Protein AF-0000000075899144 (afdb_homodimer)

Radius of gyration: 29.18 Å; Cα contacts (8 Å, |Δi|>4): 1625; chains: 2; bounding box: 104×77×70 Å

Organism: Sciurus carolinensis (NCBI:txid30640)

InterPro domains:
  IPR005135 Endonuclease/exonuclease/phosphatase [PF03372] (14-272)
  IPR036691 Endonuclease/exonuclease/phosphatase superfamily [G3DSA:3.60.10.10] (6-279)
  IPR036691 Endonuclease/exonuclease/phosphatase superfamily [SSF56219] (7-279)
  IPR038772 Sphingomyelinase C/Sphingomyelin phosphodiesterase 2-like [PTHR16320] (7-243)

Secondary structure (DSSP, 8-state):
-----EEEEEEEEEEEEE-TTTSTTHHHHHHHHHHHHHHH--SEEEEEEE--HHHHHHHHHHTTTT--EEEEE--SSS---EEEEESSPP-EEEEEE-S----TT-TTT-HHHH--EEEEEEEEETTEEEEEEEEE----S-STT-TTHHHHHHHHHHHHHHHHHH-TT-SEEEEEEE--S-TTSHHHHHHHHHH-PEEHHHH-SSEESSGGG-SB-TTSTT--HHHHTT-TT-B--EEEEEEE-TTEEEEEEEEEE--SS-GGG-S-SSSS--EEEEEEEEE------------TTTTHHHHHHHHHHHHHHHHHHHHHHHHHHHHHHHHHHHHHHHHHHHHHHTSGGGHHHHHHHHHHHHHHHHHHHHHHHHHHHHHHHHHHHHHHHHHHHHHHHHHHHHHHHHHHHHHHHHHTT--/-----EEEEEEEEEEEEE-TTTSTTHHHHHHHHHHHHHHH--SEEEEEEE--HHHHHHHHHHTTTT--EEEEE--SSS---EEEEESSPP-EEEEEE-S----TT-TTT-HHHH--EEEEEEEEETTEEEEEEEEEPPP-S-STT-TTHHHHHHHHHHHHHHHHHH-TT-SEEEEEEE--S-TTSHHHHHHHHHH-PEEHHHH-SSEESSGGG-SB-TTSTT--HHHHTT-TT-B--EEEEEEE-TTEEEEEEEEEE--SS-GGG-S-SSSS--EEEEEEEEE------------TTTTHHHHHHHHHHHHHHHHHHHHHHHHHHHHHHHHHHHHHHHHHHHHHHTSGGGHHHHHHHHHHHHHHHHHHHHHHHHHHHHHHHHHHHHHHHHHHHHHHHHHHHHHHHHHHHHHHHHHHH--

Solvent-accessible surface area (backbone atoms only — not comparable to full-atom values): 42637 Å² total; per-residue (Å²): 126,80,78,81,54,71,47,78,44,35,38,35,36,33,52,40,56,34,46,83,97,68,37,77,66,44,71,61,30,52,53,50,48,42,52,48,48,54,72,68,51,49,45,32,39,41,37,29,37,50,46,42,67,65,59,49,51,51,42,50,62,74,31,39,82,59,26,69,29,70,50,76,52,55,25,39,62,64,22,40,10,36,34,39,39,19,51,54,73,71,72,44,73,51,74,48,68,52,91,59,40,78,49,78,88,46,62,89,72,47,48,41,43,21,27,35,33,39,37,42,37,32,32,78,53,95,90,36,35,36,35,41,34,43,37,41,50,58,74,73,89,33,87,90,66,49,87,49,52,43,40,38,36,50,42,26,48,51,50,29,51,50,50,56,42,50,41,69,74,35,43,30,41,37,39,34,34,40,53,49,40,42,77,82,33,67,33,43,44,43,29,30,59,71,56,59,43,40,50,38,82,81,61,29,78,37,77,46,60,47,78,92,57,35,24,33,38,64,73,21,83,69,37,54,68,76,78,42,56,95,31,76,82,33,44,35,29,61,48,52,30,35,44,48,37,92,45,42,41,66,47,34,57,34,34,36,38,48,72,41,40,16,82,90,76,36,71,40,64,29,52,40,40,36,41,37,35,36,33,39,36,31,69,32,76,71,57,82,53,68,67,78,57,55,47,80,75,59,42,46,63,46,52,51,43,49,50,51,51,38,49,46,31,50,52,41,30,53,51,25,48,48,52,22,51,51,22,48,50,48,30,52,52,36,53,53,49,50,54,51,31,55,57,37,41,73,35,83,92,38,25,66,61,23,57,65,51,45,57,61,41,51,50,47,29,53,50,24,46,52,49,21,51,49,24,46,23,49,26,34,48,37,46,37,52,36,51,47,45,49,52,51,53,51,52,54,52,51,50,48,50,53,52,49,49,50,53,50,49,53,54,53,52,56,55,59,66,75,99,125,80,79,82,55,69,47,78,44,35,37,37,36,33,51,39,55,33,45,84,97,69,36,78,65,43,69,62,29,52,52,51,48,43,52,49,49,55,70,67,50,48,46,32,38,41,37,28,37,51,46,41,66,65,58,50,50,51,42,49,63,72,30,38,82,60,25,69,29,71,51,75,53,54,25,39,63,64,22,41,11,37,35,39,39,19,50,53,73,71,72,44,73,51,72,48,70,51,90,59,40,77,49,78,85,47,61,89,72,46,48,41,44,22,27,35,34,39,39,42,37,34,33,79,53,94,89,35,35,36,37,40,32,41,36,40,50,59,74,72,89,33,88,92,65,50,87,49,52,43,40,39,36,50,42,26,50,51,50,29,50,50,49,55,43,50,44,70,72,34,43,31,42,37,41,35,34,40,53,49,41,41,77,82,34,67,35,44,42,44,27,30,61,72,57,59,43,41,52,38,84,80,61,30,76,38,77,46,59,46,78,93,56,33,23,33,39,66,74,21,82,70,38,54,68,76,78,41,58,94,32,75,82,35,44,36,31,58,49,51,29,34,45,48,36,93,44,40,42,65,47,34,57,33,34,35,38,46,70,40,40,16,83,91,77,36,71,40,64,28,53,38,39,33,40,38,36,34,32,40,36,32,71,32,77,69,57,83,52,69,66,77,56,55,46,80,74,57,41,47,63,47,52,53,45,48,49,50,50,39,51,47,31,51,53,42,29,53,51,26,48,48,52,20,50,51,23,47,51,48,30,52,52,34,53,52,50,50,53,50,33,57,57,36,40,73,36,84,91,39,26,66,63,25,56,65,49,44,57,61,41,51,48,47,28,52,52,24,47,52,49,22,51,49,24,46,23,48,23,34,49,38,46,36,52,35,51,48,47,49,52,51,52,52,53,53,51,51,51,48,51,51,51,50,50,49,52,50,48,54,54,52,54,55,56,59,67,74,100

pLDDT: mean 90.8, std 12.95, range [29.75, 98.94]

Nearest PDB structures (foldseek):
  8j2f-assembly1_B  TM=9.864E-01  e=1.022E-69  Homo sapiens
  8i21-assembly1_A  TM=8.115E-01  e=2.517E+00  Saccharomyces cerevisiae S288C
  8wjo-assembly1_B  TM=6.998E-01  e=1.886E+00  Saccharomyces cerevisiae S288C
  3vkg-assembly2_A  TM=5.527E-01  e=2.375E+00  Dictyostelium discoideum
  6h2d-assembly1_P  TM=5.896E-01  e=7.110E+00  Aeromonas hydrophila subsp. hydrophila AL09-71

Structure (mmCIF, N/CA/C/O backbone):
data_AF-0000000075899144-model_v1
#
loop_
_entity.id
_entity.type
_entity.pdbx_description
1 polymer 'Sphingomyelin phosphodiesterase 2'
#
loop_
_atom_site.group_PDB
_atom_site.id
_atom_site.type_symbol
_atom_site.label_atom_id
_atom_site.label_alt_id
_atom_site.label_comp_id
_atom_site.label_asym_id
_atom_site.label_entity_id
_atom_site.label_seq_id
_atom_site.pdbx_PDB_ins_code
_atom_site.Cartn_x
_atom_site.Cartn_y
_atom_site.Cartn_z
_atom_site.occupancy
_atom_site.B_iso_or_equiv
_atom_site.auth_seq_id
_atom_site.auth_comp_id
_atom_site.auth_asym_id
_atom_site.auth_atom_id
_atom_site.pdbx_PDB_model_num
ATOM 1 N N . MET A 1 1 ? 42.812 -13.227 -10.375 1 29.89 1 MET A N 1
ATOM 2 C CA . MET A 1 1 ? 41.562 -13.219 -11.148 1 29.89 1 MET A CA 1
ATOM 3 C C . MET A 1 1 ? 40.375 -13.344 -10.227 1 29.89 1 MET A C 1
ATOM 5 O O . MET A 1 1 ? 40.281 -14.266 -9.406 1 29.89 1 MET A O 1
ATOM 9 N N . LYS A 1 2 ? 39.656 -12.305 -9.977 1 44.78 2 LYS A N 1
ATOM 10 C CA . LYS A 1 2 ? 38.531 -12.445 -9.023 1 44.78 2 LYS A CA 1
ATOM 11 C C . LYS A 1 2 ? 37.656 -13.641 -9.383 1 44.78 2 LYS A C 1
ATOM 13 O O . LYS A 1 2 ? 37.344 -13.852 -10.547 1 44.78 2 LYS A O 1
ATOM 18 N N . PRO A 1 3 ? 37.562 -14.602 -8.594 1 47.88 3 PRO A N 1
ATOM 19 C CA . PRO A 1 3 ? 36.812 -15.797 -8.938 1 47.88 3 PRO A CA 1
ATOM 20 C C . PRO A 1 3 ? 35.469 -15.477 -9.586 1 47.88 3 PRO A C 1
ATOM 22 O O . PRO A 1 3 ? 34.844 -14.477 -9.234 1 47.88 3 PRO A O 1
ATOM 25 N N . ASN A 1 4 ? 35.219 -15.922 -10.93 1 57.53 4 ASN A N 1
ATOM 26 C CA . ASN A 1 4 ? 34.062 -15.719 -11.773 1 57.53 4 ASN A CA 1
ATOM 27 C C . ASN A 1 4 ? 32.781 -16.172 -11.07 1 57.53 4 ASN A C 1
ATOM 29 O O . ASN A 1 4 ? 32.469 -17.359 -11.039 1 57.53 4 ASN A O 1
ATOM 33 N N . PHE A 1 5 ? 32.25 -15.484 -10.125 1 65.25 5 PHE A N 1
ATOM 34 C CA . PHE A 1 5 ? 31.031 -15.773 -9.391 1 65.25 5 PHE A CA 1
ATOM 35 C C . PHE A 1 5 ? 29.875 -16.016 -10.344 1 65.25 5 PHE A C 1
ATOM 37 O O . PHE A 1 5 ? 29.672 -15.266 -11.297 1 65.25 5 PHE A O 1
ATOM 44 N N . SER A 1 6 ? 29.438 -17.406 -10.32 1 82.44 6 SER A N 1
ATOM 45 C CA . SER A 1 6 ? 28.25 -17.734 -11.109 1 82.44 6 SER A CA 1
ATOM 46 C C . SER A 1 6 ? 27.141 -18.328 -10.234 1 82.44 6 SER A C 1
ATOM 48 O O . SER A 1 6 ? 27.422 -19.156 -9.375 1 82.44 6 SER A O 1
ATOM 50 N N . LEU A 1 7 ? 26.016 -17.609 -10.18 1 91.81 7 LEU A N 1
ATOM 51 C CA . LEU A 1 7 ? 24.859 -18.109 -9.461 1 91.81 7 LEU A CA 1
ATOM 52 C C . LEU A 1 7 ? 23.812 -18.641 -10.43 1 91.81 7 LEU A C 1
ATOM 54 O O . LEU A 1 7 ? 23.484 -18 -11.43 1 91.81 7 LEU A O 1
ATOM 58 N N . ARG A 1 8 ? 23.5 -19.922 -10.188 1 95.69 8 ARG A N 1
ATOM 59 C CA . ARG A 1 8 ? 22.391 -20.5 -10.922 1 95.69 8 ARG A CA 1
ATOM 60 C C . ARG A 1 8 ? 21.125 -20.516 -10.078 1 95.69 8 ARG A C 1
ATOM 62 O O . ARG A 1 8 ? 21.125 -21.031 -8.953 1 95.69 8 ARG A O 1
ATOM 69 N N . LEU A 1 9 ? 20.047 -19.938 -10.562 1 97.44 9 LEU A N 1
ATOM 70 C CA . LEU A 1 9 ? 18.781 -19.859 -9.852 1 97.44 9 LEU A CA 1
ATOM 71 C C . LEU A 1 9 ? 17.672 -20.562 -10.625 1 97.44 9 LEU A C 1
ATOM 73 O O . LEU A 1 9 ? 17.328 -20.156 -11.742 1 97.44 9 LEU A O 1
ATOM 77 N N . ARG A 1 10 ? 17.156 -21.625 -10.102 1 98.5 10 ARG A N 1
ATOM 78 C CA . ARG A 1 10 ? 16 -22.312 -10.68 1 98.5 10 ARG A CA 1
ATOM 79 C C . ARG A 1 10 ? 14.711 -21.844 -10.023 1 98.5 10 ARG A C 1
ATOM 81 O O . ARG A 1 10 ? 14.531 -22 -8.812 1 98.5 10 ARG A O 1
ATOM 88 N N . VAL A 1 11 ? 13.805 -21.328 -10.852 1 98.75 11 VAL A N 1
ATOM 89 C CA . VAL A 1 11 ? 12.602 -20.688 -10.336 1 98.75 11 VAL A CA 1
ATOM 90 C C . VAL A 1 11 ? 11.367 -21.391 -10.906 1 98.75 11 VAL A C 1
ATOM 92 O O . VAL A 1 11 ? 11.336 -21.75 -12.078 1 98.75 11 VAL A O 1
ATOM 95 N N . PHE A 1 12 ? 10.375 -21.609 -10.031 1 98.81 12 PHE A N 1
ATOM 96 C CA . PHE A 1 12 ? 9.086 -22.172 -10.398 1 98.81 12 PHE A CA 1
ATOM 97 C C . PHE A 1 12 ? 7.957 -21.188 -10.141 1 98.81 12 PHE A C 1
ATOM 99 O O . PHE A 1 12 ? 7.871 -20.609 -9.055 1 98.81 12 PHE A O 1
ATOM 106 N N . ASN A 1 13 ? 7.098 -20.922 -11.109 1 98.88 13 ASN A N 1
ATOM 107 C CA . ASN A 1 13 ? 5.941 -20.047 -10.977 1 98.88 13 ASN A CA 1
ATOM 108 C C . ASN A 1 13 ? 4.66 -20.734 -11.438 1 98.88 13 ASN A C 1
ATOM 110 O O . ASN A 1 13 ? 4.625 -21.344 -12.516 1 98.88 13 ASN A O 1
ATOM 114 N N . LEU A 1 14 ? 3.6 -20.609 -10.586 1 98.75 14 LEU A N 1
ATOM 115 C CA . LEU A 1 14 ? 2.346 -21.234 -10.992 1 98.75 14 LEU A CA 1
ATOM 116 C C . LEU A 1 14 ? 1.155 -20.531 -10.344 1 98.75 14 LEU A C 1
ATOM 118 O O . LEU A 1 14 ? 1.146 -20.312 -9.133 1 98.75 14 LEU A O 1
ATOM 122 N N . ASN A 1 15 ? 0.25 -20.109 -11.148 1 98.56 15 ASN A N 1
ATOM 123 C CA . ASN A 1 15 ? -1.099 -19.891 -10.641 1 98.56 15 ASN A CA 1
ATOM 124 C C . ASN A 1 15 ? -1.818 -21.203 -10.359 1 98.56 15 ASN A C 1
ATOM 126 O O . ASN A 1 15 ? -2.193 -21.922 -11.289 1 98.56 15 ASN A O 1
ATOM 130 N N . CYS A 1 16 ? -2.199 -21.469 -9.133 1 97.69 16 CYS A N 1
ATOM 131 C CA . CYS A 1 16 ? -2.609 -22.797 -8.695 1 97.69 16 CYS A CA 1
ATOM 132 C C . CYS A 1 16 ? -4.102 -23 -8.922 1 97.69 16 CYS A C 1
ATOM 134 O O . CYS A 1 16 ? -4.594 -24.125 -8.852 1 97.69 16 CYS A O 1
ATOM 136 N N . TRP A 1 17 ? -4.793 -21.969 -9.219 1 96.69 17 TRP A N 1
ATOM 137 C CA . TRP A 1 17 ? -6.238 -22.094 -9.359 1 96.69 17 TRP A CA 1
ATOM 138 C C . TRP A 1 17 ? -6.844 -22.859 -8.188 1 96.69 17 TRP A C 1
ATOM 140 O O . TRP A 1 17 ? -7.566 -23.844 -8.398 1 96.69 17 TRP A O 1
ATOM 150 N N . GLY A 1 18 ? -6.484 -22.453 -6.949 1 95.12 18 GLY A N 1
ATOM 151 C CA . GLY A 1 18 ? -6.914 -23.188 -5.77 1 95.12 18 GLY A CA 1
ATOM 152 C C . GLY A 1 18 ? -8.109 -22.562 -5.078 1 95.12 18 GLY A C 1
ATOM 153 O O . GLY A 1 18 ? -8.078 -22.312 -3.869 1 95.12 18 GLY A O 1
ATOM 154 N N . ILE A 1 19 ? -9.172 -22.297 -5.762 1 90.94 19 ILE A N 1
ATOM 155 C CA . ILE A 1 19 ? -10.375 -21.703 -5.184 1 90.94 19 ILE A CA 1
ATOM 156 C C . ILE A 1 19 ? -11.188 -22.797 -4.477 1 90.94 19 ILE A C 1
ATOM 158 O O . ILE A 1 19 ? -11.727 -23.703 -5.121 1 90.94 19 ILE A O 1
ATOM 162 N N . PRO A 1 20 ? -11.414 -22.656 -3.211 1 90.75 20 PRO A N 1
ATOM 163 C CA . PRO A 1 20 ? -12.156 -23.688 -2.484 1 90.75 20 PRO A CA 1
ATOM 164 C C . PRO A 1 20 ? -13.578 -23.875 -3.018 1 90.75 20 PRO A C 1
ATOM 166 O O . PRO A 1 20 ? -14.258 -22.906 -3.328 1 90.75 20 PRO A O 1
ATOM 169 N N . TYR A 1 21 ? -14.016 -25.047 -3.172 1 89.31 21 TYR A N 1
ATOM 170 C CA . TYR A 1 21 ? -15.359 -25.484 -3.545 1 89.31 21 TYR A CA 1
ATOM 171 C C . TYR A 1 21 ? -15.617 -25.25 -5.027 1 89.31 21 TYR A C 1
ATOM 173 O O . TYR A 1 21 ? -16.609 -25.75 -5.582 1 89.31 21 TYR A O 1
ATOM 181 N N . LEU A 1 22 ? -14.75 -24.562 -5.723 1 88.94 22 LEU A N 1
ATOM 182 C CA . LEU A 1 22 ? -14.984 -24.25 -7.129 1 88.94 22 LEU A CA 1
ATOM 183 C C . LEU A 1 22 ? -13.977 -24.953 -8.023 1 88.94 22 LEU A C 1
ATOM 185 O O . LEU A 1 22 ? -14.344 -25.547 -9.039 1 88.94 22 LEU A O 1
ATOM 189 N N . SER A 1 23 ? -12.719 -24.906 -7.609 1 94.25 23 SER A N 1
ATOM 190 C CA . SER A 1 23 ? -11.672 -25.516 -8.422 1 94.25 23 SER A CA 1
ATOM 191 C C . SER A 1 23 ? -11.742 -27.047 -8.359 1 94.25 23 SER A C 1
ATOM 193 O O . SER A 1 23 ? -11.867 -27.625 -7.273 1 94.25 23 SER A O 1
ATOM 195 N N . LYS A 1 24 ? -11.633 -27.656 -9.477 1 94.75 24 LYS A N 1
ATOM 196 C CA . LYS A 1 24 ? -11.75 -29.109 -9.578 1 94.75 24 LYS A CA 1
ATOM 197 C C . LYS A 1 24 ? -10.5 -29.797 -9.039 1 94.75 24 LYS A C 1
ATOM 199 O O . LYS A 1 24 ? -9.383 -29.312 -9.242 1 94.75 24 LYS A O 1
ATOM 204 N N . HIS A 1 25 ? -10.703 -30.938 -8.336 1 95.06 25 HIS A N 1
ATOM 205 C CA . HIS A 1 25 ? -9.648 -31.828 -7.852 1 95.06 25 HIS A CA 1
ATOM 206 C C . HIS A 1 25 ? -8.602 -31.047 -7.051 1 95.06 25 HIS A C 1
ATOM 208 O O . HIS A 1 25 ? -7.402 -31.312 -7.176 1 95.06 25 HIS A O 1
ATOM 214 N N . ARG A 1 26 ? -8.969 -30.062 -6.383 1 95.69 26 ARG A N 1
ATOM 215 C CA . ARG A 1 26 ? -8.055 -29.141 -5.715 1 95.69 26 ARG A CA 1
ATOM 216 C C . ARG A 1 26 ? -7.117 -29.875 -4.773 1 95.69 26 ARG A C 1
ATOM 218 O O . ARG A 1 26 ? -5.898 -29.703 -4.836 1 95.69 26 ARG A O 1
ATOM 225 N N . CYS A 1 27 ? -7.613 -30.781 -3.898 1 95 27 CYS A N 1
ATOM 226 C CA . CYS A 1 27 ? -6.812 -31.5 -2.906 1 95 27 CYS A CA 1
ATOM 227 C C . CYS A 1 27 ? -5.77 -32.375 -3.578 1 95 27 CYS A C 1
ATOM 229 O O . CYS A 1 27 ? -4.609 -32.406 -3.172 1 95 27 CYS A O 1
ATOM 231 N N . ASP A 1 28 ? -6.211 -33.125 -4.555 1 94.75 28 ASP A N 1
ATOM 232 C CA . ASP A 1 28 ? -5.301 -34 -5.289 1 94.75 28 ASP A CA 1
ATOM 233 C C . ASP A 1 28 ? -4.215 -33.188 -5.996 1 94.75 28 ASP A C 1
ATOM 235 O O . ASP A 1 28 ? -3.043 -33.562 -5.996 1 94.75 28 ASP A O 1
ATOM 239 N N . ARG A 1 29 ? -4.609 -32.062 -6.609 1 95.69 29 ARG A N 1
ATOM 240 C CA . ARG A 1 29 ? -3.656 -31.234 -7.324 1 95.69 29 ARG A CA 1
ATOM 241 C C . ARG A 1 29 ? -2.627 -30.641 -6.367 1 95.69 29 ARG A C 1
ATOM 243 O O . ARG A 1 29 ? -1.447 -30.531 -6.707 1 95.69 29 ARG A O 1
ATOM 250 N N . MET A 1 30 ? -3.043 -30.297 -5.141 1 96.25 30 MET A N 1
ATOM 251 C CA . MET A 1 30 ? -2.121 -29.766 -4.137 1 96.25 30 MET A CA 1
ATOM 252 C C . MET A 1 30 ? -1.107 -30.828 -3.721 1 96.25 30 MET A C 1
ATOM 254 O O . MET A 1 30 ? 0.073 -30.531 -3.539 1 96.25 30 MET A O 1
ATOM 258 N N . LYS A 1 31 ? -1.57 -32 -3.576 1 96.12 31 LYS A N 1
ATOM 259 C CA . LYS A 1 31 ? -0.676 -33.125 -3.232 1 96.12 31 LYS A CA 1
ATOM 260 C C . LYS A 1 31 ? 0.359 -33.344 -4.332 1 96.12 31 LYS A C 1
ATOM 262 O O . LYS A 1 31 ? 1.551 -33.469 -4.047 1 96.12 31 LYS A O 1
ATOM 267 N N . ARG A 1 32 ? -0.095 -33.406 -5.512 1 95.56 32 ARG A N 1
ATOM 268 C CA . ARG A 1 32 ? 0.797 -33.625 -6.641 1 95.56 32 ARG A CA 1
ATOM 269 C C . ARG A 1 32 ? 1.778 -32.469 -6.809 1 95.56 32 ARG A C 1
ATOM 271 O O . ARG A 1 32 ? 2.932 -32.688 -7.188 1 95.56 32 ARG A O 1
ATOM 278 N N . LEU A 1 33 ? 1.27 -31.281 -6.633 1 96.75 33 LEU A N 1
ATOM 279 C CA . LEU A 1 33 ? 2.15 -30.125 -6.676 1 96.75 33 LEU A CA 1
ATOM 280 C C . LEU A 1 33 ? 3.277 -30.266 -5.656 1 96.75 33 LEU A C 1
ATOM 282 O O . LEU A 1 33 ? 4.441 -30.016 -5.977 1 96.75 33 LEU A O 1
ATOM 286 N N . GLY A 1 34 ? 2.939 -30.609 -4.402 1 97.75 34 GLY A N 1
ATOM 287 C CA . GLY A 1 34 ? 3.953 -30.844 -3.383 1 97.75 34 GLY A CA 1
ATOM 288 C C . GLY A 1 34 ? 4.984 -31.875 -3.791 1 97.75 34 GLY A C 1
ATOM 289 O O . GLY A 1 34 ? 6.184 -31.672 -3.598 1 97.75 34 GLY A O 1
ATOM 290 N N . ASP A 1 35 ? 4.504 -33 -4.316 1 96.31 35 ASP A N 1
ATOM 291 C CA . ASP A 1 35 ? 5.402 -34.062 -4.777 1 96.31 35 ASP A CA 1
ATOM 292 C C . ASP A 1 35 ? 6.348 -33.531 -5.855 1 96.31 35 ASP A C 1
ATOM 294 O O . ASP A 1 35 ? 7.551 -33.812 -5.82 1 96.31 35 ASP A O 1
ATOM 298 N N . PHE A 1 36 ? 5.781 -32.844 -6.758 1 95.62 36 PHE A N 1
ATOM 299 C CA . PHE A 1 36 ? 6.547 -32.312 -7.879 1 95.62 36 PHE A CA 1
ATOM 300 C C . PHE A 1 36 ? 7.629 -31.359 -7.387 1 95.62 36 PHE A C 1
ATOM 302 O O . PHE A 1 36 ? 8.781 -31.438 -7.824 1 95.62 36 PHE A O 1
ATOM 309 N N . LEU A 1 37 ? 7.27 -30.422 -6.527 1 97.75 37 LEU A N 1
ATOM 310 C CA . LEU A 1 37 ? 8.211 -29.438 -5.996 1 97.75 37 LEU A CA 1
ATOM 311 C C . LEU A 1 37 ? 9.312 -30.109 -5.195 1 97.75 37 LEU A C 1
ATOM 313 O O . LEU A 1 37 ? 10.469 -29.703 -5.242 1 97.75 37 LEU A O 1
ATOM 317 N N . ASN A 1 38 ? 8.945 -31.156 -4.473 1 97.69 38 ASN A N 1
ATOM 318 C CA . ASN A 1 38 ? 9.953 -31.906 -3.732 1 97.69 38 ASN A CA 1
ATOM 319 C C . ASN A 1 38 ? 10.938 -32.594 -4.672 1 97.69 38 ASN A C 1
ATOM 321 O O . ASN A 1 38 ? 12.141 -32.625 -4.395 1 97.69 38 ASN A O 1
ATOM 325 N N . MET A 1 39 ? 10.406 -33.156 -5.703 1 95.56 39 MET A N 1
ATOM 326 C CA . MET A 1 39 ? 11.227 -33.906 -6.66 1 95.56 39 MET A CA 1
ATOM 327 C C . MET A 1 39 ? 12.18 -32.969 -7.398 1 95.56 39 MET A C 1
ATOM 329 O O . MET A 1 39 ? 13.367 -33.25 -7.531 1 95.56 39 MET A O 1
ATOM 333 N N . GLU A 1 40 ? 11.68 -31.844 -7.891 1 95.31 40 GLU A N 1
ATOM 334 C CA . GLU A 1 40 ? 12.453 -30.922 -8.719 1 95.31 40 GLU A CA 1
ATOM 335 C C . GLU A 1 40 ? 13.367 -30.047 -7.867 1 95.31 40 GLU A C 1
ATOM 337 O O . GLU A 1 40 ? 14.438 -29.641 -8.312 1 95.31 40 GLU A O 1
ATOM 342 N N . SER A 1 41 ? 12.93 -29.688 -6.648 1 96.56 41 SER A N 1
ATOM 343 C CA . SER A 1 41 ? 13.719 -28.938 -5.672 1 96.56 41 SER A CA 1
ATOM 344 C C . SER A 1 41 ? 14.242 -27.641 -6.273 1 96.56 41 SER A C 1
ATOM 346 O O . SER A 1 41 ? 15.453 -27.391 -6.258 1 96.56 41 SER A O 1
ATOM 348 N N . PHE A 1 42 ? 13.406 -26.781 -6.75 1 98.44 42 PHE A N 1
ATOM 349 C CA . PHE A 1 42 ? 13.75 -25.453 -7.242 1 98.44 42 PHE A CA 1
ATOM 350 C C . PHE A 1 42 ? 14.328 -24.594 -6.121 1 98.44 42 PHE A C 1
ATOM 352 O O . PHE A 1 42 ? 14.172 -24.906 -4.945 1 98.44 42 PHE A O 1
ATOM 359 N N . ASP A 1 43 ? 15.086 -23.531 -6.488 1 98.38 43 ASP A N 1
ATOM 360 C CA . ASP A 1 43 ? 15.555 -22.594 -5.484 1 98.38 43 ASP A CA 1
ATOM 361 C C . ASP A 1 43 ? 14.398 -21.781 -4.898 1 98.38 43 ASP A C 1
ATOM 363 O O . ASP A 1 43 ? 14.383 -21.484 -3.705 1 98.38 43 ASP A O 1
ATOM 367 N N . LEU A 1 44 ? 13.445 -21.422 -5.785 1 98.62 44 LEU A N 1
ATOM 368 C CA . LEU A 1 44 ? 12.281 -20.625 -5.406 1 98.62 44 LEU A CA 1
ATOM 369 C C . LEU A 1 44 ? 11.031 -21.125 -6.117 1 98.62 44 LEU A C 1
ATOM 371 O O . LEU A 1 44 ? 11.047 -21.359 -7.328 1 98.62 44 LEU A O 1
ATOM 375 N N . ALA A 1 45 ? 9.992 -21.344 -5.352 1 98.88 45 ALA A N 1
ATOM 376 C CA . ALA A 1 45 ? 8.672 -21.625 -5.891 1 98.88 45 ALA A CA 1
ATOM 377 C C . ALA A 1 45 ? 7.676 -20.531 -5.527 1 98.88 45 ALA A C 1
ATOM 379 O O . ALA A 1 45 ? 7.406 -20.297 -4.348 1 98.88 45 ALA A O 1
ATOM 380 N N . LEU A 1 46 ? 7.16 -19.844 -6.492 1 98.88 46 LEU A N 1
ATOM 381 C CA . LEU A 1 46 ? 6.211 -18.75 -6.316 1 98.88 46 LEU A CA 1
ATOM 382 C C . LEU A 1 46 ? 4.816 -19.156 -6.789 1 98.88 46 LEU A C 1
ATOM 384 O O . LEU A 1 46 ? 4.617 -19.453 -7.969 1 98.88 46 LEU A O 1
ATOM 388 N N . LEU A 1 47 ? 3.83 -19.109 -5.867 1 98.88 47 LEU A N 1
ATOM 389 C CA . LEU A 1 47 ? 2.502 -19.641 -6.164 1 98.88 47 LEU A CA 1
ATOM 390 C C . LEU A 1 47 ? 1.438 -18.562 -5.992 1 98.88 47 LEU A C 1
ATOM 392 O O . LEU A 1 47 ? 1.487 -17.781 -5.039 1 98.88 47 LEU A O 1
ATOM 396 N N . GLU A 1 48 ? 0.555 -18.484 -6.949 1 98.5 48 GLU A N 1
ATOM 397 C CA . GLU A 1 48 ? -0.623 -17.625 -6.879 1 98.5 48 GLU A CA 1
ATOM 398 C C . GLU A 1 48 ? -1.899 -18.453 -6.734 1 98.5 48 GLU A C 1
ATOM 400 O O . GLU A 1 48 ? -1.909 -19.641 -7.027 1 98.5 48 GLU A O 1
ATOM 405 N N . GLU A 1 49 ? -2.912 -17.875 -6.203 1 97.25 49 GLU A N 1
ATOM 406 C CA . GLU A 1 49 ? -4.258 -18.406 -6.027 1 97.25 49 GLU A CA 1
ATOM 407 C C . GLU A 1 49 ? -4.254 -19.625 -5.098 1 97.25 49 GLU A C 1
ATOM 409 O O . GLU A 1 49 ? -4.949 -20.609 -5.348 1 97.25 49 GLU A O 1
ATOM 414 N N . VAL A 1 50 ? -3.361 -19.609 -4.203 1 97.25 50 VAL A N 1
ATOM 415 C CA . VAL A 1 50 ? -3.512 -20.484 -3.043 1 97.25 50 VAL A CA 1
ATOM 416 C C . VAL A 1 50 ? -4.383 -19.797 -1.992 1 97.25 50 VAL A C 1
ATOM 418 O O . VAL A 1 50 ? -3.871 -19.234 -1.021 1 97.25 50 VAL A O 1
ATOM 421 N N . TRP A 1 51 ? -5.648 -19.938 -2.154 1 93.62 51 TRP A N 1
ATOM 422 C CA . TRP A 1 51 ? -6.594 -19.109 -1.408 1 93.62 51 TRP A CA 1
ATOM 423 C C . TRP A 1 51 ? -6.789 -19.656 0.004 1 93.62 51 TRP A C 1
ATOM 425 O O . TRP A 1 51 ? -7.062 -18.891 0.935 1 93.62 51 TRP A O 1
ATOM 435 N N . SER A 1 52 ? -6.652 -20.891 0.154 1 93.5 52 SER A N 1
ATOM 436 C CA . SER A 1 52 ? -6.855 -21.516 1.456 1 93.5 52 SER A CA 1
ATOM 437 C C . SER A 1 52 ? -5.559 -21.547 2.26 1 93.5 52 SER A C 1
ATOM 439 O O . SER A 1 52 ? -4.555 -22.109 1.809 1 93.5 52 SER A O 1
ATOM 441 N N . GLU A 1 53 ? -5.582 -21.031 3.445 1 93.38 53 GLU A N 1
ATOM 442 C CA . GLU A 1 53 ? -4.41 -21.094 4.312 1 93.38 53 GLU A CA 1
ATOM 443 C C . GLU A 1 53 ? -4.117 -22.531 4.734 1 93.38 53 GLU A C 1
ATOM 445 O O . GLU A 1 53 ? -2.971 -22.875 5.035 1 93.38 53 GLU A O 1
ATOM 450 N N . GLN A 1 54 ? -5.152 -23.359 4.715 1 94.81 54 GLN A N 1
ATOM 451 C CA . GLN A 1 54 ? -4.953 -24.766 5.012 1 94.81 54 GLN A CA 1
ATOM 452 C C . GLN A 1 54 ? -4.113 -25.438 3.93 1 94.81 54 GLN A C 1
ATOM 454 O O . GLN A 1 54 ? -3.275 -26.297 4.23 1 94.81 54 GLN A O 1
ATOM 459 N N . ASP A 1 55 ? -4.43 -25.062 2.701 1 97.06 55 ASP A N 1
ATOM 460 C CA . ASP A 1 55 ? -3.615 -25.594 1.61 1 97.06 55 ASP A CA 1
ATOM 461 C C . ASP A 1 55 ? -2.158 -25.156 1.754 1 97.06 55 ASP A C 1
ATOM 463 O O . ASP A 1 55 ? -1.244 -25.953 1.524 1 97.06 55 ASP A O 1
ATOM 467 N N . PHE A 1 56 ? -1.947 -23.953 2.145 1 97.56 56 PHE A N 1
ATOM 468 C CA . PHE A 1 56 ? -0.591 -23.469 2.369 1 97.56 56 PHE A CA 1
ATOM 469 C C . PHE A 1 56 ? 0.095 -24.266 3.469 1 97.56 56 PHE A C 1
ATOM 471 O O . PHE A 1 56 ? 1.255 -24.656 3.326 1 97.56 56 PHE A O 1
ATOM 478 N N . GLN A 1 57 ? -0.588 -24.438 4.555 1 97.5 57 GLN A N 1
ATOM 479 C CA . GLN A 1 57 ? -0.006 -25.172 5.672 1 97.5 57 GLN A CA 1
ATOM 480 C C . GLN A 1 57 ? 0.316 -26.609 5.277 1 97.5 57 GLN A C 1
ATOM 482 O O . GLN A 1 57 ? 1.34 -27.172 5.691 1 97.5 57 GLN A O 1
ATOM 487 N N . PHE A 1 58 ? -0.58 -27.203 4.547 1 98.12 58 PHE A N 1
ATOM 488 C CA . PHE A 1 58 ? -0.342 -28.547 4.039 1 98.12 58 PHE A CA 1
ATOM 489 C C . PHE A 1 58 ? 0.939 -28.594 3.215 1 98.12 58 PHE A C 1
ATOM 491 O O . PHE A 1 58 ? 1.785 -29.469 3.426 1 98.12 58 PHE A O 1
ATOM 498 N N . LEU A 1 59 ? 1.082 -27.656 2.266 1 98.5 59 LEU A N 1
ATOM 499 C CA . LEU A 1 59 ? 2.273 -27.609 1.426 1 98.5 59 LEU A CA 1
ATOM 500 C C . LEU A 1 59 ? 3.516 -27.312 2.26 1 98.5 59 LEU A C 1
ATOM 502 O O . LEU A 1 59 ? 4.582 -27.891 2.016 1 98.5 59 LEU A O 1
ATOM 506 N N . ARG A 1 60 ? 3.383 -26.391 3.172 1 98.38 60 ARG A N 1
ATOM 507 C CA . ARG A 1 60 ? 4.508 -26.031 4.031 1 98.38 60 ARG A CA 1
ATOM 508 C C . ARG A 1 60 ? 5.043 -27.25 4.766 1 98.38 60 ARG A C 1
ATOM 510 O O . ARG A 1 60 ? 6.258 -27.453 4.855 1 98.38 60 ARG A O 1
ATOM 517 N N . GLN A 1 61 ? 4.164 -28.016 5.273 1 98.19 61 GLN A N 1
ATOM 518 C CA . GLN A 1 61 ? 4.562 -29.234 5.973 1 98.19 61 GLN A CA 1
ATOM 519 C C . GLN A 1 61 ? 5.211 -30.234 5.02 1 98.19 61 GLN A C 1
ATOM 521 O O . GLN A 1 61 ? 6.266 -30.797 5.324 1 98.19 61 GLN A O 1
ATOM 526 N N . LYS A 1 62 ? 4.586 -30.422 3.947 1 98 62 LYS A N 1
ATOM 527 C CA . LYS A 1 62 ? 5.059 -31.406 2.967 1 98 62 LYS A CA 1
ATOM 528 C C . LYS A 1 62 ? 6.418 -31 2.406 1 98 62 LYS A C 1
ATOM 530 O O . LYS A 1 62 ? 7.25 -31.844 2.098 1 98 62 LYS A O 1
ATOM 535 N N . LEU A 1 63 ? 6.621 -29.688 2.24 1 98.56 63 LEU A N 1
ATOM 536 C CA . LEU A 1 63 ? 7.805 -29.188 1.555 1 98.56 63 LEU A CA 1
ATOM 537 C C . LEU A 1 63 ? 8.867 -28.75 2.557 1 98.56 63 LEU A C 1
ATOM 539 O O . LEU A 1 63 ? 9.891 -28.172 2.172 1 98.56 63 LEU A O 1
ATOM 543 N N . SER A 1 64 ? 8.75 -29.047 3.811 1 97.25 64 SER A N 1
ATOM 544 C CA . SER A 1 64 ? 9.562 -28.484 4.887 1 97.25 64 SER A CA 1
ATOM 545 C C . SER A 1 64 ? 11.031 -28.859 4.73 1 97.25 64 SER A C 1
ATOM 547 O O . SER A 1 64 ? 11.922 -28.078 5.086 1 97.25 64 SER A O 1
ATOM 549 N N . PHE A 1 65 ? 11.312 -29.984 4.16 1 96.5 65 PHE A N 1
ATOM 550 C CA . PHE A 1 65 ? 12.688 -30.438 4.023 1 96.5 65 PHE A CA 1
ATOM 551 C C . PHE A 1 65 ? 13.359 -29.766 2.824 1 96.5 65 PHE A C 1
ATOM 553 O O . PHE A 1 65 ? 14.492 -29.281 2.924 1 96.5 65 PHE A O 1
ATOM 560 N N . SER A 1 66 ? 12.633 -29.734 1.719 1 97.44 66 SER A N 1
ATOM 561 C CA . SER A 1 66 ? 13.18 -29.203 0.479 1 97.44 66 SER A CA 1
ATOM 562 C C . SER A 1 66 ? 13.188 -27.672 0.49 1 97.44 66 SER A C 1
ATOM 564 O O . SER A 1 66 ? 14.062 -27.047 -0.103 1 97.44 66 SER A O 1
ATOM 566 N N . TYR A 1 67 ? 12.219 -27.125 1.101 1 98.31 67 TYR A N 1
ATOM 567 C CA . TYR A 1 67 ? 12.055 -25.672 1.188 1 98.31 67 TYR A CA 1
ATOM 568 C C . TYR A 1 67 ? 11.914 -25.234 2.639 1 98.31 67 TYR A C 1
ATOM 570 O O . TYR A 1 67 ? 10.797 -25 3.111 1 98.31 67 TYR A O 1
ATOM 578 N N . PRO A 1 68 ? 12.992 -24.938 3.291 1 96.94 68 PRO A N 1
ATOM 579 C CA . PRO A 1 68 ? 12.953 -24.641 4.727 1 96.94 68 PRO A CA 1
ATOM 580 C C . PRO A 1 68 ? 12.25 -23.328 5.039 1 96.94 68 PRO A C 1
ATOM 582 O O . PRO A 1 68 ? 11.781 -23.125 6.164 1 96.94 68 PRO A O 1
ATOM 585 N N . ASP A 1 69 ? 12.203 -22.406 4.121 1 97.62 69 ASP A N 1
ATOM 586 C CA . ASP A 1 69 ? 11.523 -21.141 4.367 1 97.62 69 ASP A CA 1
ATOM 587 C C . ASP A 1 69 ? 10.297 -21 3.467 1 97.62 69 ASP A C 1
ATOM 589 O O . ASP A 1 69 ? 10.305 -21.438 2.318 1 97.62 69 ASP A O 1
ATOM 593 N N . ALA A 1 70 ? 9.297 -20.469 4.012 1 98.19 70 ALA A N 1
ATOM 594 C CA . ALA A 1 70 ? 8.047 -20.234 3.295 1 98.19 70 ALA A CA 1
ATOM 595 C C . ALA A 1 70 ? 7.305 -19.016 3.867 1 98.19 70 ALA A C 1
ATOM 597 O O . ALA A 1 70 ? 7.52 -18.641 5.023 1 98.19 70 ALA A O 1
ATOM 598 N N . HIS A 1 71 ? 6.512 -18.391 3.086 1 98.12 71 HIS A N 1
ATOM 599 C CA . HIS A 1 71 ? 5.719 -17.25 3.543 1 98.12 71 HIS A CA 1
ATOM 600 C C . HIS A 1 71 ? 4.395 -17.172 2.791 1 98.12 71 HIS A C 1
ATOM 602 O O . HIS A 1 71 ? 4.344 -17.406 1.583 1 98.12 71 HIS A O 1
ATOM 608 N N . TYR A 1 72 ? 3.363 -16.922 3.553 1 97.81 72 TYR A N 1
ATOM 609 C CA . TYR A 1 72 ? 2.029 -16.688 3.012 1 97.81 72 TYR A CA 1
ATOM 610 C C . TYR A 1 72 ? 1.637 -15.219 3.143 1 97.81 72 TYR A C 1
ATOM 612 O O . TYR A 1 72 ? 1.57 -14.68 4.25 1 97.81 72 TYR A O 1
ATOM 620 N N . PHE A 1 73 ? 1.37 -14.547 2.039 1 97.12 73 PHE A N 1
ATOM 621 C CA . PHE A 1 73 ? 0.979 -13.141 2.045 1 97.12 73 PHE A CA 1
ATOM 622 C C . PHE A 1 73 ? -0.516 -13 2.307 1 97.12 73 PHE A C 1
ATOM 624 O O . PHE A 1 73 ? -1.335 -13.594 1.606 1 97.12 73 PHE A O 1
ATOM 631 N N . ARG A 1 74 ? -0.87 -12.148 3.248 1 94.38 74 ARG A N 1
ATOM 632 C CA . ARG A 1 74 ? -2.27 -11.992 3.633 1 94.38 74 ARG A CA 1
ATOM 633 C C . ARG A 1 74 ? -2.791 -10.609 3.248 1 94.38 74 ARG A C 1
ATOM 635 O O . ARG A 1 74 ? -2.105 -9.602 3.447 1 94.38 74 ARG A O 1
ATOM 642 N N . SER A 1 75 ? -3.99 -10.562 2.611 1 90.75 75 SER A N 1
ATOM 643 C CA . SER A 1 75 ? -4.652 -9.312 2.26 1 90.75 75 SER A CA 1
ATOM 644 C C . SER A 1 75 ? -6.141 -9.531 1.997 1 90.75 75 SER A C 1
ATOM 646 O O . SER A 1 75 ? -6.578 -10.664 1.784 1 90.75 75 SER A O 1
ATOM 648 N N . GLY A 1 76 ? -6.906 -8.492 2.072 1 88.06 76 GLY A N 1
ATOM 649 C CA . GLY A 1 76 ? -8.312 -8.539 1.708 1 88.06 76 GLY A CA 1
ATOM 650 C C . GLY A 1 76 ? -9.141 -9.391 2.652 1 88.06 76 GLY A C 1
ATOM 651 O O . GLY A 1 76 ? -8.766 -9.594 3.809 1 88.06 76 GLY A O 1
ATOM 652 N N . ILE A 1 77 ? -10.281 -9.797 2.127 1 87.94 77 ILE A N 1
ATOM 653 C CA . ILE A 1 77 ? -11.219 -10.609 2.9 1 87.94 77 ILE A CA 1
ATOM 654 C C . ILE A 1 77 ? -10.898 -12.086 2.715 1 87.94 77 ILE A C 1
ATOM 656 O O . ILE A 1 77 ? -10.812 -12.836 3.689 1 87.94 77 ILE A O 1
ATOM 660 N N . ILE A 1 78 ? -10.648 -12.414 1.512 1 85.75 78 ILE A N 1
ATOM 661 C CA . ILE A 1 78 ? -10.391 -13.812 1.194 1 85.75 78 ILE A CA 1
ATOM 662 C C . ILE A 1 78 ? -8.891 -14.086 1.265 1 85.75 78 ILE A C 1
ATOM 664 O O . ILE A 1 78 ? -8.461 -15.148 1.732 1 85.75 78 ILE A O 1
ATOM 668 N N . GLY A 1 79 ? -8.172 -13.062 0.778 1 86.56 79 GLY A N 1
ATOM 669 C CA . GLY A 1 79 ? -6.73 -13.234 0.763 1 86.56 79 GLY A CA 1
ATOM 670 C C . GLY A 1 79 ? -6.102 -12.898 -0.575 1 86.56 79 GLY A C 1
ATOM 671 O O . GLY A 1 79 ? -6.797 -12.805 -1.588 1 86.56 79 GLY A O 1
ATOM 672 N N . SER A 1 80 ? -4.805 -12.773 -0.521 1 82.94 80 SER A N 1
ATOM 673 C CA . SER A 1 80 ? -4.07 -12.477 -1.744 1 82.94 80 SER A CA 1
ATOM 674 C C . SER A 1 80 ? -3.912 -13.719 -2.615 1 82.94 80 SER A C 1
ATOM 676 O O . SER A 1 80 ? -3.766 -13.609 -3.834 1 82.94 80 SER A O 1
ATOM 678 N N . GLY A 1 81 ? -3.746 -14.867 -1.916 1 94 81 GLY A N 1
ATOM 679 C CA . GLY A 1 81 ? -3.486 -16.125 -2.588 1 94 81 GLY A CA 1
ATOM 680 C C . GLY A 1 81 ? -2.029 -16.312 -2.973 1 94 81 GLY A C 1
ATOM 681 O O . GLY A 1 81 ? -1.696 -17.203 -3.766 1 94 81 GLY A O 1
ATOM 682 N N . LEU A 1 82 ? -1.206 -15.422 -2.473 1 98.12 82 LEU A N 1
ATOM 683 C CA . LEU A 1 82 ? 0.212 -15.469 -2.812 1 98.12 82 LEU A CA 1
ATOM 684 C C . LEU A 1 82 ? 1.008 -16.188 -1.73 1 98.12 82 LEU A C 1
ATOM 686 O O . LEU A 1 82 ? 0.841 -15.914 -0.541 1 98.12 82 LEU A O 1
ATOM 690 N N . CYS A 1 83 ? 1.829 -17.094 -2.131 1 98.25 83 CYS A N 1
ATOM 691 C CA . CYS A 1 83 ? 2.768 -17.688 -1.182 1 98.25 83 CYS A CA 1
ATOM 692 C C . CYS A 1 83 ? 4.051 -18.109 -1.882 1 98.25 83 CYS A C 1
ATOM 694 O O . CYS A 1 83 ? 4.098 -18.188 -3.111 1 98.25 83 CYS A O 1
ATOM 696 N N . VAL A 1 84 ? 5.059 -18.328 -1.122 1 98.75 84 VAL A N 1
ATOM 697 C CA . VAL A 1 84 ? 6.379 -18.656 -1.647 1 98.75 84 VAL A CA 1
ATOM 698 C C . VAL A 1 84 ? 7.016 -19.766 -0.81 1 98.75 84 VAL A C 1
ATOM 700 O O . VAL A 1 84 ? 6.793 -19.844 0.4 1 98.75 84 VAL A O 1
ATOM 703 N N . PHE A 1 85 ? 7.711 -20.625 -1.446 1 98.88 85 PHE A N 1
ATOM 704 C CA . PHE A 1 85 ? 8.578 -21.625 -0.831 1 98.88 85 PHE A CA 1
ATOM 705 C C . PHE A 1 85 ? 10.016 -21.453 -1.309 1 98.88 85 PHE A C 1
ATOM 707 O O . PHE A 1 85 ? 10.266 -21.312 -2.508 1 98.88 85 PHE A O 1
ATOM 714 N N . SER A 1 86 ? 10.938 -21.438 -0.379 1 98.62 86 SER A N 1
ATOM 715 C CA . SER A 1 86 ? 12.305 -21.078 -0.74 1 98.62 86 SER A CA 1
ATOM 716 C C . SER A 1 86 ? 13.305 -22.047 -0.111 1 98.62 86 SER A C 1
ATOM 718 O O . SER A 1 86 ? 13.18 -22.406 1.061 1 98.62 86 SER A O 1
ATOM 720 N N . LYS A 1 87 ? 14.32 -22.438 -0.938 1 97.69 87 LYS A N 1
ATOM 721 C CA . LYS A 1 87 ? 15.469 -23.203 -0.452 1 97.69 87 LYS A CA 1
ATOM 722 C C . LYS A 1 87 ? 16.375 -22.344 0.416 1 97.69 87 LYS A C 1
ATOM 724 O O . LYS A 1 87 ? 17.031 -22.844 1.335 1 97.69 87 LYS A O 1
ATOM 729 N N . HIS A 1 88 ? 16.438 -21.094 0.131 1 97.25 88 HIS A N 1
ATOM 730 C CA . HIS A 1 88 ? 17.312 -20.156 0.81 1 97.25 88 HIS A CA 1
ATOM 731 C C . HIS A 1 88 ? 16.562 -19.359 1.865 1 97.25 88 HIS A C 1
ATOM 733 O O . HIS A 1 88 ? 15.367 -19.094 1.718 1 97.25 88 HIS A O 1
ATOM 739 N N . PRO A 1 89 ? 17.266 -18.984 2.926 1 96.44 89 PRO A N 1
ATOM 740 C CA . PRO A 1 89 ? 16.609 -18.172 3.957 1 96.44 89 PRO A CA 1
ATOM 741 C C . PRO A 1 89 ? 16.156 -16.812 3.438 1 96.44 89 PRO A C 1
ATOM 743 O O . PRO A 1 89 ? 16.922 -16.109 2.77 1 96.44 89 PRO A O 1
ATOM 746 N N . ILE A 1 90 ? 14.953 -16.484 3.703 1 97.88 90 ILE A N 1
ATOM 747 C CA . ILE A 1 90 ? 14.414 -15.172 3.346 1 97.88 90 ILE A CA 1
ATOM 748 C C . ILE A 1 90 ? 14.883 -14.133 4.355 1 97.88 90 ILE A C 1
ATOM 750 O O . ILE A 1 90 ? 14.664 -14.281 5.559 1 97.88 90 ILE A O 1
ATOM 754 N N . GLN A 1 91 ? 15.445 -13.055 3.895 1 97 91 GLN A N 1
ATOM 755 C CA . GLN A 1 91 ? 15.992 -12.047 4.797 1 97 91 GLN A CA 1
ATOM 756 C C . GLN A 1 91 ? 14.93 -11.016 5.176 1 97 91 GLN A C 1
ATOM 758 O O . GLN A 1 91 ? 14.836 -10.609 6.336 1 97 91 GLN A O 1
ATOM 763 N N . GLU A 1 92 ? 14.219 -10.539 4.203 1 97 92 GLU A N 1
ATOM 764 C CA . GLU A 1 92 ? 13.18 -9.531 4.422 1 97 92 GLU A CA 1
ATOM 765 C C . GLU A 1 92 ? 11.922 -9.859 3.629 1 97 92 GLU A C 1
ATOM 767 O O . GLU A 1 92 ? 11.992 -10.484 2.568 1 97 92 GLU A O 1
ATOM 772 N N . ILE A 1 93 ? 10.781 -9.469 4.191 1 97.56 93 ILE A N 1
ATOM 773 C CA . ILE A 1 93 ? 9.484 -9.664 3.564 1 97.56 93 ILE A CA 1
ATOM 774 C C . ILE A 1 93 ? 8.641 -8.398 3.701 1 97.56 93 ILE A C 1
ATOM 776 O O . ILE A 1 93 ? 8.539 -7.824 4.789 1 97.56 93 ILE A O 1
ATOM 780 N N . ILE A 1 94 ? 8.094 -7.922 2.6 1 96.62 94 ILE A N 1
ATOM 781 C CA . ILE A 1 94 ? 7.117 -6.84 2.658 1 96.62 94 ILE A CA 1
ATOM 782 C C . ILE A 1 94 ? 6.059 -7.043 1.577 1 96.62 94 ILE A C 1
ATOM 784 O O . ILE A 1 94 ? 6.289 -7.758 0.599 1 96.62 94 ILE A O 1
ATOM 788 N N . GLN A 1 95 ? 4.938 -6.574 1.805 1 96 95 GLN A N 1
ATOM 789 C CA . GLN A 1 95 ? 3.816 -6.715 0.879 1 96 95 GLN A CA 1
ATOM 790 C C . GLN A 1 95 ? 3.176 -5.359 0.584 1 96 95 GLN A C 1
ATOM 792 O O . GLN A 1 95 ? 3.213 -4.453 1.419 1 96 95 GLN A O 1
ATOM 797 N N . HIS A 1 96 ? 2.736 -5.148 -0.604 1 96.31 96 HIS A N 1
ATOM 798 C CA . HIS A 1 96 ? 1.949 -3.996 -1.026 1 96.31 96 HIS A CA 1
ATOM 799 C C . HIS A 1 96 ? 0.617 -4.43 -1.628 1 96.31 96 HIS A C 1
ATOM 801 O O . HIS A 1 96 ? 0.588 -5.168 -2.617 1 96.31 96 HIS A O 1
ATOM 807 N N . VAL A 1 97 ? -0.443 -3.98 -1.003 1 95.38 97 VAL A N 1
ATOM 808 C CA . VAL A 1 97 ? -1.776 -4.277 -1.518 1 95.38 97 VAL A CA 1
ATOM 809 C C . VAL A 1 97 ? -2.209 -3.186 -2.492 1 95.38 97 VAL A C 1
ATOM 811 O O . VAL A 1 97 ? -2.123 -1.996 -2.18 1 95.38 97 VAL A O 1
ATOM 814 N N . TYR A 1 98 ? -2.682 -3.598 -3.652 1 96 98 TYR A N 1
ATOM 815 C CA . TYR A 1 98 ? -3.066 -2.613 -4.656 1 96 98 TYR A CA 1
ATOM 816 C C . TYR A 1 98 ? -4.289 -1.823 -4.207 1 96 98 TYR A C 1
ATOM 818 O O . TYR A 1 98 ? -5.156 -2.355 -3.512 1 96 98 TYR A O 1
ATOM 826 N N . THR A 1 99 ? -4.391 -0.621 -4.664 1 93.38 99 THR A N 1
ATOM 827 C CA . THR A 1 99 ? -5.422 0.311 -4.219 1 93.38 99 THR A CA 1
ATOM 828 C C . THR A 1 99 ? -6.773 -0.042 -4.836 1 93.38 99 THR A C 1
ATOM 830 O O . THR A 1 99 ? -7.801 0.002 -4.156 1 93.38 99 THR A O 1
ATOM 833 N N . LEU A 1 100 ? -6.73 -0.344 -6.125 1 94.75 100 LEU A N 1
ATOM 834 C CA . LEU A 1 100 ? -7.965 -0.654 -6.84 1 94.75 100 LEU A CA 1
ATOM 835 C C . LEU A 1 100 ? -8.008 -2.125 -7.238 1 94.75 100 LEU A C 1
ATOM 837 O O . LEU A 1 100 ? -7.086 -2.623 -7.887 1 94.75 100 LEU A O 1
ATOM 841 N N . ASN A 1 101 ? -9.117 -2.801 -6.922 1 94.19 101 ASN A N 1
ATOM 842 C CA . ASN A 1 101 ? -9.234 -4.242 -7.121 1 94.19 101 ASN A CA 1
ATOM 843 C C . ASN A 1 101 ? -10.594 -4.625 -7.695 1 94.19 101 ASN A C 1
ATOM 845 O O . ASN A 1 101 ? -11.148 -5.664 -7.336 1 94.19 101 ASN A O 1
ATOM 849 N N . GLY A 1 102 ? -11.164 -3.76 -8.477 1 95.06 102 GLY A N 1
ATOM 850 C CA . GLY A 1 102 ? -12.445 -4.07 -9.094 1 95.06 102 GLY A CA 1
ATOM 851 C C . GLY A 1 102 ? -13.633 -3.506 -8.328 1 95.06 102 GLY A C 1
ATOM 852 O O . GLY A 1 102 ? -13.523 -2.455 -7.699 1 95.06 102 GLY A O 1
ATOM 853 N N . TYR A 1 103 ? -14.82 -4.172 -8.508 1 94.5 103 TYR A N 1
ATOM 854 C CA . TYR A 1 103 ? -16.078 -3.643 -7.984 1 94.5 103 TYR A CA 1
ATOM 855 C C . TYR A 1 103 ? -16.719 -4.621 -7.008 1 94.5 103 TYR A C 1
ATOM 857 O O . TYR A 1 103 ? -16.953 -5.785 -7.348 1 94.5 103 TYR A O 1
ATOM 865 N N . PRO A 1 104 ? -17.109 -4.125 -5.863 1 90.19 104 PRO A N 1
ATOM 866 C CA . PRO A 1 104 ? -17.672 -5.023 -4.859 1 90.19 104 PRO A CA 1
ATOM 867 C C . PRO A 1 104 ? -19.016 -5.605 -5.285 1 90.19 104 PRO A C 1
ATOM 869 O O . PRO A 1 104 ? -19.422 -6.672 -4.812 1 90.19 104 PRO A O 1
ATOM 872 N N . TYR A 1 105 ? -19.734 -4.906 -6.164 1 90.81 105 TYR A N 1
ATOM 873 C CA . TYR A 1 105 ? -21.062 -5.379 -6.551 1 90.81 105 TYR A CA 1
ATOM 874 C C . TYR A 1 105 ? -20.969 -6.402 -7.672 1 90.81 105 TYR A C 1
ATOM 876 O O . TYR A 1 105 ? -21.984 -7.023 -8.039 1 90.81 105 TYR A O 1
ATOM 884 N N . MET A 1 106 ? -19.734 -6.539 -8.234 1 91.38 106 MET A N 1
ATOM 885 C CA . MET A 1 106 ? -19.516 -7.637 -9.172 1 91.38 106 MET A CA 1
ATOM 886 C C . MET A 1 106 ? -19.109 -8.906 -8.43 1 91.38 106 MET A C 1
ATOM 888 O O . MET A 1 106 ? -17.984 -9.391 -8.594 1 91.38 106 MET A O 1
ATOM 892 N N . ILE A 1 107 ? -20.016 -9.492 -7.77 1 85 107 ILE A N 1
ATOM 893 C CA . ILE A 1 107 ? -19.781 -10.594 -6.844 1 85 107 ILE A CA 1
ATOM 894 C C . ILE A 1 107 ? -19.297 -11.82 -7.617 1 85 107 ILE A C 1
ATOM 896 O O . ILE A 1 107 ? -18.438 -12.57 -7.137 1 85 107 ILE A O 1
ATOM 900 N N . HIS A 1 108 ? -19.703 -11.945 -8.867 1 85.62 108 HIS A N 1
ATOM 901 C CA . HIS A 1 108 ? -19.375 -13.125 -9.656 1 85.62 108 HIS A CA 1
ATOM 902 C C . HIS A 1 108 ? -17.922 -13.094 -10.117 1 85.62 108 HIS A C 1
ATOM 904 O O . HIS A 1 108 ? -17.359 -14.125 -10.492 1 85.62 108 HIS A O 1
ATOM 910 N N . HIS A 1 109 ? -17.297 -11.984 -10.156 1 86.12 109 HIS A N 1
ATOM 911 C CA . HIS A 1 109 ? -15.891 -11.883 -10.531 1 86.12 109 HIS A CA 1
ATOM 912 C C . HIS A 1 109 ? -14.984 -12.07 -9.32 1 86.12 109 HIS A C 1
ATOM 914 O O . HIS A 1 109 ? -13.844 -12.516 -9.461 1 86.12 109 HIS A O 1
ATOM 920 N N . GLY A 1 110 ? -15.352 -11.688 -8.164 1 81.69 110 GLY A N 1
ATOM 921 C CA . GLY A 1 110 ? -14.805 -12.031 -6.867 1 81.69 110 GLY A CA 1
ATOM 922 C C . GLY A 1 110 ? -13.516 -11.312 -6.551 1 81.69 110 GLY A C 1
ATOM 923 O O . GLY A 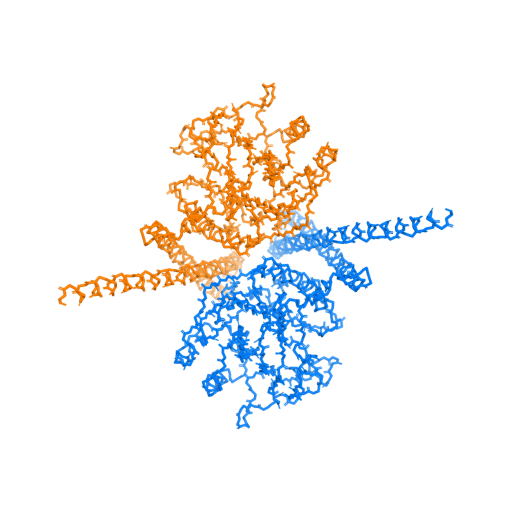1 110 ? -13.031 -11.352 -5.418 1 81.69 110 GLY A O 1
ATOM 924 N N . ASP A 1 111 ? -12.797 -10.562 -7.488 1 86.88 111 ASP A N 1
ATOM 925 C CA . ASP A 1 111 ? -11.469 -9.992 -7.324 1 86.88 111 ASP A CA 1
ATOM 926 C C . ASP A 1 111 ? -11.461 -8.922 -6.234 1 86.88 111 ASP A C 1
ATOM 928 O O . ASP A 1 111 ? -10.461 -8.758 -5.531 1 86.88 111 ASP A O 1
ATOM 932 N N . TRP A 1 112 ? -12.523 -8.219 -6.117 1 87.25 112 TRP A N 1
ATOM 933 C CA . TRP A 1 112 ? -12.57 -7.141 -5.129 1 87.25 112 TRP A CA 1
ATOM 934 C C . TRP A 1 112 ? -12.367 -7.691 -3.721 1 87.25 112 TRP A C 1
ATOM 936 O O . TRP A 1 112 ? -11.719 -7.051 -2.887 1 87.25 112 TRP A O 1
ATOM 946 N N . PHE A 1 113 ? -12.711 -8.914 -3.457 1 85.94 113 PHE A N 1
ATOM 947 C CA . PHE A 1 113 ? -12.656 -9.5 -2.125 1 85.94 113 PHE A CA 1
ATOM 948 C C . PHE A 1 113 ? -11.281 -10.086 -1.846 1 85.94 113 PHE A C 1
ATOM 950 O O . PHE A 1 113 ? -10.945 -10.375 -0.695 1 85.94 113 PHE A O 1
ATOM 957 N N . CYS A 1 114 ? -10.5 -10.352 -2.824 1 85.94 114 CYS A N 1
ATOM 958 C CA . CYS A 1 114 ? -9.211 -11.016 -2.676 1 85.94 114 CYS A CA 1
ATOM 959 C C . CYS A 1 114 ? -8.141 -10.031 -2.211 1 85.94 114 CYS A C 1
ATOM 961 O O . CYS A 1 114 ? -7.25 -10.398 -1.437 1 85.94 114 CYS A O 1
ATOM 963 N N . GLY A 1 115 ? -8.203 -8.789 -2.605 1 87.81 115 GLY A N 1
ATOM 964 C CA . GLY A 1 115 ? -7.133 -7.867 -2.266 1 87.81 115 GLY A CA 1
ATOM 965 C C . GLY A 1 115 ? -5.828 -8.172 -2.979 1 87.81 115 GLY A C 1
ATOM 966 O O . GLY A 1 115 ? -4.812 -8.445 -2.338 1 87.81 115 GLY A O 1
ATOM 967 N N . LYS A 1 116 ? -5.777 -8.062 -4.258 1 94.38 116 LYS A N 1
ATOM 968 C CA . LYS A 1 116 ? -4.598 -8.312 -5.082 1 94.38 116 LYS A CA 1
ATOM 969 C C . LYS A 1 116 ? -3.404 -7.5 -4.59 1 94.38 116 LYS A C 1
ATOM 971 O O . LYS A 1 116 ? -3.562 -6.367 -4.125 1 94.38 116 LYS A O 1
ATOM 976 N N . ALA A 1 117 ? -2.256 -8.148 -4.68 1 96.69 117 ALA A N 1
ATOM 977 C CA . ALA A 1 117 ? -1.088 -7.539 -4.047 1 96.69 117 ALA A CA 1
ATOM 978 C C . ALA A 1 117 ? 0.201 -7.996 -4.723 1 96.69 117 ALA A C 1
ATOM 980 O O . ALA A 1 117 ? 0.167 -8.781 -5.672 1 96.69 117 ALA A O 1
ATOM 981 N N . VAL A 1 118 ? 1.275 -7.387 -4.348 1 98.38 118 VAL A N 1
ATOM 982 C CA . VAL A 1 118 ? 2.629 -7.836 -4.656 1 98.38 118 VAL A CA 1
ATOM 983 C C . VAL A 1 118 ? 3.404 -8.078 -3.365 1 98.38 118 VAL A C 1
ATOM 985 O O . VAL A 1 118 ? 3.26 -7.324 -2.398 1 98.38 118 VAL A O 1
ATOM 988 N N . GLY A 1 119 ? 4.082 -9.195 -3.324 1 98.44 119 GLY A N 1
ATOM 989 C CA . GLY A 1 119 ? 5.004 -9.5 -2.244 1 98.44 119 GLY A CA 1
ATOM 990 C C . GLY A 1 119 ? 6.461 -9.406 -2.658 1 98.44 119 GLY A C 1
ATOM 991 O O . GLY A 1 119 ? 6.824 -9.797 -3.771 1 98.44 119 GLY A O 1
ATOM 992 N N . LEU A 1 120 ? 7.305 -8.859 -1.796 1 98.75 120 LEU A N 1
ATOM 993 C CA . LEU A 1 120 ? 8.75 -8.758 -2.002 1 98.75 120 LEU A CA 1
ATOM 994 C C . LEU A 1 120 ? 9.5 -9.641 -1.007 1 98.75 120 LEU A C 1
ATOM 996 O O . LEU A 1 120 ? 9.211 -9.609 0.193 1 98.75 120 LEU A O 1
ATOM 1000 N N . LEU A 1 121 ? 10.383 -10.438 -1.478 1 98.56 121 LEU A N 1
ATOM 1001 C CA . LEU A 1 121 ? 11.344 -11.195 -0.687 1 98.56 121 LEU A CA 1
ATOM 1002 C C . LEU A 1 121 ? 12.773 -10.789 -1.023 1 98.56 121 LEU A C 1
ATOM 1004 O O . LEU A 1 121 ? 13.141 -10.727 -2.197 1 98.56 121 LEU A O 1
ATOM 1008 N N . VAL A 1 122 ? 13.547 -10.547 -0.037 1 98.31 122 VAL A N 1
ATOM 1009 C CA . VAL A 1 122 ? 14.945 -10.195 -0.23 1 98.31 122 VAL A CA 1
ATOM 1010 C C . VAL A 1 122 ? 15.836 -11.359 0.201 1 98.31 122 VAL A C 1
ATOM 1012 O O . VAL A 1 122 ? 15.648 -11.93 1.279 1 98.31 122 VAL A O 1
ATOM 1015 N N . PHE A 1 123 ? 16.812 -11.695 -0.662 1 97.69 123 PHE A N 1
ATOM 1016 C CA . PHE A 1 123 ? 17.75 -12.781 -0.393 1 97.69 123 PHE A CA 1
ATOM 1017 C C . PHE A 1 123 ? 19.188 -12.289 -0.494 1 97.69 123 PHE A C 1
ATOM 1019 O O . PHE A 1 123 ? 19.484 -11.406 -1.297 1 97.69 123 PHE A O 1
ATOM 1026 N N . HIS A 1 124 ? 20.016 -12.805 0.328 1 95.5 124 HIS A N 1
ATOM 1027 C CA . HIS A 1 124 ? 21.453 -12.703 0.171 1 95.5 124 HIS A CA 1
ATOM 1028 C C . HIS A 1 124 ? 22.062 -14.039 -0.263 1 95.5 124 HIS A C 1
ATOM 1030 O O . HIS A 1 124 ? 22.203 -14.953 0.55 1 95.5 124 HIS A O 1
ATOM 1036 N N . LEU A 1 125 ? 22.391 -14.133 -1.541 1 94 125 LEU A N 1
ATOM 1037 C CA . LEU A 1 125 ? 22.891 -15.375 -2.125 1 94 125 LEU A CA 1
ATOM 1038 C C . LEU A 1 125 ? 24.297 -15.188 -2.689 1 94 125 LEU A C 1
ATOM 1040 O O . LEU A 1 125 ? 24.484 -14.477 -3.682 1 94 125 LEU A O 1
ATOM 1044 N N . SER A 1 126 ? 25.25 -15.828 -2.1 1 88.75 126 SER A N 1
ATOM 1045 C CA . SER A 1 126 ? 26.625 -15.812 -2.607 1 88.75 126 SER A CA 1
ATOM 1046 C C . SER A 1 126 ? 27.109 -14.383 -2.82 1 88.75 126 SER A C 1
ATOM 1048 O O . SER A 1 126 ? 27.625 -14.055 -3.889 1 88.75 126 SER A O 1
ATOM 1050 N N . GLY A 1 127 ? 26.734 -13.5 -1.904 1 87.5 127 GLY A N 1
ATOM 1051 C CA . GLY A 1 127 ? 27.203 -12.125 -1.95 1 87.5 127 GLY A CA 1
ATOM 1052 C C . GLY A 1 127 ? 26.328 -11.227 -2.789 1 87.5 127 GLY A C 1
ATOM 1053 O O . GLY A 1 127 ? 26.562 -10.016 -2.879 1 87.5 127 GLY A O 1
ATOM 1054 N N . LEU A 1 128 ? 25.312 -11.828 -3.383 1 92.31 128 LEU A N 1
ATOM 1055 C CA . LEU A 1 128 ? 24.391 -11.07 -4.223 1 92.31 128 LEU A CA 1
ATOM 1056 C C . LEU A 1 128 ? 23.078 -10.805 -3.484 1 92.31 128 LEU A C 1
ATOM 1058 O O . LEU A 1 128 ? 22.578 -11.672 -2.758 1 92.31 128 LEU A O 1
ATOM 1062 N N . VAL A 1 129 ? 22.578 -9.578 -3.715 1 95.88 129 VAL A N 1
ATOM 1063 C CA . VAL A 1 129 ? 21.25 -9.266 -3.195 1 95.88 129 VAL A CA 1
ATOM 1064 C C . VAL A 1 129 ? 20.203 -9.523 -4.273 1 95.88 129 VAL A C 1
ATOM 1066 O O . VAL A 1 129 ? 20.219 -8.891 -5.328 1 95.88 129 VAL A O 1
ATOM 1069 N N . LEU A 1 130 ? 19.344 -10.477 -4.051 1 97.56 130 LEU A N 1
ATOM 1070 C CA . LEU A 1 130 ? 18.234 -10.805 -4.945 1 97.56 130 LEU A CA 1
ATOM 1071 C C . LEU A 1 130 ? 16.922 -10.305 -4.379 1 97.56 130 LEU A C 1
ATOM 1073 O O . LEU A 1 130 ? 16.547 -10.656 -3.258 1 97.56 130 LEU A O 1
ATOM 1077 N N . ASN A 1 131 ? 16.266 -9.398 -5.074 1 98.62 131 ASN A N 1
ATOM 1078 C CA . ASN A 1 131 ? 14.875 -9.07 -4.797 1 98.62 131 ASN A CA 1
ATOM 1079 C C . ASN A 1 131 ? 13.922 -9.883 -5.664 1 98.62 131 ASN A C 1
ATOM 1081 O O . ASN A 1 131 ? 13.898 -9.727 -6.887 1 98.62 131 ASN A O 1
ATOM 1085 N N . ALA A 1 132 ? 13.133 -10.742 -5.059 1 98.81 132 ALA A N 1
ATOM 1086 C CA . ALA A 1 132 ? 12.125 -11.531 -5.762 1 98.81 132 ALA A CA 1
ATOM 1087 C C . ALA A 1 132 ? 10.719 -11.016 -5.461 1 98.81 132 ALA A C 1
ATOM 1089 O O . ALA A 1 132 ? 10.336 -10.883 -4.297 1 98.81 132 ALA A O 1
ATOM 1090 N N . TYR A 1 133 ? 10.008 -10.719 -6.52 1 98.88 133 TYR A N 1
ATOM 1091 C CA . TYR A 1 133 ? 8.633 -10.234 -6.395 1 98.88 133 TYR A CA 1
ATOM 1092 C C . TYR A 1 133 ? 7.648 -11.273 -6.918 1 98.88 133 TYR A C 1
ATOM 1094 O O . TYR A 1 133 ? 7.898 -11.922 -7.934 1 98.88 133 TYR A O 1
ATOM 1102 N N . ILE A 1 134 ? 6.543 -11.492 -6.23 1 98.88 134 ILE A N 1
ATOM 1103 C CA . ILE A 1 134 ? 5.426 -12.312 -6.68 1 98.88 134 ILE A CA 1
ATOM 1104 C C . ILE A 1 134 ? 4.148 -11.484 -6.707 1 98.88 134 ILE A C 1
ATOM 1106 O O . ILE A 1 134 ? 3.916 -10.664 -5.812 1 98.88 134 ILE A O 1
ATOM 1110 N N . THR A 1 135 ? 3.357 -11.633 -7.754 1 98.75 135 THR A N 1
ATOM 1111 C CA . THR A 1 135 ? 2.145 -10.828 -7.828 1 98.75 135 THR A CA 1
ATOM 1112 C C . THR A 1 135 ? 1.05 -11.562 -8.594 1 98.75 135 THR A C 1
ATOM 1114 O O . THR A 1 135 ? 1.321 -12.547 -9.281 1 98.75 135 THR A O 1
ATOM 1117 N N . HIS A 1 136 ? -0.134 -11.211 -8.367 1 98.25 136 HIS A N 1
ATOM 1118 C CA . HIS A 1 136 ? -1.352 -11.609 -9.062 1 98.25 136 HIS A CA 1
ATOM 1119 C C . HIS A 1 136 ? -2.281 -10.422 -9.281 1 98.25 136 HIS A C 1
ATOM 1121 O O . HIS A 1 136 ? -2.896 -9.93 -8.336 1 98.25 136 HIS A O 1
ATOM 1127 N N . LEU A 1 137 ? -2.363 -9.93 -10.531 1 98 137 LEU A N 1
ATOM 1128 C CA . LEU A 1 137 ? -3.152 -8.742 -10.828 1 98 137 LEU A CA 1
ATOM 1129 C C . LEU A 1 137 ? -4.605 -9.102 -11.117 1 98 137 LEU A C 1
ATOM 1131 O O . LEU A 1 137 ? -4.949 -10.289 -11.18 1 98 137 LEU A O 1
ATOM 1135 N N . HIS A 1 138 ? -5.445 -8.148 -11.281 1 97.12 138 HIS A N 1
ATOM 1136 C CA . HIS A 1 138 ? -6.879 -8.305 -11.516 1 97.12 138 HIS A CA 1
ATOM 1137 C C . HIS A 1 138 ? -7.145 -9.047 -12.82 1 97.12 138 HIS A C 1
ATOM 1139 O O . HIS A 1 138 ? -6.473 -8.797 -13.828 1 97.12 138 HIS A O 1
ATOM 1145 N N . ALA A 1 139 ? -8.117 -9.867 -12.867 1 95.75 139 ALA A N 1
ATOM 1146 C CA . ALA A 1 139 ? -8.422 -10.711 -14.016 1 95.75 139 ALA A CA 1
ATOM 1147 C C . ALA A 1 139 ? -9.141 -9.922 -15.109 1 95.75 139 ALA A C 1
ATOM 1149 O O . ALA A 1 139 ? -9.797 -8.914 -14.82 1 95.75 139 ALA A O 1
ATOM 1150 N N . GLU A 1 140 ? -8.938 -10.367 -16.312 1 95.12 140 GLU A N 1
ATOM 1151 C CA . GLU A 1 140 ? -9.727 -9.906 -17.453 1 95.12 140 GLU A CA 1
ATOM 1152 C C . GLU A 1 140 ? -10.906 -10.836 -17.719 1 95.12 140 GLU A C 1
ATOM 1154 O O . GLU A 1 140 ? -10.719 -11.969 -18.156 1 95.12 140 GLU A O 1
ATOM 1159 N N . TYR A 1 141 ? -12.086 -10.375 -17.562 1 92.5 141 TYR A N 1
ATOM 1160 C CA . TYR A 1 141 ? -13.266 -11.219 -17.688 1 92.5 141 TYR A CA 1
ATOM 1161 C C . TYR A 1 141 ? -13.836 -11.133 -19.094 1 92.5 141 TYR A C 1
ATOM 1163 O O . TYR A 1 141 ? -14.562 -12.031 -19.531 1 92.5 141 TYR A O 1
ATOM 1171 N N . SER A 1 142 ? -13.539 -10.047 -19.75 1 93.31 142 SER A N 1
ATOM 1172 C CA . SER A 1 142 ? -13.969 -9.867 -21.141 1 93.31 142 SER A CA 1
ATOM 1173 C C . SER A 1 142 ? -12.977 -9.008 -21.922 1 93.31 142 SER A C 1
ATOM 1175 O O . SER A 1 142 ? -12.695 -7.875 -21.531 1 93.31 142 SER A O 1
ATOM 1177 N N . ARG A 1 143 ? -12.492 -9.586 -22.969 1 94 143 ARG A N 1
ATOM 1178 C CA . ARG A 1 143 ? -11.562 -8.852 -23.828 1 94 143 ARG A CA 1
ATOM 1179 C C . ARG A 1 143 ? -12.273 -7.73 -24.578 1 94 143 ARG A C 1
ATOM 1181 O O . ARG A 1 143 ? -11.742 -6.629 -24.719 1 94 143 ARG A O 1
ATOM 1188 N N . GLN A 1 144 ? -13.414 -7.961 -25.016 1 92.62 144 GLN A N 1
ATOM 1189 C CA . GLN A 1 144 ? -14.172 -7.027 -25.844 1 92.62 144 GLN A CA 1
ATOM 1190 C C . GLN A 1 144 ? -14.727 -5.883 -25.016 1 92.62 144 GLN A C 1
ATOM 1192 O O . GLN A 1 144 ? -14.75 -4.734 -25.453 1 92.62 144 GLN A O 1
ATOM 1197 N N . LYS A 1 145 ? -15.148 -6.234 -23.828 1 94.06 145 LYS A N 1
ATOM 1198 C CA . LYS A 1 145 ? -15.664 -5.242 -22.891 1 94.06 145 LYS A CA 1
ATOM 1199 C C . LYS A 1 145 ? -14.922 -5.312 -21.562 1 94.06 145 LYS A C 1
ATOM 1201 O O . LYS A 1 145 ? -15.508 -5.703 -20.531 1 94.06 145 LYS A O 1
ATOM 1206 N N . ASP A 1 146 ? -13.789 -4.793 -21.609 1 95.5 146 ASP A N 1
ATOM 1207 C CA . ASP A 1 146 ? -12.938 -4.887 -20.422 1 95.5 146 ASP A CA 1
ATOM 1208 C C . ASP A 1 146 ? -13.18 -3.713 -19.469 1 95.5 146 ASP A C 1
ATOM 1210 O O . ASP A 1 146 ? -12.445 -2.723 -19.516 1 95.5 146 ASP A O 1
ATOM 1214 N N . ILE A 1 147 ? -14.055 -3.863 -18.531 1 95.06 147 ILE A N 1
ATOM 1215 C CA . ILE A 1 147 ? -14.438 -2.783 -17.625 1 95.06 147 ILE A CA 1
ATOM 1216 C C . ILE A 1 147 ? -13.375 -2.604 -16.547 1 95.06 147 ILE A C 1
ATOM 1218 O O . ILE A 1 147 ? -13.422 -1.642 -15.781 1 95.06 147 ILE A O 1
ATOM 1222 N N . TYR A 1 148 ? -12.406 -3.514 -16.5 1 96.88 148 TYR A N 1
ATOM 1223 C CA . TYR A 1 148 ? -11.391 -3.467 -15.453 1 96.88 148 TYR A CA 1
ATOM 1224 C C . TYR A 1 148 ? -10.062 -2.973 -16 1 96.88 148 TYR A C 1
ATOM 1226 O O . TYR A 1 148 ? -9.047 -2.99 -15.289 1 96.88 148 TYR A O 1
ATOM 1234 N N . LEU A 1 149 ? -9.992 -2.574 -17.234 1 97.62 149 LEU A N 1
ATOM 1235 C CA . LEU A 1 149 ? -8.742 -2.186 -17.875 1 97.62 149 LEU A CA 1
ATOM 1236 C C . LEU A 1 149 ? -8.039 -1.092 -17.078 1 97.62 149 LEU A C 1
ATOM 1238 O O . LEU A 1 149 ? -6.844 -1.195 -16.797 1 97.62 149 LEU A O 1
ATOM 1242 N N . ALA A 1 150 ? -8.75 -0.055 -16.656 1 97.94 150 ALA A N 1
ATOM 1243 C CA . ALA A 1 150 ? -8.156 1.043 -15.898 1 97.94 150 ALA A CA 1
ATOM 1244 C C . ALA A 1 150 ? -7.578 0.547 -14.578 1 97.94 150 ALA A C 1
ATOM 1246 O O . ALA A 1 150 ? -6.523 1.015 -14.141 1 97.94 150 ALA A O 1
ATOM 1247 N N . HIS A 1 151 ? -8.266 -0.392 -13.922 1 97.94 151 HIS A N 1
ATOM 1248 C CA . HIS A 1 151 ? -7.773 -0.956 -12.664 1 97.94 151 HIS A CA 1
ATOM 1249 C C . HIS A 1 151 ? -6.473 -1.728 -12.883 1 97.94 151 HIS A C 1
ATOM 1251 O O . HIS A 1 151 ? -5.535 -1.601 -12.094 1 97.94 151 HIS A O 1
ATOM 1257 N N . ARG A 1 152 ? -6.398 -2.48 -13.945 1 98.25 152 ARG A N 1
ATOM 1258 C CA . ARG A 1 152 ? -5.191 -3.254 -14.219 1 98.25 152 ARG A CA 1
ATOM 1259 C C . ARG A 1 152 ? -4.023 -2.34 -14.578 1 98.25 152 ARG A C 1
ATOM 1261 O O . ARG A 1 152 ? -2.883 -2.604 -14.195 1 98.25 152 ARG A O 1
ATOM 1268 N N . VAL A 1 153 ? -4.32 -1.291 -15.328 1 98.62 153 VAL A N 1
ATOM 1269 C CA . VAL A 1 153 ? -3.277 -0.334 -15.68 1 98.62 153 VAL A CA 1
ATOM 1270 C C . VAL A 1 153 ? -2.77 0.36 -14.422 1 98.62 153 VAL A C 1
ATOM 1272 O O . VAL A 1 153 ? -1.561 0.532 -14.242 1 98.62 153 VAL A O 1
ATOM 1275 N N . ALA A 1 154 ? -3.688 0.744 -13.547 1 98.5 154 ALA A N 1
ATOM 1276 C CA . ALA A 1 154 ? -3.307 1.358 -12.281 1 98.5 154 ALA A CA 1
ATOM 1277 C C . ALA A 1 154 ? -2.469 0.401 -11.438 1 98.5 154 ALA A C 1
ATOM 1279 O O . ALA A 1 154 ? -1.469 0.804 -10.836 1 98.5 154 ALA A O 1
ATOM 1280 N N . GLN A 1 155 ? -2.85 -0.853 -11.375 1 98.38 155 GLN A N 1
ATOM 1281 C CA . GLN A 1 155 ? -2.094 -1.86 -10.641 1 98.38 155 GLN A CA 1
ATOM 1282 C C . GLN A 1 155 ? -0.701 -2.047 -11.234 1 98.38 155 GLN A C 1
ATOM 1284 O O . GLN A 1 155 ? 0.281 -2.176 -10.5 1 98.38 155 GLN A O 1
ATOM 1289 N N . ALA A 1 156 ? -0.657 -2.061 -12.562 1 98.75 156 ALA A N 1
ATOM 1290 C CA . ALA A 1 156 ? 0.632 -2.207 -13.234 1 98.75 156 ALA A CA 1
ATOM 1291 C C . ALA A 1 156 ? 1.572 -1.062 -12.867 1 98.75 156 ALA A C 1
ATOM 1293 O O . ALA A 1 156 ? 2.766 -1.277 -12.641 1 98.75 156 ALA A O 1
ATOM 1294 N N . TRP A 1 157 ? 1.012 0.125 -12.812 1 98.56 157 TRP A N 1
ATOM 1295 C CA . TRP A 1 157 ? 1.821 1.283 -12.453 1 98.56 157 TRP A CA 1
ATOM 1296 C C . TRP A 1 157 ? 2.281 1.192 -11 1 98.56 157 TRP A C 1
ATOM 1298 O O . TRP A 1 157 ? 3.447 1.454 -10.695 1 98.56 157 TRP A O 1
ATOM 1308 N N . GLU A 1 158 ? 1.397 0.841 -10.102 1 98.06 158 GLU A N 1
ATOM 1309 C CA . GLU A 1 158 ? 1.766 0.671 -8.703 1 98.06 158 GLU A CA 1
ATOM 1310 C C . GLU A 1 158 ? 2.852 -0.387 -8.539 1 98.06 158 GLU A C 1
ATOM 1312 O O . GLU A 1 158 ? 3.791 -0.207 -7.762 1 98.06 158 GLU A O 1
ATOM 1317 N N . LEU A 1 159 ? 2.676 -1.456 -9.266 1 98.69 159 LEU A N 1
ATOM 1318 C CA . LEU A 1 159 ? 3.668 -2.523 -9.25 1 98.69 159 LEU A CA 1
ATOM 1319 C C . LEU A 1 159 ? 5.02 -2.016 -9.734 1 98.69 159 LEU A C 1
ATOM 1321 O O . LEU A 1 159 ? 6.051 -2.268 -9.109 1 98.69 159 LEU A O 1
ATOM 1325 N N . ALA A 1 160 ? 5.008 -1.311 -10.852 1 98.56 160 ALA A N 1
ATOM 1326 C CA . ALA A 1 160 ? 6.238 -0.78 -11.43 1 98.56 160 ALA A CA 1
ATOM 1327 C C . ALA A 1 160 ? 6.934 0.175 -10.461 1 98.56 160 ALA A C 1
ATOM 1329 O O . ALA A 1 160 ? 8.148 0.104 -10.281 1 98.56 160 ALA A O 1
ATOM 1330 N N . GLN A 1 161 ? 6.137 1.03 -9.852 1 98.12 161 GLN A N 1
ATOM 1331 C CA . GLN A 1 161 ? 6.676 1.98 -8.883 1 98.12 161 GLN A CA 1
ATOM 1332 C C . GLN A 1 161 ? 7.219 1.263 -7.652 1 98.12 161 GLN A C 1
ATOM 1334 O O . GLN A 1 161 ? 8.273 1.628 -7.129 1 98.12 161 GLN A O 1
ATOM 1339 N N . PHE A 1 162 ? 6.52 0.257 -7.203 1 98.5 162 PHE A N 1
ATOM 1340 C CA . PHE A 1 162 ? 6.945 -0.521 -6.047 1 98.5 162 PHE A CA 1
ATOM 1341 C C . PHE A 1 162 ? 8.297 -1.176 -6.305 1 98.5 162 PHE A C 1
ATOM 1343 O O . PHE A 1 162 ? 9.203 -1.086 -5.473 1 98.5 162 PHE A O 1
ATOM 1350 N N . ILE A 1 163 ? 8.414 -1.767 -7.457 1 98.56 163 ILE A N 1
ATOM 1351 C CA . ILE A 1 163 ? 9.664 -2.42 -7.836 1 98.56 163 ILE A CA 1
ATOM 1352 C C . ILE A 1 163 ? 10.773 -1.379 -7.965 1 98.56 163 ILE A C 1
ATOM 1354 O O . ILE A 1 163 ? 11.859 -1.554 -7.418 1 98.56 163 ILE A O 1
ATOM 1358 N N . HIS A 1 164 ? 10.477 -0.32 -8.609 1 97.31 164 HIS A N 1
ATOM 1359 C CA . HIS A 1 164 ? 11.453 0.731 -8.859 1 97.31 164 HIS A CA 1
ATOM 1360 C C . HIS A 1 164 ? 12.023 1.279 -7.551 1 97.31 164 HIS A C 1
ATOM 1362 O O . HIS A 1 164 ? 13.234 1.443 -7.418 1 97.31 164 HIS A O 1
ATOM 1368 N N . HIS A 1 165 ? 11.211 1.448 -6.586 1 97.38 165 HIS A N 1
ATOM 1369 C CA . HIS A 1 165 ? 11.633 2.141 -5.375 1 97.38 165 HIS A CA 1
ATOM 1370 C C . HIS A 1 165 ? 12.195 1.163 -4.348 1 97.38 165 HIS A C 1
ATOM 1372 O O . HIS A 1 165 ? 12.953 1.558 -3.461 1 97.38 165 HIS A O 1
ATOM 1378 N N . THR A 1 166 ? 11.898 -0.105 -4.465 1 97.88 166 THR A N 1
ATOM 1379 C CA . THR A 1 166 ? 12.352 -1.05 -3.451 1 97.88 166 THR A CA 1
ATOM 1380 C C . THR A 1 166 ? 13.562 -1.838 -3.947 1 97.88 166 THR A C 1
ATOM 1382 O O . THR A 1 166 ? 14.18 -2.582 -3.186 1 97.88 166 THR A O 1
ATOM 1385 N N . SER A 1 167 ? 13.984 -1.678 -5.207 1 96.56 167 SER A N 1
ATOM 1386 C CA . SER A 1 167 ? 15.023 -2.543 -5.75 1 96.56 167 SER A CA 1
ATOM 1387 C C . SER A 1 167 ? 16.328 -1.771 -5.973 1 96.56 167 SER A C 1
ATOM 1389 O O . SER A 1 167 ? 17.219 -2.246 -6.672 1 96.56 167 SER A O 1
ATOM 1391 N N . LYS A 1 168 ? 16.484 -0.65 -5.41 1 91.06 168 LYS A N 1
ATOM 1392 C CA . LYS A 1 168 ? 17.625 0.214 -5.727 1 91.06 168 LYS A CA 1
ATOM 1393 C C . LYS A 1 168 ? 18.922 -0.388 -5.223 1 91.06 168 LYS A C 1
ATOM 1395 O O . LYS A 1 168 ? 20 -0.124 -5.781 1 91.06 168 LYS A O 1
ATOM 1400 N N . LYS A 1 169 ? 18.875 -1.246 -4.234 1 91.31 169 LYS A N 1
ATOM 1401 C CA . LYS A 1 169 ? 20.094 -1.873 -3.719 1 91.31 169 LYS A CA 1
ATOM 1402 C C . LYS A 1 169 ? 20.172 -3.334 -4.148 1 91.31 169 LYS A C 1
ATOM 1404 O O . LYS A 1 169 ? 21.062 -4.066 -3.699 1 91.31 169 LYS A O 1
ATOM 1409 N N . ALA A 1 170 ? 19.266 -3.77 -4.938 1 96.19 170 ALA A N 1
ATOM 1410 C CA . ALA A 1 170 ? 19.297 -5.148 -5.418 1 96.19 170 ALA A CA 1
ATOM 1411 C C . ALA A 1 170 ? 20.281 -5.301 -6.586 1 96.19 170 ALA A C 1
ATOM 1413 O O . ALA A 1 170 ? 20.391 -4.402 -7.426 1 96.19 170 ALA A O 1
ATOM 1414 N N . ASP A 1 171 ? 20.984 -6.402 -6.617 1 95.69 171 ASP A N 1
ATOM 1415 C CA . ASP A 1 171 ? 21.844 -6.738 -7.75 1 95.69 171 ASP A CA 1
ATOM 1416 C C . ASP A 1 171 ? 21.031 -7.406 -8.867 1 95.69 171 ASP A C 1
ATOM 1418 O O . ASP A 1 171 ? 21.344 -7.227 -10.047 1 95.69 171 ASP A O 1
ATOM 1422 N N . VAL A 1 172 ? 20.078 -8.188 -8.438 1 96.94 172 VAL A N 1
ATOM 1423 C CA . VAL A 1 172 ? 19.203 -8.906 -9.352 1 96.94 172 VAL A CA 1
ATOM 1424 C C . VAL A 1 172 ? 17.75 -8.719 -8.93 1 96.94 172 VAL A C 1
ATOM 1426 O O . VAL A 1 172 ? 17.438 -8.758 -7.734 1 96.94 172 VAL A O 1
ATOM 1429 N N . VAL A 1 173 ? 16.922 -8.453 -9.883 1 98.44 173 VAL A N 1
ATOM 1430 C CA . VAL A 1 173 ? 15.492 -8.305 -9.656 1 98.44 173 VAL A CA 1
ATOM 1431 C C . VAL A 1 173 ? 14.727 -9.383 -10.43 1 98.44 173 VAL A C 1
ATOM 1433 O O . VAL A 1 173 ? 14.977 -9.594 -11.617 1 98.44 173 VAL A O 1
ATOM 1436 N N . LEU A 1 174 ? 13.844 -10.094 -9.742 1 98.75 174 LEU A N 1
ATOM 1437 C CA . LEU A 1 174 ? 13 -11.133 -10.312 1 98.75 174 LEU A CA 1
ATOM 1438 C C . LEU A 1 174 ? 11.531 -10.859 -10.023 1 98.75 174 LEU A C 1
ATOM 1440 O O . LEU A 1 174 ? 11.156 -10.578 -8.883 1 98.75 174 LEU A O 1
ATOM 1444 N N . LEU A 1 175 ? 10.719 -10.836 -11.023 1 98.94 175 LEU A N 1
ATOM 1445 C CA . LEU A 1 175 ? 9.273 -10.75 -10.875 1 98.94 175 LEU A CA 1
ATOM 1446 C C . LEU A 1 175 ? 8.586 -11.953 -11.516 1 98.94 175 LEU A C 1
ATOM 1448 O O . LEU A 1 175 ? 8.797 -12.234 -12.695 1 98.94 175 LEU A O 1
ATOM 1452 N N . CYS A 1 176 ? 7.82 -12.648 -10.75 1 98.88 176 CYS A N 1
ATOM 1453 C CA . CYS A 1 176 ? 7.008 -13.75 -11.258 1 98.88 176 CYS A CA 1
ATOM 1454 C C . CYS A 1 176 ? 5.547 -13.578 -10.859 1 98.88 176 CYS A C 1
ATOM 1456 O O . CYS A 1 176 ? 5.246 -13.008 -9.812 1 98.88 176 CYS A O 1
ATOM 1458 N N . GLY A 1 177 ? 4.711 -14.047 -11.703 1 98.62 177 GLY A N 1
ATOM 1459 C CA . GLY A 1 177 ? 3.307 -14.055 -11.32 1 98.62 177 GLY A CA 1
ATOM 1460 C C . GLY A 1 177 ? 2.363 -14.07 -12.508 1 98.62 177 GLY A C 1
ATOM 1461 O O . GLY A 1 177 ? 2.801 -14.203 -13.656 1 98.62 177 GLY A O 1
ATOM 1462 N N . ASP A 1 178 ? 1.113 -14.086 -12.219 1 98.62 178 ASP A N 1
ATOM 1463 C CA . ASP A 1 178 ? 0.025 -13.93 -13.172 1 98.62 178 ASP A CA 1
ATOM 1464 C C . ASP A 1 178 ? -0.375 -12.461 -13.32 1 98.62 178 ASP A C 1
ATOM 1466 O O . ASP A 1 178 ? -1.039 -11.906 -12.445 1 98.62 178 ASP A O 1
ATOM 1470 N N . LEU A 1 179 ? -0.016 -11.852 -14.438 1 98.56 179 LEU A N 1
ATOM 1471 C CA . LEU A 1 179 ? -0.291 -10.43 -14.625 1 98.56 179 LEU A CA 1
ATOM 1472 C C . LEU A 1 179 ? -1.687 -10.219 -15.203 1 98.56 179 LEU A C 1
ATOM 1474 O O . LEU A 1 179 ? -2.184 -9.094 -15.242 1 98.56 179 LEU A O 1
ATOM 1478 N N . ASN A 1 180 ? -2.283 -11.281 -15.664 1 97.94 180 ASN A N 1
ATOM 1479 C CA . ASN A 1 180 ? -3.592 -11.195 -16.312 1 97.94 180 ASN A CA 1
ATOM 1480 C C . ASN A 1 180 ? -3.59 -10.188 -17.453 1 97.94 180 ASN A C 1
ATOM 1482 O O . ASN A 1 180 ? -4.57 -9.477 -17.656 1 97.94 180 ASN A O 1
ATOM 1486 N N . MET A 1 181 ? -2.482 -10.047 -18.094 1 98.31 181 MET A N 1
ATOM 1487 C CA . MET A 1 181 ? -2.305 -9.203 -19.266 1 98.31 181 MET A CA 1
ATOM 1488 C C . MET A 1 181 ? -1.45 -9.906 -20.312 1 98.31 181 MET A C 1
ATOM 1490 O O . MET A 1 181 ? -0.487 -10.594 -19.984 1 98.31 181 MET A O 1
ATOM 1494 N N . HIS A 1 182 ? -1.823 -9.664 -21.547 1 97.75 182 HIS A N 1
ATOM 1495 C CA . HIS A 1 182 ? -1.025 -10.164 -22.672 1 97.75 182 HIS A CA 1
ATOM 1496 C C . HIS A 1 182 ? 0.256 -9.359 -22.828 1 97.75 182 HIS A C 1
ATOM 1498 O O . HIS A 1 182 ? 0.352 -8.227 -22.344 1 97.75 182 HIS A O 1
ATOM 1504 N N . PRO A 1 183 ? 1.228 -9.914 -23.531 1 97.62 183 PRO A N 1
ATOM 1505 C CA . PRO A 1 183 ? 2.539 -9.273 -23.641 1 97.62 183 PRO A CA 1
ATOM 1506 C C . PRO A 1 183 ? 2.455 -7.863 -24.219 1 97.62 183 PRO A C 1
ATOM 1508 O O . PRO A 1 183 ? 3.236 -6.988 -23.828 1 97.62 183 PRO A O 1
ATOM 1511 N N . LYS A 1 184 ? 1.51 -7.559 -25.031 1 96.62 184 LYS A N 1
ATOM 1512 C CA . LYS A 1 184 ? 1.45 -6.273 -25.719 1 96.62 184 LYS A CA 1
ATOM 1513 C C . LYS A 1 184 ? 0.406 -5.359 -25.078 1 96.62 184 LYS A C 1
ATOM 1515 O O . LYS A 1 184 ? 0.179 -4.242 -25.547 1 96.62 184 LYS A O 1
ATOM 1520 N N . ASP A 1 185 ? -0.217 -5.879 -24.094 1 98.06 185 ASP A N 1
ATOM 1521 C CA . ASP A 1 185 ? -1.179 -5.031 -23.391 1 98.06 185 ASP A CA 1
ATOM 1522 C C . ASP A 1 185 ? -0.482 -3.852 -22.719 1 98.06 185 ASP A C 1
ATOM 1524 O O . ASP A 1 185 ? 0.67 -3.965 -22.297 1 98.06 185 ASP A O 1
ATOM 1528 N N . LEU A 1 186 ? -1.209 -2.795 -22.562 1 97.94 186 LEU A N 1
ATOM 1529 C CA . LEU A 1 186 ? -0.698 -1.52 -22.078 1 97.94 186 LEU A CA 1
ATOM 1530 C C . LEU A 1 186 ? -0.017 -1.695 -20.719 1 97.94 186 LEU A C 1
ATOM 1532 O O . LEU A 1 186 ? 1.104 -1.22 -20.516 1 97.94 186 LEU A O 1
ATOM 1536 N N . GLY A 1 187 ? -0.7 -2.381 -19.797 1 98.38 187 GLY A N 1
ATOM 1537 C CA . GLY A 1 187 ? -0.141 -2.561 -18.469 1 98.38 187 GLY A CA 1
ATOM 1538 C C . GLY A 1 187 ? 1.167 -3.33 -18.469 1 98.38 187 GLY A C 1
ATOM 1539 O O . GLY A 1 187 ? 2.086 -3.002 -17.719 1 98.38 187 GLY A O 1
ATOM 1540 N N . CYS A 1 188 ? 1.235 -4.34 -19.266 1 98.19 188 CYS A N 1
ATOM 1541 C CA . CYS A 1 188 ? 2.453 -5.137 -19.375 1 98.19 188 CYS A CA 1
ATOM 1542 C C . CYS A 1 188 ? 3.594 -4.312 -19.969 1 98.19 188 CYS A C 1
ATOM 1544 O O . CYS A 1 188 ? 4.723 -4.375 -19.484 1 98.19 188 CYS A O 1
ATOM 1546 N N . CYS A 1 189 ? 3.324 -3.566 -20.969 1 98.12 189 CYS A N 1
ATOM 1547 C CA . CYS A 1 189 ? 4.316 -2.691 -21.594 1 98.12 189 CYS A CA 1
ATOM 1548 C C . CYS A 1 189 ? 4.797 -1.635 -20.594 1 98.12 189 CYS A C 1
ATOM 1550 O O . CYS A 1 189 ? 6 -1.377 -20.5 1 98.12 189 CYS A O 1
ATOM 1552 N N . LEU A 1 190 ? 3.836 -1.072 -19.922 1 98.06 190 LEU A N 1
ATOM 1553 C CA . LEU A 1 190 ? 4.145 -0.055 -18.922 1 98.06 190 LEU A CA 1
ATOM 1554 C C . LEU A 1 190 ? 5.098 -0.603 -17.859 1 98.06 190 LEU A C 1
ATOM 1556 O O . LEU A 1 190 ? 6.094 0.04 -17.516 1 98.06 190 LEU A O 1
ATOM 1560 N N . LEU A 1 191 ? 4.809 -1.781 -17.359 1 98.38 191 LEU A N 1
ATOM 1561 C CA . LEU A 1 191 ? 5.613 -2.449 -16.344 1 98.38 191 LEU A CA 1
ATOM 1562 C C . LEU A 1 191 ? 7.031 -2.695 -16.844 1 98.38 191 LEU A C 1
ATOM 1564 O O . LEU A 1 191 ? 8 -2.316 -16.188 1 98.38 191 LEU A O 1
ATOM 1568 N N . LYS A 1 192 ? 7.16 -3.246 -18 1 97.75 192 LYS A N 1
ATOM 1569 C CA . LYS A 1 192 ? 8.461 -3.613 -18.547 1 97.75 192 LYS A CA 1
ATOM 1570 C C . LYS A 1 192 ? 9.281 -2.375 -18.891 1 97.75 192 LYS A C 1
ATOM 1572 O O . LYS A 1 192 ? 10.469 -2.295 -18.562 1 97.75 192 LYS A O 1
ATOM 1577 N N . GLU A 1 193 ? 8.648 -1.394 -19.5 1 96.12 193 GLU A N 1
ATOM 1578 C CA . GLU A 1 193 ? 9.359 -0.191 -19.922 1 96.12 193 GLU A CA 1
ATOM 1579 C C . GLU A 1 193 ? 9.844 0.615 -18.734 1 96.12 193 GLU A C 1
ATOM 1581 O O . GLU A 1 193 ? 10.945 1.171 -18.75 1 96.12 193 GLU A O 1
ATOM 1586 N N . TRP A 1 194 ? 9.039 0.645 -17.719 1 96 194 TRP A N 1
ATOM 1587 C CA . TRP A 1 194 ? 9.391 1.466 -16.562 1 96 194 TRP A CA 1
ATOM 1588 C C . TRP A 1 194 ? 10.477 0.792 -15.719 1 96 194 TRP A C 1
ATOM 1590 O O . TRP A 1 194 ? 11.391 1.454 -15.234 1 96 194 TRP A O 1
ATOM 1600 N N . THR A 1 195 ? 10.383 -0.496 -15.57 1 96.94 195 THR A N 1
ATOM 1601 C CA . THR A 1 195 ? 11.281 -1.204 -14.664 1 96.94 195 THR A CA 1
ATOM 1602 C C . THR A 1 195 ? 12.523 -1.688 -15.398 1 96.94 195 THR A C 1
ATOM 1604 O O . THR A 1 195 ? 13.539 -1.99 -14.773 1 96.94 195 THR A O 1
ATOM 1607 N N . GLY A 1 196 ? 12.422 -1.88 -16.703 1 96.06 196 GLY A N 1
ATOM 1608 C CA . GLY A 1 196 ? 13.523 -2.428 -17.484 1 96.06 196 GLY A CA 1
ATOM 1609 C C . GLY A 1 196 ? 13.641 -3.936 -17.375 1 96.06 196 GLY A C 1
ATOM 1610 O O . GLY A 1 196 ? 14.664 -4.512 -17.734 1 96.06 196 GLY A O 1
ATOM 1611 N N . LEU A 1 197 ? 12.602 -4.582 -16.891 1 97.88 197 LEU A N 1
ATOM 1612 C CA . LEU A 1 197 ? 12.625 -6.031 -16.75 1 97.88 197 LEU A CA 1
ATOM 1613 C C . LEU A 1 197 ? 12.539 -6.715 -18.109 1 97.88 197 LEU A C 1
ATOM 1615 O O . LEU A 1 197 ? 11.789 -6.273 -18.984 1 97.88 197 LEU A O 1
ATOM 1619 N N . HIS A 1 198 ? 13.258 -7.797 -18.203 1 97.75 198 HIS A N 1
ATOM 1620 C CA . HIS A 1 198 ? 13.25 -8.586 -19.422 1 97.75 198 HIS A CA 1
ATOM 1621 C C . HIS A 1 198 ? 12.383 -9.836 -19.266 1 97.75 198 HIS A C 1
ATOM 1623 O O . HIS A 1 198 ? 12.352 -10.445 -18.203 1 97.75 198 HIS A O 1
ATOM 1629 N N . ASP A 1 199 ? 11.805 -10.195 -20.359 1 98.44 199 ASP A N 1
ATOM 1630 C CA . ASP A 1 199 ? 10.898 -11.344 -20.391 1 98.44 199 ASP A CA 1
ATOM 1631 C C . ASP A 1 199 ? 11.672 -12.633 -20.656 1 98.44 199 ASP A C 1
ATOM 1633 O O . ASP A 1 199 ? 12.258 -12.805 -21.734 1 98.44 199 ASP A O 1
ATOM 1637 N N . ALA A 1 200 ? 11.602 -13.523 -19.75 1 98.56 200 ALA A N 1
ATOM 1638 C CA . ALA A 1 200 ? 12.336 -14.781 -19.875 1 98.56 200 ALA A CA 1
ATOM 1639 C C . ALA A 1 200 ? 11.969 -15.508 -21.156 1 98.56 200 ALA A C 1
ATOM 1641 O O . ALA A 1 200 ? 12.82 -16.125 -21.797 1 98.56 200 ALA A O 1
ATOM 1642 N N . TYR A 1 201 ? 10.719 -15.477 -21.531 1 98.44 201 TYR A N 1
ATOM 1643 C CA . TYR A 1 201 ? 10.273 -16.156 -22.734 1 98.44 201 TYR A CA 1
ATOM 1644 C C . TYR A 1 201 ? 10.969 -15.594 -23.969 1 98.44 201 TYR A C 1
ATOM 1646 O O . TYR A 1 201 ? 11.383 -16.344 -24.859 1 98.44 201 TYR A O 1
ATOM 1654 N N . LEU A 1 202 ? 11.094 -14.289 -24.016 1 97.38 202 LEU A N 1
ATOM 1655 C CA . LEU A 1 202 ? 11.68 -13.633 -25.188 1 97.38 202 LEU A CA 1
ATOM 1656 C C . LEU A 1 202 ? 13.195 -13.797 -25.203 1 97.38 202 LEU A C 1
ATOM 1658 O O . LEU A 1 202 ? 13.812 -13.867 -26.266 1 97.38 202 LEU A O 1
ATOM 1662 N N . GLU A 1 203 ? 13.781 -13.938 -23.969 1 96.69 203 GLU A N 1
ATOM 1663 C CA . GLU A 1 203 ? 15.234 -13.836 -23.859 1 96.69 203 GLU A CA 1
ATOM 1664 C C . GLU A 1 203 ? 15.875 -15.219 -23.766 1 96.69 203 GLU A C 1
ATOM 1666 O O . GLU A 1 203 ? 17.078 -15.359 -23.938 1 96.69 203 GLU A O 1
ATOM 1671 N N . THR A 1 204 ? 15.047 -16.188 -23.469 1 97.12 204 THR A N 1
ATOM 1672 C CA . THR A 1 204 ? 15.602 -17.5 -23.156 1 97.12 204 THR A CA 1
ATOM 1673 C C . THR A 1 204 ? 16.375 -18.062 -24.344 1 97.12 204 THR A C 1
ATOM 1675 O O . THR A 1 204 ? 16.047 -17.781 -25.5 1 97.12 204 THR A O 1
ATOM 1678 N N . GLN A 1 205 ? 17.344 -18.891 -24.062 1 92.88 205 GLN A N 1
ATOM 1679 C CA . GLN A 1 205 ? 18.156 -19.578 -25.062 1 92.88 205 GLN A CA 1
ATOM 1680 C C . GLN A 1 205 ? 17.5 -20.875 -25.5 1 92.88 205 GLN A C 1
ATOM 1682 O O . GLN A 1 205 ? 17.719 -21.344 -26.625 1 92.88 205 GLN A O 1
ATOM 1687 N N . ASP A 1 206 ? 16.766 -21.406 -24.625 1 96.69 206 ASP A N 1
ATOM 1688 C CA . ASP A 1 206 ? 16.109 -22.688 -24.859 1 96.69 206 ASP A CA 1
ATOM 1689 C C . ASP A 1 206 ? 14.719 -22.703 -24.234 1 96.69 206 ASP A C 1
ATOM 1691 O O 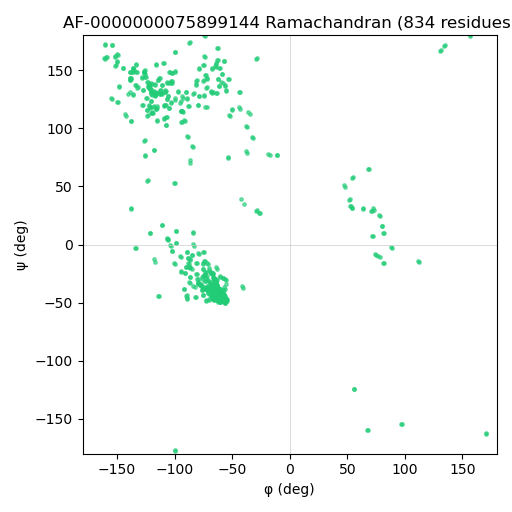. ASP A 1 206 ? 14.578 -22.734 -23.016 1 96.69 206 ASP A O 1
ATOM 1695 N N . PHE A 1 207 ? 13.734 -22.734 -25.094 1 97 207 PHE A N 1
ATOM 1696 C CA . PHE A 1 207 ? 12.359 -22.75 -24.594 1 97 207 PHE A CA 1
ATOM 1697 C C . PHE A 1 207 ? 11.688 -24.078 -24.922 1 97 207 PHE A C 1
ATOM 1699 O O . PHE A 1 207 ? 11.781 -24.562 -26.047 1 97 207 PHE A O 1
ATOM 1706 N N . LYS A 1 208 ? 11.086 -24.672 -23.969 1 96 208 LYS A N 1
ATOM 1707 C CA . LYS A 1 208 ? 10.242 -25.844 -24.156 1 96 208 LYS A CA 1
ATOM 1708 C C . LYS A 1 208 ? 8.836 -25.609 -23.609 1 96 208 LYS A C 1
ATOM 1710 O O . LYS A 1 208 ? 8.656 -25.469 -22.391 1 96 208 LYS A O 1
ATOM 1715 N N . GLY A 1 209 ? 7.859 -25.516 -24.391 1 94.81 209 GLY A N 1
ATOM 1716 C CA . GLY A 1 209 ? 6.477 -25.266 -24.016 1 94.81 209 GLY A CA 1
ATOM 1717 C C . GLY A 1 209 ? 5.578 -24.984 -25.203 1 94.81 209 GLY A C 1
ATOM 1718 O O . GLY A 1 209 ? 5.863 -25.406 -26.328 1 94.81 209 GLY A O 1
ATOM 1719 N N . PHE A 1 210 ? 4.473 -24.422 -24.969 1 93.38 210 PHE A N 1
ATOM 1720 C CA . PHE A 1 210 ? 3.523 -24.125 -26.031 1 93.38 210 PHE A CA 1
ATOM 1721 C C . PHE A 1 210 ? 3.988 -22.922 -26.844 1 93.38 210 PHE A C 1
ATOM 1723 O O . PHE A 1 210 ? 4.676 -22.031 -26.328 1 93.38 210 PHE A O 1
ATOM 1730 N N . GLU A 1 211 ? 3.533 -22.906 -28.031 1 90.81 211 GLU A N 1
ATOM 1731 C CA . GLU A 1 211 ? 3.885 -21.828 -28.953 1 90.81 211 GLU A CA 1
ATOM 1732 C C . GLU A 1 211 ? 3.521 -20.469 -28.359 1 90.81 211 GLU A C 1
ATOM 1734 O O . GLU A 1 211 ? 2.496 -20.328 -27.688 1 90.81 211 GLU A O 1
ATOM 1739 N N . GLU A 1 212 ? 4.43 -19.5 -28.516 1 93.62 212 GLU A N 1
ATOM 1740 C CA . GLU A 1 212 ? 4.25 -18.109 -28.109 1 93.62 212 GLU A CA 1
ATOM 1741 C C . GLU A 1 212 ? 4.285 -17.969 -26.594 1 93.62 212 GLU A C 1
ATOM 1743 O O . GLU A 1 212 ? 3.977 -16.891 -26.062 1 93.62 212 GLU A O 1
ATOM 1748 N N . GLY A 1 213 ? 4.609 -19.031 -25.938 1 96.5 213 GLY A N 1
ATOM 1749 C CA . GLY A 1 213 ? 4.746 -18.984 -24.484 1 96.5 213 GLY A CA 1
ATOM 1750 C C . GLY A 1 213 ? 3.414 -19 -23.766 1 96.5 213 GLY A C 1
ATOM 1751 O O . GLY A 1 213 ? 3.314 -18.516 -22.625 1 96.5 213 GLY A O 1
ATOM 1752 N N . TYR A 1 214 ? 2.387 -19.547 -24.391 1 97.25 214 TYR A N 1
ATOM 1753 C CA . TYR A 1 214 ? 1.049 -19.578 -23.812 1 97.25 214 TYR A CA 1
ATOM 1754 C C . TYR A 1 214 ? 1.049 -20.328 -22.484 1 97.25 214 TYR A C 1
ATOM 1756 O O . TYR A 1 214 ? 1.723 -21.344 -22.344 1 97.25 214 TYR A O 1
ATOM 1764 N N . THR A 1 215 ? 0.278 -19.781 -21.531 1 97.94 215 THR A N 1
ATOM 1765 C CA . THR A 1 215 ? 0.206 -20.406 -20.219 1 97.94 215 THR A CA 1
ATOM 1766 C C . THR A 1 215 ? -1.218 -20.859 -19.906 1 97.94 215 THR A C 1
ATOM 1768 O O . THR A 1 215 ? -1.456 -21.547 -18.922 1 97.94 215 THR A O 1
ATOM 1771 N N . MET A 1 216 ? -2.166 -20.438 -20.656 1 97 216 MET A N 1
ATOM 1772 C CA . MET A 1 216 ? -3.504 -21.016 -20.75 1 97 216 MET A CA 1
ATOM 1773 C C . MET A 1 216 ? -3.793 -21.5 -22.156 1 97 216 MET A C 1
ATOM 1775 O O . MET A 1 216 ? -3.76 -20.719 -23.109 1 97 216 MET A O 1
ATOM 1779 N N . VAL A 1 217 ? -4.031 -22.781 -22.281 1 95.62 217 VAL A N 1
ATOM 1780 C CA . VAL A 1 217 ? -4.094 -23.375 -23.609 1 95.62 217 VAL A CA 1
ATOM 1781 C C . VAL A 1 217 ? -5.293 -24.328 -23.688 1 95.62 217 VAL A C 1
ATOM 1783 O O . VAL A 1 217 ? -5.723 -24.875 -22.672 1 95.62 217 VAL A O 1
ATOM 1786 N N . PRO A 1 218 ? -5.801 -24.453 -24.922 1 93.75 218 PRO A N 1
ATOM 1787 C CA . PRO A 1 218 ? -6.98 -25.312 -25.094 1 93.75 218 PRO A CA 1
ATOM 1788 C C . PRO A 1 218 ? -6.695 -26.766 -24.75 1 93.75 218 PRO A C 1
ATOM 1790 O O . PRO A 1 218 ? -7.617 -27.516 -24.422 1 93.75 218 PRO A O 1
ATOM 1793 N N . GLU A 1 219 ? -5.453 -27.219 -24.75 1 92.12 219 GLU A N 1
ATOM 1794 C CA . GLU A 1 219 ? -5.066 -28.609 -24.469 1 92.12 219 GLU A CA 1
ATOM 1795 C C . GLU A 1 219 ? -5.152 -28.906 -22.969 1 92.12 219 GLU A C 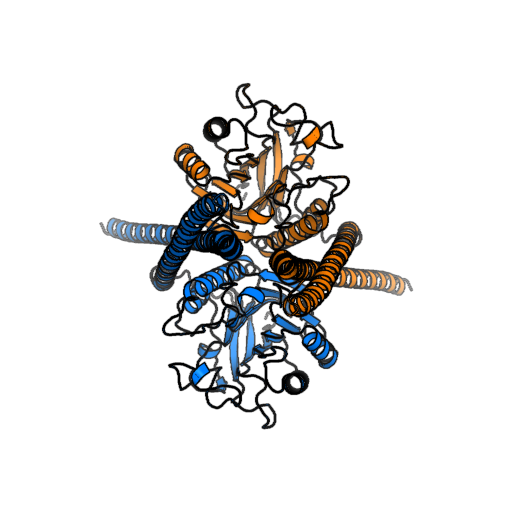1
ATOM 1797 O O . GLU A 1 219 ? -5.125 -30.078 -22.578 1 92.12 219 GLU A O 1
ATOM 1802 N N . ASN A 1 220 ? -5.215 -27.891 -22.188 1 94.75 220 ASN A N 1
ATOM 1803 C CA . ASN A 1 220 ? -5.301 -28.062 -20.75 1 94.75 220 ASN A CA 1
ATOM 1804 C C . ASN A 1 220 ? -6.691 -28.531 -20.328 1 94.75 220 ASN A C 1
ATOM 1806 O O . ASN A 1 220 ? -7.688 -27.859 -20.609 1 94.75 220 ASN A O 1
ATOM 1810 N N . TYR A 1 221 ? -6.789 -29.562 -19.578 1 93.56 221 TYR A N 1
ATOM 1811 C CA . TYR A 1 221 ? -8.008 -30.25 -19.156 1 93.56 221 TYR A CA 1
ATOM 1812 C C . TYR A 1 221 ? -8.953 -29.297 -18.453 1 93.56 221 TYR A C 1
ATOM 1814 O O . TYR A 1 221 ? -10.172 -29.422 -18.547 1 93.56 221 TYR A O 1
ATOM 1822 N N . TYR A 1 222 ? -8.414 -28.297 -17.812 1 95.62 222 TYR A N 1
ATOM 1823 C CA . TYR A 1 222 ? -9.219 -27.438 -16.953 1 95.62 222 TYR A CA 1
ATOM 1824 C C . TYR A 1 222 ? -9.602 -26.156 -17.672 1 95.62 222 TYR A C 1
ATOM 1826 O O . TYR A 1 222 ? -10.242 -25.281 -17.078 1 95.62 222 TYR A O 1
ATOM 1834 N N . VAL A 1 223 ? -9.234 -25.953 -18.891 1 95.31 223 VAL A N 1
ATOM 1835 C CA . VAL A 1 223 ? -9.5 -24.734 -19.625 1 95.31 223 VAL A CA 1
ATOM 1836 C C . VAL A 1 223 ? -10.602 -24.969 -20.656 1 95.31 223 VAL A C 1
ATOM 1838 O O . VAL A 1 223 ? -10.539 -25.922 -21.438 1 95.31 223 VAL A O 1
ATOM 1841 N N . SER A 1 224 ? -11.617 -24.109 -20.625 1 93.25 224 SER A N 1
ATOM 1842 C CA . SER A 1 224 ? -12.672 -24.172 -21.641 1 93.25 224 SER A CA 1
ATOM 1843 C C . SER A 1 224 ? -12.461 -23.125 -22.719 1 93.25 224 SER A C 1
ATOM 1845 O O . SER A 1 224 ? -11.656 -22.203 -22.562 1 93.25 224 SER A O 1
ATOM 1847 N N . GLN A 1 225 ? -13.148 -23.297 -23.75 1 91.12 225 GLN A N 1
ATOM 1848 C CA . GLN A 1 225 ? -13.062 -22.312 -24.844 1 91.12 225 GLN A CA 1
ATOM 1849 C C . GLN A 1 225 ? -13.586 -20.953 -24.391 1 91.12 225 GLN A C 1
ATOM 1851 O O . GLN A 1 225 ? -13.117 -19.922 -24.859 1 91.12 225 GLN A O 1
ATOM 1856 N N . GLN A 1 226 ? -14.508 -20.938 -23.547 1 89.81 226 GLN A N 1
ATOM 1857 C CA . GLN A 1 226 ? -15.055 -19.688 -23.016 1 89.81 226 GLN A CA 1
ATOM 1858 C C . GLN A 1 226 ? -13.992 -18.906 -22.25 1 89.81 226 GLN A C 1
ATOM 1860 O O . GLN A 1 226 ? -13.977 -17.672 -22.281 1 89.81 226 GLN A O 1
ATOM 1865 N N . ASP A 1 227 ? -13.156 -19.641 -21.609 1 91.25 227 ASP A N 1
ATOM 1866 C CA . ASP A 1 227 ? -12.078 -19.016 -20.844 1 91.25 227 ASP A CA 1
ATOM 1867 C C . ASP A 1 227 ? -11.102 -18.297 -21.781 1 91.25 227 ASP A C 1
ATOM 1869 O O . ASP A 1 227 ? -10.492 -17.297 -21.391 1 91.25 227 ASP A O 1
ATOM 1873 N N . LEU A 1 228 ? -10.953 -18.781 -22.969 1 94 228 LEU A N 1
ATOM 1874 C CA . LEU A 1 228 ? -9.969 -18.266 -23.906 1 94 228 LEU A CA 1
ATOM 1875 C C . LEU A 1 228 ? -10.539 -17.109 -24.719 1 94 228 LEU A C 1
ATOM 1877 O O . LEU A 1 228 ? -9.789 -16.344 -25.328 1 94 228 LEU A O 1
ATOM 1881 N N . GLY A 1 229 ? -11.852 -16.969 -24.734 1 92.25 229 GLY A N 1
ATOM 1882 C CA . GLY A 1 229 ? -12.484 -15.898 -25.484 1 92.25 229 GLY A CA 1
ATOM 1883 C C . GLY A 1 229 ? -12.102 -15.883 -26.953 1 92.25 229 GLY A C 1
ATOM 1884 O O . GLY A 1 229 ? -12.227 -16.906 -27.641 1 92.25 229 GLY A O 1
ATOM 1885 N N . PRO A 1 230 ? -11.578 -14.742 -27.422 1 94.5 230 PRO A N 1
ATOM 1886 C CA . PRO A 1 230 ? -11.25 -14.609 -28.844 1 94.5 230 PRO A CA 1
ATOM 1887 C C . PRO A 1 230 ? -9.875 -15.18 -29.172 1 94.5 230 PRO A C 1
ATOM 1889 O O . PRO A 1 230 ? -9.352 -14.945 -30.266 1 94.5 230 PRO A O 1
ATOM 1892 N N . PHE A 1 231 ? -9.273 -15.883 -28.234 1 95.75 231 PHE A N 1
ATOM 1893 C CA . PHE A 1 231 ? -7.938 -16.438 -28.438 1 95.75 231 PHE A CA 1
ATOM 1894 C C . PHE A 1 231 ? -7.961 -17.953 -28.375 1 95.75 231 PHE A C 1
ATOM 1896 O O . PHE A 1 231 ? -7.438 -18.547 -27.438 1 95.75 231 PHE A O 1
ATOM 1903 N N . PRO A 1 232 ? -8.328 -18.594 -29.422 1 93.88 232 PRO A N 1
ATOM 1904 C CA . PRO A 1 232 ? -8.531 -20.047 -29.391 1 93.88 232 PRO A CA 1
ATOM 1905 C C . PRO A 1 232 ? -7.227 -20.828 -29.25 1 93.88 232 PRO A C 1
ATOM 1907 O O . PRO A 1 232 ? -7.238 -21.984 -28.812 1 93.88 232 PRO A O 1
ATOM 1910 N N . SER A 1 233 ? -6.078 -20.219 -29.578 1 94.62 233 SER A N 1
ATOM 1911 C CA . SER A 1 233 ? -4.801 -20.922 -29.5 1 94.62 233 SER A CA 1
ATOM 1912 C C . SER A 1 233 ? -4.199 -20.828 -28.109 1 94.62 233 SER A C 1
ATOM 1914 O O . SER A 1 233 ? -3.324 -21.625 -27.75 1 94.62 233 SER A O 1
ATOM 1916 N N . GLY A 1 234 ? -4.629 -19.859 -27.344 1 95.75 234 GLY A N 1
ATOM 1917 C CA . GLY A 1 234 ? -4.125 -19.688 -26 1 95.75 234 GLY A CA 1
ATOM 1918 C C . GLY A 1 234 ? -3.771 -18.25 -25.672 1 95.75 234 GLY A C 1
ATOM 1919 O O . GLY A 1 234 ? -3.82 -17.375 -26.547 1 95.75 234 GLY A O 1
ATOM 1920 N N . ILE A 1 235 ? -3.496 -18.047 -24.406 1 96.75 235 ILE A N 1
ATOM 1921 C CA . ILE A 1 235 ? -3.078 -16.719 -23.969 1 96.75 235 ILE A CA 1
ATOM 1922 C C . ILE A 1 235 ? -1.848 -16.828 -23.078 1 96.75 235 ILE A C 1
ATOM 1924 O O . ILE A 1 235 ? -1.642 -17.859 -22.422 1 96.75 235 ILE A O 1
ATOM 1928 N N . ARG A 1 236 ? -1.017 -15.867 -23.109 1 98.31 236 ARG A N 1
ATOM 1929 C CA . ARG A 1 236 ? 0.153 -15.773 -22.25 1 98.31 236 ARG A CA 1
ATOM 1930 C C . ARG A 1 236 ? -0.023 -14.664 -21.203 1 98.31 236 ARG A C 1
ATOM 1932 O O . ARG A 1 236 ? 0.044 -13.477 -21.547 1 98.31 236 ARG A O 1
ATOM 1939 N N . ILE A 1 237 ? -0.23 -15.156 -19.906 1 98.44 237 ILE A N 1
ATOM 1940 C CA . ILE A 1 237 ? -0.519 -14.133 -18.906 1 98.44 237 ILE A CA 1
ATOM 1941 C C . ILE A 1 237 ? 0.32 -14.383 -17.656 1 98.44 237 ILE A C 1
ATOM 1943 O O . ILE A 1 237 ? 0.285 -13.594 -16.703 1 98.44 237 ILE A O 1
ATOM 1947 N N . ASP A 1 238 ? 1.102 -15.445 -17.609 1 98.75 238 ASP A N 1
ATOM 1948 C CA . ASP A 1 238 ? 2.062 -15.734 -16.547 1 98.75 238 ASP A CA 1
ATOM 1949 C C . ASP A 1 238 ? 3.488 -15.43 -17 1 98.75 238 ASP A C 1
ATOM 1951 O O . ASP A 1 238 ? 3.861 -15.719 -18.141 1 98.75 238 ASP A O 1
ATOM 1955 N N . TYR A 1 239 ? 4.281 -14.828 -16.094 1 98.88 239 TYR A N 1
ATOM 1956 C CA . TYR A 1 239 ? 5.559 -14.305 -16.562 1 98.88 239 TYR A CA 1
ATOM 1957 C C . TYR A 1 239 ? 6.668 -14.594 -15.555 1 98.88 239 TYR A C 1
ATOM 1959 O O . TYR A 1 239 ? 6.41 -14.719 -14.359 1 98.88 239 TYR A O 1
ATOM 1967 N N . VAL A 1 240 ? 7.844 -14.773 -16.047 1 98.88 240 VAL A N 1
ATOM 1968 C CA . VAL A 1 240 ? 9.117 -14.633 -15.344 1 98.88 240 VAL A CA 1
ATOM 1969 C C . VAL A 1 240 ? 9.914 -13.477 -15.938 1 98.88 240 VAL A C 1
ATOM 1971 O O . VAL A 1 240 ? 10.406 -13.57 -17.062 1 98.88 240 VAL A O 1
ATOM 1974 N N . LEU A 1 241 ? 9.977 -12.414 -15.211 1 98.88 241 LEU A N 1
ATOM 1975 C CA . LEU A 1 241 ? 10.711 -11.219 -15.625 1 98.88 241 LEU A CA 1
ATOM 1976 C C . LEU A 1 241 ? 11.914 -10.977 -14.727 1 98.88 241 LEU A C 1
ATOM 1978 O O . LEU A 1 241 ? 11.852 -11.234 -13.523 1 98.88 241 LEU A O 1
ATOM 1982 N N . TYR A 1 242 ? 12.984 -10.516 -15.328 1 98.62 242 TYR A N 1
ATOM 1983 C CA . TYR A 1 242 ? 14.188 -10.352 -14.523 1 98.62 242 TYR A CA 1
ATOM 1984 C C . TYR A 1 242 ? 15.07 -9.242 -15.086 1 98.62 242 TYR A C 1
ATOM 1986 O O . TYR A 1 242 ? 14.898 -8.82 -16.234 1 98.62 242 TYR A O 1
ATOM 1994 N N . LYS A 1 243 ? 15.992 -8.734 -14.258 1 97.62 243 LYS A N 1
ATOM 1995 C CA . LYS A 1 243 ? 17.062 -7.848 -14.68 1 97.62 243 LYS A CA 1
ATOM 1996 C C . LYS A 1 243 ? 18.219 -7.852 -13.672 1 97.62 243 LYS A C 1
ATOM 1998 O O . LYS A 1 243 ? 18.062 -8.336 -12.547 1 97.62 243 LYS A O 1
ATOM 2003 N N . ALA A 1 244 ? 19.328 -7.41 -14.125 1 95.06 244 ALA A N 1
ATOM 2004 C CA . ALA A 1 244 ? 20.484 -7.234 -13.258 1 95.06 244 ALA A CA 1
ATOM 2005 C C . ALA A 1 244 ? 21.031 -5.812 -13.359 1 95.06 244 ALA A C 1
ATOM 2007 O O . ALA A 1 244 ? 20.812 -5.125 -14.359 1 95.06 244 ALA A O 1
ATOM 2008 N N . VAL A 1 245 ? 21.562 -5.344 -12.242 1 88 245 VAL A N 1
ATOM 2009 C CA . VAL A 1 245 ? 22.172 -4.023 -12.25 1 88 245 VAL A CA 1
ATOM 2010 C C . VAL A 1 245 ? 23.531 -4.082 -12.969 1 88 245 VAL A C 1
ATOM 2012 O O . VAL A 1 245 ? 24 -5.164 -13.328 1 88 245 VAL A O 1
ATOM 2015 N N . SER A 1 246 ? 24.062 -2.818 -12.953 1 81.19 246 SER A N 1
ATOM 2016 C CA . SER A 1 246 ? 25.375 -2.73 -13.578 1 81.19 246 SER A CA 1
ATOM 2017 C C . SER A 1 246 ? 26.422 -3.486 -12.766 1 81.19 246 SER A C 1
ATOM 2019 O O . SER A 1 246 ? 26.391 -3.479 -11.531 1 81.19 246 SER A O 1
ATOM 2021 N N . GLY A 1 247 ? 27.172 -4.301 -13.422 1 84.94 247 GLY A N 1
ATOM 2022 C CA . GLY A 1 247 ? 28.203 -5.113 -12.789 1 84.94 247 GLY A CA 1
ATOM 2023 C C . GLY A 1 247 ? 27.891 -6.598 -12.812 1 84.94 247 GLY A C 1
ATOM 2024 O O . GLY A 1 247 ? 28.766 -7.43 -12.539 1 84.94 247 GLY A O 1
ATOM 2025 N N . PHE A 1 248 ? 26.578 -6.824 -13.117 1 91 248 PHE A N 1
ATOM 2026 C CA . PHE A 1 248 ? 26.156 -8.219 -13.219 1 91 248 PHE A CA 1
ATOM 2027 C C . PHE A 1 248 ? 25.484 -8.484 -14.555 1 91 248 PHE A C 1
ATOM 2029 O O . PHE A 1 248 ? 24.984 -7.559 -15.195 1 91 248 PHE A O 1
ATOM 2036 N N . TYR A 1 249 ? 25.641 -9.695 -14.969 1 92.56 249 TYR A N 1
ATOM 2037 C CA . TYR A 1 249 ? 24.922 -10.18 -16.141 1 92.56 249 TYR A CA 1
ATOM 2038 C C . TYR A 1 249 ? 24.016 -11.352 -15.781 1 92.56 249 TYR A C 1
ATOM 2040 O O . TYR A 1 249 ? 24.438 -12.266 -15.062 1 92.56 249 TYR A O 1
ATOM 2048 N N . ILE A 1 250 ? 22.781 -11.242 -16.219 1 95.38 250 ILE A N 1
ATOM 2049 C CA . ILE A 1 250 ? 21.828 -12.32 -15.961 1 95.38 250 ILE A CA 1
ATOM 2050 C C . ILE A 1 250 ? 21.25 -12.828 -17.281 1 95.38 250 ILE A C 1
ATOM 2052 O O . ILE A 1 250 ? 20.969 -12.039 -18.188 1 95.38 250 ILE A O 1
ATOM 2056 N N . SER A 1 251 ? 21.156 -14.109 -17.406 1 95.44 251 SER A N 1
ATOM 2057 C CA . SER A 1 251 ? 20.562 -14.719 -18.594 1 95.44 251 SER A CA 1
ATOM 2058 C C . SER A 1 251 ? 19.625 -15.859 -18.219 1 95.44 251 SER A C 1
ATOM 2060 O O . SER A 1 251 ? 19.766 -16.453 -17.141 1 95.44 251 SER A O 1
ATOM 2062 N N . CYS A 1 252 ? 18.656 -16.078 -19.047 1 97.94 252 CYS A N 1
ATOM 2063 C CA . CYS A 1 252 ? 17.766 -17.219 -18.906 1 97.94 252 CYS A CA 1
ATOM 2064 C C . CYS A 1 252 ? 18.25 -18.391 -19.766 1 97.94 252 CYS A C 1
ATOM 2066 O O . CYS A 1 252 ? 18.078 -18.375 -20.984 1 97.94 252 CYS A O 1
ATOM 2068 N N . LYS A 1 253 ? 18.797 -19.375 -19.156 1 97.44 253 LYS A N 1
ATOM 2069 C CA . LYS A 1 253 ? 19.344 -20.516 -19.891 1 97.44 253 LYS A CA 1
ATOM 2070 C C . LYS A 1 253 ? 18.219 -21.375 -20.453 1 97.44 253 LYS A C 1
ATOM 2072 O O . LYS A 1 253 ? 18.266 -21.797 -21.625 1 97.44 253 LYS A O 1
ATOM 2077 N N . THR A 1 254 ? 17.312 -21.656 -19.609 1 98 254 THR A N 1
ATOM 2078 C CA . THR A 1 254 ? 16.172 -22.453 -20.047 1 98 254 THR A CA 1
ATOM 2079 C C . THR A 1 254 ? 14.875 -21.906 -19.469 1 98 254 THR A C 1
ATOM 2081 O O . THR A 1 254 ? 14.852 -21.406 -18.344 1 98 254 THR A O 1
ATOM 2084 N N . LEU A 1 255 ? 13.852 -21.938 -20.219 1 98.44 255 LEU A N 1
ATOM 2085 C CA . LEU A 1 255 ? 12.477 -21.719 -19.797 1 98.44 255 LEU A CA 1
ATOM 2086 C C . LEU A 1 255 ? 11.578 -22.859 -20.266 1 98.44 255 LEU A C 1
ATOM 2088 O O . LEU A 1 255 ? 11.516 -23.156 -21.453 1 98.44 255 LEU A O 1
ATOM 2092 N N . LYS A 1 256 ? 10.969 -23.516 -19.281 1 97.38 256 LYS A N 1
ATOM 2093 C CA . LYS A 1 256 ? 10.07 -24.641 -19.578 1 97.38 256 LYS A CA 1
ATOM 2094 C C . LYS A 1 256 ? 8.688 -24.406 -18.969 1 97.38 256 LYS A C 1
ATOM 2096 O O . LYS A 1 256 ? 8.57 -23.828 -17.891 1 97.38 256 LYS A O 1
ATOM 2101 N N . SER A 1 257 ? 7.695 -24.75 -19.672 1 96 257 SER A N 1
ATOM 2102 C CA . SER A 1 257 ? 6.348 -24.781 -19.109 1 96 257 SER A CA 1
ATOM 2103 C C . SER A 1 257 ? 5.785 -26.203 -19.109 1 96 257 SER A C 1
ATOM 2105 O O . SER A 1 257 ? 6.246 -27.047 -19.875 1 96 257 SER A O 1
ATOM 2107 N N . THR A 1 258 ? 4.859 -26.438 -18.203 1 94.12 258 THR A N 1
ATOM 2108 C CA . THR A 1 258 ? 4.082 -27.672 -18.359 1 94.12 258 THR A CA 1
ATOM 2109 C C . THR A 1 258 ? 3.254 -27.641 -19.641 1 94.12 258 THR A C 1
ATOM 2111 O O . THR A 1 258 ? 3.061 -26.562 -20.234 1 94.12 258 THR A O 1
ATOM 2114 N N . THR A 1 259 ? 2.885 -28.812 -20.172 1 88.75 259 THR A N 1
ATOM 2115 C CA . THR A 1 259 ? 2.258 -28.859 -21.484 1 88.75 259 THR A CA 1
ATOM 2116 C C . THR A 1 259 ? 0.904 -29.562 -21.422 1 88.75 259 THR A C 1
ATOM 2118 O O . THR A 1 259 ? 0.612 -30.438 -22.234 1 88.75 259 THR A O 1
ATOM 2121 N N . GLY A 1 260 ? 0.074 -29.125 -20.609 1 75.12 260 GLY A N 1
ATOM 2122 C CA . GLY A 1 260 ? -1.301 -29.594 -20.578 1 75.12 260 GLY A CA 1
ATOM 2123 C C . GLY A 1 260 ? -1.468 -30.906 -19.812 1 75.12 260 GLY A C 1
ATOM 2124 O O . GLY A 1 260 ? -2.592 -31.359 -19.594 1 75.12 260 GLY A O 1
ATOM 2125 N N . HIS A 1 261 ? -0.35 -31.5 -19.625 1 77.44 261 HIS A N 1
ATOM 2126 C CA . HIS A 1 261 ? -0.376 -32.719 -18.812 1 77.44 261 HIS A CA 1
ATOM 2127 C C . HIS A 1 261 ? 0.457 -32.531 -17.547 1 77.44 261 HIS A C 1
ATOM 2129 O O . HIS A 1 261 ? 1.406 -31.766 -17.516 1 77.44 261 HIS A O 1
ATOM 2135 N N . GLY A 1 262 ? -0.128 -33.031 -16.531 1 69.06 262 GLY A N 1
ATOM 2136 C CA . GLY A 1 262 ? 0.627 -33.031 -15.281 1 69.06 262 GLY A CA 1
ATOM 2137 C C . GLY A 1 262 ? 1.886 -33.875 -15.328 1 69.06 262 GLY A C 1
ATOM 2138 O O . GLY A 1 262 ? 2.141 -34.562 -16.328 1 69.06 262 GLY A O 1
ATOM 2139 N N . PRO A 1 263 ? 2.639 -33.688 -14.305 1 64.5 263 PRO A N 1
ATOM 2140 C CA . PRO A 1 263 ? 3.783 -34.594 -14.211 1 64.5 263 PRO A CA 1
ATOM 2141 C C . PRO A 1 263 ? 3.371 -36.062 -14.234 1 64.5 263 PRO A C 1
ATOM 2143 O O . PRO A 1 263 ? 2.342 -36.406 -13.664 1 64.5 263 PRO A O 1
ATOM 2146 N N . TYR A 1 264 ? 3.975 -36.812 -14.977 1 62.59 264 TYR A N 1
ATOM 2147 C CA . TYR A 1 264 ? 3.777 -38.25 -15.102 1 62.59 264 TYR A CA 1
ATOM 2148 C C . TYR A 1 264 ? 2.473 -38.562 -15.828 1 62.59 264 TYR A C 1
ATOM 2150 O O . TYR A 1 264 ? 1.729 -39.469 -15.422 1 62.59 264 TYR A O 1
ATOM 2158 N N . ASN A 1 265 ? 2.109 -37.75 -16.641 1 64.69 265 ASN A N 1
ATOM 2159 C CA . ASN A 1 265 ? 1.01 -37.938 -17.578 1 64.69 265 ASN A CA 1
ATOM 2160 C C . ASN A 1 265 ? -0.343 -37.906 -16.875 1 64.69 265 ASN A C 1
ATOM 2162 O O . ASN A 1 265 ? -1.283 -38.594 -17.297 1 64.69 265 ASN A O 1
ATOM 2166 N N . GLY A 1 266 ? -0.294 -37.188 -15.859 1 77 266 GLY A N 1
ATOM 2167 C CA . GLY A 1 266 ? -1.572 -37 -15.188 1 77 266 GLY A CA 1
ATOM 2168 C C . GLY A 1 266 ? -2.232 -35.656 -15.539 1 77 266 GLY A C 1
ATOM 2169 O O . GLY A 1 266 ? -1.864 -35.031 -16.516 1 77 266 GLY A O 1
ATOM 2170 N N . THR A 1 267 ? -3.369 -35.406 -14.922 1 88.5 267 THR A N 1
ATOM 2171 C CA . THR A 1 267 ? -4.09 -34.156 -15.117 1 88.5 267 THR A CA 1
ATOM 2172 C C . THR A 1 267 ? -3.211 -32.938 -14.734 1 88.5 267 THR A C 1
ATOM 2174 O O . THR A 1 267 ? -2.311 -33.062 -13.906 1 88.5 267 THR A O 1
ATOM 2177 N N . PRO A 1 268 ? -3.4 -31.906 -15.414 1 94.56 268 PRO A N 1
ATOM 2178 C CA . PRO A 1 268 ? -2.57 -30.734 -15.156 1 94.56 268 PRO A CA 1
ATOM 2179 C C . PRO A 1 268 ? -2.643 -30.266 -13.703 1 94.56 268 PRO A C 1
ATOM 2181 O O . PRO A 1 268 ? -3.594 -30.594 -12.992 1 94.56 268 PRO A O 1
ATOM 2184 N N . LEU A 1 269 ? -1.631 -29.531 -13.258 1 95.94 269 LEU A N 1
ATOM 2185 C CA . LEU A 1 269 ? -1.563 -29 -11.898 1 95.94 269 LEU A CA 1
ATOM 2186 C C . LEU A 1 269 ? -2.564 -27.875 -11.703 1 95.94 269 LEU A C 1
ATOM 2188 O O . LEU A 1 269 ? -2.969 -27.578 -10.57 1 95.94 269 LEU A O 1
ATOM 2192 N N . SER A 1 270 ? -2.939 -27.172 -12.734 1 97.06 270 SER A N 1
ATOM 2193 C CA . SER A 1 270 ? -3.809 -26 -12.711 1 97.06 270 SER A CA 1
ATOM 2194 C C . SER A 1 270 ? -4.406 -25.734 -14.086 1 97.06 270 SER A C 1
ATOM 2196 O O . SER A 1 270 ? -4.098 -26.438 -15.055 1 97.06 270 SER A O 1
ATOM 2198 N N . ASP A 1 271 ? -5.34 -24.797 -14.141 1 96.44 271 ASP A N 1
ATOM 2199 C CA . ASP A 1 271 ? -5.805 -24.328 -15.438 1 96.44 271 ASP A CA 1
ATOM 2200 C C . ASP A 1 271 ? -4.766 -23.422 -16.094 1 96.44 271 ASP A C 1
ATOM 2202 O O . ASP A 1 271 ? -4.93 -23.016 -17.25 1 96.44 271 ASP A O 1
ATOM 2206 N N . HIS A 1 272 ? -3.689 -23.062 -15.414 1 97.81 272 HIS A N 1
ATOM 2207 C CA . HIS A 1 272 ? -2.512 -22.406 -15.969 1 97.81 272 HIS A CA 1
ATOM 2208 C C . HIS A 1 272 ? -1.35 -23.375 -16.109 1 97.81 272 HIS A C 1
ATOM 2210 O O . HIS A 1 272 ? -1.227 -24.328 -15.32 1 97.81 272 HIS A O 1
ATOM 2216 N N . GLU A 1 273 ? -0.506 -23.188 -17.094 1 97.25 273 GLU A N 1
ATOM 2217 C CA . GLU A 1 273 ? 0.747 -23.938 -17.188 1 97.25 273 GLU A CA 1
ATOM 2218 C C . GLU A 1 273 ? 1.824 -23.328 -16.297 1 97.25 273 GLU A C 1
ATOM 2220 O O . GLU A 1 273 ? 1.928 -22.109 -16.188 1 97.25 273 GLU A O 1
ATOM 2225 N N . ALA A 1 274 ? 2.555 -24.172 -15.633 1 97.88 274 ALA A N 1
ATOM 2226 C CA . ALA A 1 274 ? 3.643 -23.719 -14.766 1 97.88 274 ALA A CA 1
ATOM 2227 C C . ALA A 1 274 ? 4.832 -23.234 -15.594 1 97.88 274 ALA A C 1
ATOM 2229 O O . ALA A 1 274 ? 5.094 -23.766 -16.672 1 97.88 274 ALA A O 1
ATOM 2230 N N . LEU A 1 275 ? 5.492 -22.266 -15.117 1 98.56 275 LEU A N 1
ATOM 2231 C CA . LEU A 1 275 ? 6.738 -21.812 -15.719 1 98.56 275 LEU A CA 1
ATOM 2232 C C . LEU A 1 275 ? 7.934 -22.188 -14.844 1 98.56 275 LEU A C 1
ATOM 2234 O O . LEU A 1 275 ? 7.906 -21.984 -13.633 1 98.56 275 LEU A O 1
ATOM 2238 N N . MET A 1 276 ? 8.922 -22.766 -15.453 1 98.56 276 MET A N 1
ATOM 2239 C CA . MET A 1 276 ? 10.18 -23.156 -14.812 1 98.56 276 MET A CA 1
ATOM 2240 C C . MET A 1 276 ? 11.367 -22.516 -15.531 1 98.56 276 MET A C 1
ATOM 2242 O O . MET A 1 276 ? 11.641 -22.844 -16.688 1 98.56 276 MET A O 1
ATOM 2246 N N . ALA A 1 277 ? 12.047 -21.688 -14.852 1 98.69 277 ALA A N 1
ATOM 2247 C CA . ALA A 1 277 ? 13.156 -20.969 -15.477 1 98.69 277 ALA A CA 1
ATOM 2248 C C . ALA A 1 277 ? 14.469 -21.266 -14.766 1 98.69 277 ALA A C 1
ATOM 2250 O O . ALA A 1 277 ? 14.5 -21.375 -13.531 1 98.69 277 ALA A O 1
ATOM 2251 N N . THR A 1 278 ? 15.508 -21.438 -15.508 1 98.44 278 THR A N 1
ATOM 2252 C CA . THR A 1 278 ? 16.875 -21.469 -15 1 98.44 278 THR A CA 1
ATOM 2253 C C . THR A 1 278 ? 17.625 -20.203 -15.375 1 98.44 278 THR A C 1
ATOM 2255 O O . THR A 1 278 ? 17.938 -19.984 -16.547 1 98.44 278 THR A O 1
ATOM 2258 N N . LEU A 1 279 ? 17.875 -19.422 -14.391 1 97.88 279 LEU A N 1
ATOM 2259 C CA . LEU A 1 279 ? 18.578 -18.156 -14.578 1 97.88 279 LEU A CA 1
ATOM 2260 C C . LEU A 1 279 ? 20.031 -18.266 -14.125 1 97.88 279 LEU A C 1
ATOM 2262 O O . LEU A 1 279 ? 20.312 -18.906 -13.109 1 97.88 279 LEU A O 1
ATOM 2266 N N . CYS A 1 280 ? 20.906 -17.672 -14.852 1 96.25 280 CYS A N 1
ATOM 2267 C CA . CYS A 1 280 ? 22.328 -17.641 -14.508 1 96.25 280 CYS A CA 1
ATOM 2268 C C . CYS A 1 280 ? 22.812 -16.203 -14.336 1 96.25 280 CYS A C 1
ATOM 2270 O O . CYS A 1 280 ? 22.594 -15.367 -15.211 1 96.25 280 CYS A O 1
ATOM 2272 N N . VAL A 1 281 ? 23.453 -15.969 -13.234 1 95.06 281 VAL A N 1
ATOM 2273 C CA . VAL A 1 281 ? 23.984 -14.641 -12.93 1 95.06 281 VAL A CA 1
ATOM 2274 C C . VAL A 1 281 ? 25.5 -14.703 -12.844 1 95.06 281 VAL A C 1
ATOM 2276 O O . VAL A 1 281 ? 26.062 -15.602 -12.203 1 95.06 281 VAL A O 1
ATOM 2279 N N . ARG A 1 282 ? 26.203 -13.844 -13.508 1 92 282 ARG A N 1
ATOM 2280 C CA . ARG A 1 282 ? 27.656 -13.75 -13.445 1 92 282 ARG A CA 1
ATOM 2281 C C . ARG A 1 282 ? 28.109 -12.297 -13.273 1 92 282 ARG A C 1
ATOM 2283 O O . ARG A 1 282 ? 27.344 -11.375 -13.547 1 92 282 ARG A O 1
ATOM 2290 N N . HIS A 1 283 ? 29.266 -12.188 -12.703 1 87.94 283 HIS A N 1
ATOM 2291 C CA . HIS A 1 283 ? 29.844 -10.844 -12.641 1 87.94 283 HIS A CA 1
ATOM 2292 C C . HIS A 1 283 ? 30.234 -10.352 -14.031 1 87.94 283 HIS A C 1
ATOM 2294 O O . HIS A 1 283 ? 30.688 -11.133 -14.867 1 87.94 283 HIS A O 1
ATOM 2300 N N . SER A 1 284 ? 29.875 -9.258 -14.344 1 80.19 284 SER A N 1
ATOM 2301 C CA . SER A 1 284 ? 30.234 -8.648 -15.617 1 80.19 284 SER A CA 1
ATOM 2302 C C . SER A 1 284 ? 31.109 -7.418 -15.414 1 80.19 284 SER A C 1
ATOM 2304 O O . SER A 1 284 ? 30.891 -6.637 -14.484 1 80.19 284 SER A O 1
ATOM 2306 N N . PRO A 1 285 ? 32.469 -7.504 -16 1 67.88 285 PRO A N 1
ATOM 2307 C CA . PRO A 1 285 ? 33.281 -6.281 -15.906 1 67.88 285 PRO A CA 1
ATOM 2308 C C . PRO A 1 285 ? 32.469 -5.023 -16.25 1 67.88 285 PRO A C 1
ATOM 2310 O O . PRO A 1 285 ? 31.531 -5.082 -17.047 1 67.88 285 PRO A O 1
ATOM 2313 N N . LEU A 1 286 ? 32.625 -4.055 -15.336 1 58.97 286 LEU A N 1
ATOM 2314 C CA . LEU A 1 286 ? 31.906 -2.789 -15.539 1 58.97 286 LEU A CA 1
ATOM 2315 C C . LEU A 1 286 ? 31.969 -2.363 -17 1 58.97 286 LEU A C 1
ATOM 2317 O O . LEU A 1 286 ? 33.031 -2.021 -17.516 1 58.97 286 LEU A O 1
ATOM 2321 N N . GLN A 1 287 ? 31.859 -3.314 -17.875 1 48.91 287 GLN A N 1
ATOM 2322 C CA . GLN A 1 287 ? 31.922 -2.676 -19.172 1 48.91 287 GLN A CA 1
ATOM 2323 C C . GLN A 1 287 ? 31.219 -1.318 -19.156 1 48.91 287 GLN A C 1
ATOM 2325 O O . GLN A 1 287 ? 30.234 -1.128 -18.453 1 48.91 287 GLN A O 1
ATOM 2330 N N . GLN A 1 288 ? 32.062 -0.208 -19.359 1 42.97 288 GLN A N 1
ATOM 2331 C CA . GLN A 1 288 ? 31.406 1.052 -19.672 1 42.97 288 GLN A CA 1
ATOM 2332 C C . GLN A 1 288 ? 30.094 0.81 -20.391 1 42.97 288 GLN A C 1
ATOM 2334 O O . GLN A 1 288 ? 30.062 0.684 -21.625 1 42.97 288 GLN A O 1
ATOM 2339 N N . ASN A 1 289 ? 29.531 -0.203 -20.141 1 38.59 289 ASN A N 1
ATOM 2340 C CA . ASN A 1 289 ? 28.266 -0.282 -20.875 1 38.59 289 ASN A CA 1
ATOM 2341 C C . ASN A 1 289 ? 27.578 1.076 -20.953 1 38.59 289 ASN A C 1
ATOM 2343 O O . ASN A 1 289 ? 27.422 1.751 -19.922 1 38.59 289 ASN A O 1
ATOM 2347 N N . PRO A 1 290 ? 27.719 1.648 -22.094 1 36.78 290 PRO A N 1
ATOM 2348 C CA . PRO A 1 290 ? 27.016 2.93 -22.156 1 36.78 290 PRO A CA 1
ATOM 2349 C C . PRO A 1 290 ? 25.734 2.941 -21.328 1 36.78 290 PRO A C 1
ATOM 2351 O O . PRO A 1 290 ? 25.031 1.929 -21.25 1 36.78 290 PRO A O 1
ATOM 2354 N N . SER A 1 291 ? 25.812 3.34 -20.156 1 38.03 291 SER A N 1
ATOM 2355 C CA . SER A 1 291 ? 24.547 3.621 -19.484 1 38.03 291 SER A CA 1
ATOM 2356 C C . SER A 1 291 ? 23.375 3.619 -20.484 1 38.03 291 SER A C 1
ATOM 2358 O O . SER A 1 291 ? 23.406 4.344 -21.484 1 38.03 291 SER A O 1
ATOM 2360 N N . PHE A 1 292 ? 22.938 2.576 -20.891 1 34.66 292 PHE A N 1
ATOM 2361 C CA . PHE A 1 292 ? 21.672 2.662 -21.609 1 34.66 292 PHE A CA 1
ATOM 2362 C C . PHE A 1 292 ? 20.875 3.871 -21.156 1 34.66 292 PHE A C 1
ATOM 2364 O O . PHE A 1 292 ? 20.016 3.756 -20.266 1 34.66 292 PHE A O 1
ATOM 2371 N N . VAL A 1 293 ? 21.562 4.848 -20.703 1 39.59 293 VAL A N 1
ATOM 2372 C CA . VAL A 1 293 ? 20.75 6.066 -20.75 1 39.59 293 VAL A CA 1
ATOM 2373 C C . VAL A 1 293 ? 19.891 6.07 -22.016 1 39.59 293 VAL A C 1
ATOM 2375 O O . VAL A 1 293 ? 20.422 5.961 -23.125 1 39.59 293 VAL A O 1
ATOM 2378 N N . HIS A 1 294 ? 18.812 5.391 -22.016 1 42.47 294 HIS A N 1
ATOM 2379 C CA . HIS A 1 294 ? 17.922 5.586 -23.172 1 42.47 294 HIS A CA 1
ATOM 2380 C C . HIS A 1 294 ? 18.25 6.887 -23.891 1 42.47 294 HIS A C 1
ATOM 2382 O O . HIS A 1 294 ? 18.109 7.973 -23.328 1 42.47 294 HIS A O 1
ATOM 2388 N N . GLY A 1 295 ? 19.25 6.922 -24.656 1 44.12 295 GLY A N 1
ATOM 2389 C CA . GLY A 1 295 ? 19.297 8.078 -25.531 1 44.12 295 GLY A CA 1
ATOM 2390 C C . GLY A 1 295 ? 17.922 8.617 -25.875 1 44.12 295 GLY A C 1
ATOM 2391 O O . GLY A 1 295 ? 16.906 8.031 -25.5 1 44.12 295 GLY A O 1
ATOM 2392 N N . PRO A 1 296 ? 17.969 9.836 -26.297 1 49.41 296 PRO A N 1
ATOM 2393 C CA . PRO A 1 296 ? 16.688 10.43 -26.641 1 49.41 296 PRO A CA 1
ATOM 2394 C C . PRO A 1 296 ? 15.773 9.461 -27.391 1 49.41 296 PRO A C 1
ATOM 2396 O O . PRO A 1 296 ? 14.555 9.461 -27.188 1 49.41 296 PRO A O 1
ATOM 2399 N N . ALA A 1 297 ? 16.375 8.617 -28.25 1 48 297 ALA A N 1
ATOM 2400 C CA . ALA A 1 297 ? 15.547 7.73 -29.062 1 48 297 ALA A CA 1
ATOM 2401 C C . ALA A 1 297 ? 14.969 6.594 -28.234 1 48 297 ALA A C 1
ATOM 2403 O O . ALA A 1 297 ? 13.859 6.125 -28.484 1 48 297 ALA A O 1
ATOM 2404 N N . GLY A 1 298 ? 15.727 6.16 -27.203 1 56.5 298 GLY A N 1
ATOM 2405 C CA . GLY A 1 298 ? 15.289 5.059 -26.359 1 56.5 298 GLY A CA 1
ATOM 2406 C C . GLY A 1 298 ? 14.18 5.441 -25.406 1 56.5 298 GLY A C 1
ATOM 2407 O O . GLY A 1 298 ? 13.484 4.57 -24.875 1 56.5 298 GLY A O 1
ATOM 2408 N N . ARG A 1 299 ? 14.031 6.68 -25.312 1 67.69 299 ARG A N 1
ATOM 2409 C CA . ARG A 1 299 ? 13.016 7.176 -24.375 1 67.69 299 ARG A CA 1
ATOM 2410 C C . ARG A 1 299 ? 11.664 7.312 -25.062 1 67.69 299 ARG A C 1
ATOM 2412 O O . ARG A 1 299 ? 10.633 7.445 -24.391 1 67.69 299 ARG A O 1
ATOM 2419 N N . LEU A 1 300 ? 11.641 7.113 -26.328 1 73.06 300 LEU A N 1
ATOM 2420 C CA . LEU A 1 300 ? 10.422 7.367 -27.078 1 73.06 300 LEU A CA 1
ATOM 2421 C C . LEU A 1 300 ? 9.367 6.309 -26.781 1 73.06 300 LEU A C 1
ATOM 2423 O O . LEU A 1 300 ? 8.203 6.637 -26.516 1 73.06 300 LEU A O 1
ATOM 2427 N N . PRO A 1 301 ? 9.781 5.07 -26.641 1 84.44 301 PRO A N 1
ATOM 2428 C CA . PRO A 1 301 ? 8.758 4.07 -26.328 1 84.44 301 PRO A CA 1
ATOM 2429 C C . PRO A 1 301 ? 8.164 4.254 -24.922 1 84.44 301 PRO A C 1
ATOM 2431 O O . PRO A 1 301 ? 6.969 4.051 -24.719 1 84.44 301 PRO A O 1
ATOM 2434 N N . LEU A 1 302 ? 8.969 4.672 -24.047 1 90.81 302 LEU A N 1
ATOM 2435 C CA . LEU A 1 302 ? 8.492 4.887 -22.688 1 90.81 302 LEU A CA 1
ATOM 2436 C C . LEU A 1 302 ? 7.488 6.035 -22.641 1 90.81 302 LEU A C 1
ATOM 2438 O O . LEU A 1 302 ? 6.422 5.906 -22.031 1 90.81 302 LEU A O 1
ATOM 2442 N N . ILE A 1 303 ? 7.801 7.078 -23.328 1 93.5 303 ILE A N 1
ATOM 2443 C CA . ILE A 1 303 ? 6.93 8.25 -23.328 1 93.5 303 ILE A CA 1
ATOM 2444 C C . ILE A 1 303 ? 5.582 7.887 -23.953 1 93.5 303 ILE A C 1
ATOM 2446 O O . ILE A 1 303 ? 4.531 8.297 -23.453 1 93.5 303 ILE A O 1
ATOM 2450 N N . SER A 1 304 ? 5.66 7.137 -24.953 1 95 304 SER A N 1
ATOM 2451 C CA . SER A 1 304 ? 4.43 6.73 -25.641 1 95 304 SER A CA 1
ATOM 2452 C C . SER A 1 304 ? 3.551 5.883 -24.719 1 95 304 SER A C 1
ATOM 2454 O O . SER A 1 304 ? 2.34 6.098 -24.641 1 95 304 SER A O 1
ATOM 2456 N N . VAL A 1 305 ? 4.16 4.969 -24.062 1 96.94 305 VAL A N 1
ATOM 2457 C CA . VAL A 1 305 ? 3.404 4.078 -23.188 1 96.94 305 VAL A CA 1
ATOM 2458 C C . VAL A 1 305 ? 2.85 4.867 -22 1 96.94 305 VAL A C 1
ATOM 2460 O O . VAL A 1 305 ? 1.725 4.625 -21.562 1 96.94 305 VAL A O 1
ATOM 2463 N N . LEU A 1 306 ? 3.613 5.797 -21.5 1 97.56 306 LEU A N 1
ATOM 2464 C CA . LEU A 1 306 ? 3.17 6.641 -20.391 1 97.56 306 LEU A CA 1
ATOM 2465 C C . LEU A 1 306 ? 1.974 7.492 -20.797 1 97.56 306 LEU A C 1
ATOM 2467 O O 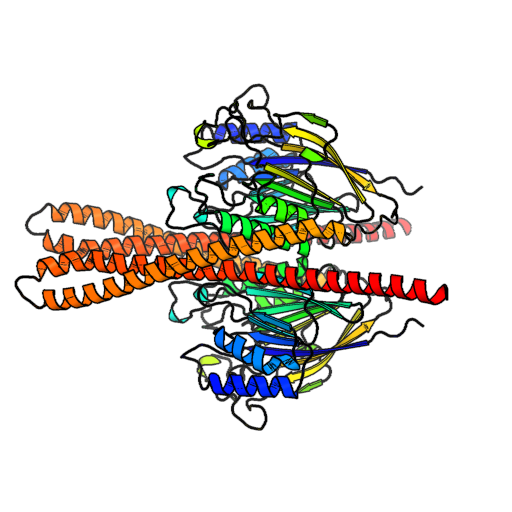. LEU A 1 306 ? 1.017 7.633 -20.031 1 97.56 306 LEU A O 1
ATOM 2471 N N . ARG A 1 307 ? 1.999 8 -21.984 1 97.56 307 ARG A N 1
ATOM 2472 C CA . ARG A 1 307 ? 0.901 8.82 -22.484 1 97.56 307 ARG A CA 1
ATOM 2473 C C . ARG A 1 307 ? -0.361 7.988 -22.672 1 97.56 307 ARG A C 1
ATOM 2475 O O . ARG A 1 307 ? -1.466 8.445 -22.375 1 97.56 307 ARG A O 1
ATOM 2482 N N . GLU A 1 308 ? -0.135 6.836 -23.219 1 98.06 308 GLU A N 1
ATOM 2483 C CA . GLU A 1 308 ? -1.275 5.945 -23.406 1 98.06 308 GLU A CA 1
ATOM 2484 C C . GLU A 1 308 ? -1.905 5.57 -22.062 1 98.06 308 GLU A C 1
ATOM 2486 O O . GLU A 1 308 ? -3.131 5.539 -21.938 1 98.06 308 GLU A O 1
ATOM 2491 N N . ALA A 1 309 ? -1.066 5.25 -21.109 1 98.5 309 ALA A N 1
ATOM 2492 C CA . ALA A 1 309 ? -1.562 4.922 -19.781 1 98.5 309 ALA A CA 1
ATOM 2493 C C . ALA A 1 309 ? -2.314 6.105 -19.172 1 98.5 309 ALA A C 1
ATOM 2495 O O . ALA A 1 309 ? -3.379 5.93 -18.578 1 98.5 309 ALA A O 1
ATOM 2496 N N . TRP A 1 310 ? -1.747 7.301 -19.344 1 98.38 310 TRP A N 1
ATOM 2497 C CA . TRP A 1 310 ? -2.377 8.516 -18.844 1 98.38 310 TRP A CA 1
ATOM 2498 C C . TRP A 1 310 ? -3.768 8.703 -19.438 1 98.38 310 TRP A C 1
ATOM 2500 O O . TRP A 1 310 ? -4.719 9.031 -18.734 1 98.38 310 TRP A O 1
ATOM 2510 N N . THR A 1 311 ? -3.869 8.453 -20.688 1 98.44 311 THR A N 1
ATOM 2511 C CA . THR A 1 311 ? -5.137 8.602 -21.406 1 98.44 311 THR A CA 1
ATOM 2512 C C . THR A 1 311 ? -6.145 7.555 -20.922 1 98.44 311 THR A C 1
ATOM 2514 O O . THR A 1 311 ? -7.309 7.879 -20.688 1 98.44 311 THR A O 1
ATOM 2517 N N . GLU A 1 312 ? -5.652 6.32 -20.828 1 98.19 312 GLU A N 1
ATOM 2518 C CA . GLU A 1 312 ? -6.535 5.246 -20.375 1 98.19 312 GLU A CA 1
ATOM 2519 C C . GLU A 1 312 ? -7.074 5.527 -18.969 1 98.19 312 GLU A C 1
ATOM 2521 O O . GLU A 1 312 ? -8.25 5.281 -18.688 1 98.19 312 GLU A O 1
ATOM 2526 N N . LEU A 1 313 ? -6.25 6.008 -18.109 1 98.56 313 LEU A N 1
ATOM 2527 C CA . LEU A 1 313 ? -6.684 6.336 -16.766 1 98.56 313 LEU A CA 1
ATOM 2528 C C . LEU A 1 313 ? -7.664 7.504 -16.766 1 98.56 313 LEU A C 1
ATOM 2530 O O . LEU A 1 313 ? -8.586 7.551 -15.961 1 98.56 313 LEU A O 1
ATOM 2534 N N . GLY A 1 314 ? -7.426 8.453 -17.672 1 98.5 314 GLY A N 1
ATOM 2535 C CA . GLY A 1 314 ? -8.383 9.531 -17.828 1 98.5 314 GLY A CA 1
ATOM 2536 C C . GLY A 1 314 ? -9.781 9.047 -18.156 1 98.5 314 GLY A C 1
ATOM 2537 O O . GLY A 1 314 ? -10.766 9.562 -17.625 1 98.5 314 GLY A O 1
ATOM 2538 N N . LEU A 1 315 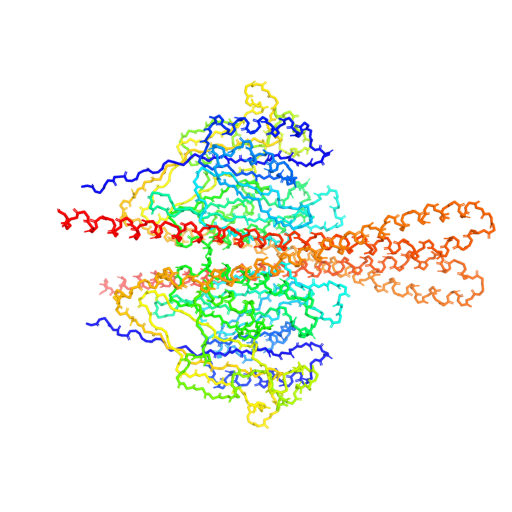? -9.82 8.078 -19.047 1 98.25 315 LEU A N 1
ATOM 2539 C CA . LEU A 1 315 ? -11.109 7.48 -19.391 1 98.25 315 LEU A CA 1
ATOM 2540 C C . LEU A 1 315 ? -11.734 6.793 -18.188 1 98.25 315 LEU A C 1
ATOM 2542 O O . LEU A 1 315 ? -12.945 6.883 -17.969 1 98.25 315 LEU A O 1
ATOM 2546 N N . GLY A 1 316 ? -10.898 6.113 -17.438 1 98.31 316 GLY A N 1
ATOM 2547 C CA . GLY A 1 316 ? -11.383 5.48 -16.219 1 98.31 316 GLY A CA 1
ATOM 2548 C C . GLY A 1 316 ? -11.93 6.469 -15.219 1 98.31 316 GLY A C 1
ATOM 2549 O O . GLY A 1 316 ? -12.953 6.211 -14.578 1 98.31 316 GLY A O 1
ATOM 2550 N N . ILE A 1 317 ? -11.281 7.582 -15.039 1 98.44 317 ILE A N 1
ATOM 2551 C CA . ILE A 1 317 ? -11.719 8.633 -14.125 1 98.44 317 ILE A CA 1
ATOM 2552 C C . ILE A 1 317 ? -13.078 9.172 -14.57 1 98.44 317 ILE A C 1
ATOM 2554 O O . ILE A 1 317 ? -13.984 9.328 -13.758 1 98.44 317 ILE A O 1
ATOM 2558 N N . ALA A 1 318 ? -13.18 9.445 -15.852 1 98.44 318 ALA A N 1
ATOM 2559 C CA . ALA A 1 318 ? -14.438 9.953 -16.391 1 98.44 318 ALA A CA 1
ATOM 2560 C C . ALA A 1 318 ? -15.578 8.977 -16.125 1 98.44 318 ALA A C 1
ATOM 2562 O O . ALA A 1 318 ? -16.688 9.391 -15.75 1 98.44 318 ALA A O 1
ATOM 2563 N N . GLN A 1 319 ? -15.312 7.73 -16.359 1 98.06 319 GLN A N 1
ATOM 2564 C CA . GLN A 1 319 ? -16.328 6.707 -16.125 1 98.06 319 GLN A CA 1
ATOM 2565 C C . GLN A 1 319 ? -16.719 6.645 -14.641 1 98.06 319 GLN A C 1
ATOM 2567 O O . GLN A 1 319 ? -17.891 6.543 -14.312 1 98.06 319 GLN A O 1
ATOM 2572 N N . ALA A 1 320 ? -15.734 6.613 -13.773 1 98.19 320 ALA A N 1
ATOM 2573 C CA . ALA A 1 320 ? -15.992 6.582 -12.336 1 98.19 320 ALA A CA 1
ATOM 2574 C C . ALA A 1 320 ? -16.828 7.789 -11.906 1 98.19 320 ALA A C 1
ATOM 2576 O O . ALA A 1 320 ? -17.766 7.652 -11.125 1 98.19 320 ALA A O 1
ATOM 2577 N N . ARG A 1 321 ? -16.5 8.93 -12.422 1 98.06 321 ARG A N 1
ATOM 2578 C CA . ARG A 1 321 ? -17.219 10.148 -12.086 1 98.06 321 ARG A CA 1
ATOM 2579 C C . ARG A 1 321 ? -18.656 10.102 -12.625 1 98.06 321 ARG A C 1
ATOM 2581 O O . ARG A 1 321 ? -19.578 10.602 -11.984 1 98.06 321 ARG A O 1
ATOM 2588 N N . TRP A 1 322 ? -18.797 9.578 -13.781 1 98.25 322 TRP A N 1
ATOM 2589 C CA . TRP A 1 322 ? -20.141 9.414 -14.336 1 98.25 322 TRP A CA 1
ATOM 2590 C C . TRP A 1 322 ? -21 8.547 -13.438 1 98.25 322 TRP A C 1
ATOM 2592 O O . TRP A 1 322 ? -22.141 8.891 -13.148 1 98.25 322 TRP A O 1
ATOM 2602 N N . TRP A 1 323 ? -20.469 7.41 -13 1 97.69 323 TRP A N 1
ATOM 2603 C CA . TRP A 1 323 ? -21.203 6.512 -12.117 1 97.69 323 TRP A CA 1
ATOM 2604 C C . TRP A 1 323 ? -21.531 7.199 -10.789 1 97.69 323 TRP A C 1
ATOM 2606 O O . TRP A 1 323 ? -22.609 6.996 -10.227 1 97.69 323 TRP A O 1
ATOM 2616 N N . ALA A 1 324 ? -20.578 7.949 -10.273 1 97.75 324 ALA A N 1
ATOM 2617 C CA . ALA A 1 324 ? -20.828 8.688 -9.039 1 97.75 324 ALA A CA 1
ATOM 2618 C C . ALA A 1 324 ? -21.953 9.695 -9.211 1 97.75 324 ALA A C 1
ATOM 2620 O O . ALA A 1 324 ? -22.828 9.812 -8.359 1 97.75 324 ALA A O 1
ATOM 2621 N N . ALA A 1 325 ? -21.922 10.406 -10.352 1 98 325 ALA A N 1
ATOM 2622 C CA . ALA A 1 325 ? -22.984 11.375 -10.633 1 98 325 ALA A CA 1
ATOM 2623 C C . ALA A 1 325 ? -24.328 10.688 -10.773 1 98 325 ALA A C 1
ATOM 2625 O O . ALA A 1 325 ? -25.344 11.172 -10.25 1 98 325 ALA A O 1
ATOM 2626 N N . PHE A 1 326 ? -24.344 9.609 -11.5 1 98.25 326 PHE A N 1
ATOM 2627 C CA . PHE A 1 326 ? -25.562 8.836 -11.672 1 98.25 326 PHE A CA 1
ATOM 2628 C C . PHE A 1 326 ? -26.125 8.391 -10.328 1 98.25 326 PHE A C 1
ATOM 2630 O O . PHE A 1 326 ? -27.312 8.555 -10.055 1 98.25 326 PHE A O 1
ATOM 2637 N N . ALA A 1 327 ? -25.219 7.824 -9.547 1 98.06 327 ALA A N 1
ATOM 2638 C CA . ALA A 1 327 ? -25.641 7.387 -8.211 1 98.06 327 ALA A CA 1
ATOM 2639 C C . ALA A 1 327 ? -26.141 8.562 -7.383 1 98.06 327 ALA A C 1
ATOM 2641 O O . ALA A 1 327 ? -27.109 8.422 -6.629 1 98.06 327 ALA A O 1
ATOM 2642 N N . GLY A 1 328 ? -25.5 9.688 -7.523 1 97.81 328 GLY A N 1
ATOM 2643 C CA . GLY A 1 328 ? -25.969 10.891 -6.848 1 97.81 328 GLY A CA 1
ATOM 2644 C C . GLY A 1 328 ? -27.375 11.281 -7.238 1 97.81 328 GLY A C 1
ATOM 2645 O O . GLY A 1 328 ? -28.188 11.641 -6.383 1 97.81 328 GLY A O 1
ATOM 2646 N N . ASN A 1 329 ? -27.703 11.203 -8.484 1 98.06 329 ASN A N 1
ATOM 2647 C CA . ASN A 1 329 ? -29.031 11.508 -8.969 1 98.06 329 ASN A CA 1
ATOM 2648 C C . ASN A 1 329 ? -30.062 10.516 -8.43 1 98.06 329 ASN A C 1
ATOM 2650 O O . ASN A 1 329 ? -31.188 10.898 -8.094 1 98.06 329 ASN A O 1
ATOM 2654 N N . VAL A 1 330 ? -29.641 9.281 -8.383 1 97.81 330 VAL A N 1
ATOM 2655 C CA . VAL A 1 330 ? -30.531 8.258 -7.844 1 97.81 330 VAL A CA 1
ATOM 2656 C C . VAL A 1 330 ? -30.828 8.555 -6.375 1 97.81 330 VAL A C 1
ATOM 2658 O O . VAL A 1 330 ? -31.969 8.391 -5.922 1 97.81 330 VAL A O 1
ATOM 2661 N N . ILE A 1 331 ? -29.828 8.922 -5.637 1 97.69 331 ILE A N 1
ATOM 2662 C CA . ILE A 1 331 ? -30.016 9.297 -4.238 1 97.69 331 ILE A CA 1
ATOM 2663 C C . ILE A 1 331 ? -31.016 10.453 -4.145 1 97.69 331 ILE A C 1
ATOM 2665 O O . ILE A 1 331 ? -31.953 10.406 -3.346 1 97.69 331 ILE A O 1
ATOM 2669 N N . GLY A 1 332 ? -30.891 11.484 -4.977 1 97.31 332 GLY A N 1
ATOM 2670 C CA . GLY A 1 332 ? -31.781 12.625 -4.977 1 97.31 332 GLY A CA 1
ATOM 2671 C C . GLY A 1 332 ? -33.219 12.242 -5.262 1 97.31 332 GLY A C 1
ATOM 2672 O O . GLY A 1 332 ? -34.125 12.641 -4.527 1 97.31 332 GLY A O 1
ATOM 2673 N N . VAL A 1 333 ? -33.438 11.461 -6.262 1 97.5 333 VAL A N 1
ATOM 2674 C CA . VAL A 1 333 ? -34.781 11.016 -6.633 1 97.5 333 VAL A CA 1
ATOM 2675 C C . VAL A 1 333 ? -35.375 10.148 -5.52 1 97.5 333 VAL A C 1
ATOM 2677 O O . VAL A 1 333 ? -36.562 10.273 -5.184 1 97.5 333 VAL A O 1
ATOM 2680 N N . GLY A 1 334 ? -34.5 9.289 -5.047 1 97 334 GLY A N 1
ATOM 2681 C CA . GLY A 1 334 ? -34.938 8.445 -3.955 1 97 334 GLY A CA 1
ATOM 2682 C C . GLY A 1 334 ? -35.375 9.227 -2.73 1 97 334 GLY A C 1
ATOM 2683 O O . GLY A 1 334 ? -36.375 8.891 -2.094 1 97 334 GLY A O 1
ATOM 2684 N N . LEU A 1 335 ? -34.656 10.234 -2.322 1 96.56 335 LEU A N 1
ATOM 2685 C CA . LEU A 1 335 ? -35 11.062 -1.174 1 96.56 335 LEU A CA 1
ATOM 2686 C C . LEU A 1 335 ? -36.281 11.828 -1.427 1 96.56 335 LEU A C 1
ATOM 2688 O O . LEU A 1 335 ? -37.125 11.961 -0.527 1 96.56 335 LEU A O 1
ATOM 2692 N N . LEU A 1 336 ? -36.5 12.281 -2.664 1 96.94 336 LEU A N 1
ATOM 2693 C CA . LEU A 1 336 ? -37.75 12.945 -3.029 1 96.94 336 LEU A CA 1
ATOM 2694 C C . LEU A 1 336 ? -38.938 11.984 -2.912 1 96.94 336 LEU A C 1
ATOM 2696 O O . LEU A 1 336 ? -40 12.367 -2.422 1 96.94 336 LEU A O 1
ATOM 2700 N N . LEU A 1 337 ? -38.688 10.781 -3.379 1 95.88 337 LEU A N 1
ATOM 2701 C CA . LEU A 1 337 ? -39.719 9.758 -3.291 1 95.88 337 LEU A CA 1
ATOM 2702 C C . LEU A 1 337 ? -40.031 9.43 -1.837 1 95.88 337 LEU A C 1
ATOM 2704 O O . LEU A 1 337 ? -41.219 9.18 -1.491 1 95.88 337 LEU A O 1
ATOM 2708 N N . LEU A 1 338 ? -39.062 9.43 -1.024 1 94.12 338 LEU A N 1
ATOM 2709 C CA . LEU A 1 338 ? -39.281 9.164 0.392 1 94.12 338 LEU A CA 1
ATOM 2710 C C . LEU A 1 338 ? -40.125 10.25 1.022 1 94.12 338 LEU A C 1
ATOM 2712 O O . LEU A 1 338 ? -41 9.953 1.838 1 94.12 338 LEU A O 1
ATOM 2716 N N . VAL A 1 339 ? -39.938 11.484 0.672 1 94.31 339 VAL A N 1
ATOM 2717 C CA . VAL A 1 339 ? -40.75 12.594 1.17 1 94.31 339 VAL A CA 1
ATOM 2718 C C . VAL A 1 339 ? -42.219 12.422 0.697 1 94.31 339 VAL A C 1
ATOM 2720 O O . VAL A 1 339 ? -43.156 12.586 1.479 1 94.31 339 VAL A O 1
ATOM 2723 N N . LEU A 1 340 ? -42.344 12.023 -0.546 1 93.94 340 LEU A N 1
ATOM 2724 C CA . LEU A 1 340 ? -43.688 11.812 -1.105 1 93.94 340 LEU A CA 1
ATOM 2725 C C . LEU A 1 340 ? -44.406 10.672 -0.392 1 93.94 340 LEU A C 1
ATOM 2727 O O . LEU A 1 340 ? -45.594 10.758 -0.116 1 93.94 340 LEU A O 1
ATOM 2731 N N . LEU A 1 341 ? -43.656 9.672 -0.147 1 92.12 341 LEU A N 1
ATOM 2732 C CA . LEU A 1 341 ? -44.219 8.523 0.536 1 92.12 341 LEU A CA 1
ATOM 2733 C C . LEU A 1 341 ? -44.625 8.883 1.962 1 92.12 341 LEU A C 1
ATOM 2735 O O . LEU A 1 341 ? -45.625 8.375 2.48 1 92.12 341 LEU A O 1
ATOM 2739 N N . CYS A 1 342 ? -43.875 9.734 2.639 1 90 342 CYS A N 1
ATOM 2740 C CA . CYS A 1 342 ? -44.25 10.188 3.979 1 90 342 CYS A CA 1
ATOM 2741 C C . CYS A 1 342 ? -45.531 11 3.957 1 90 342 CYS A C 1
ATOM 2743 O O . CYS A 1 342 ? -46.375 10.859 4.852 1 90 342 CYS A O 1
ATOM 2745 N N . VAL A 1 343 ? -45.75 11.75 2.904 1 91.44 343 VAL A N 1
ATOM 2746 C CA . VAL A 1 343 ? -46.969 12.539 2.752 1 91.44 343 VAL A CA 1
ATOM 2747 C C . VAL A 1 343 ? -48.156 11.609 2.477 1 91.44 343 VAL A C 1
ATOM 2749 O O . VAL A 1 343 ? -49.25 11.797 3.037 1 91.44 343 VAL A O 1
ATOM 2752 N N . LEU A 1 344 ? -47.938 10.57 1.706 1 89.81 344 LEU A N 1
ATOM 2753 C CA . LEU A 1 344 ? -48.969 9.617 1.363 1 89.81 344 LEU A CA 1
ATOM 2754 C C . LEU A 1 344 ? -49.375 8.781 2.576 1 89.81 344 LEU A C 1
ATOM 2756 O O . LEU A 1 344 ? -50.531 8.391 2.717 1 89.81 344 LEU A O 1
ATOM 2760 N N . ALA A 1 345 ? -48.438 8.492 3.385 1 87.25 345 ALA A N 1
ATOM 2761 C CA . ALA A 1 345 ? -48.688 7.684 4.574 1 87.25 345 ALA A CA 1
ATOM 2762 C C . ALA A 1 345 ? -49.594 8.422 5.559 1 87.25 345 ALA A C 1
ATOM 2764 O O . ALA A 1 345 ? -50.281 7.801 6.371 1 87.25 345 ALA A O 1
ATOM 2765 N N . ALA A 1 346 ? -49.5 9.75 5.496 1 87.31 346 ALA A N 1
ATOM 2766 C CA . ALA A 1 346 ? -50.344 10.562 6.371 1 87.31 346 ALA A CA 1
ATOM 2767 C C . ALA A 1 346 ? -51.812 10.508 5.93 1 87.31 346 ALA A C 1
ATOM 2769 O O . ALA A 1 346 ? -52.719 10.773 6.723 1 87.31 346 ALA A O 1
ATOM 2770 N N . GLU A 1 347 ? -52 10.047 4.684 1 85.75 347 GLU A N 1
ATOM 2771 C CA . GLU A 1 347 ? -53.375 9.891 4.172 1 85.75 347 GLU A CA 1
ATOM 2772 C C . GLU A 1 347 ? -53.875 8.477 4.398 1 85.75 347 GLU A C 1
ATOM 2774 O O . GLU A 1 347 ? -53.219 7.5 4.074 1 85.75 347 GLU A O 1
ATOM 2779 N N . GLU A 1 348 ? -55.031 8.266 5.008 1 78.12 348 GLU A N 1
ATOM 2780 C CA . GLU A 1 348 ? -55.562 6.98 5.453 1 78.12 348 GLU A CA 1
ATOM 2781 C C . GLU A 1 348 ? -55.656 5.996 4.293 1 78.12 348 GLU A C 1
ATOM 2783 O O . GLU A 1 348 ? -55.312 4.824 4.43 1 78.12 348 GLU A O 1
ATOM 2788 N N . GLY A 1 349 ? -55.969 6.316 3.092 1 81.69 349 GLY A N 1
ATOM 2789 C CA . GLY A 1 349 ? -56.219 5.402 1.985 1 81.69 349 GLY A CA 1
ATOM 2790 C C . GLY A 1 349 ? -54.938 4.891 1.345 1 81.69 349 GLY A C 1
ATOM 2791 O O . GLY A 1 349 ? -54.938 3.84 0.7 1 81.69 349 GLY A O 1
ATOM 2792 N N . ALA A 1 350 ? -53.781 5.539 1.599 1 85.38 350 ALA A N 1
ATOM 2793 C CA . ALA A 1 350 ? -52.562 5.191 0.869 1 85.38 350 ALA A CA 1
ATOM 2794 C C . ALA A 1 350 ? -51.469 4.75 1.824 1 85.38 350 ALA A C 1
ATOM 2796 O O . ALA A 1 350 ? -50.312 4.531 1.405 1 85.38 350 ALA A O 1
ATOM 2797 N N . ARG A 1 351 ? -51.812 4.574 2.996 1 81.94 351 ARG A N 1
ATOM 2798 C CA . ARG A 1 351 ? -50.812 4.32 4.047 1 81.94 351 ARG A CA 1
ATOM 2799 C C . ARG A 1 351 ? -50.125 2.973 3.844 1 81.94 351 ARG A C 1
ATOM 2801 O O . ARG A 1 351 ? -48.906 2.873 3.943 1 81.94 351 ARG A O 1
ATOM 2808 N N . GLU A 1 352 ? -50.906 2.01 3.488 1 78.12 352 GLU A N 1
ATOM 2809 C CA . GLU A 1 352 ? -50.344 0.674 3.326 1 78.12 352 GLU A CA 1
ATOM 2810 C C . GLU A 1 352 ? -49.344 0.633 2.172 1 78.12 352 GLU A C 1
ATOM 2812 O O . GLU A 1 352 ? -48.281 0.06 2.303 1 78.12 352 GLU A O 1
ATOM 2817 N N . VAL A 1 353 ? -49.75 1.249 1.131 1 82.44 353 VAL A N 1
ATOM 2818 C CA . VAL A 1 353 ? -48.906 1.262 -0.047 1 82.44 353 VAL A CA 1
ATOM 2819 C C . VAL A 1 353 ? -47.625 2.062 0.246 1 82.44 353 VAL A C 1
ATOM 2821 O O . VAL A 1 353 ? -46.531 1.681 -0.176 1 82.44 353 VAL A O 1
ATOM 2824 N N . ALA A 1 354 ? -47.75 3.064 1.029 1 85.25 354 ALA A N 1
ATOM 2825 C CA . ALA A 1 354 ? -46.625 3.912 1.381 1 85.25 354 ALA A CA 1
ATOM 2826 C C . ALA A 1 354 ? -45.625 3.15 2.24 1 85.25 354 ALA A C 1
ATOM 2828 O O . ALA A 1 354 ? -44.406 3.238 2.016 1 85.25 354 ALA A O 1
ATOM 2829 N N . ILE A 1 355 ? -46.125 2.434 3.021 1 77.75 355 ILE A N 1
ATOM 2830 C CA . ILE A 1 355 ? -45.281 1.675 3.926 1 77.75 355 ILE A CA 1
ATOM 2831 C C . ILE A 1 355 ? -44.594 0.553 3.156 1 77.75 355 ILE A C 1
ATOM 2833 O O . ILE A 1 355 ? -43.406 0.282 3.375 1 77.75 355 ILE A O 1
ATOM 2837 N N . LEU A 1 356 ? -45.312 -0.029 2.234 1 80 356 LEU A N 1
ATOM 2838 C CA . LEU A 1 356 ? -44.75 -1.125 1.446 1 80 356 LEU A CA 1
ATOM 2839 C C . LEU A 1 356 ? -43.594 -0.637 0.561 1 80 356 LEU A C 1
ATOM 2841 O O . LEU A 1 356 ? -42.625 -1.358 0.347 1 80 356 LEU A O 1
ATOM 2845 N N . LEU A 1 357 ? -43.688 0.586 0.175 1 87.69 357 LEU A N 1
ATOM 2846 C CA . LEU A 1 357 ? -42.719 1.105 -0.778 1 87.69 357 LEU A CA 1
ATOM 2847 C C . LEU A 1 357 ? -41.562 1.804 -0.056 1 87.69 357 LEU A C 1
ATOM 2849 O O . LEU A 1 357 ? -40.5 2.062 -0.651 1 87.69 357 LEU A O 1
ATOM 2853 N N . TRP A 1 358 ? -41.75 2.008 1.231 1 84.81 358 TRP A N 1
ATOM 2854 C CA . TRP A 1 358 ? -40.781 2.75 2.01 1 84.81 358 TRP A CA 1
ATOM 2855 C C . TRP A 1 358 ? -39.469 1.956 2.15 1 84.81 358 TRP A C 1
ATOM 2857 O O . TRP A 1 358 ? -38.406 2.482 1.907 1 84.81 358 TRP A O 1
ATOM 2867 N N . THR A 1 359 ? -39.562 0.669 2.385 1 83.94 359 THR A N 1
ATOM 2868 C CA . THR A 1 359 ? -38.406 -0.154 2.666 1 83.94 359 THR A CA 1
ATOM 2869 C C . THR A 1 359 ? -37.531 -0.326 1.413 1 83.94 359 THR A C 1
ATOM 2871 O O . THR A 1 359 ? -36.344 -0.082 1.44 1 83.94 359 THR A O 1
ATOM 2874 N N . PRO A 1 360 ? -38.188 -0.645 0.357 1 87.44 360 PRO A N 1
ATOM 2875 C CA . PRO A 1 360 ? -37.375 -0.765 -0.85 1 87.44 360 PRO A CA 1
ATOM 2876 C C . PRO A 1 360 ? -36.719 0.561 -1.268 1 87.44 360 PRO A C 1
ATOM 2878 O O . PRO A 1 360 ? -35.625 0.576 -1.816 1 87.44 360 PRO A O 1
ATOM 2881 N N . ASN A 1 361 ? -37.469 1.613 -0.974 1 91.94 361 ASN A N 1
ATOM 2882 C CA . ASN A 1 361 ? -36.906 2.912 -1.337 1 91.94 361 ASN A CA 1
ATOM 2883 C C . ASN A 1 361 ? -35.719 3.279 -0.452 1 91.94 361 ASN A C 1
ATOM 2885 O O . ASN A 1 361 ? -34.75 3.842 -0.931 1 91.94 361 ASN A O 1
ATOM 2889 N N . VAL A 1 362 ? -35.812 2.992 0.753 1 89.62 362 VAL A N 1
ATOM 2890 C CA . VAL A 1 362 ? -34.688 3.213 1.658 1 89.62 362 VAL A CA 1
ATOM 2891 C C . VAL A 1 362 ? -33.5 2.371 1.216 1 89.62 362 VAL A C 1
ATOM 2893 O O . VAL A 1 362 ? -32.375 2.855 1.189 1 89.62 362 VAL A O 1
ATOM 2896 N N . GLY A 1 363 ? -33.812 1.161 0.857 1 89.81 363 GLY A N 1
ATOM 2897 C CA . GLY A 1 363 ? -32.75 0.293 0.335 1 89.81 363 GLY A CA 1
ATOM 2898 C C . GLY A 1 363 ? -32.094 0.846 -0.91 1 89.81 363 GLY A C 1
ATOM 2899 O O . GLY A 1 363 ? -30.859 0.767 -1.053 1 89.81 363 GLY A O 1
ATOM 2900 N N . LEU A 1 364 ? -32.875 1.394 -1.684 1 92.94 364 LEU A N 1
ATOM 2901 C CA . LEU A 1 364 ? -32.344 1.967 -2.924 1 92.94 364 LEU A CA 1
ATOM 2902 C C . LEU A 1 364 ? -31.453 3.158 -2.637 1 92.94 364 LEU A C 1
ATOM 2904 O O . LEU A 1 364 ? -30.375 3.291 -3.242 1 92.94 364 LEU A O 1
ATOM 2908 N N . VAL A 1 365 ? -31.859 3.984 -1.741 1 95.19 365 VAL A N 1
ATOM 2909 C CA . VAL A 1 365 ? -31.094 5.176 -1.402 1 95.19 365 VAL A CA 1
ATOM 2910 C C . VAL A 1 365 ? -29.766 4.762 -0.749 1 95.19 365 VAL A C 1
ATOM 2912 O O . VAL A 1 365 ? -28.719 5.301 -1.082 1 95.19 365 VAL A O 1
ATOM 2915 N N . LEU A 1 366 ? -29.828 3.775 0.111 1 91.69 366 LEU A N 1
ATOM 2916 C CA . LEU A 1 366 ? -28.625 3.297 0.774 1 91.69 366 LEU A CA 1
ATOM 2917 C C 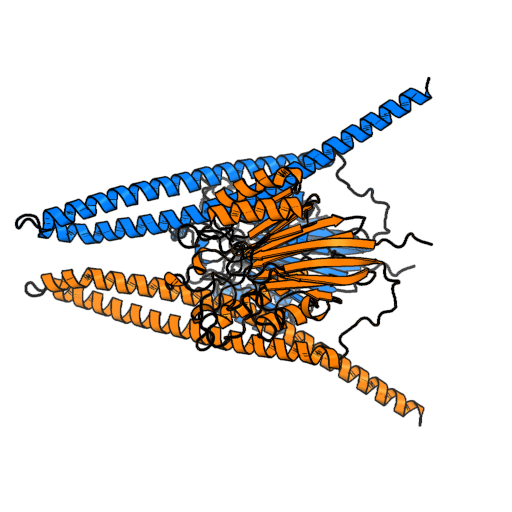. LEU A 1 366 ? -27.688 2.625 -0.224 1 91.69 366 LEU A C 1
ATOM 2919 O O . LEU A 1 366 ? -26.469 2.844 -0.187 1 91.69 366 LEU A O 1
ATOM 2923 N N . GLY A 1 367 ? -28.266 1.834 -1.053 1 93.62 367 GLY A N 1
ATOM 2924 C CA . GLY A 1 367 ? -27.484 1.197 -2.094 1 93.62 367 GLY A CA 1
ATOM 2925 C C . GLY A 1 367 ? -26.812 2.189 -3.025 1 93.62 367 GLY A C 1
ATOM 2926 O O . GLY A 1 367 ? -25.625 2.049 -3.344 1 93.62 367 GLY A O 1
ATOM 2927 N N . ALA A 1 368 ? -27.562 3.186 -3.414 1 96.5 368 ALA A N 1
ATOM 2928 C CA . ALA A 1 368 ? -27.016 4.238 -4.262 1 96.5 368 ALA A CA 1
ATOM 2929 C C . ALA A 1 368 ? -25.922 5.012 -3.533 1 96.5 368 ALA A C 1
ATOM 2931 O O . ALA A 1 368 ? -24.953 5.449 -4.152 1 96.5 368 ALA A O 1
ATOM 2932 N N . GLY A 1 369 ? -26.141 5.219 -2.301 1 95.81 369 GLY A N 1
ATOM 2933 C CA . GLY A 1 369 ? -25.109 5.859 -1.496 1 95.81 369 GLY A CA 1
ATOM 2934 C C . GLY A 1 369 ? -23.812 5.09 -1.466 1 95.81 369 GLY A C 1
ATOM 2935 O O . GLY A 1 369 ? -22.734 5.676 -1.605 1 95.81 369 GLY A O 1
ATOM 2936 N N . ALA A 1 370 ? -23.875 3.787 -1.315 1 93.12 370 ALA A N 1
ATOM 2937 C CA . ALA A 1 370 ? -22.688 2.936 -1.324 1 93.12 370 ALA A CA 1
ATOM 2938 C C . ALA A 1 370 ? -21.984 3 -2.672 1 93.12 370 ALA A C 1
ATOM 2940 O O . ALA A 1 370 ? -20.75 3.092 -2.729 1 93.12 370 ALA A O 1
ATOM 2941 N N . VAL A 1 371 ? -22.75 2.99 -3.674 1 96.44 371 VAL A N 1
ATOM 2942 C CA . VAL A 1 371 ? -22.188 3.059 -5.023 1 96.44 371 VAL A CA 1
ATOM 2943 C C . VAL A 1 371 ? -21.516 4.41 -5.234 1 96.44 371 VAL A C 1
ATOM 2945 O O . VAL A 1 371 ? -20.422 4.488 -5.812 1 96.44 371 VAL A O 1
ATOM 2948 N N . TYR A 1 372 ? -22.188 5.441 -4.793 1 96.69 372 TYR A N 1
ATOM 2949 C CA . TYR A 1 372 ? -21.641 6.793 -4.898 1 96.69 372 TYR A CA 1
ATOM 2950 C C . TYR A 1 372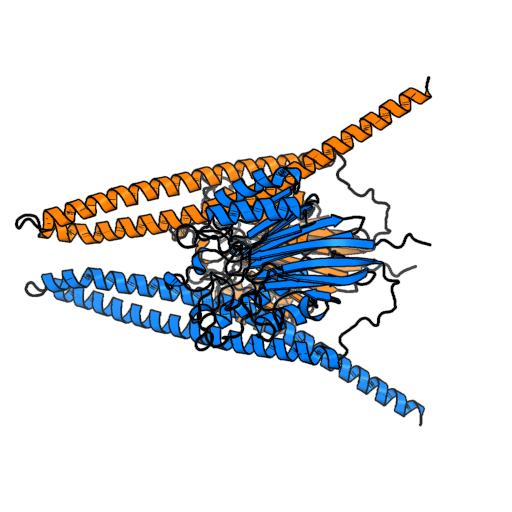 ? -20.281 6.883 -4.211 1 96.69 372 TYR A C 1
ATOM 2952 O O . TYR A 1 372 ? -19.312 7.352 -4.805 1 96.69 372 TYR A O 1
ATOM 2960 N N . LEU A 1 373 ? -20.234 6.41 -2.996 1 93.94 373 LEU A N 1
ATOM 2961 C CA . LEU A 1 373 ? -19 6.48 -2.221 1 93.94 373 LEU A CA 1
ATOM 2962 C C . LEU A 1 373 ? -17.906 5.641 -2.867 1 93.94 373 LEU A C 1
ATOM 2964 O O . LEU A 1 373 ? -16.75 6.047 -2.898 1 93.94 373 LEU A O 1
ATOM 2968 N N . PHE A 1 374 ? -18.25 4.508 -3.369 1 94.75 374 PHE A N 1
ATOM 2969 C CA . PHE A 1 374 ? -17.281 3.627 -4.012 1 94.75 374 PHE A CA 1
ATOM 2970 C C . PHE A 1 374 ? -16.641 4.309 -5.215 1 94.75 374 PHE A C 1
ATOM 2972 O O . PHE A 1 374 ? -15.422 4.312 -5.363 1 94.75 374 PHE A O 1
ATOM 2979 N N . HIS A 1 375 ? -17.5 4.844 -6.02 1 97.19 375 HIS A N 1
ATOM 2980 C CA . HIS A 1 375 ? -16.984 5.398 -7.262 1 97.19 375 HIS A CA 1
ATOM 2981 C C . HIS A 1 375 ? -16.234 6.711 -7.016 1 97.19 375 HIS A C 1
ATOM 2983 O O . HIS A 1 375 ? -15.344 7.078 -7.773 1 97.19 375 HIS A O 1
ATOM 2989 N N . MET A 1 376 ? -16.625 7.395 -5.934 1 95.06 376 MET A N 1
ATOM 2990 C CA . MET A 1 376 ? -15.828 8.547 -5.52 1 95.06 376 MET A CA 1
ATOM 2991 C C . MET A 1 376 ? -14.406 8.125 -5.141 1 95.06 376 MET A C 1
ATOM 2993 O O . MET A 1 376 ? -13.438 8.766 -5.535 1 95.06 376 MET A O 1
ATOM 2997 N N . GLN A 1 377 ? -14.312 7.113 -4.398 1 94.62 377 GLN A N 1
ATOM 2998 C CA . GLN A 1 377 ? -13.008 6.586 -4 1 94.62 377 GLN A CA 1
ATOM 2999 C C . GLN A 1 377 ? -12.234 6.07 -5.207 1 94.62 377 GLN A C 1
ATOM 3001 O O . GLN A 1 377 ? -11.016 6.27 -5.301 1 94.62 377 GLN A O 1
ATOM 3006 N N . GLU A 1 378 ? -12.938 5.379 -6.059 1 96.5 378 GLU A N 1
ATOM 3007 C CA . GLU A 1 378 ? -12.312 4.879 -7.281 1 96.5 378 GLU A CA 1
ATOM 3008 C C . GLU A 1 378 ? -11.703 6.02 -8.094 1 96.5 378 GLU A C 1
ATOM 3010 O O . GLU A 1 378 ? -10.555 5.926 -8.531 1 96.5 378 GLU A O 1
ATOM 3015 N N . ALA A 1 379 ? -12.484 7.082 -8.281 1 96.56 379 ALA A N 1
ATOM 3016 C CA . ALA A 1 379 ? -12.008 8.227 -9.047 1 96.56 379 ALA A CA 1
ATOM 3017 C C . ALA A 1 379 ? -10.758 8.836 -8.406 1 96.56 379 ALA A C 1
ATOM 3019 O O . ALA A 1 379 ? -9.797 9.18 -9.102 1 96.56 379 ALA A O 1
ATOM 3020 N N . LYS A 1 380 ? -10.773 8.938 -7.16 1 94.75 380 LYS A N 1
ATOM 3021 C CA . LYS A 1 380 ? -9.625 9.5 -6.445 1 94.75 380 LYS A CA 1
ATOM 3022 C C . LYS A 1 380 ? -8.391 8.617 -6.625 1 94.75 380 LYS A C 1
ATOM 3024 O O . LYS A 1 380 ? -7.285 9.125 -6.812 1 94.75 380 LYS A O 1
ATOM 3029 N N . GLY A 1 381 ? -8.586 7.316 -6.496 1 95.44 381 GLY A N 1
ATOM 3030 C CA . GLY A 1 381 ? -7.492 6.383 -6.707 1 95.44 381 GLY A CA 1
ATOM 3031 C C . GLY A 1 381 ? -6.898 6.469 -8.102 1 95.44 381 GLY A C 1
ATOM 3032 O O . GLY A 1 381 ? -5.676 6.453 -8.266 1 95.44 381 GLY A O 1
ATOM 3033 N N . LEU A 1 382 ? -7.77 6.578 -9.078 1 97.94 382 LEU A N 1
ATOM 3034 C CA . LEU A 1 382 ? -7.312 6.691 -10.453 1 97.94 382 LEU A CA 1
ATOM 3035 C C . LEU A 1 382 ? -6.617 8.023 -10.688 1 97.94 382 LEU A C 1
ATOM 3037 O O . LEU A 1 382 ? -5.609 8.094 -11.406 1 97.94 382 LEU A O 1
ATOM 3041 N N . CYS A 1 383 ? -7.148 9.086 -10.094 1 96.62 383 CYS A N 1
ATOM 3042 C CA . CYS A 1 383 ? -6.547 10.406 -10.219 1 96.62 383 CYS A CA 1
ATOM 3043 C C . CYS A 1 383 ? -5.141 10.43 -9.633 1 96.62 383 CYS A C 1
ATOM 3045 O O . CYS A 1 383 ? -4.246 11.086 -10.18 1 96.62 383 CYS A O 1
ATOM 3047 N N . ARG A 1 384 ? -4.957 9.766 -8.523 1 96.5 384 ARG A N 1
ATOM 3048 C CA . ARG A 1 384 ? -3.639 9.672 -7.91 1 96.5 384 ARG A CA 1
ATOM 3049 C C . ARG A 1 384 ? -2.617 9.109 -8.891 1 96.5 384 ARG A C 1
ATOM 3051 O O . ARG A 1 384 ? -1.549 9.688 -9.086 1 96.5 384 ARG A O 1
ATOM 3058 N N . VAL A 1 385 ? -2.963 8.031 -9.539 1 97.94 385 VAL A N 1
ATOM 3059 C CA . VAL A 1 385 ? -2.059 7.371 -10.469 1 97.94 385 VAL A CA 1
ATOM 3060 C C . VAL A 1 385 ? -1.827 8.266 -11.688 1 97.94 385 VAL A C 1
ATOM 3062 O O . VAL A 1 385 ? -0.695 8.414 -12.156 1 97.94 385 VAL A O 1
ATOM 3065 N N . GLN A 1 386 ? -2.904 8.852 -12.164 1 97.94 386 GLN A N 1
ATOM 3066 C CA . GLN A 1 386 ? -2.791 9.711 -13.336 1 97.94 386 GLN A CA 1
ATOM 3067 C C . GLN A 1 386 ? -1.876 10.898 -13.055 1 97.94 386 GLN A C 1
ATOM 3069 O O . GLN A 1 386 ? -1.088 11.297 -13.914 1 97.94 386 GLN A O 1
ATOM 3074 N N . THR A 1 387 ? -1.958 11.461 -11.883 1 96.56 387 THR A N 1
ATOM 3075 C CA . THR A 1 387 ? -1.122 12.594 -11.5 1 96.56 387 THR A CA 1
ATOM 3076 C C . THR A 1 387 ? 0.345 12.18 -11.414 1 96.56 387 THR A C 1
ATOM 3078 O O . THR A 1 387 ? 1.235 12.953 -11.773 1 96.56 387 THR A O 1
ATOM 3081 N N . GLU A 1 388 ? 0.588 11.016 -10.898 1 97 388 GLU A N 1
ATOM 3082 C CA . GLU A 1 388 ? 1.955 10.508 -10.875 1 97 388 GLU A CA 1
ATOM 3083 C C . GLU A 1 388 ? 2.516 10.352 -12.281 1 97 388 GLU A C 1
ATOM 3085 O O . GLU A 1 388 ? 3.668 10.703 -12.539 1 97 388 GLU A O 1
ATOM 3090 N N . LEU A 1 389 ? 1.675 9.797 -13.18 1 97.62 389 LEU A N 1
ATOM 3091 C CA . LEU A 1 389 ? 2.094 9.641 -14.57 1 97.62 389 LEU A CA 1
ATOM 3092 C C . LEU A 1 389 ? 2.371 11 -15.211 1 97.62 389 LEU A C 1
ATOM 3094 O O . LEU A 1 389 ? 3.344 11.148 -15.953 1 97.62 389 LEU A O 1
ATOM 3098 N N . GLN A 1 390 ? 1.51 11.93 -14.906 1 96.75 390 GLN A N 1
ATOM 3099 C CA . GLN A 1 390 ? 1.688 13.273 -15.438 1 96.75 390 GLN A CA 1
ATOM 3100 C C . GLN A 1 390 ? 3.01 13.875 -14.969 1 96.75 390 GLN A C 1
ATOM 3102 O O . GLN A 1 390 ? 3.697 14.547 -15.742 1 96.75 390 GLN A O 1
ATOM 3107 N N . HIS A 1 391 ? 3.326 13.664 -13.734 1 96.06 391 HIS A N 1
ATOM 3108 C CA . HIS A 1 391 ? 4.586 14.156 -13.188 1 96.06 391 HIS A CA 1
ATOM 3109 C C . HIS A 1 391 ? 5.777 13.555 -13.93 1 96.06 391 HIS A C 1
ATOM 3111 O O . HIS A 1 391 ? 6.715 14.273 -14.289 1 96.06 391 HIS A O 1
ATOM 3117 N N . VAL A 1 392 ? 5.738 12.305 -14.172 1 95.75 392 VAL A N 1
ATOM 3118 C CA . VAL A 1 392 ? 6.816 11.602 -14.859 1 95.75 392 VAL A CA 1
ATOM 3119 C C . VAL A 1 392 ? 6.93 12.109 -16.297 1 95.75 392 VAL A C 1
ATOM 3121 O O . VAL A 1 392 ? 8.031 12.32 -16.797 1 95.75 392 VAL A O 1
ATOM 3124 N N . LEU A 1 393 ? 5.793 12.258 -16.953 1 95.12 393 LEU A N 1
ATOM 3125 C CA . LEU A 1 393 ? 5.77 12.75 -18.328 1 95.12 393 LEU A CA 1
ATOM 3126 C C . LEU A 1 393 ? 6.363 14.156 -18.406 1 95.12 393 LEU A C 1
ATOM 3128 O O . LEU A 1 393 ? 7.105 14.461 -19.344 1 95.12 393 LEU A O 1
ATOM 3132 N N . GLY A 1 394 ? 6.059 14.961 -17.422 1 92.12 394 GLY A N 1
ATOM 3133 C CA . GLY A 1 394 ? 6.625 16.297 -17.375 1 92.12 394 GLY A CA 1
ATOM 3134 C C . GLY A 1 394 ? 8.133 16.297 -17.219 1 92.12 394 GLY A C 1
ATOM 3135 O O . GLY A 1 394 ? 8.828 17.062 -17.875 1 92.12 394 GLY A O 1
ATOM 3136 N N . ARG A 1 395 ? 8.625 15.469 -16.453 1 90.31 395 ARG A N 1
ATOM 3137 C CA . ARG A 1 395 ? 10.055 15.383 -16.203 1 90.31 395 ARG A CA 1
ATOM 3138 C C . ARG A 1 395 ? 10.781 14.836 -17.422 1 90.31 395 ARG A C 1
ATOM 3140 O O . ARG A 1 395 ? 11.883 15.289 -17.766 1 90.31 395 ARG A O 1
ATOM 3147 N N . GLU A 1 396 ? 10.188 13.844 -18.031 1 85.44 396 GLU A N 1
ATOM 3148 C CA . GLU A 1 396 ? 10.789 13.25 -19.219 1 85.44 396 GLU A CA 1
ATOM 3149 C C . GLU A 1 396 ? 10.828 14.25 -20.375 1 85.44 396 GLU A C 1
ATOM 3151 O O . GLU A 1 396 ? 11.781 14.266 -21.156 1 85.44 396 GLU A O 1
ATOM 3156 N N . SER A 1 397 ? 9.812 15.023 -20.453 1 82.88 397 SER A N 1
ATOM 3157 C CA . SER A 1 397 ? 9.773 16.047 -21.5 1 82.88 397 SER A CA 1
ATOM 3158 C C . SER A 1 397 ? 10.812 17.125 -21.25 1 82.88 397 SER A C 1
ATOM 3160 O O . SER A 1 397 ? 11.453 17.609 -22.188 1 82.88 397 SER A O 1
ATOM 3162 N N . GLU A 1 398 ? 10.977 17.516 -20.047 1 81.81 398 GLU A N 1
ATOM 3163 C CA . GLU A 1 398 ? 12 18.5 -19.688 1 81.81 398 GLU A CA 1
ATOM 3164 C C . GLU A 1 398 ? 13.398 17.953 -19.969 1 81.81 398 GLU A C 1
ATOM 3166 O O . GLU A 1 398 ? 14.266 18.703 -20.438 1 81.81 398 GLU A O 1
ATOM 3171 N N . ALA A 1 399 ? 13.586 16.781 -19.703 1 76.69 399 ALA A N 1
ATOM 3172 C CA . ALA A 1 399 ? 14.883 16.141 -19.953 1 76.69 399 ALA A CA 1
ATOM 3173 C C . ALA A 1 399 ? 15.188 16.062 -21.438 1 76.69 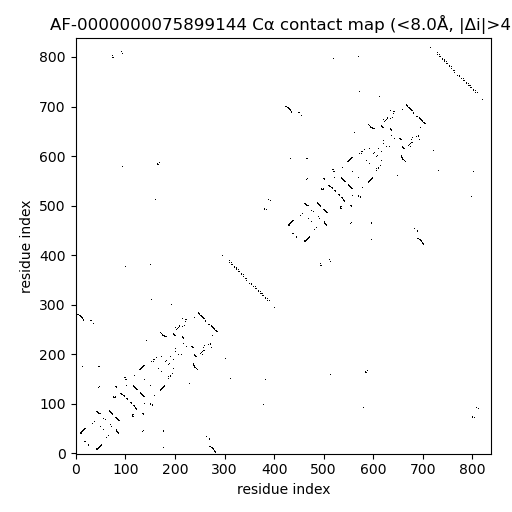399 ALA A C 1
ATOM 3175 O O . ALA A 1 399 ? 16.328 16.25 -21.859 1 76.69 399 ALA A O 1
ATOM 3176 N N . GLN A 1 400 ? 14.172 15.852 -22.219 1 74.25 400 GLN A N 1
ATOM 3177 C CA . GLN A 1 400 ? 14.336 15.805 -23.672 1 74.25 400 GLN A CA 1
ATOM 3178 C C . GLN A 1 400 ? 14.672 17.188 -24.219 1 74.25 400 GLN A C 1
ATOM 3180 O O . GLN A 1 400 ? 15.5 17.312 -25.125 1 74.25 400 GLN A O 1
ATOM 3185 N N . ASP A 1 401 ? 14 18.109 -23.672 1 73.19 401 ASP A N 1
ATOM 3186 C CA . ASP A 1 401 ? 14.25 19.469 -24.109 1 73.19 401 ASP A CA 1
ATOM 3187 C C . ASP A 1 401 ? 15.68 19.906 -23.781 1 73.19 401 ASP A C 1
ATOM 3189 O O . ASP A 1 401 ? 16.344 20.547 -24.594 1 73.19 401 ASP A O 1
ATOM 3193 N N . LEU A 1 402 ? 16.062 19.531 -22.672 1 70.94 402 LEU A N 1
ATOM 3194 C CA . LEU A 1 402 ? 17.422 19.875 -22.25 1 70.94 402 LEU A CA 1
ATOM 3195 C C . LEU A 1 402 ? 18.453 19.156 -23.109 1 70.94 402 LEU A C 1
ATOM 3197 O O . LEU A 1 402 ? 19.484 19.719 -23.438 1 70.94 402 LEU A O 1
ATOM 3201 N N . SER A 1 403 ? 18.172 17.953 -23.391 1 68.81 403 SER A N 1
ATOM 3202 C CA . SER A 1 403 ? 19.078 17.172 -24.219 1 68.81 403 SER A CA 1
ATOM 3203 C C . SER A 1 403 ? 19.125 17.734 -25.641 1 68.81 403 SER A C 1
ATOM 3205 O O . SER A 1 403 ? 20.203 17.781 -26.25 1 68.81 403 SER A O 1
ATOM 3207 N N . SER A 1 404 ? 18.016 18.172 -26.141 1 69.75 404 SER A N 1
ATOM 3208 C CA . SER A 1 404 ? 17.969 18.766 -27.469 1 69.75 404 SER A CA 1
ATOM 3209 C C . SER A 1 404 ? 18.703 20.109 -27.516 1 69.75 404 SER A C 1
ATOM 3211 O O . SER A 1 404 ? 19.406 20.406 -28.484 1 69.75 404 SER A O 1
ATOM 3213 N N . GLU A 1 405 ? 18.5 20.797 -26.469 1 68 405 GLU A N 1
ATOM 3214 C CA . GLU A 1 405 ? 19.188 22.078 -26.375 1 68 405 GLU A CA 1
ATOM 3215 C C . GLU A 1 405 ? 20.703 21.891 -26.281 1 68 405 GLU A C 1
ATOM 3217 O O . GLU A 1 405 ? 21.469 22.656 -26.859 1 68 405 GLU A O 1
ATOM 3222 N N . ALA A 1 406 ? 21.047 20.953 -25.609 1 70.19 406 ALA A N 1
ATOM 3223 C CA . ALA A 1 406 ? 22.469 20.641 -25.484 1 70.19 406 ALA A CA 1
ATOM 3224 C C . ALA A 1 406 ? 23.062 20.203 -26.812 1 70.19 406 ALA A C 1
ATOM 3226 O O . ALA A 1 406 ? 24.188 20.594 -27.156 1 70.19 406 ALA A O 1
ATOM 3227 N N . GLN A 1 407 ? 22.344 19.359 -27.547 1 68.38 407 GLN A N 1
ATOM 3228 C CA . GLN A 1 407 ? 22.797 18.906 -28.859 1 68.38 407 GLN A CA 1
ATOM 3229 C C . GLN A 1 407 ? 22.906 20.078 -29.828 1 68.38 407 GLN A C 1
ATOM 3231 O O . GLN A 1 407 ? 23.859 20.172 -30.609 1 68.38 407 GLN A O 1
ATOM 3236 N N . LEU A 1 408 ? 21.938 20.969 -29.719 1 67.94 408 LEU A N 1
ATOM 3237 C CA . LEU A 1 408 ? 21.953 22.156 -30.562 1 67.94 408 LEU A CA 1
ATOM 3238 C C . LEU A 1 408 ? 23.141 23.062 -30.203 1 67.94 408 LEU A C 1
ATOM 3240 O O . LEU A 1 408 ? 23.797 23.609 -31.094 1 67.94 408 LEU A O 1
ATOM 3244 N N . ALA A 1 409 ? 23.375 23.156 -28.969 1 71.25 409 ALA A N 1
ATOM 3245 C CA . ALA A 1 409 ? 24.5 23.969 -28.516 1 71.25 409 ALA A CA 1
ATOM 3246 C C . ALA A 1 409 ? 25.828 23.391 -29 1 71.25 409 ALA A C 1
ATOM 3248 O O . ALA A 1 409 ? 26.734 24.125 -29.391 1 71.25 409 ALA A O 1
ATOM 3249 N N . LEU A 1 410 ? 25.922 22.047 -28.969 1 70.81 410 LEU A N 1
ATOM 3250 C CA . LEU A 1 410 ? 27.125 21.359 -29.453 1 70.81 410 LEU A CA 1
ATOM 3251 C C . LEU A 1 410 ? 27.281 21.547 -30.953 1 70.81 410 LEU A C 1
ATOM 3253 O O . LEU A 1 410 ? 28.406 21.719 -31.453 1 70.81 410 LEU A O 1
ATOM 3257 N N . LEU A 1 411 ? 26.234 21.594 -31.688 1 69.81 411 LEU A N 1
ATOM 3258 C CA . LEU A 1 411 ? 26.266 21.781 -33.125 1 69.81 411 LEU A CA 1
ATOM 3259 C C . LEU A 1 411 ? 26.656 23.219 -33.469 1 69.81 411 LEU A C 1
ATOM 3261 O O . LEU A 1 411 ? 27.406 23.453 -34.406 1 69.81 411 LEU A O 1
ATOM 3265 N N . LEU A 1 412 ? 26.203 24.109 -32.656 1 70.5 412 LEU A N 1
ATOM 3266 C CA . LEU A 1 412 ? 26.516 25.516 -32.906 1 70.5 412 LEU A CA 1
ATOM 3267 C C . LEU A 1 412 ? 27.953 25.828 -32.5 1 70.5 412 LEU A C 1
ATOM 3269 O O . LEU A 1 412 ? 28.594 26.688 -33.094 1 70.5 412 LEU A O 1
ATOM 3273 N N . GLY A 1 413 ? 28.312 25.188 -31.469 1 69.81 413 GLY A N 1
ATOM 3274 C CA . GLY A 1 413 ? 29.703 25.344 -31.062 1 69.81 413 GLY A CA 1
ATOM 3275 C C . GLY A 1 413 ? 30.688 24.797 -32.062 1 69.81 413 GLY A C 1
ATOM 3276 O O . GLY A 1 413 ? 31.797 25.328 -32.219 1 69.81 413 GLY A O 1
ATOM 3277 N N . GLN A 1 414 ? 30.375 23.766 -32.688 1 66.81 414 GLN A N 1
ATOM 3278 C CA . GLN A 1 414 ? 31.219 23.172 -33.719 1 66.81 414 GLN A CA 1
ATOM 3279 C C . GLN A 1 414 ? 31.266 24.062 -34.969 1 66.81 414 GLN A C 1
ATOM 3281 O O . GLN A 1 414 ? 32.312 24.125 -35.656 1 66.81 414 GLN A O 1
ATOM 3286 N N . ASP A 1 415 ? 30.344 24.703 -35.281 1 64.06 415 ASP A N 1
ATOM 3287 C CA . ASP A 1 415 ? 30.328 25.594 -36.438 1 64.06 415 ASP A CA 1
ATOM 3288 C C . ASP A 1 415 ? 31.172 26.844 -36.188 1 64.06 415 ASP A C 1
ATOM 3290 O O . ASP A 1 415 ? 31.734 27.422 -37.125 1 64.06 415 ASP A O 1
ATOM 3294 N N . GLY A 1 416 ? 31.281 27.266 -34.938 1 57.12 416 GLY A N 1
ATOM 3295 C CA . GLY A 1 416 ? 32.094 28.438 -34.625 1 57.12 416 GLY A CA 1
ATOM 3296 C C . GLY A 1 416 ? 33.594 28.172 -34.719 1 57.12 416 GLY A C 1
ATOM 3297 O O . GLY A 1 416 ? 34.375 29.109 -34.625 1 57.12 416 GLY A O 1
ATOM 3298 N N . ARG A 1 417 ? 33.969 27.047 -34.594 1 56.47 417 ARG A N 1
ATOM 3299 C CA . ARG A 1 417 ? 35.406 26.766 -34.719 1 56.47 417 ARG A CA 1
ATOM 3300 C C . ARG A 1 417 ? 35.812 26.656 -36.188 1 56.47 417 ARG A C 1
ATOM 3302 O O . ARG A 1 417 ? 37 26.641 -36.5 1 56.47 417 ARG A O 1
ATOM 3309 N N . GLN A 1 418 ? 34.938 26.328 -37 1 50.66 418 GLN A N 1
ATOM 3310 C CA . GLN A 1 418 ? 35.312 26.234 -38.406 1 50.66 418 GLN A CA 1
ATOM 3311 C C . GLN A 1 418 ? 35.281 27.594 -39.094 1 50.66 418 GLN A C 1
ATOM 3313 O O . GLN A 1 418 ? 35.656 27.734 -40.25 1 50.66 418 GLN A O 1
ATOM 3318 N N . SER A 1 419 ? 34.906 28.594 -38.312 1 40.09 419 SER A N 1
ATOM 3319 C CA . SER A 1 419 ? 35.188 29.875 -38.938 1 40.09 419 SER A CA 1
ATOM 3320 C C . SER A 1 419 ? 36.531 30.453 -38.5 1 40.09 419 SER A C 1
ATOM 3322 O O . SER A 1 419 ? 36.875 30.359 -37.312 1 40.09 419 SER A O 1
ATOM 3324 N N . MET B 1 1 ? 41.875 19.672 -1.472 1 29.75 1 MET B N 1
ATOM 3325 C CA . MET B 1 1 ? 40.875 19.438 -0.429 1 29.75 1 MET B CA 1
ATOM 3326 C C . MET B 1 1 ? 39.469 19.344 -1.027 1 29.75 1 MET B C 1
ATOM 3328 O O . MET B 1 1 ? 39.062 20.219 -1.777 1 29.75 1 MET B O 1
ATOM 3332 N N . LYS B 1 2 ? 38.906 18.203 -1.144 1 44.28 2 LYS B N 1
ATOM 3333 C CA . LYS B 1 2 ? 37.594 18.141 -1.802 1 44.28 2 LYS B CA 1
ATOM 3334 C C . LYS B 1 2 ? 36.625 19.156 -1.205 1 44.28 2 LYS B C 1
ATOM 3336 O O . LYS B 1 2 ? 36.562 19.312 0.016 1 44.28 2 LYS B O 1
ATOM 3341 N N . PRO B 1 3 ? 36.188 20.078 -1.903 1 47.62 3 PRO B N 1
ATOM 3342 C CA . PRO B 1 3 ? 35.344 21.141 -1.353 1 47.62 3 PRO B CA 1
ATOM 3343 C C . PRO B 1 3 ? 34.281 20.594 -0.412 1 47.62 3 PRO B C 1
ATOM 3345 O O . PRO B 1 3 ? 33.719 19.516 -0.646 1 47.62 3 PRO B O 1
ATOM 3348 N N . ASN B 1 4 ? 34.312 20.984 0.965 1 57.72 4 ASN B N 1
ATOM 3349 C CA . ASN B 1 4 ? 33.438 20.578 2.074 1 57.72 4 ASN B CA 1
ATOM 3350 C C . ASN B 1 4 ? 31.984 20.797 1.75 1 57.72 4 ASN B C 1
ATOM 3352 O O . ASN B 1 4 ? 31.469 21.906 1.865 1 57.72 4 ASN B O 1
ATOM 3356 N N . PHE B 1 5 ? 31.344 20.016 0.958 1 66.19 5 PHE B N 1
ATOM 3357 C CA . PHE B 1 5 ? 29.938 20.094 0.582 1 66.19 5 PHE B CA 1
ATOM 3358 C C . PHE B 1 5 ? 29.047 20.172 1.818 1 66.19 5 PHE B C 1
ATOM 3360 O O . PHE B 1 5 ? 29.234 19.406 2.77 1 66.19 5 PHE B O 1
ATOM 3367 N N . SER B 1 6 ? 28.406 21.469 1.979 1 83.12 6 SER B N 1
ATOM 3368 C CA . SER B 1 6 ? 27.438 21.625 3.061 1 83.12 6 SER B CA 1
ATOM 3369 C C . SER B 1 6 ? 26.078 22.047 2.529 1 83.12 6 SER B C 1
ATOM 3371 O O . SER B 1 6 ? 25.984 22.906 1.651 1 83.12 6 SER B O 1
ATOM 3373 N N . LEU B 1 7 ? 25.094 21.172 2.764 1 92 7 LEU B N 1
ATOM 3374 C CA . LEU B 1 7 ? 23.719 21.484 2.393 1 92 7 LEU B CA 1
ATOM 3375 C C . LEU B 1 7 ? 22.906 21.891 3.615 1 92 7 LEU B C 1
ATOM 3377 O O . LEU B 1 7 ? 22.953 21.234 4.652 1 92 7 LEU B O 1
ATOM 3381 N N . ARG B 1 8 ? 22.375 23.109 3.492 1 95.75 8 ARG B N 1
ATOM 3382 C CA . ARG B 1 8 ? 21.422 23.531 4.516 1 95.75 8 ARG B CA 1
ATOM 3383 C C . ARG B 1 8 ? 19.984 23.359 4.035 1 95.75 8 ARG B C 1
ATOM 3385 O O . ARG B 1 8 ? 19.609 23.844 2.961 1 95.75 8 ARG B O 1
ATOM 3392 N N . LEU B 1 9 ? 19.172 22.672 4.785 1 97.5 9 LEU B N 1
ATOM 3393 C CA . LEU B 1 9 ? 17.781 22.391 4.445 1 97.5 9 LEU B CA 1
ATOM 3394 C C . LEU B 1 9 ? 16.844 22.953 5.5 1 97.5 9 LEU B C 1
ATOM 3396 O O . LEU B 1 9 ? 16.859 22.516 6.656 1 97.5 9 LEU B O 1
ATOM 3400 N N . ARG B 1 10 ? 16.062 23.938 5.156 1 98.56 10 ARG B N 1
ATOM 3401 C CA . ARG B 1 10 ? 15.023 24.453 6.035 1 98.56 10 ARG B CA 1
ATOM 3402 C C . ARG B 1 10 ? 13.68 23.797 5.738 1 98.56 10 ARG B C 1
ATOM 3404 O O . ARG B 1 10 ? 13.164 23.922 4.625 1 98.56 10 ARG B O 1
ATOM 3411 N N . VAL B 1 11 ? 13.109 23.188 6.77 1 98.75 11 VAL B N 1
ATOM 3412 C CA . VAL B 1 11 ? 11.906 22.391 6.586 1 98.75 11 VAL B CA 1
ATOM 3413 C C . VAL B 1 11 ? 10.789 22.922 7.477 1 98.75 11 VAL B C 1
ATOM 3415 O O . VAL B 1 11 ? 11.023 23.297 8.625 1 98.75 11 VAL B O 1
ATOM 3418 N N . PHE B 1 12 ? 9.586 22.984 6.906 1 98.81 12 PHE B N 1
ATOM 3419 C CA . PHE B 1 12 ? 8.375 23.391 7.617 1 98.81 12 PHE B CA 1
ATOM 3420 C C . PHE B 1 12 ? 7.367 22.234 7.656 1 98.81 12 PHE B C 1
ATOM 3422 O O . PHE B 1 12 ? 7.066 21.641 6.621 1 98.81 12 PHE B O 1
ATOM 3429 N N . ASN B 1 13 ? 6.844 21.875 8.812 1 98.88 13 ASN B N 1
ATOM 3430 C CA . ASN B 1 13 ? 5.828 20.844 8.984 1 98.88 13 ASN B CA 1
ATOM 3431 C C . ASN B 1 13 ? 4.637 21.359 9.781 1 98.88 13 ASN B C 1
ATOM 3433 O O . ASN B 1 13 ? 4.809 21.969 10.844 1 98.88 13 ASN B O 1
ATOM 3437 N N . LEU B 1 14 ? 3.418 21.062 9.25 1 98.75 14 LEU B N 1
ATOM 3438 C CA . LEU B 1 14 ? 2.246 21.516 9.992 1 98.75 14 LEU B CA 1
ATOM 3439 C C . LEU B 1 14 ? 1.031 20.656 9.664 1 98.75 14 LEU B C 1
ATOM 3441 O O . LEU B 1 14 ? 0.729 20.422 8.492 1 98.75 14 LEU B O 1
ATOM 3445 N N . ASN B 1 15 ? 0.434 20.141 10.68 1 98.56 15 ASN B N 1
ATOM 3446 C CA . ASN B 1 15 ? -0.958 19.719 10.547 1 98.56 15 ASN B CA 1
ATOM 3447 C C . ASN B 1 15 ? -1.9 20.906 10.492 1 98.56 15 ASN B C 1
ATOM 3449 O O . ASN B 1 15 ? -2.107 21.594 11.5 1 98.56 15 ASN B O 1
ATOM 3453 N N . CYS B 1 16 ? -2.623 21.094 9.422 1 97.62 16 CYS B N 1
ATOM 3454 C CA . CYS B 1 16 ? -3.316 22.344 9.133 1 97.62 16 CYS B CA 1
ATOM 3455 C C . CYS B 1 16 ? -4.707 22.359 9.75 1 97.62 16 CYS B C 1
ATOM 3457 O O . CYS B 1 16 ? -5.348 23.406 9.844 1 97.62 16 CYS B O 1
ATOM 3459 N N . TRP B 1 17 ? -5.145 21.25 10.211 1 96.62 17 TRP B N 1
ATOM 3460 C CA . TRP B 1 17 ? -6.504 21.172 10.734 1 96.62 17 TRP B CA 1
ATOM 3461 C C . TRP B 1 17 ? -7.496 21.828 9.789 1 96.62 17 TRP B C 1
ATOM 3463 O O . TRP B 1 17 ? -8.258 22.703 10.203 1 96.62 17 TRP B O 1
ATOM 3473 N N . GLY B 1 18 ? -7.438 21.438 8.492 1 94.94 18 GLY B N 1
ATOM 3474 C CA . GLY B 1 18 ? -8.266 22.094 7.484 1 94.94 18 GLY B CA 1
ATOM 3475 C C . GLY B 1 18 ? -9.5 21.297 7.125 1 94.94 18 GLY B C 1
ATOM 3476 O O . GLY B 1 18 ? -9.758 21.031 5.949 1 94.94 18 GLY B O 1
ATOM 3477 N N . ILE B 1 19 ? -10.305 20.891 8.062 1 90.75 19 ILE B N 1
ATOM 3478 C CA . ILE B 1 19 ? -11.523 20.141 7.816 1 90.75 19 ILE B CA 1
ATOM 3479 C C . ILE B 1 19 ? -12.633 21.094 7.371 1 90.75 19 ILE B C 1
ATOM 3481 O O . ILE B 1 19 ? -13.102 21.922 8.156 1 90.75 19 ILE B O 1
ATOM 3485 N N . PRO B 1 20 ? -13.172 20.906 6.215 1 90.62 20 PRO B N 1
ATOM 3486 C CA . PRO B 1 20 ? -14.219 21.812 5.73 1 90.62 20 PRO B CA 1
ATOM 3487 C C . PRO B 1 20 ? -15.453 21.812 6.629 1 90.62 20 PRO B C 1
ATOM 3489 O O . PRO B 1 20 ? -15.883 20.75 7.094 1 90.62 20 PRO B O 1
ATOM 3492 N N . TYR B 1 21 ? -15.984 22.922 6.914 1 89.31 21 TYR B N 1
ATOM 3493 C CA . TYR B 1 21 ? -17.219 23.172 7.641 1 89.31 21 TYR B CA 1
ATOM 3494 C C . TYR B 1 21 ? -17.047 22.922 9.133 1 89.31 21 TYR B C 1
ATOM 3496 O O . TYR B 1 21 ? -17.906 23.297 9.938 1 89.31 21 TYR B O 1
ATOM 3504 N N . LEU B 1 22 ? -15.93 22.375 9.562 1 88.88 22 LEU B N 1
ATOM 3505 C CA . LEU B 1 22 ? -15.742 22.062 10.977 1 88.88 22 LEU B CA 1
ATOM 3506 C C . LEU B 1 22 ? -14.633 22.922 11.578 1 88.88 22 LEU B C 1
ATOM 3508 O O . LEU B 1 22 ? -14.789 23.469 12.664 1 88.88 22 LEU B O 1
ATOM 3512 N N . SER B 1 23 ? -13.531 23.031 10.836 1 94.19 23 SER B N 1
ATOM 3513 C CA . SER B 1 23 ? -12.398 23.797 11.352 1 94.19 23 SER B CA 1
ATOM 3514 C C . SER B 1 23 ? -12.695 25.281 11.344 1 94.19 23 SER B C 1
ATOM 3516 O O . SER B 1 23 ? -13.18 25.828 10.344 1 94.19 23 SER B O 1
ATOM 3518 N N . LYS B 1 24 ? -12.367 25.938 12.406 1 94.69 24 LYS B N 1
ATOM 3519 C CA . LYS B 1 24 ? -12.656 27.359 12.57 1 94.69 24 LYS B CA 1
ATOM 3520 C C . LYS B 1 24 ? -11.703 28.203 11.734 1 94.69 24 LYS B C 1
ATOM 3522 O O . LYS B 1 24 ? -10.516 27.891 11.609 1 94.69 24 LYS B O 1
ATOM 3527 N N . HIS B 1 25 ? -12.242 29.281 11.125 1 95 25 HIS B N 1
ATOM 3528 C CA . HIS B 1 25 ? -11.484 30.297 10.391 1 95 25 HIS B CA 1
ATOM 3529 C C . HIS B 1 25 ? -10.602 29.656 9.328 1 95 25 HIS B C 1
ATOM 3531 O O . HIS B 1 25 ? -9.461 30.094 9.125 1 95 25 HIS B O 1
ATOM 3537 N N . ARG B 1 26 ? -10.992 28.609 8.75 1 95.69 26 ARG B N 1
ATOM 3538 C CA . ARG B 1 26 ? -10.18 27.812 7.848 1 95.69 26 ARG B CA 1
ATOM 3539 C C . ARG B 1 26 ? -9.633 28.656 6.699 1 95.69 26 ARG B C 1
ATOM 3541 O O . ARG B 1 26 ? -8.43 28.656 6.434 1 95.69 26 ARG B O 1
ATOM 3548 N N . CYS B 1 27 ? -10.469 29.469 6.016 1 94.94 27 CYS B N 1
ATOM 3549 C CA . CYS B 1 27 ? -10.07 30.266 4.855 1 94.94 27 CYS B CA 1
ATOM 3550 C C . CYS B 1 27 ? -9.016 31.297 5.242 1 94.94 27 CYS B C 1
ATOM 3552 O O . CYS B 1 27 ? -8.016 31.469 4.543 1 94.94 27 CYS B O 1
ATOM 3554 N N . ASP B 1 28 ? -9.281 31.984 6.312 1 94.75 28 ASP B N 1
ATOM 3555 C CA . ASP B 1 28 ? -8.336 33 6.797 1 94.75 28 ASP B CA 1
ATOM 3556 C C . ASP B 1 28 ? -7 32.344 7.172 1 94.75 28 ASP B C 1
ATOM 3558 O O . ASP B 1 28 ? -5.938 32.906 6.863 1 94.75 28 ASP B O 1
ATOM 3562 N N . ARG B 1 29 ? -7.051 31.219 7.84 1 95.69 29 ARG B N 1
ATOM 3563 C CA . ARG B 1 29 ? -5.836 30.531 8.258 1 95.69 29 ARG B CA 1
ATOM 3564 C C . ARG B 1 29 ? -5.027 30.062 7.051 1 95.69 29 ARG B C 1
ATOM 3566 O O . ARG B 1 29 ? -3.795 30.125 7.062 1 95.69 29 ARG B O 1
ATOM 3573 N N . MET B 1 30 ? -5.719 29.641 5.973 1 96.25 30 MET B N 1
ATOM 3574 C CA . MET B 1 30 ? -5.035 29.234 4.75 1 96.25 30 MET B CA 1
ATOM 3575 C C . MET B 1 30 ? -4.328 30.406 4.094 1 96.25 30 MET B C 1
ATOM 3577 O O . MET B 1 30 ? -3.211 30.266 3.594 1 96.25 30 MET B O 1
ATOM 3581 N N . LYS B 1 31 ? -4.969 31.516 4.102 1 96.06 31 LYS B N 1
ATOM 3582 C CA . LYS B 1 31 ? -4.363 32.719 3.551 1 96.06 31 LYS B CA 1
ATOM 3583 C C . LYS B 1 31 ? -3.111 33.125 4.332 1 96.06 31 LYS B C 1
ATOM 3585 O O . LYS B 1 31 ? -2.072 33.406 3.738 1 96.06 31 LYS B O 1
ATOM 3590 N N . ARG B 1 32 ? -3.229 33.125 5.598 1 95.56 32 ARG B N 1
ATOM 3591 C CA . ARG B 1 32 ? -2.105 33.5 6.449 1 95.56 32 ARG B CA 1
ATOM 3592 C C . ARG B 1 32 ? -0.965 32.5 6.324 1 95.56 32 ARG B C 1
ATOM 3594 O O . ARG B 1 32 ? 0.208 32.875 6.383 1 95.56 32 ARG B O 1
ATOM 3601 N N . LEU B 1 33 ? -1.333 31.25 6.258 1 96.69 33 LEU B N 1
ATOM 3602 C CA . LEU B 1 33 ? -0.321 30.219 6.043 1 96.69 33 LEU B CA 1
ATOM 3603 C C . LEU B 1 33 ? 0.46 30.484 4.758 1 96.69 33 LEU B C 1
ATOM 3605 O O . LEU B 1 33 ? 1.69 30.406 4.75 1 96.69 33 LEU B O 1
ATOM 3609 N N . GLY B 1 34 ? -0.256 30.766 3.65 1 97.75 34 GLY B N 1
ATOM 3610 C CA . GLY B 1 34 ? 0.404 31.109 2.402 1 97.75 34 GLY B CA 1
ATOM 3611 C C . GLY B 1 34 ? 1.354 32.281 2.537 1 97.75 34 GLY B C 1
ATOM 3612 O O . GLY B 1 34 ? 2.475 32.25 2.021 1 97.75 34 GLY B O 1
ATOM 3613 N N . ASP B 1 35 ? 0.885 33.344 3.197 1 96.31 35 ASP B N 1
ATOM 3614 C CA . ASP B 1 35 ? 1.723 34.5 3.418 1 96.31 35 ASP B CA 1
ATOM 3615 C C . ASP B 1 35 ? 2.986 34.156 4.191 1 96.31 35 ASP B C 1
ATOM 3617 O O . ASP B 1 35 ? 4.086 34.594 3.84 1 96.31 35 ASP B O 1
ATOM 3621 N N . PHE B 1 36 ? 2.777 33.406 5.203 1 95.62 36 PHE B N 1
ATOM 3622 C CA . PHE B 1 36 ? 3.883 33 6.066 1 95.62 36 PHE B CA 1
ATOM 3623 C C . PHE B 1 36 ? 4.914 32.188 5.285 1 95.62 36 PHE B C 1
ATOM 3625 O O . PHE B 1 36 ? 6.117 32.438 5.398 1 95.62 36 PHE B O 1
ATOM 3632 N N . LEU B 1 37 ? 4.469 31.203 4.523 1 97.75 37 LEU B N 1
ATOM 3633 C CA . LEU B 1 37 ? 5.355 30.344 3.738 1 97.75 37 LEU B CA 1
ATOM 3634 C C . LEU B 1 37 ? 6.098 31.156 2.686 1 97.75 37 LEU B C 1
ATOM 3636 O O . LEU B 1 37 ? 7.273 30.906 2.41 1 97.75 37 LEU B O 1
ATOM 3640 N N . ASN B 1 38 ? 5.41 32.125 2.115 1 97.62 38 ASN B N 1
ATOM 3641 C CA . ASN B 1 38 ? 6.066 33 1.146 1 97.62 38 ASN B CA 1
ATOM 3642 C C . ASN B 1 38 ? 7.168 33.812 1.796 1 97.62 38 ASN B C 1
ATOM 3644 O O . ASN B 1 38 ? 8.234 34 1.208 1 97.62 38 ASN B O 1
ATOM 3648 N N . MET B 1 39 ? 6.855 34.312 2.943 1 95.56 39 MET B N 1
ATOM 3649 C CA . MET B 1 39 ? 7.793 35.188 3.656 1 95.56 39 MET B CA 1
ATOM 3650 C C . MET B 1 39 ? 9.023 34.406 4.094 1 95.56 39 MET B C 1
ATOM 3652 O O . MET B 1 39 ? 10.156 34.875 3.902 1 95.56 39 MET B O 1
ATOM 3656 N N . GLU B 1 40 ? 8.836 33.25 4.684 1 95.31 40 GLU B N 1
ATOM 3657 C CA . GLU B 1 40 ? 9.93 32.469 5.254 1 95.31 40 GLU B CA 1
ATOM 3658 C C . GLU B 1 40 ? 10.688 31.703 4.172 1 95.31 40 GLU B C 1
ATOM 3660 O O . GLU B 1 40 ? 11.891 31.453 4.305 1 95.31 40 GLU B O 1
ATOM 3665 N N . SER B 1 41 ? 10 31.266 3.111 1 96.56 41 SER B N 1
ATOM 3666 C CA . SER B 1 41 ? 10.594 30.609 1.949 1 96.56 41 SER B CA 1
ATOM 3667 C C . SER B 1 41 ? 11.438 29.406 2.359 1 96.56 41 SER B C 1
ATOM 3669 O O . SER B 1 41 ? 12.617 29.328 2.018 1 96.56 41 SER B O 1
ATOM 3671 N N . PHE B 1 42 ? 10.883 28.453 3.037 1 98.44 42 PHE B N 1
ATOM 3672 C CA . PHE B 1 42 ? 11.531 27.188 3.391 1 98.44 42 PHE B CA 1
ATOM 3673 C C . PHE B 1 42 ? 11.891 26.406 2.139 1 98.44 42 PHE B C 1
ATOM 3675 O O . PHE B 1 42 ? 11.383 26.672 1.052 1 98.44 42 PHE B O 1
ATOM 3682 N N . ASP B 1 43 ? 12.859 25.469 2.268 1 98.38 43 ASP B N 1
ATOM 3683 C CA . ASP B 1 43 ? 13.164 24.578 1.154 1 98.38 43 ASP B CA 1
ATOM 3684 C C . ASP B 1 43 ? 12.008 23.609 0.889 1 98.38 43 ASP B C 1
ATOM 3686 O O . ASP B 1 43 ? 11.711 23.297 -0.263 1 98.38 43 ASP B O 1
ATOM 3690 N N . LEU B 1 44 ? 11.398 23.125 1.984 1 98.62 44 LEU B N 1
ATOM 3691 C CA . LEU B 1 44 ? 10.289 22.188 1.919 1 98.62 44 LEU B CA 1
ATOM 3692 C C . LEU B 1 44 ? 9.219 22.531 2.947 1 98.62 44 LEU B C 1
ATOM 3694 O O . LEU B 1 44 ? 9.531 22.781 4.113 1 98.62 44 LEU B O 1
ATOM 3698 N N . ALA B 1 45 ? 7.992 22.578 2.496 1 98.88 45 ALA B N 1
ATOM 3699 C CA . ALA B 1 45 ? 6.836 22.688 3.379 1 98.88 45 ALA B CA 1
ATOM 3700 C C . ALA B 1 45 ? 5.945 21.453 3.273 1 98.88 45 ALA B C 1
ATOM 3702 O O . ALA B 1 45 ? 5.402 21.156 2.205 1 98.88 45 ALA B O 1
ATOM 3703 N N . LEU B 1 46 ? 5.809 20.719 4.332 1 98.88 46 LEU B N 1
ATOM 3704 C CA . LEU B 1 46 ? 5.008 19.5 4.395 1 98.88 46 LEU B CA 1
ATOM 3705 C C . LEU B 1 46 ? 3.75 19.719 5.23 1 98.88 46 LEU B C 1
ATOM 3707 O O . LEU B 1 46 ? 3.838 20 6.426 1 98.88 46 LEU B O 1
ATOM 3711 N N . LEU B 1 47 ? 2.568 19.547 4.605 1 98.88 47 LEU B N 1
ATOM 3712 C CA . LEU B 1 47 ? 1.311 19.891 5.254 1 98.88 47 LEU B CA 1
ATOM 3713 C C . LEU B 1 47 ? 0.396 18.672 5.355 1 98.88 47 LEU B C 1
ATOM 3715 O O . LEU B 1 47 ? 0.292 17.891 4.41 1 98.88 47 LEU B O 1
ATOM 3719 N N . GLU B 1 48 ? -0.176 18.484 6.512 1 98.44 48 GLU B N 1
ATOM 3720 C CA . GLU B 1 48 ? -1.198 17.469 6.746 1 98.44 48 GLU B CA 1
ATOM 3721 C C . GLU B 1 48 ? -2.568 18.109 6.965 1 98.44 48 GLU B C 1
ATOM 3723 O O . GLU B 1 48 ? -2.662 19.297 7.277 1 98.44 48 GLU B O 1
ATOM 3728 N N . GLU B 1 49 ? -3.594 17.391 6.719 1 97.25 49 GLU B N 1
ATOM 3729 C CA . GLU B 1 49 ? -4.996 17.734 6.922 1 97.25 49 GLU B CA 1
ATOM 3730 C C . GLU B 1 49 ? -5.41 18.906 6.051 1 97.25 49 GLU B C 1
ATOM 3732 O O . GLU B 1 49 ? -6.141 19.797 6.5 1 97.25 49 GLU B O 1
ATOM 3737 N N . VAL B 1 50 ? -4.805 19.016 4.949 1 97.19 50 VAL B N 1
ATOM 3738 C CA . VAL B 1 50 ? -5.383 19.828 3.887 1 97.19 50 VAL B CA 1
ATOM 3739 C C . VAL B 1 50 ? -6.402 19.016 3.102 1 97.19 50 VAL B C 1
ATOM 3741 O O . VAL B 1 50 ? -6.102 18.516 2.018 1 97.19 50 VAL B O 1
ATOM 3744 N N . TRP B 1 51 ? -7.586 18.969 3.596 1 93.56 51 TRP B N 1
ATOM 3745 C CA . TRP B 1 51 ? -8.578 18.016 3.117 1 93.56 51 TRP B CA 1
ATOM 3746 C C . TRP B 1 51 ? -9.219 18.5 1.823 1 93.56 51 TRP B C 1
ATOM 3748 O O . TRP B 1 51 ? -9.633 17.688 0.986 1 93.56 51 TRP B O 1
ATOM 3758 N N . SER B 1 52 ? -9.297 19.75 1.673 1 93.44 52 SER B N 1
ATOM 3759 C CA . SER B 1 52 ? -9.922 20.312 0.487 1 93.44 52 SER B CA 1
ATOM 3760 C C . SER B 1 52 ? -8.914 20.516 -0.637 1 93.44 52 SER B C 1
ATOM 3762 O O . SER B 1 52 ? -7.91 21.203 -0.463 1 93.44 52 SER B O 1
ATOM 3764 N N . GLU B 1 53 ? -9.18 19.969 -1.787 1 93.38 53 GLU B N 1
ATOM 3765 C CA . GLU B 1 53 ? -8.305 20.172 -2.938 1 93.38 53 GLU B CA 1
ATOM 3766 C C . GLU B 1 53 ? -8.336 21.625 -3.393 1 93.38 53 GLU B C 1
ATOM 3768 O O . GLU B 1 53 ? -7.375 22.125 -3.982 1 93.38 53 GLU B O 1
ATOM 3773 N N . GLN B 1 54 ? -9.43 22.297 -3.082 1 94.81 54 GLN B N 1
ATOM 3774 C CA . GLN B 1 54 ? -9.516 23.719 -3.393 1 94.81 54 GLN B CA 1
ATOM 3775 C C . GLN B 1 54 ? -8.516 24.531 -2.564 1 94.81 54 GLN B C 1
ATOM 3777 O O . GLN B 1 54 ? -7.918 25.484 -3.062 1 94.81 54 GLN B O 1
ATOM 3782 N N . ASP B 1 55 ? -8.43 24.125 -1.303 1 97 55 ASP B N 1
ATOM 3783 C CA . ASP B 1 55 ? -7.434 24.781 -0.461 1 97 55 ASP B CA 1
ATOM 3784 C C . ASP B 1 55 ? -6.023 24.547 -1 1 97 55 ASP B C 1
ATOM 3786 O O . ASP B 1 55 ? -5.199 25.469 -1.009 1 97 55 ASP B O 1
ATOM 3790 N N . PHE B 1 56 ? -5.762 23.375 -1.459 1 97.56 56 PHE B N 1
ATOM 3791 C CA . PHE B 1 56 ? -4.465 23.078 -2.051 1 97.56 56 PHE B CA 1
ATOM 3792 C C . PHE B 1 56 ? -4.215 23.938 -3.279 1 97.56 56 PHE B C 1
ATOM 3794 O O . PHE B 1 56 ? -3.125 24.484 -3.445 1 97.56 56 PHE B O 1
ATOM 3801 N N . GLN B 1 57 ? -5.18 24 -4.137 1 97.44 57 GLN B N 1
ATOM 3802 C CA . GLN B 1 57 ? -5.027 24.797 -5.355 1 97.44 57 GLN B CA 1
ATOM 3803 C C . GLN B 1 57 ? -4.809 26.266 -5.035 1 97.44 57 GLN B C 1
ATOM 3805 O O . GLN B 1 57 ? -4.02 26.938 -5.699 1 97.44 57 GLN B O 1
ATOM 3810 N N . PHE B 1 58 ? -5.547 26.75 -4.078 1 98.12 58 PHE B N 1
ATOM 3811 C CA . PHE B 1 58 ? -5.367 28.125 -3.627 1 98.12 58 PHE B CA 1
ATOM 3812 C C . PHE B 1 58 ? -3.932 28.359 -3.178 1 98.12 58 PHE B C 1
ATOM 3814 O O . PHE B 1 58 ? -3.301 29.328 -3.594 1 98.12 58 PHE B O 1
ATOM 3821 N N . LEU B 1 59 ? -3.414 27.453 -2.33 1 98.5 59 LEU B N 1
ATOM 3822 C CA . LEU B 1 59 ? -2.045 27.578 -1.842 1 98.5 59 LEU B CA 1
ATOM 3823 C C . LEU B 1 59 ? -1.046 27.453 -2.986 1 98.5 59 LEU B C 1
ATOM 3825 O O . LEU B 1 59 ? -0.044 28.172 -3.025 1 98.5 59 LEU B O 1
ATOM 3829 N N . ARG B 1 60 ? -1.293 26.5 -3.842 1 98.31 60 ARG B N 1
ATOM 3830 C CA . ARG B 1 60 ? -0.405 26.281 -4.98 1 98.31 60 ARG B CA 1
ATOM 3831 C C . ARG B 1 60 ? -0.26 27.562 -5.809 1 98.31 60 ARG B C 1
ATOM 3833 O O . ARG B 1 60 ? 0.847 27.922 -6.219 1 98.31 60 ARG B O 1
ATOM 3840 N N . GLN B 1 61 ? -1.338 28.188 -6.047 1 98.19 61 GLN B N 1
ATOM 3841 C CA . GLN B 1 61 ? -1.315 29.438 -6.805 1 98.19 61 GLN B CA 1
ATOM 3842 C C . GLN B 1 61 ? -0.576 30.531 -6.043 1 98.19 61 GLN B C 1
ATOM 3844 O O . GLN B 1 61 ? 0.271 31.234 -6.609 1 98.19 61 GLN B O 1
ATOM 3849 N N . LYS B 1 62 ? -0.912 30.656 -4.84 1 98 62 LYS B N 1
ATOM 3850 C CA . LYS B 1 62 ? -0.328 31.703 -4.004 1 98 62 LYS B CA 1
ATOM 3851 C C . LYS B 1 62 ? 1.175 31.5 -3.836 1 98 62 LYS B C 1
ATOM 3853 O O . LYS B 1 62 ? 1.934 32.469 -3.75 1 98 62 LYS B O 1
ATOM 3858 N N . LEU B 1 63 ? 1.597 30.234 -3.758 1 98.56 63 LEU B N 1
ATOM 3859 C CA . LEU B 1 63 ? 2.979 29.906 -3.424 1 98.56 63 LEU B CA 1
ATOM 3860 C C . LEU B 1 63 ? 3.783 29.594 -4.68 1 98.56 63 LEU B C 1
ATOM 3862 O O . LEU B 1 63 ? 4.941 29.188 -4.598 1 98.56 63 LEU B O 1
ATOM 3866 N N . SER B 1 64 ? 3.289 29.859 -5.852 1 97.19 64 SER B N 1
ATOM 3867 C CA . SER B 1 64 ? 3.848 29.391 -7.113 1 97.19 64 SER B CA 1
ATOM 3868 C C . SER B 1 64 ? 5.238 29.969 -7.352 1 97.19 64 SER B C 1
ATOM 3870 O O . SER B 1 64 ? 6.094 29.312 -7.953 1 97.19 64 SER B O 1
ATOM 3872 N N . PHE B 1 65 ? 5.504 31.125 -6.859 1 96.44 65 PHE B N 1
ATOM 3873 C CA . PHE B 1 65 ? 6.793 31.766 -7.09 1 96.44 65 PHE B CA 1
ATOM 3874 C C . PHE B 1 65 ? 7.844 31.234 -6.125 1 96.44 65 PHE B C 1
ATOM 3876 O O . PHE B 1 65 ? 8.961 30.906 -6.535 1 96.44 65 PHE B O 1
ATOM 3883 N N . SER B 1 66 ? 7.461 31.125 -4.867 1 97.38 66 SER B N 1
ATOM 3884 C CA . SER B 1 66 ? 8.391 30.688 -3.834 1 97.38 66 SER B CA 1
ATOM 3885 C C . SER B 1 66 ? 8.602 29.172 -3.875 1 97.38 66 SER B C 1
ATOM 3887 O O . SER B 1 66 ? 9.688 28.688 -3.551 1 97.38 66 SER B O 1
ATOM 3889 N N . TYR B 1 67 ? 7.594 28.484 -4.211 1 98.31 67 TYR B N 1
ATOM 3890 C CA . TYR B 1 67 ? 7.613 27.016 -4.277 1 98.31 67 TYR B CA 1
ATOM 3891 C C . TYR B 1 67 ? 7.145 26.531 -5.641 1 98.31 67 TYR B C 1
ATOM 3893 O O . TYR B 1 67 ? 5.984 26.141 -5.805 1 98.31 67 TYR B O 1
ATOM 3901 N N . PRO B 1 68 ? 8.039 26.391 -6.566 1 96.88 68 PRO B N 1
ATOM 3902 C CA . PRO B 1 68 ? 7.656 26.062 -7.945 1 96.88 68 PRO B CA 1
ATOM 3903 C C . PRO B 1 68 ? 7.086 24.656 -8.078 1 96.88 68 PRO B C 1
ATOM 3905 O O . PRO B 1 68 ? 6.363 24.375 -9.039 1 96.88 68 PRO B O 1
ATOM 3908 N N . ASP B 1 69 ? 7.406 23.75 -7.203 1 97.62 69 ASP B N 1
ATOM 3909 C CA . ASP B 1 69 ? 6.859 22.406 -7.277 1 97.62 69 ASP B CA 1
ATOM 3910 C C . ASP B 1 69 ? 5.953 22.109 -6.086 1 97.62 69 ASP B C 1
ATOM 3912 O O . ASP B 1 69 ? 6.211 22.578 -4.973 1 97.62 69 ASP B O 1
ATOM 3916 N N . ALA B 1 70 ? 4.938 21.438 -6.348 1 98.19 70 ALA B N 1
ATOM 3917 C CA . ALA B 1 70 ? 3.971 21.047 -5.324 1 98.19 70 ALA B CA 1
ATOM 3918 C C . ALA B 1 70 ? 3.273 19.734 -5.699 1 98.19 70 ALA B C 1
ATOM 3920 O O . ALA B 1 70 ? 3.219 19.375 -6.875 1 98.19 70 ALA B O 1
ATOM 3921 N N . HIS B 1 71 ? 2.814 19.016 -4.746 1 98.12 71 HIS B N 1
ATOM 3922 C CA . HIS B 1 71 ? 2.09 17.766 -4.992 1 98.12 71 HIS B CA 1
ATOM 3923 C C . HIS B 1 71 ? 1.043 17.516 -3.912 1 98.12 71 HIS B C 1
ATOM 3925 O O . HIS B 1 71 ? 1.289 17.781 -2.73 1 98.12 71 HIS B O 1
ATOM 3931 N N . TYR B 1 72 ? -0.109 17.125 -4.371 1 97.75 72 TYR B N 1
ATOM 3932 C CA . TYR B 1 72 ? -1.204 16.719 -3.494 1 97.75 72 TYR B CA 1
ATOM 3933 C C . TYR B 1 72 ? -1.414 15.211 -3.543 1 97.75 72 TYR B C 1
ATOM 3935 O O . TYR B 1 72 ? -1.704 14.656 -4.602 1 97.75 72 TYR B O 1
ATOM 3943 N N . PHE B 1 73 ? -1.282 14.531 -2.42 1 97.06 73 PHE B N 1
ATOM 3944 C CA . PHE B 1 73 ? -1.464 13.086 -2.35 1 97.06 73 PHE B CA 1
ATOM 3945 C C . PHE B 1 73 ? -2.939 12.727 -2.201 1 97.06 73 PHE B C 1
ATOM 3947 O O . PHE B 1 73 ? -3.611 13.219 -1.288 1 97.06 73 PHE B O 1
ATOM 3954 N N . ARG B 1 74 ? -3.41 11.828 -3.033 1 94.25 74 ARG B N 1
ATOM 3955 C CA . ARG B 1 74 ? -4.824 11.469 -3.027 1 94.25 74 ARG B CA 1
ATOM 3956 C C . ARG B 1 74 ? -5.031 10.039 -2.541 1 94.25 74 ARG B C 1
ATOM 3958 O O . ARG B 1 74 ? -4.289 9.133 -2.932 1 94.25 74 ARG B O 1
ATOM 3965 N N . SER B 1 75 ? -5.996 9.844 -1.614 1 90.75 75 SER B N 1
ATOM 3966 C CA . SER B 1 75 ? -6.359 8.516 -1.121 1 90.75 75 SER B CA 1
ATOM 3967 C C . SER B 1 75 ? -7.738 8.531 -0.468 1 90.75 75 SER B C 1
ATOM 3969 O O . SER B 1 75 ? -8.258 9.602 -0.13 1 90.75 75 SER B O 1
ATOM 3971 N N . GLY B 1 76 ? -8.344 7.406 -0.347 1 87.94 76 GLY B N 1
ATOM 3972 C CA . GLY B 1 76 ? -9.594 7.27 0.384 1 87.94 76 GLY B CA 1
ATOM 3973 C C . GLY B 1 76 ? -10.758 7.973 -0.288 1 87.94 76 GLY B C 1
ATOM 3974 O O . GLY B 1 76 ? -10.734 8.195 -1.5 1 87.94 76 GLY B O 1
ATOM 3975 N N . ILE B 1 77 ? -11.758 8.234 0.538 1 87.75 77 ILE B N 1
ATOM 3976 C CA . ILE B 1 77 ? -12.977 8.891 0.061 1 87.75 77 ILE B CA 1
ATOM 3977 C C . ILE B 1 77 ? -12.82 10.406 0.182 1 87.75 77 ILE B C 1
ATOM 3979 O O . ILE B 1 77 ? -13.102 11.141 -0.769 1 87.75 77 ILE B O 1
ATOM 3983 N N . ILE B 1 78 ? -12.305 10.781 1.283 1 85.56 78 ILE B N 1
ATOM 3984 C CA . ILE B 1 78 ? -12.156 12.211 1.542 1 85.56 78 ILE B CA 1
ATOM 3985 C C . ILE B 1 78 ? -10.781 12.68 1.078 1 85.56 78 ILE B C 1
ATOM 3987 O O . ILE B 1 78 ? -10.648 13.773 0.526 1 85.56 78 ILE B O 1
ATOM 3991 N N . GLY B 1 79 ? -9.828 11.773 1.336 1 86.31 79 GLY B N 1
ATOM 3992 C CA . GLY B 1 79 ? -8.477 12.141 0.962 1 86.31 79 GLY B CA 1
ATOM 3993 C C . GLY B 1 79 ? -7.465 11.906 2.07 1 86.31 79 GLY B C 1
ATOM 3994 O O . GLY B 1 79 ? -7.844 11.703 3.227 1 86.31 79 GLY B O 1
ATOM 3995 N N . SER B 1 80 ? -6.23 11.977 1.664 1 82.94 80 SER B N 1
ATOM 3996 C CA . SER B 1 80 ? -5.156 11.805 2.635 1 82.94 80 SER B CA 1
ATOM 3997 C C . SER B 1 80 ? -4.938 13.07 3.455 1 82.94 80 SER B C 1
ATOM 3999 O O . SER B 1 80 ? -4.453 13.008 4.586 1 82.94 80 SER B O 1
ATOM 4001 N N . GLY B 1 81 ? -5.129 14.219 2.77 1 93.94 81 GLY B N 1
ATOM 4002 C CA . GLY B 1 81 ? -4.875 15.523 3.367 1 93.94 81 GLY B CA 1
ATOM 4003 C C . GLY B 1 81 ? -3.406 15.906 3.348 1 93.94 81 GLY B C 1
ATOM 4004 O O . GLY B 1 81 ? -2.998 16.844 4.035 1 93.94 81 GLY B O 1
ATOM 4005 N N . LEU B 1 82 ? -2.635 15.125 2.623 1 98.06 82 LEU B N 1
ATOM 4006 C CA . LEU B 1 82 ? -1.198 15.367 2.568 1 98.06 82 LEU B CA 1
ATOM 4007 C C . LEU B 1 82 ? -0.829 16.172 1.326 1 98.06 82 LEU B C 1
ATOM 4009 O O . LEU B 1 82 ? -1.271 15.844 0.221 1 98.06 82 LEU B O 1
ATOM 4013 N N . CYS B 1 83 ? -0.073 17.188 1.51 1 98.25 83 CYS B N 1
ATOM 4014 C CA . CYS B 1 83 ? 0.488 17.875 0.354 1 98.25 83 CYS B CA 1
ATOM 4015 C C . CYS B 1 83 ? 1.839 18.5 0.692 1 98.25 83 CYS B C 1
ATOM 4017 O O . CYS B 1 83 ? 2.201 18.609 1.864 1 98.25 83 CYS B O 1
ATOM 4019 N N . VAL B 1 84 ? 2.574 18.844 -0.307 1 98.75 84 VAL B N 1
ATOM 4020 C CA . VAL B 1 84 ? 3.934 19.344 -0.151 1 98.75 84 VAL B CA 1
ATOM 4021 C C . VAL B 1 84 ? 4.164 20.516 -1.105 1 98.75 84 VAL B C 1
ATOM 4023 O O . VAL B 1 84 ? 3.615 20.531 -2.209 1 98.75 84 VAL B O 1
ATOM 4026 N N . PHE B 1 85 ? 4.867 21.484 -0.655 1 98.88 85 PHE B N 1
ATOM 4027 C CA . PHE B 1 85 ? 5.395 22.578 -1.461 1 98.88 85 PHE B CA 1
ATOM 4028 C C . PHE B 1 85 ? 6.914 22.625 -1.393 1 98.88 85 PHE B C 1
ATOM 4030 O O . PHE B 1 85 ? 7.496 22.547 -0.307 1 98.88 85 PHE B O 1
ATOM 4037 N N . SER B 1 86 ? 7.543 22.703 -2.537 1 98.62 86 SER B N 1
ATOM 4038 C CA . SER B 1 86 ? 8.992 22.547 -2.568 1 98.62 86 SER B CA 1
ATOM 4039 C C . SER B 1 86 ? 9.648 23.625 -3.426 1 98.62 86 SER B C 1
ATOM 4041 O O . SER B 1 86 ? 9.164 23.938 -4.512 1 98.62 86 SER B O 1
ATOM 4043 N N . LYS B 1 87 ? 10.789 24.172 -2.898 1 97.75 87 LYS B N 1
ATOM 4044 C CA . LYS B 1 87 ? 11.641 25.078 -3.66 1 97.75 87 LYS B CA 1
ATOM 4045 C C . LYS B 1 87 ? 12.398 24.328 -4.758 1 97.75 87 LYS B C 1
ATOM 4047 O O . LYS B 1 87 ? 12.703 24.906 -5.809 1 97.75 87 LYS B O 1
ATOM 4052 N N . HIS B 1 88 ? 12.695 23.109 -4.523 1 97.31 88 HIS B N 1
ATOM 4053 C CA . HIS B 1 88 ? 13.484 22.281 -5.434 1 97.31 88 HIS B CA 1
ATOM 4054 C C . HIS B 1 88 ? 12.586 21.375 -6.262 1 97.31 88 HIS B C 1
ATOM 4056 O O . HIS B 1 88 ? 11.523 20.953 -5.805 1 97.31 88 HIS B O 1
ATOM 4062 N N . PRO B 1 89 ? 13.023 21.078 -7.48 1 96.5 89 PRO B N 1
ATOM 4063 C CA . PRO B 1 89 ? 12.234 20.172 -8.312 1 96.5 89 PRO B CA 1
ATOM 4064 C C . PRO B 1 89 ? 12.133 18.766 -7.723 1 96.5 89 PRO B C 1
ATOM 4066 O O . PRO B 1 89 ? 13.141 18.203 -7.301 1 96.5 89 PRO B O 1
ATOM 4069 N N . ILE B 1 90 ? 10.953 18.266 -7.656 1 97.94 90 ILE B N 1
ATOM 4070 C CA . ILE B 1 90 ? 10.711 16.906 -7.191 1 97.94 90 ILE B CA 1
ATOM 4071 C C . ILE B 1 90 ? 11.031 15.922 -8.305 1 97.94 90 ILE B C 1
ATOM 4073 O O . ILE B 1 90 ? 10.469 16.016 -9.406 1 97.94 90 ILE B O 1
ATOM 4077 N N . GLN B 1 91 ? 11.844 14.938 -8.031 1 97.06 91 GLN B N 1
ATOM 4078 C CA . GLN B 1 91 ? 12.258 14 -9.07 1 97.06 91 GLN B CA 1
ATOM 4079 C C . GLN B 1 91 ? 11.289 12.82 -9.164 1 97.06 91 GLN B C 1
ATOM 4081 O O . GLN B 1 91 ? 10.945 12.383 -10.266 1 97.06 91 GLN B O 1
ATOM 4086 N N . GLU B 1 92 ? 10.938 12.281 -8.055 1 97 92 GLU B N 1
ATOM 4087 C CA . GLU B 1 92 ? 10.023 11.133 -8 1 97 92 GLU B CA 1
ATOM 4088 C C . GLU B 1 92 ? 8.992 11.297 -6.895 1 97 92 GLU B C 1
ATOM 4090 O O . GLU B 1 92 ? 9.258 11.945 -5.879 1 97 92 GLU B O 1
ATOM 4095 N N . ILE B 1 93 ? 7.816 10.742 -7.137 1 97.56 93 ILE B N 1
ATOM 4096 C CA . ILE B 1 93 ? 6.719 10.773 -6.18 1 97.56 93 ILE B CA 1
ATOM 4097 C C . ILE B 1 93 ? 6.059 9.398 -6.109 1 97.56 93 ILE B C 1
ATOM 4099 O O . ILE B 1 93 ? 5.75 8.797 -7.141 1 97.56 93 ILE B O 1
ATOM 4103 N N . ILE B 1 94 ? 5.891 8.875 -4.914 1 96.62 94 ILE B N 1
ATOM 4104 C CA . ILE B 1 94 ? 5.086 7.676 -4.73 1 96.62 94 ILE B CA 1
ATOM 4105 C C . ILE B 1 94 ? 4.344 7.75 -3.396 1 96.62 94 ILE B C 1
ATOM 4107 O O . ILE B 1 94 ? 4.734 8.508 -2.504 1 96.62 94 ILE B O 1
ATOM 4111 N N . GLN B 1 95 ? 3.271 7.133 -3.322 1 95.94 95 GLN B N 1
ATOM 4112 C CA . GLN B 1 95 ? 2.439 7.133 -2.125 1 95.94 95 GLN B CA 1
ATOM 4113 C C . GLN B 1 95 ? 2.09 5.711 -1.696 1 95.94 95 GLN B C 1
ATOM 4115 O O . GLN B 1 95 ? 2.01 4.809 -2.531 1 95.94 95 GLN B O 1
ATOM 4120 N N . HIS B 1 96 ? 2.025 5.461 -0.424 1 96.31 96 HIS B N 1
ATOM 4121 C CA . HIS B 1 96 ? 1.545 4.219 0.172 1 96.31 96 HIS B CA 1
ATOM 4122 C C . HIS B 1 96 ? 0.379 4.477 1.12 1 96.31 96 HIS B C 1
ATOM 4124 O O . HIS B 1 96 ? 0.52 5.219 2.096 1 96.31 96 HIS B O 1
ATOM 4130 N N . VAL B 1 97 ? -0.743 3.873 0.788 1 95.25 97 VAL B N 1
ATOM 4131 C CA . VAL B 1 97 ? -1.913 3.992 1.651 1 95.25 97 VAL B CA 1
ATOM 4132 C C . VAL B 1 97 ? -1.912 2.867 2.684 1 95.25 97 VAL B C 1
ATOM 4134 O O . VAL B 1 97 ? -1.75 1.696 2.334 1 95.25 97 VAL B O 1
ATOM 4137 N N . TYR B 1 98 ? -2.105 3.232 3.939 1 96 98 TYR B N 1
ATOM 4138 C CA . TYR B 1 98 ? -2.064 2.221 4.992 1 96 98 TYR B CA 1
ATOM 4139 C C . TYR B 1 98 ? -3.244 1.263 4.867 1 96 98 TYR B C 1
ATOM 4141 O O . TYR B 1 98 ? -4.332 1.657 4.445 1 96 98 TYR B O 1
ATOM 4149 N N . THR B 1 99 ? -3.053 0.065 5.309 1 93.31 99 THR B N 1
ATOM 4150 C CA . THR B 1 99 ? -4.027 -1.008 5.137 1 93.31 99 THR B CA 1
ATOM 4151 C C . THR B 1 99 ? -5.195 -0.837 6.102 1 93.31 99 THR B C 1
ATOM 4153 O O . THR B 1 99 ? -6.352 -1.043 5.73 1 93.31 99 THR B O 1
ATOM 4156 N N . LEU B 1 100 ? -4.844 -0.499 7.34 1 94.62 100 LEU B N 1
ATOM 4157 C CA . LEU B 1 100 ? -5.871 -0.348 8.367 1 94.62 100 LEU B CA 1
ATOM 4158 C C . LEU B 1 100 ? -6.004 1.11 8.789 1 94.62 100 LEU B C 1
ATOM 4160 O O . LEU B 1 100 ? -5.02 1.745 9.172 1 94.62 100 LEU B O 1
ATOM 4164 N N . ASN B 1 101 ? -7.246 1.616 8.805 1 94.06 101 ASN B N 1
ATOM 4165 C CA . ASN B 1 101 ? -7.492 3.033 9.047 1 94.06 101 ASN B CA 1
ATOM 4166 C C . ASN B 1 101 ? -8.688 3.24 9.977 1 94.06 101 ASN B C 1
ATOM 4168 O O . ASN B 1 101 ? -9.461 4.188 9.797 1 94.06 101 ASN B O 1
ATOM 4172 N N . GLY B 1 102 ? -8.914 2.316 10.867 1 95 102 GLY B N 1
ATOM 4173 C CA . GLY B 1 102 ? -10.008 2.463 11.812 1 95 102 GLY B CA 1
ATOM 4174 C C . GLY B 1 102 ? -11.266 1.729 11.391 1 95 102 GLY B C 1
ATOM 4175 O O . GLY B 1 102 ? -11.195 0.695 10.719 1 95 102 GLY B O 1
ATOM 4176 N N . TYR B 1 103 ? -12.445 2.227 11.891 1 94.44 103 TYR B N 1
ATOM 4177 C CA . TYR B 1 103 ? -13.711 1.521 11.719 1 94.44 103 TYR B CA 1
ATOM 4178 C C . TYR B 1 103 ? -14.719 2.385 10.969 1 94.44 103 TYR B C 1
ATOM 4180 O O . TYR B 1 103 ? -15 3.514 11.375 1 94.44 103 TYR B O 1
ATOM 4188 N N . PRO B 1 104 ? -15.336 1.813 9.961 1 90.12 104 PRO B N 1
ATOM 4189 C CA . PRO B 1 104 ? -16.281 2.609 9.172 1 90.12 104 PRO B CA 1
ATOM 4190 C C . PRO B 1 104 ? -17.516 3.014 9.953 1 90.12 104 PRO B C 1
ATOM 4192 O O . PRO B 1 104 ? -18.172 4.012 9.625 1 90.12 104 PRO B O 1
ATOM 4195 N N . TYR B 1 105 ? -17.875 2.248 10.984 1 90.81 105 TYR B N 1
ATOM 4196 C CA . TYR B 1 105 ? -19.094 2.545 11.727 1 90.81 105 TYR B CA 1
ATOM 4197 C C . TYR B 1 105 ? -18.844 3.596 12.805 1 90.81 105 TYR B C 1
ATOM 4199 O O . TYR B 1 105 ? -19.781 4.086 13.438 1 90.81 105 TYR B O 1
ATOM 4207 N N . MET B 1 106 ? -17.547 3.91 13.016 1 91.38 106 MET B N 1
ATOM 4208 C CA . MET B 1 106 ? -17.219 5.047 13.875 1 91.38 106 MET B CA 1
ATOM 4209 C C . MET B 1 106 ? -17.203 6.344 13.07 1 91.38 106 MET B C 1
ATOM 4211 O O . MET B 1 106 ? -16.156 6.984 12.938 1 91.38 106 MET B O 1
ATOM 4215 N N . ILE B 1 107 ? -18.328 6.766 12.672 1 85 107 ILE B N 1
ATOM 4216 C CA . ILE B 1 107 ? -18.5 7.871 11.734 1 85 107 ILE B CA 1
ATOM 4217 C C . ILE B 1 107 ? -18.016 9.172 12.375 1 85 107 ILE B C 1
ATOM 4219 O O . ILE B 1 107 ? -17.422 10.016 11.695 1 85 107 ILE B O 1
ATOM 4223 N N . HIS B 1 108 ? -18.094 9.266 13.688 1 85.5 108 HIS B N 1
ATOM 4224 C CA . HIS B 1 108 ? -17.734 10.5 14.383 1 85.5 108 HIS B CA 1
ATOM 4225 C C . HIS B 1 108 ? -16.219 10.688 14.438 1 85.5 108 HIS B C 1
ATOM 4227 O O . HIS B 1 108 ? -15.734 11.805 14.648 1 85.5 108 HIS B O 1
ATOM 4233 N N . HIS B 1 109 ? -15.461 9.664 14.289 1 86.25 109 HIS B N 1
ATOM 4234 C CA . HIS B 1 109 ? -14.008 9.773 14.273 1 86.25 109 HIS B CA 1
ATOM 4235 C C . HIS B 1 109 ? -13.492 10.078 12.875 1 86.25 109 HIS B C 1
ATOM 4237 O O . HIS B 1 109 ? -12.43 10.688 12.719 1 86.25 109 HIS B O 1
ATOM 4243 N N . GLY B 1 110 ? -14.086 9.617 11.844 1 81.44 110 GLY B N 1
ATOM 4244 C CA . GLY B 1 110 ? -13.945 10.031 10.461 1 81.44 110 GLY B CA 1
ATOM 4245 C C . GLY B 1 110 ? -12.703 9.477 9.797 1 81.44 110 GLY B C 1
ATOM 4246 O O . GLY B 1 110 ? -12.555 9.555 8.57 1 81.44 110 GLY B O 1
ATOM 4247 N N . ASP B 1 111 ? -11.688 8.844 10.484 1 86.88 111 ASP B N 1
ATOM 4248 C CA . ASP B 1 111 ? -10.383 8.445 9.961 1 86.88 111 ASP B CA 1
ATOM 4249 C C . ASP B 1 111 ? -10.523 7.371 8.891 1 86.88 111 ASP B C 1
ATOM 4251 O O . ASP B 1 111 ? -9.742 7.324 7.941 1 86.88 111 ASP B O 1
ATOM 4255 N N . TRP B 1 112 ? -11.477 6.523 9.062 1 87.06 112 TRP B N 1
ATOM 4256 C CA . TRP B 1 112 ? -11.641 5.434 8.102 1 87.06 112 TRP B CA 1
ATOM 4257 C C . TRP B 1 112 ? -11.898 5.977 6.699 1 87.06 112 TRP B C 1
ATOM 4259 O O . TRP B 1 112 ? -11.422 5.418 5.711 1 87.06 112 TRP B O 1
ATOM 4269 N N . PHE B 1 113 ? -12.469 7.145 6.566 1 85.62 113 PHE B N 1
ATOM 4270 C CA . PHE B 1 113 ? -12.852 7.707 5.277 1 85.62 113 PHE B CA 1
ATOM 4271 C C . PHE B 1 113 ? -11.688 8.461 4.645 1 85.62 113 PHE B C 1
ATOM 4273 O O . PHE B 1 113 ? -11.719 8.766 3.451 1 85.62 113 PHE B O 1
ATOM 4280 N N . CYS B 1 114 ? -10.711 8.852 5.383 1 85.75 114 CYS B N 1
ATOM 4281 C CA . CYS B 1 114 ? -9.609 9.68 4.902 1 85.75 114 CYS B CA 1
ATOM 4282 C C . CYS B 1 114 ? -8.578 8.836 4.156 1 85.75 114 CYS B C 1
ATOM 4284 O O . CYS B 1 114 ? -7.98 9.297 3.184 1 85.75 114 CYS B O 1
ATOM 4286 N N . GLY B 1 115 ? -8.375 7.602 4.523 1 87.75 115 GLY B N 1
ATOM 4287 C CA . GLY B 1 115 ? -7.316 6.82 3.898 1 87.75 115 GLY B CA 1
ATOM 4288 C C . GLY B 1 115 ? -5.926 7.312 4.242 1 87.75 115 GLY B C 1
ATOM 4289 O O . GLY B 1 115 ? -5.164 7.711 3.357 1 87.75 115 GLY B O 1
ATOM 4290 N N . LYS B 1 116 ? -5.504 7.246 5.449 1 94.31 116 LYS B N 1
ATOM 4291 C CA . LYS B 1 116 ? -4.191 7.668 5.926 1 94.31 116 LYS B CA 1
ATOM 4292 C C . LYS B 1 116 ? -3.074 7.02 5.113 1 94.31 116 LYS B C 1
ATOM 4294 O O . LYS B 1 116 ? -3.193 5.867 4.691 1 94.31 116 LYS B O 1
ATOM 4299 N N . ALA B 1 117 ? -2.045 7.812 4.902 1 96.62 117 ALA B N 1
ATOM 4300 C CA . ALA B 1 117 ? -1.02 7.363 3.965 1 96.62 117 ALA B CA 1
ATOM 4301 C C . ALA B 1 117 ? 0.329 8.008 4.277 1 96.62 117 ALA B C 1
ATOM 4303 O O . ALA B 1 117 ? 0.443 8.805 5.211 1 96.62 117 ALA B O 1
ATOM 4304 N N . VAL B 1 118 ? 1.333 7.543 3.609 1 98.38 118 VAL B N 1
ATOM 4305 C CA . VAL B 1 118 ? 2.645 8.18 3.553 1 98.38 118 VAL B CA 1
ATOM 4306 C C . VAL B 1 118 ? 3.004 8.5 2.104 1 98.38 118 VAL B C 1
ATOM 4308 O O . VAL B 1 118 ? 2.711 7.715 1.198 1 98.38 118 VAL B O 1
ATOM 4311 N N . GLY B 1 119 ? 3.486 9.695 1.901 1 98.44 119 GLY B N 1
ATOM 4312 C CA . GLY B 1 119 ? 4.031 10.109 0.619 1 98.44 119 GLY B CA 1
ATOM 4313 C C . GLY B 1 119 ? 5.543 10.219 0.624 1 98.44 119 GLY B C 1
ATOM 4314 O O . GLY B 1 119 ? 6.137 10.672 1.605 1 98.44 119 GLY B O 1
ATOM 4315 N N . LEU B 1 120 ? 6.195 9.773 -0.446 1 98.75 120 LEU B N 1
ATOM 4316 C CA . LEU B 1 120 ? 7.637 9.883 -0.638 1 98.75 120 LEU B CA 1
ATOM 4317 C C . LEU B 1 120 ? 7.961 10.836 -1.784 1 98.75 120 LEU B C 1
ATOM 4319 O O . LEU B 1 120 ? 7.375 10.734 -2.863 1 98.75 120 LEU B O 1
ATOM 4323 N N . LEU B 1 121 ? 8.812 11.758 -1.552 1 98.56 121 LEU B N 1
ATOM 4324 C CA . LEU B 1 121 ? 9.414 12.625 -2.559 1 98.56 121 LEU B CA 1
ATOM 4325 C C . LEU B 1 121 ? 10.922 12.422 -2.627 1 98.56 121 LEU B C 1
ATOM 4327 O O . LEU B 1 121 ? 11.602 12.438 -1.599 1 98.56 121 LEU B O 1
ATOM 4331 N N . VAL B 1 122 ? 11.438 12.258 -3.789 1 98.31 122 VAL B N 1
ATOM 4332 C CA . VAL B 1 122 ? 12.875 12.102 -3.99 1 98.31 122 VAL B CA 1
ATOM 4333 C C . VAL B 1 122 ? 13.438 13.375 -4.625 1 98.31 122 VAL B C 1
ATOM 4335 O O . VAL B 1 122 ? 12.891 13.883 -5.602 1 98.31 122 VAL B O 1
ATOM 4338 N N . PHE B 1 123 ? 14.555 13.867 -4.043 1 97.75 123 PHE B N 1
ATOM 4339 C CA . PHE B 1 123 ? 15.227 15.062 -4.531 1 97.75 123 PHE B CA 1
ATOM 4340 C C . PHE B 1 123 ? 16.688 14.773 -4.828 1 97.75 123 PHE B C 1
ATOM 4342 O O . PHE B 1 123 ? 17.312 13.961 -4.152 1 97.75 123 PHE B O 1
ATOM 4349 N N . HIS B 1 124 ? 17.188 15.383 -5.832 1 95.62 124 HIS B N 1
ATOM 4350 C CA . HIS B 1 124 ? 18.625 15.484 -6.07 1 95.62 124 HIS B CA 1
ATOM 4351 C C . HIS B 1 124 ? 19.125 16.891 -5.789 1 95.62 124 HIS B C 1
ATOM 4353 O O . HIS B 1 124 ? 18.922 17.812 -6.594 1 95.62 124 HIS B O 1
ATOM 4359 N N . LEU B 1 125 ? 19.766 17.062 -4.641 1 94.12 125 LEU B N 1
ATOM 4360 C CA . LEU B 1 125 ? 20.234 18.359 -4.188 1 94.12 125 LEU B CA 1
ATOM 4361 C C . LEU B 1 125 ? 21.75 18.391 -4.027 1 94.12 125 LEU B C 1
ATOM 4363 O O . LEU B 1 125 ? 22.297 17.719 -3.141 1 94.12 125 LEU B O 1
ATOM 4367 N N . SER B 1 126 ? 22.406 19.156 -4.84 1 89 126 SER B N 1
ATOM 4368 C CA . SER B 1 126 ? 23.859 19.328 -4.723 1 89 126 SER B CA 1
ATOM 4369 C C . SER B 1 126 ? 24.578 18 -4.676 1 89 126 SER B C 1
ATOM 4371 O O . SER B 1 126 ? 25.406 17.766 -3.791 1 89 126 SER B O 1
ATOM 4373 N N . GLY B 1 127 ? 24.094 17.062 -5.469 1 87.62 127 GLY B N 1
ATOM 4374 C CA . GLY B 1 127 ? 24.75 15.758 -5.578 1 87.62 127 GLY B CA 1
ATOM 4375 C C . GLY B 1 127 ? 24.25 14.758 -4.551 1 87.62 127 GLY B C 1
ATOM 4376 O O . GLY B 1 127 ? 24.672 13.602 -4.555 1 87.62 127 GLY B O 1
ATOM 4377 N N . LEU B 1 128 ? 23.375 15.219 -3.691 1 92.44 128 LEU B N 1
ATOM 4378 C CA . LEU B 1 128 ? 22.812 14.352 -2.654 1 92.44 128 LEU B CA 1
ATOM 4379 C C . LEU B 1 128 ? 21.406 13.891 -3.02 1 92.44 128 LEU B C 1
ATOM 4381 O O . LEU B 1 128 ? 20.625 14.664 -3.57 1 92.44 128 LEU B O 1
ATOM 4385 N N . VAL B 1 129 ? 21.172 12.617 -2.689 1 95.94 129 VAL B N 1
ATOM 4386 C CA . VAL B 1 129 ? 19.797 12.109 -2.838 1 95.94 129 VAL B CA 1
ATOM 4387 C C . VAL B 1 129 ? 19.062 12.25 -1.515 1 95.94 129 VAL B C 1
ATOM 4389 O O . VAL B 1 129 ? 19.438 11.641 -0.513 1 95.94 129 VAL B O 1
ATOM 4392 N N . LEU B 1 130 ? 18.047 13.078 -1.482 1 97.62 130 LEU B N 1
ATOM 4393 C CA . LEU B 1 130 ? 17.203 13.266 -0.317 1 97.62 130 LEU B CA 1
ATOM 4394 C C . LEU B 1 130 ? 15.852 12.57 -0.513 1 97.62 130 LEU B C 1
ATOM 4396 O O . LEU B 1 130 ? 15.141 12.844 -1.485 1 97.62 130 LEU B O 1
ATOM 4400 N N . ASN B 1 131 ? 15.539 11.594 0.316 1 98.62 131 ASN B N 1
ATOM 4401 C CA . ASN B 1 131 ? 14.18 11.07 0.42 1 98.62 131 ASN B CA 1
ATOM 4402 C C . ASN B 1 131 ? 13.398 11.773 1.526 1 98.62 131 ASN B C 1
ATOM 4404 O O . ASN B 1 131 ? 13.727 11.633 2.707 1 98.62 131 ASN B O 1
ATOM 4408 N N . ALA B 1 132 ? 12.367 12.508 1.165 1 98.88 132 ALA B N 1
ATOM 4409 C CA . ALA B 1 132 ? 11.492 13.164 2.129 1 98.88 132 ALA B CA 1
ATOM 4410 C C . ALA B 1 132 ? 10.141 12.461 2.209 1 98.88 132 ALA B C 1
ATOM 4412 O O . ALA B 1 132 ? 9.477 12.25 1.188 1 98.88 132 ALA B O 1
ATOM 4413 N N . TYR B 1 133 ? 9.781 12.078 3.412 1 98.88 133 TYR B N 1
ATOM 4414 C CA . TYR B 1 133 ? 8.508 11.414 3.654 1 98.88 133 TYR B CA 1
ATOM 4415 C C . TYR B 1 133 ? 7.566 12.312 4.441 1 98.88 133 TYR B C 1
ATOM 4417 O O . TYR B 1 133 ? 7.988 13.016 5.363 1 98.88 133 TYR B O 1
ATOM 4425 N N . ILE B 1 134 ? 6.301 12.367 4.078 1 98.88 134 ILE B N 1
ATOM 4426 C CA . ILE B 1 134 ? 5.246 13.039 4.828 1 98.88 134 ILE B CA 1
ATOM 4427 C C . ILE B 1 134 ? 4.148 12.039 5.184 1 98.88 134 ILE B C 1
ATOM 4429 O O . ILE B 1 134 ? 3.797 11.18 4.371 1 98.88 134 ILE B O 1
ATOM 4433 N N . THR B 1 135 ? 3.652 12.102 6.414 1 98.75 135 THR B N 1
ATOM 4434 C CA . THR B 1 135 ? 2.627 11.133 6.793 1 98.75 135 THR B CA 1
ATOM 4435 C C . THR B 1 135 ? 1.689 11.727 7.84 1 98.75 135 THR B C 1
ATOM 4437 O O . THR B 1 135 ? 1.995 12.758 8.445 1 98.75 135 THR B O 1
ATOM 4440 N N . HIS B 1 136 ? 0.548 11.211 7.941 1 98.25 136 HIS B N 1
ATOM 4441 C CA . HIS B 1 136 ? -0.481 11.453 8.945 1 98.25 136 HIS B CA 1
ATOM 4442 C C . HIS B 1 136 ? -1.144 10.156 9.383 1 98.25 136 HIS B C 1
ATOM 4444 O O . HIS B 1 136 ? -1.917 9.562 8.625 1 98.25 136 HIS B O 1
ATOM 4450 N N . LEU B 1 137 ? -0.83 9.68 10.594 1 97.94 137 LEU B N 1
ATOM 4451 C CA . LEU B 1 137 ? -1.337 8.398 11.07 1 97.94 137 LEU B CA 1
ATOM 4452 C C . LEU B 1 137 ? -2.695 8.57 11.75 1 97.94 137 LEU B C 1
ATOM 4454 O O . LEU B 1 137 ? -3.166 9.695 11.93 1 97.94 137 LEU B O 1
ATOM 4458 N N . HIS B 1 138 ? -3.32 7.5 12.109 1 97 138 HIS B N 1
ATOM 4459 C CA . HIS B 1 138 ? -4.645 7.465 12.727 1 97 138 HIS B CA 1
ATOM 4460 C C . HIS B 1 138 ? -4.645 8.188 14.07 1 97 138 HIS B C 1
ATOM 4462 O O . HIS B 1 138 ? -3.697 8.055 14.852 1 97 138 HIS B O 1
ATOM 4468 N N . ALA B 1 139 ? -5.66 8.867 14.391 1 95.62 139 ALA B N 1
ATOM 4469 C CA . ALA B 1 139 ? -5.758 9.688 15.602 1 95.62 139 ALA B CA 1
ATOM 4470 C C . ALA B 1 139 ? -6.047 8.82 16.828 1 95.62 139 ALA B C 1
ATOM 4472 O O . ALA B 1 139 ? -6.613 7.73 16.703 1 95.62 139 ALA B O 1
ATOM 4473 N N . GLU B 1 140 ? -5.582 9.32 17.938 1 94.88 140 GLU B N 1
ATOM 4474 C CA . GLU B 1 140 ? -5.961 8.773 19.234 1 94.88 140 GLU B CA 1
ATOM 4475 C C . GLU B 1 140 ? -7.145 9.539 19.828 1 94.88 140 GLU B C 1
ATOM 4477 O O . GLU B 1 140 ? -7.016 10.703 20.203 1 94.88 140 GLU B O 1
ATOM 4482 N N . TYR B 1 141 ? -8.258 8.922 19.984 1 92.31 141 TYR B N 1
ATOM 4483 C CA . TYR B 1 141 ? -9.469 9.602 20.453 1 92.31 141 TYR B CA 1
ATOM 4484 C C . TYR B 1 141 ? -9.625 9.461 21.953 1 92.31 141 TYR B C 1
ATOM 4486 O O . TYR B 1 141 ? -10.32 10.266 22.594 1 92.31 141 TYR B O 1
ATOM 4494 N N . SER B 1 142 ? -9.008 8.445 22.484 1 93.19 142 SER B N 1
ATOM 4495 C CA . SER B 1 142 ? -9.023 8.234 23.922 1 93.19 142 SER B CA 1
ATOM 4496 C C . SER B 1 142 ? -7.75 7.539 24.391 1 93.19 142 SER B C 1
ATOM 4498 O O . SER B 1 142 ? -7.43 6.441 23.938 1 93.19 142 SER B O 1
ATOM 4500 N N . ARG B 1 143 ? -7.078 8.195 25.297 1 93.81 143 ARG B N 1
ATOM 4501 C CA . ARG B 1 143 ? -5.863 7.605 25.844 1 93.81 143 ARG B CA 1
ATOM 4502 C C . ARG B 1 143 ? -6.191 6.418 26.75 1 93.81 143 ARG B C 1
ATOM 4504 O O . ARG B 1 143 ? -5.496 5.398 26.719 1 93.81 143 ARG B O 1
ATOM 4511 N N . GLN B 1 144 ? -7.18 6.504 27.484 1 92.5 144 GLN B N 1
ATOM 4512 C CA . GLN B 1 144 ? -7.551 5.492 28.469 1 92.5 144 GLN B CA 1
ATOM 4513 C C . GLN B 1 144 ? -8.156 4.262 27.781 1 92.5 144 GLN B C 1
ATOM 4515 O O . GLN B 1 144 ? -7.895 3.131 28.203 1 92.5 144 GLN B O 1
ATOM 4520 N N . LYS B 1 145 ? -8.922 4.535 26.766 1 94 145 LYS B N 1
ATOM 4521 C CA . LYS B 1 145 ? -9.531 3.463 25.984 1 94 145 LYS B CA 1
ATOM 4522 C C . LYS B 1 145 ? -9.195 3.605 24.5 1 94 145 LYS B C 1
ATOM 4524 O O . LYS B 1 145 ? -10.078 3.893 23.688 1 94 145 LYS B O 1
ATOM 4529 N N . ASP B 1 146 ? -8.031 3.24 24.234 1 95.38 146 ASP B N 1
ATOM 4530 C CA . ASP B 1 146 ? -7.555 3.426 22.875 1 95.38 146 ASP B CA 1
ATOM 4531 C C . ASP B 1 146 ? -7.879 2.207 22.016 1 95.38 146 ASP B C 1
ATOM 4533 O O . ASP B 1 146 ? -7.039 1.323 21.828 1 95.38 146 ASP B O 1
ATOM 4537 N N . ILE B 1 147 ? -8.977 2.219 21.328 1 94.94 147 ILE B N 1
ATOM 4538 C CA . ILE B 1 147 ? -9.438 1.076 20.547 1 94.94 147 ILE B CA 1
ATOM 4539 C C . ILE B 1 147 ? -8.695 1.023 19.219 1 94.94 147 ILE B C 1
ATOM 4541 O O . ILE B 1 147 ? -8.82 0.052 18.469 1 94.94 147 ILE B O 1
ATOM 4545 N N . TYR B 1 148 ? -7.902 2.053 18.938 1 96.81 148 TYR B N 1
ATOM 4546 C CA . TYR B 1 148 ? -7.219 2.123 17.641 1 96.81 148 TYR B CA 1
ATOM 4547 C C . TYR B 1 148 ? -5.73 1.829 17.812 1 96.81 148 TYR B C 1
ATOM 4549 O O . TYR B 1 148 ? -4.961 1.971 16.859 1 96.81 148 TYR B O 1
ATOM 4557 N N . LEU B 1 149 ? -5.277 1.464 18.969 1 97.62 149 LEU B N 1
ATOM 4558 C CA . LEU B 1 149 ? -3.857 1.262 19.25 1 97.62 149 LEU B CA 1
ATOM 4559 C C . LEU B 1 149 ? -3.254 0.26 18.266 1 97.62 149 LEU B C 1
ATOM 4561 O O . LEU B 1 149 ? -2.207 0.522 17.672 1 97.62 149 LEU B O 1
ATOM 4565 N N . ALA B 1 150 ? -3.902 -0.866 18.031 1 97.94 150 ALA B N 1
ATOM 4566 C CA . ALA B 1 150 ? -3.393 -1.887 17.125 1 97.94 150 ALA B CA 1
ATOM 4567 C C . ALA B 1 150 ? -3.262 -1.338 15.703 1 97.94 150 ALA B C 1
ATOM 4569 O O . ALA B 1 150 ? -2.309 -1.663 14.992 1 97.94 150 ALA B O 1
ATOM 4570 N N . HIS B 1 151 ? -4.223 -0.515 15.266 1 97.94 151 HIS B N 1
ATOM 4571 C CA . HIS B 1 151 ? -4.168 0.089 13.938 1 97.94 151 HIS B CA 1
ATOM 4572 C C . HIS B 1 151 ? -2.979 1.035 13.812 1 97.94 151 HIS B C 1
ATOM 4574 O O . HIS B 1 151 ? -2.277 1.025 12.797 1 97.94 151 HIS B O 1
ATOM 4580 N N . ARG B 1 152 ? -2.723 1.811 14.836 1 98.25 152 ARG B N 1
ATOM 4581 C CA . ARG B 1 152 ? -1.605 2.748 14.797 1 98.25 152 ARG B CA 1
ATOM 4582 C C . ARG B 1 152 ? -0.271 2.01 14.805 1 98.25 152 ARG B C 1
ATOM 4584 O O . ARG B 1 152 ? 0.677 2.42 14.133 1 98.25 152 ARG B O 1
ATOM 4591 N N . VAL B 1 153 ? -0.207 0.936 15.578 1 98.62 153 VAL B N 1
ATOM 4592 C CA . VAL B 1 153 ? 1.015 0.138 15.609 1 98.62 153 VAL B CA 1
ATOM 4593 C C . VAL B 1 153 ? 1.253 -0.501 14.242 1 98.62 153 VAL B C 1
ATOM 4595 O O . VAL B 1 153 ? 2.379 -0.507 13.742 1 98.62 153 VAL B O 1
ATOM 4598 N N . ALA B 1 154 ? 0.198 -1.019 13.656 1 98.5 154 ALA B N 1
ATOM 4599 C CA . ALA B 1 154 ? 0.303 -1.597 12.312 1 98.5 154 ALA B CA 1
ATOM 4600 C C . ALA B 1 154 ? 0.742 -0.547 11.297 1 98.5 154 ALA B C 1
ATOM 4602 O O . ALA B 1 154 ? 1.588 -0.82 10.445 1 98.5 154 ALA B O 1
ATOM 4603 N N . GLN B 1 155 ? 0.193 0.645 11.367 1 98.38 155 GLN B N 1
ATOM 4604 C CA . GLN B 1 155 ? 0.576 1.734 10.477 1 98.38 155 GLN B CA 1
ATOM 4605 C C . GLN B 1 155 ? 2.039 2.119 10.68 1 98.38 155 GLN B C 1
ATOM 4607 O O . GLN B 1 155 ? 2.758 2.369 9.703 1 98.38 155 GLN B O 1
ATOM 4612 N N . ALA B 1 156 ? 2.436 2.16 11.945 1 98.75 156 ALA B N 1
ATOM 4613 C CA . ALA B 1 156 ? 3.826 2.494 12.242 1 98.75 156 ALA B CA 1
ATOM 4614 C C . ALA B 1 156 ? 4.781 1.48 11.617 1 98.75 156 ALA B C 1
ATOM 4616 O O . ALA B 1 156 ? 5.824 1.854 11.078 1 98.75 156 ALA B O 1
ATOM 4617 N N . TRP B 1 157 ? 4.395 0.229 11.695 1 98.56 157 TRP B N 1
ATOM 4618 C CA . TRP B 1 157 ? 5.227 -0.813 11.102 1 98.56 157 TRP B CA 1
ATOM 4619 C C . TRP B 1 157 ? 5.262 -0.686 9.586 1 98.56 157 TRP B C 1
ATOM 4621 O O . TRP B 1 157 ? 6.328 -0.791 8.969 1 98.56 157 TRP B O 1
ATOM 4631 N N . GLU B 1 158 ? 4.133 -0.478 8.961 1 98.06 158 GLU B N 1
ATOM 4632 C CA . GLU B 1 158 ? 4.078 -0.283 7.516 1 98.06 158 GLU B CA 1
ATOM 4633 C C . GLU B 1 158 ? 4.926 0.912 7.09 1 98.06 158 GLU B C 1
ATOM 4635 O O . GLU B 1 158 ? 5.637 0.849 6.082 1 98.06 158 GLU B O 1
ATOM 4640 N N . LEU B 1 159 ? 4.809 1.964 7.859 1 98.69 159 LEU B N 1
ATOM 4641 C CA . LEU B 1 159 ? 5.605 3.158 7.598 1 98.69 159 LEU B CA 1
ATOM 4642 C C . LEU B 1 159 ? 7.094 2.848 7.695 1 98.69 159 LEU B C 1
ATOM 4644 O O . LEU B 1 159 ? 7.871 3.227 6.816 1 98.69 159 LEU B O 1
ATOM 4648 N N . ALA B 1 160 ? 7.477 2.164 8.758 1 98.56 160 ALA B N 1
ATOM 4649 C CA . ALA B 1 160 ? 8.883 1.818 8.969 1 98.56 160 ALA B CA 1
ATOM 4650 C C . ALA B 1 160 ? 9.414 0.951 7.832 1 98.56 160 ALA B C 1
ATOM 4652 O O . ALA B 1 160 ? 10.516 1.187 7.328 1 98.56 160 ALA B O 1
ATOM 4653 N N . GLN B 1 161 ? 8.609 -0.015 7.441 1 98.12 161 GLN B N 1
ATOM 4654 C CA . GLN B 1 161 ? 8.992 -0.901 6.348 1 98.12 161 GLN B CA 1
ATOM 4655 C C . GLN B 1 161 ? 9.078 -0.14 5.027 1 98.12 161 GLN B C 1
ATOM 4657 O O . GLN B 1 161 ? 9.992 -0.37 4.23 1 98.12 161 GLN B O 1
ATOM 4662 N N . PHE B 1 162 ? 8.148 0.751 4.801 1 98.5 162 PHE B N 1
ATOM 4663 C CA . PHE B 1 162 ? 8.141 1.559 3.586 1 98.5 162 PHE B CA 1
ATOM 4664 C C . PHE B 1 162 ? 9.406 2.396 3.48 1 98.5 162 PHE B C 1
ATOM 4666 O O . PHE B 1 162 ? 10.062 2.416 2.436 1 98.5 162 PHE B O 1
ATOM 4673 N N . ILE B 1 163 ? 9.75 3.021 4.574 1 98.56 163 ILE B N 1
ATOM 4674 C CA . ILE B 1 163 ? 10.953 3.846 4.613 1 98.56 163 ILE B CA 1
ATOM 4675 C C . ILE B 1 163 ? 12.188 2.969 4.422 1 98.56 163 ILE B C 1
ATOM 4677 O O . ILE B 1 163 ? 13.055 3.281 3.605 1 98.56 163 ILE B O 1
ATOM 4681 N N . HIS B 1 164 ? 12.227 1.886 5.102 1 97.38 164 HIS B N 1
ATOM 4682 C CA . HIS B 1 164 ? 13.367 0.983 5.059 1 97.38 164 HIS B CA 1
ATOM 4683 C C . HIS B 1 164 ? 13.633 0.493 3.639 1 97.38 164 HIS B C 1
ATOM 4685 O O . HIS B 1 164 ? 14.773 0.492 3.182 1 97.38 164 HIS B O 1
ATOM 4691 N N . HIS B 1 165 ? 12.617 0.201 2.92 1 97.38 165 HIS B N 1
ATOM 4692 C CA . HIS B 1 165 ? 12.789 -0.449 1.626 1 97.38 165 HIS B CA 1
ATOM 4693 C C . HIS B 1 165 ? 12.922 0.578 0.506 1 97.38 165 HIS B C 1
ATOM 4695 O O . HIS B 1 165 ? 13.461 0.276 -0.559 1 97.38 165 HIS B O 1
ATOM 4701 N N . THR B 1 166 ? 12.492 1.795 0.724 1 97.88 166 THR B N 1
ATOM 4702 C CA . THR B 1 166 ? 12.516 2.773 -0.357 1 97.88 166 THR B CA 1
ATOM 4703 C C . THR B 1 166 ? 13.695 3.73 -0.188 1 97.88 166 THR B C 1
ATOM 4705 O O . THR B 1 166 ? 13.977 4.535 -1.077 1 97.88 166 THR B O 1
ATOM 4708 N N . SER B 1 167 ? 14.461 3.654 0.908 1 96.69 167 SER B N 1
ATOM 4709 C CA . SER B 1 167 ? 15.477 4.664 1.165 1 96.69 167 SER B CA 1
ATOM 4710 C C . SER B 1 167 ? 16.875 4.082 1.014 1 96.69 167 SER B C 1
ATOM 4712 O O . SER B 1 167 ? 17.859 4.688 1.452 1 96.69 167 SER B O 1
ATOM 4714 N N . LYS B 1 168 ? 17.031 2.98 0.407 1 91.25 168 LYS B N 1
ATOM 4715 C CA . LYS B 1 168 ? 18.312 2.287 0.383 1 91.25 168 LYS B CA 1
ATOM 4716 C C . LYS B 1 168 ? 19.344 3.057 -0.447 1 91.25 168 LYS B C 1
ATOM 4718 O O . LYS B 1 168 ? 20.547 2.955 -0.204 1 91.25 168 LYS B O 1
ATOM 4723 N N . LYS B 1 169 ? 18.906 3.877 -1.361 1 91.44 169 LYS B N 1
ATOM 4724 C CA . LYS B 1 169 ? 19.828 4.656 -2.178 1 91.44 169 LYS B CA 1
ATOM 4725 C C . LYS B 1 169 ? 19.844 6.121 -1.756 1 91.44 169 LYS B C 1
ATOM 4727 O O . LYS B 1 169 ? 20.469 6.961 -2.414 1 91.44 169 LYS B O 1
ATOM 4732 N N . ALA B 1 170 ? 19.141 6.438 -0.738 1 96.25 170 ALA B N 1
ATOM 4733 C CA . ALA B 1 170 ? 19.109 7.816 -0.259 1 96.25 170 ALA B CA 1
ATOM 4734 C C . ALA B 1 170 ? 20.328 8.117 0.606 1 96.25 170 ALA B C 1
ATOM 4736 O O . ALA B 1 170 ? 20.797 7.266 1.367 1 96.25 170 ALA B O 1
ATOM 4737 N N . ASP B 1 171 ? 20.875 9.312 0.465 1 95.75 171 ASP B N 1
ATOM 4738 C CA . ASP B 1 171 ? 21.938 9.789 1.337 1 95.75 171 ASP B CA 1
ATOM 4739 C C . ASP B 1 171 ? 21.375 10.359 2.637 1 95.75 171 ASP B C 1
ATOM 4741 O O . ASP B 1 171 ? 22.016 10.25 3.691 1 95.75 171 ASP B O 1
ATOM 4745 N N . VAL B 1 172 ? 20.25 10.992 2.5 1 97 172 VAL B N 1
ATOM 4746 C CA . VAL B 1 172 ? 19.562 11.609 3.629 1 97 172 VAL B CA 1
ATOM 4747 C C . VAL B 1 172 ? 18.078 11.219 3.607 1 97 172 VAL B C 1
ATOM 4749 O O . VAL B 1 172 ? 17.453 11.18 2.545 1 97 172 VAL B O 1
ATOM 4752 N N . VAL B 1 173 ? 17.594 10.852 4.75 1 98.44 173 VAL B N 1
ATOM 4753 C CA . VAL B 1 173 ? 16.188 10.5 4.918 1 98.44 173 VAL B CA 1
ATOM 4754 C C . VAL B 1 173 ? 15.516 11.477 5.883 1 98.44 173 VAL B C 1
ATOM 4756 O O . VAL B 1 173 ? 16.047 11.75 6.965 1 98.44 173 VAL B O 1
ATOM 4759 N N . LEU B 1 174 ? 14.398 12.062 5.477 1 98.81 174 LEU B N 1
ATOM 4760 C CA . LEU B 1 174 ? 13.602 12.984 6.277 1 98.81 174 LEU B CA 1
ATOM 4761 C C . LEU B 1 174 ? 12.156 12.508 6.391 1 98.81 174 LEU B C 1
ATOM 4763 O O . LEU B 1 174 ? 11.531 12.148 5.387 1 98.81 174 LEU B O 1
ATOM 4767 N N . LEU B 1 175 ? 11.664 12.383 7.566 1 98.94 175 LEU B N 1
ATOM 4768 C CA . LEU B 1 175 ? 10.25 12.094 7.809 1 98.94 175 LEU B CA 1
ATOM 4769 C C . LEU B 1 175 ? 9.602 13.203 8.633 1 98.94 175 LEU B C 1
ATOM 4771 O O . LEU B 1 175 ? 10.078 13.539 9.719 1 98.94 175 LEU B O 1
ATOM 4775 N N . CYS B 1 176 ? 8.57 13.781 8.109 1 98.88 176 CYS B N 1
ATOM 4776 C CA . CYS B 1 176 ? 7.785 14.766 8.844 1 98.88 176 CYS B CA 1
ATOM 4777 C C . CYS B 1 176 ? 6.309 14.383 8.852 1 98.88 176 CYS B C 1
ATOM 4779 O O . CYS B 1 176 ? 5.816 13.758 7.914 1 98.88 176 CYS B O 1
ATOM 4781 N N . GLY B 1 177 ? 5.676 14.75 9.891 1 98.62 177 GLY B N 1
ATOM 4782 C CA . GLY B 1 177 ? 4.234 14.555 9.898 1 98.62 177 GLY B CA 1
ATOM 4783 C C . GLY B 1 177 ? 3.65 14.469 11.297 1 98.62 177 GLY B C 1
ATOM 4784 O O . GLY B 1 177 ? 4.355 14.688 12.281 1 98.62 177 GLY B O 1
ATOM 4785 N N . ASP B 1 178 ? 2.379 14.297 11.352 1 98.62 178 ASP B N 1
ATOM 4786 C CA . ASP B 1 178 ? 1.622 14.016 12.562 1 98.62 178 ASP B CA 1
ATOM 4787 C C . ASP B 1 178 ? 1.479 12.516 12.789 1 98.62 178 ASP B C 1
ATOM 4789 O O . ASP B 1 178 ? 0.681 11.852 12.117 1 98.62 178 ASP B O 1
ATOM 4793 N N . LEU B 1 179 ? 2.199 11.977 13.758 1 98.56 179 LEU B N 1
ATOM 4794 C CA . LEU B 1 179 ? 2.182 10.539 13.992 1 98.56 179 LEU B CA 1
ATOM 4795 C C . LEU B 1 179 ? 1.038 10.148 14.922 1 98.56 179 LEU B C 1
ATOM 4797 O O . LEU B 1 179 ? 0.731 8.969 15.078 1 98.56 179 LEU B O 1
ATOM 4801 N N . ASN B 1 180 ? 0.454 11.117 15.547 1 97.94 180 ASN B N 1
ATOM 4802 C CA . ASN B 1 180 ? -0.609 10.867 16.516 1 97.94 180 ASN B CA 1
ATOM 4803 C C . ASN B 1 180 ? -0.162 9.891 17.594 1 97.94 180 ASN B C 1
ATOM 4805 O O . ASN B 1 180 ? -0.945 9.055 18.047 1 97.94 180 ASN B O 1
ATOM 4809 N N . MET B 1 181 ? 1.087 9.922 17.906 1 98.31 181 MET B N 1
ATOM 4810 C CA . MET B 1 181 ? 1.689 9.133 18.984 1 98.31 181 MET B CA 1
ATOM 4811 C C . MET B 1 181 ? 2.689 9.961 19.766 1 98.31 181 MET B C 1
ATOM 4813 O O . MET B 1 181 ? 3.422 10.773 19.203 1 98.31 181 MET B O 1
ATOM 4817 N N . HIS B 1 182 ? 2.707 9.703 21.062 1 97.69 182 HIS B N 1
ATOM 4818 C CA . HIS B 1 182 ? 3.699 10.336 21.922 1 97.69 182 HIS B CA 1
ATOM 4819 C C . HIS B 1 182 ? 5.078 9.711 21.719 1 97.69 182 HIS B C 1
ATOM 4821 O O . HIS B 1 182 ? 5.188 8.594 21.219 1 97.69 182 HIS B O 1
ATOM 4827 N N . PRO B 1 183 ? 6.109 10.398 22.141 1 97.62 183 PRO B N 1
ATOM 4828 C CA . PRO B 1 183 ? 7.477 9.938 21.875 1 97.62 183 PRO B CA 1
ATOM 4829 C C . PRO B 1 183 ? 7.746 8.539 22.438 1 97.62 183 PRO B C 1
ATOM 4831 O O . PRO B 1 183 ? 8.5 7.773 21.844 1 97.62 183 PRO B O 1
ATOM 4834 N N . LYS B 1 184 ? 7.098 8.141 23.469 1 96.56 184 LYS B N 1
ATOM 4835 C CA . LYS B 1 184 ? 7.402 6.867 24.125 1 96.56 184 LYS B CA 1
ATOM 4836 C C . LYS B 1 184 ? 6.359 5.809 23.766 1 96.56 184 LYS B C 1
ATOM 4838 O O . LYS B 1 184 ? 6.422 4.684 24.266 1 96.56 184 LYS B O 1
ATOM 4843 N N . ASP B 1 185 ? 5.43 6.211 23 1 98 185 ASP B N 1
ATOM 4844 C CA . ASP B 1 185 ? 4.441 5.223 22.578 1 98 185 ASP B CA 1
ATOM 4845 C C . ASP B 1 185 ? 5.086 4.137 21.719 1 98 185 ASP B C 1
ATOM 4847 O O . ASP B 1 185 ? 6.055 4.398 21 1 98 185 ASP B O 1
ATOM 4851 N N . LEU B 1 186 ? 4.496 2.994 21.734 1 97.88 186 LEU B N 1
ATOM 4852 C CA . LEU B 1 186 ? 5.023 1.794 21.094 1 97.88 186 LEU B CA 1
ATOM 4853 C C . LEU B 1 186 ? 5.285 2.035 19.625 1 97.88 186 LEU B C 1
ATOM 4855 O O . LEU B 1 186 ? 6.363 1.713 19.109 1 97.88 186 LEU B O 1
ATOM 4859 N N . GLY B 1 187 ? 4.293 2.6 18.922 1 98.31 187 GLY B N 1
ATOM 4860 C CA . GLY B 1 187 ? 4.445 2.83 17.5 1 98.31 187 GLY B CA 1
ATOM 4861 C C . GLY B 1 187 ? 5.59 3.77 17.156 1 98.31 187 GLY B C 1
ATOM 4862 O O . GLY B 1 187 ? 6.305 3.557 16.188 1 98.31 187 GLY B O 1
ATOM 4863 N N . CYS B 1 188 ? 5.738 4.801 17.938 1 98.12 188 CYS B N 1
ATOM 4864 C CA . CYS B 1 188 ? 6.816 5.758 17.719 1 98.12 188 CYS B CA 1
ATOM 4865 C C . CYS B 1 188 ? 8.172 5.109 17.969 1 98.12 188 CYS B C 1
ATOM 4867 O O . CYS B 1 188 ? 9.117 5.312 17.188 1 98.12 188 CYS B O 1
ATOM 4869 N N . CYS B 1 189 ? 8.297 4.34 19 1 98.12 189 CYS B N 1
ATOM 4870 C CA . CYS B 1 189 ? 9.523 3.621 19.297 1 98.12 189 CYS B CA 1
ATOM 4871 C C . CYS B 1 189 ? 9.859 2.623 18.203 1 98.12 189 CYS B C 1
ATOM 4873 O O . CYS B 1 189 ? 11.016 2.527 17.781 1 98.12 189 CYS B O 1
ATOM 4875 N N . LEU B 1 190 ? 8.836 1.93 17.797 1 98.06 190 LEU B N 1
ATOM 4876 C CA . LEU B 1 190 ? 9 0.946 16.719 1 98.06 190 LEU B CA 1
ATOM 4877 C C . LEU B 1 190 ? 9.547 1.6 15.461 1 98.06 190 LEU B C 1
ATOM 4879 O O . LEU B 1 190 ? 10.492 1.093 14.852 1 98.06 190 LEU B O 1
ATOM 4883 N N . LEU B 1 191 ? 8.977 2.717 15.086 1 98.38 191 LEU B N 1
ATOM 4884 C CA . LEU B 1 191 ? 9.375 3.469 13.898 1 98.38 191 LEU B CA 1
ATOM 4885 C C . LEU B 1 191 ? 10.836 3.916 14.008 1 98.38 191 LEU B C 1
ATOM 4887 O O . LEU B 1 191 ? 11.633 3.66 13.102 1 98.38 191 LEU B O 1
ATOM 4891 N N . LYS B 1 192 ? 11.188 4.504 15.094 1 97.69 192 LYS B N 1
ATOM 4892 C CA . LYS B 1 192 ? 12.531 5.055 15.273 1 97.69 192 LYS B CA 1
ATOM 4893 C C . LYS B 1 192 ? 13.578 3.945 15.359 1 97.69 192 LYS B C 1
ATOM 4895 O O . LYS B 1 192 ? 14.625 4.023 14.727 1 97.69 192 LYS B O 1
ATOM 4900 N N . GLU B 1 193 ? 13.273 2.896 16.109 1 96.12 193 GLU B N 1
ATOM 4901 C CA . GLU B 1 193 ? 14.227 1.811 16.312 1 96.12 193 GLU B CA 1
ATOM 4902 C C . GLU B 1 193 ? 14.477 1.056 15.008 1 96.12 193 GLU B C 1
ATOM 4904 O O . GLU B 1 193 ? 15.609 0.656 14.719 1 96.12 193 GLU B O 1
ATOM 4909 N N . TRP B 1 194 ? 13.445 0.894 14.242 1 96 194 TRP B N 1
ATOM 4910 C CA . TRP B 1 194 ? 13.586 0.108 13.016 1 96 194 TRP B CA 1
ATOM 4911 C C . TRP B 1 194 ? 14.297 0.909 11.93 1 96 194 TRP B C 1
ATOM 4913 O O . TRP B 1 194 ? 15.133 0.37 11.203 1 96 194 TRP B O 1
ATOM 4923 N N . THR B 1 195 ? 13.984 2.168 11.836 1 96.94 195 THR B N 1
ATOM 4924 C CA . THR B 1 195 ? 14.5 2.977 10.734 1 96.94 195 THR B CA 1
ATOM 4925 C C . THR B 1 195 ? 15.82 3.645 11.117 1 96.94 195 THR B C 1
ATOM 4927 O O . THR B 1 195 ? 16.578 4.07 10.25 1 96.94 195 THR B O 1
ATOM 4930 N N . GLY B 1 196 ? 16.047 3.848 12.414 1 96.12 196 GLY B N 1
ATOM 4931 C CA . GLY B 1 196 ? 17.234 4.559 12.875 1 96.12 196 GLY B CA 1
ATOM 4932 C C . GLY B 1 196 ? 17.094 6.066 12.766 1 96.12 196 GLY B C 1
ATOM 4933 O O . GLY B 1 196 ? 18.094 6.785 12.844 1 96.12 196 GLY B O 1
ATOM 4934 N N . LEU B 1 197 ? 15.891 6.551 12.594 1 97.88 197 LEU B N 1
ATOM 4935 C CA . LEU B 1 197 ? 15.664 7.988 12.477 1 97.88 197 LEU B CA 1
ATOM 4936 C C . LEU B 1 197 ? 15.852 8.68 13.82 1 97.88 197 LEU B C 1
ATOM 4938 O O . LEU B 1 197 ? 15.445 8.156 14.859 1 97.88 197 LEU B O 1
ATOM 4942 N N . HIS B 1 198 ? 16.422 9.852 13.75 1 97.69 198 HIS B N 1
ATOM 4943 C CA . HIS B 1 198 ? 16.625 10.664 14.945 1 97.69 198 HIS B CA 1
ATOM 4944 C C . HIS B 1 198 ? 15.594 11.773 15.047 1 97.69 198 HIS B C 1
ATOM 4946 O O . HIS B 1 198 ? 15.195 12.352 14.031 1 97.69 198 HIS B O 1
ATOM 4952 N N . ASP B 1 199 ? 15.273 12.07 16.25 1 98.44 199 ASP B N 1
ATOM 4953 C CA . ASP B 1 199 ? 14.273 13.086 16.547 1 98.44 199 ASP B CA 1
ATOM 4954 C C . ASP B 1 199 ? 14.906 14.477 16.625 1 98.44 199 ASP B C 1
ATOM 4956 O O . ASP B 1 199 ? 15.727 14.742 17.5 1 98.44 199 ASP B O 1
ATOM 4960 N N . ALA B 1 200 ? 14.477 15.328 15.781 1 98.56 200 ALA B N 1
ATOM 4961 C CA . ALA B 1 200 ? 15.039 16.672 15.727 1 98.56 200 ALA B CA 1
ATOM 4962 C C . ALA B 1 200 ? 14.93 17.375 17.078 1 98.56 200 ALA B C 1
ATOM 4964 O O . ALA B 1 200 ? 15.836 18.109 17.484 1 98.56 200 ALA B O 1
ATOM 4965 N N . TYR B 1 201 ? 13.844 17.172 17.766 1 98.44 201 TYR B N 1
ATOM 4966 C CA . TYR B 1 201 ? 13.648 17.812 19.078 1 98.44 201 TYR B CA 1
ATOM 4967 C C . TYR B 1 201 ? 14.719 17.375 20.062 1 98.44 201 TYR B C 1
ATOM 4969 O O . TYR B 1 201 ? 15.25 18.188 20.828 1 98.44 201 TYR B O 1
ATOM 4977 N N . LEU B 1 202 ? 15.047 16.109 20.047 1 97.38 202 LEU B N 1
ATOM 4978 C CA . LEU B 1 202 ? 16.016 15.555 20.984 1 97.38 202 LEU B CA 1
ATOM 4979 C C . LEU B 1 202 ? 17.438 15.93 20.594 1 97.38 202 LEU B C 1
ATOM 4981 O O . LEU B 1 202 ? 18.297 16.094 21.453 1 97.38 202 LEU B O 1
ATOM 4985 N N . GLU B 1 203 ? 17.641 16.109 19.25 1 96.69 203 GLU B N 1
ATOM 4986 C CA . GLU B 1 203 ? 19 16.219 18.75 1 96.69 203 GLU B CA 1
ATOM 4987 C C . GLU B 1 203 ? 19.391 17.672 18.516 1 96.69 203 GLU B C 1
ATOM 4989 O O . GLU B 1 203 ? 20.578 17.984 18.375 1 96.69 203 GLU B O 1
ATOM 4994 N N . THR B 1 204 ? 18.391 18.516 18.469 1 97.06 204 THR B N 1
ATOM 4995 C CA . THR B 1 204 ? 18.656 19.891 18.047 1 97.06 204 THR B CA 1
ATOM 4996 C C . THR B 1 204 ? 19.641 20.562 19 1 97.06 204 THR B C 1
ATOM 4998 O O . THR B 1 204 ? 19.672 20.266 20.188 1 97.06 204 THR B O 1
ATOM 5001 N N . GLN B 1 205 ? 20.375 21.516 18.469 1 92.88 205 GLN B N 1
ATOM 5002 C CA . GLN B 1 205 ? 21.328 22.312 19.234 1 92.88 205 GLN B CA 1
ATOM 5003 C C . GLN B 1 205 ? 20.641 23.516 19.875 1 92.88 205 GLN B C 1
ATOM 5005 O O . GLN B 1 205 ? 21.094 24.031 20.906 1 92.88 205 GLN B O 1
ATOM 5010 N N . ASP B 1 206 ? 19.625 23.938 19.234 1 96.62 206 ASP B N 1
ATOM 5011 C CA . ASP B 1 206 ? 18.891 25.125 19.656 1 96.62 206 ASP B CA 1
ATOM 5012 C C . ASP B 1 206 ? 17.391 24.938 19.438 1 96.62 206 ASP B C 1
ATOM 5014 O O . ASP B 1 206 ? 16.922 24.906 18.297 1 96.62 206 ASP B O 1
ATOM 5018 N N . PHE B 1 207 ? 16.672 24.828 20.531 1 96.94 207 PHE B N 1
ATOM 5019 C CA . PHE B 1 207 ? 15.227 24.656 20.422 1 96.94 207 PHE B CA 1
ATOM 5020 C C . PHE B 1 207 ? 14.492 25.875 20.938 1 96.94 207 PHE B C 1
ATOM 5022 O O . PHE B 1 207 ? 14.82 26.406 22 1 96.94 207 PHE B O 1
ATOM 5029 N N . LYS B 1 208 ? 13.586 26.375 20.203 1 95.94 208 LYS B N 1
ATOM 5030 C CA . LYS B 1 208 ? 12.672 27.438 20.625 1 95.94 208 LYS B CA 1
ATOM 5031 C C . LYS B 1 208 ? 11.219 26.984 20.469 1 95.94 208 LYS B C 1
ATOM 5033 O O . LYS B 1 208 ? 10.742 26.797 19.344 1 95.94 208 LYS B O 1
ATOM 5038 N N . GLY B 1 209 ? 10.508 26.781 21.484 1 94.75 209 GLY B N 1
ATOM 5039 C CA . GLY B 1 209 ? 9.125 26.328 21.484 1 94.75 209 GLY B CA 1
ATOM 5040 C C . GLY B 1 209 ? 8.625 25.953 22.875 1 94.75 209 GLY B C 1
ATOM 5041 O O . GLY B 1 209 ? 9.148 26.438 23.875 1 94.75 209 GLY B O 1
ATOM 5042 N N . PHE B 1 210 ? 7.59 25.25 22.938 1 93.31 210 PHE B N 1
ATOM 5043 C CA . PHE B 1 210 ? 7.012 24.828 24.219 1 93.31 210 PHE B CA 1
ATOM 5044 C C . PHE B 1 210 ? 7.84 23.719 24.859 1 93.31 210 PHE B C 1
ATOM 5046 O O . PHE B 1 210 ? 8.477 22.938 24.156 1 93.31 210 PHE B O 1
ATOM 5053 N N . GLU B 1 211 ? 7.719 23.672 26.109 1 90.69 211 GLU B N 1
ATOM 5054 C CA . GLU B 1 211 ? 8.445 22.672 26.875 1 90.69 211 GLU B CA 1
ATOM 5055 C C . GLU B 1 211 ? 8.125 21.266 26.391 1 90.69 211 GLU B C 1
ATOM 5057 O O . GLU B 1 211 ? 6.988 20.969 26.016 1 90.69 211 GLU B O 1
ATOM 5062 N N . GLU B 1 212 ? 9.188 20.438 26.266 1 93.56 212 GLU B N 1
ATOM 5063 C CA . GLU B 1 212 ? 9.102 19.031 25.906 1 93.56 212 GLU B CA 1
ATOM 5064 C C . GLU B 1 212 ? 8.742 18.859 24.438 1 93.56 212 GLU B C 1
ATOM 5066 O O . GLU B 1 212 ? 8.445 17.75 23.984 1 93.56 212 GLU B O 1
ATOM 5071 N N . GLY B 1 213 ? 8.719 19.953 23.719 1 96.44 213 GLY B N 1
ATOM 5072 C CA . GLY B 1 213 ? 8.469 19.891 22.281 1 96.44 213 GLY B CA 1
ATOM 5073 C C . GLY B 1 213 ? 7 19.703 21.938 1 96.44 213 GLY B C 1
ATOM 5074 O O . GLY B 1 213 ? 6.664 19.188 20.875 1 96.44 213 GLY B O 1
ATOM 5075 N N . TYR B 1 214 ? 6.121 20.109 22.844 1 97.25 214 TYR B N 1
ATOM 5076 C CA . TYR B 1 214 ? 4.684 19.953 22.656 1 97.25 214 TYR B CA 1
ATOM 5077 C C . TYR B 1 214 ? 4.223 20.656 21.391 1 97.25 214 TYR B C 1
ATOM 5079 O O . TYR B 1 214 ? 4.684 21.766 21.094 1 97.25 214 TYR B O 1
ATOM 5087 N N . THR B 1 215 ? 3.307 20 20.656 1 97.94 215 THR B N 1
ATOM 5088 C CA . THR B 1 215 ? 2.795 20.578 19.422 1 97.94 215 THR B CA 1
ATOM 5089 C C . THR B 1 215 ? 1.294 20.844 19.531 1 97.94 215 THR B C 1
ATOM 5091 O O . THR B 1 215 ? 0.703 21.469 18.641 1 97.94 215 THR B O 1
ATOM 5094 N N . MET B 1 216 ? 0.653 20.297 20.484 1 96.94 216 MET B N 1
ATOM 5095 C CA . MET B 1 216 ? -0.677 20.688 20.953 1 96.94 216 MET B CA 1
ATOM 5096 C C . MET B 1 216 ? -0.637 21.156 22.406 1 96.94 216 MET B C 1
ATOM 5098 O O . MET B 1 216 ? -0.244 20.391 23.297 1 96.94 216 MET B O 1
ATOM 5102 N N . VAL B 1 217 ? -1.011 22.391 22.594 1 95.62 217 VAL B N 1
ATOM 5103 C CA . VAL B 1 217 ? -0.793 23 23.891 1 95.62 217 VAL B CA 1
ATOM 5104 C C . VAL B 1 217 ? -2.041 23.781 24.312 1 95.62 217 VAL B C 1
ATOM 5106 O O . VAL B 1 217 ? -2.799 24.25 23.469 1 95.62 217 VAL B O 1
ATOM 5109 N N . PRO B 1 218 ? -2.219 23.859 25.656 1 93.69 218 PRO B N 1
ATOM 5110 C CA . PRO B 1 218 ? -3.412 24.547 26.141 1 93.69 218 PRO B CA 1
ATOM 5111 C C . PRO B 1 218 ? -3.43 26.031 25.781 1 93.69 218 PRO B C 1
ATOM 5113 O O . PRO B 1 218 ? -4.5 26.641 25.719 1 93.69 218 PRO B O 1
ATOM 5116 N N . GLU B 1 219 ? -2.305 26.656 25.453 1 92 219 GLU B N 1
ATOM 5117 C CA . GLU B 1 219 ? -2.197 28.062 25.094 1 92 219 GLU B CA 1
ATOM 5118 C C . GLU B 1 219 ? -2.723 28.328 23.688 1 92 219 GLU B C 1
ATOM 5120 O O . GLU B 1 219 ? -2.963 29.484 23.312 1 92 219 GLU B O 1
ATOM 5125 N N . ASN B 1 220 ? -2.857 27.281 22.938 1 94.81 220 ASN B N 1
ATOM 5126 C CA . ASN B 1 220 ? -3.354 27.422 21.578 1 94.81 220 ASN B CA 1
ATOM 5127 C C . ASN B 1 220 ? -4.855 27.688 21.547 1 94.81 220 ASN B C 1
ATOM 5129 O O . ASN B 1 220 ? -5.641 26.891 22.078 1 94.81 220 ASN B O 1
ATOM 5133 N N . TYR B 1 221 ? -5.289 28.688 20.875 1 93.5 221 TYR B N 1
ATOM 5134 C CA . TYR B 1 221 ? -6.656 29.203 20.797 1 93.5 221 TYR B CA 1
ATOM 5135 C C . TYR B 1 221 ? -7.617 28.109 20.359 1 93.5 221 TYR B C 1
ATOM 5137 O O . TYR B 1 221 ? -8.773 28.078 20.781 1 93.5 221 TYR B O 1
ATOM 5145 N N . TYR B 1 222 ? -7.145 27.188 19.578 1 95.56 222 TYR B N 1
ATOM 5146 C CA . TYR B 1 222 ? -8.023 26.203 18.953 1 95.56 222 TYR B CA 1
ATOM 5147 C C . TYR B 1 222 ? -8.023 24.891 19.719 1 95.56 222 TYR B C 1
ATOM 5149 O O . TYR B 1 222 ? -8.664 23.922 19.312 1 95.56 222 TYR B O 1
ATOM 5157 N N . VAL B 1 223 ? -7.316 24.766 20.797 1 95.25 223 VAL B N 1
ATOM 5158 C CA . VAL B 1 223 ? -7.203 23.531 21.562 1 95.25 223 VAL B CA 1
ATOM 5159 C C . VAL B 1 223 ? -8.008 23.641 22.844 1 95.25 223 VAL B C 1
ATOM 5161 O O . VAL B 1 223 ? -7.871 24.609 23.594 1 95.25 223 VAL B O 1
ATOM 5164 N N . SER B 1 224 ? -8.875 22.641 23.078 1 93.06 224 SER B N 1
ATOM 5165 C CA . SER B 1 224 ? -9.617 22.578 24.328 1 93.06 224 SER B CA 1
ATOM 5166 C C . SER B 1 224 ? -8.977 21.594 25.297 1 93.06 224 SER B C 1
ATOM 5168 O O . SER B 1 224 ? -8.125 20.797 24.906 1 93.06 224 SER B O 1
ATOM 5170 N N . GLN B 1 225 ? -9.383 21.688 26.484 1 91 225 GLN B N 1
ATOM 5171 C CA . GLN B 1 225 ? -8.883 20.75 27.484 1 91 225 GLN B CA 1
ATOM 5172 C C . GLN B 1 225 ? -9.305 19.328 27.172 1 91 225 GLN B C 1
ATOM 5174 O O . GLN B 1 225 ? -8.586 18.375 27.469 1 91 225 GLN B O 1
ATOM 5179 N N . GLN B 1 226 ? -10.414 19.141 26.594 1 89.69 226 GLN B N 1
ATOM 5180 C CA . GLN B 1 226 ? -10.898 17.828 26.203 1 89.69 226 GLN B CA 1
ATOM 5181 C C . GLN B 1 226 ? -9.977 17.188 25.172 1 89.69 226 GLN B C 1
ATOM 5183 O O . GLN B 1 226 ? -9.781 15.969 25.172 1 89.69 226 GLN B O 1
ATOM 5188 N N . ASP B 1 227 ? -9.453 18.031 24.344 1 91.25 227 ASP B N 1
ATOM 5189 C CA . ASP B 1 227 ? -8.539 17.547 23.312 1 91.25 227 ASP B CA 1
ATOM 5190 C C . ASP B 1 227 ? -7.254 16.984 23.938 1 91.25 227 ASP B C 1
ATOM 5192 O O . ASP B 1 227 ? -6.637 16.078 23.391 1 91.25 227 ASP B O 1
ATOM 5196 N N . LEU B 1 228 ? -6.875 17.516 25.062 1 94 228 LEU B N 1
ATOM 5197 C CA . LEU B 1 228 ? -5.609 17.156 25.688 1 94 228 LEU B CA 1
ATOM 5198 C C . LEU B 1 228 ? -5.777 15.953 26.609 1 94 228 LEU B C 1
ATOM 5200 O O . LEU B 1 228 ? -4.793 15.312 26.984 1 94 228 LEU B O 1
ATOM 5204 N N . GLY B 1 229 ? -7.004 15.625 26.969 1 92.19 229 GLY B N 1
ATOM 5205 C CA . GLY B 1 229 ? -7.258 14.484 27.844 1 92.19 229 GLY B CA 1
ATOM 5206 C C . GLY B 1 229 ? -6.5 14.555 29.156 1 92.19 229 GLY B C 1
ATOM 5207 O O . GLY B 1 229 ? -6.574 15.555 29.875 1 92.19 229 GLY B O 1
ATOM 5208 N N . PRO B 1 230 ? -5.711 13.508 29.438 1 94.44 230 PRO B N 1
ATOM 5209 C CA . PRO B 1 230 ? -4.996 13.453 30.703 1 94.44 230 PRO B CA 1
ATOM 5210 C C . PRO B 1 230 ? -3.674 14.219 30.672 1 94.44 230 PRO B C 1
ATOM 5212 O O . PRO B 1 230 ? -2.855 14.078 31.594 1 94.44 230 PRO B O 1
ATOM 5215 N N . PHE B 1 231 ? -3.447 14.969 29.625 1 95.69 231 PHE B N 1
ATOM 5216 C CA . PHE B 1 231 ? -2.193 15.695 29.484 1 95.69 231 PHE B CA 1
ATOM 5217 C C . PHE B 1 231 ? -2.441 17.203 29.453 1 95.69 231 PHE B C 1
ATOM 5219 O O . PHE B 1 231 ? -2.279 17.844 28.406 1 95.69 231 PHE B O 1
ATOM 5226 N N . PRO B 1 232 ? -2.6 17.812 30.562 1 93.81 232 PRO B N 1
ATOM 5227 C CA . PRO B 1 232 ? -3.006 19.219 30.609 1 93.81 232 PRO B CA 1
ATOM 5228 C C . PRO B 1 232 ? -1.903 20.156 30.125 1 93.81 232 PRO B C 1
ATOM 5230 O O . PRO B 1 232 ? -2.186 21.297 29.734 1 93.81 232 PRO B O 1
ATOM 5233 N N . SER B 1 233 ? -0.628 19.734 30.141 1 94.56 233 SER B N 1
ATOM 5234 C CA . SER B 1 233 ? 0.472 20.594 29.734 1 94.56 233 SER B CA 1
ATOM 5235 C C . SER B 1 233 ? 0.678 20.562 28.219 1 94.56 233 SER B C 1
ATOM 5237 O O . SER B 1 233 ? 1.306 21.469 27.656 1 94.56 233 SER B O 1
ATOM 5239 N N . GLY B 1 234 ? 0.193 19.516 27.578 1 95.69 234 GLY B N 1
ATOM 5240 C CA . GLY B 1 234 ? 0.328 19.391 26.141 1 95.69 234 GLY B CA 1
ATOM 5241 C C . GLY B 1 234 ? 0.773 18.016 25.703 1 95.69 234 GLY B C 1
ATOM 5242 O O . GLY B 1 234 ? 1.083 17.156 26.531 1 95.69 234 GLY B O 1
ATOM 5243 N N . ILE B 1 235 ? 0.732 17.828 24.422 1 96.69 235 ILE B N 1
ATOM 5244 C CA . ILE B 1 235 ? 1.193 16.562 23.859 1 96.69 235 ILE B CA 1
ATOM 5245 C C . ILE B 1 235 ? 2.104 16.828 22.656 1 96.69 235 ILE B C 1
ATOM 5247 O O . ILE B 1 235 ? 1.981 17.859 22 1 96.69 235 ILE B O 1
ATOM 5251 N N . ARG B 1 236 ? 3.041 15.977 22.453 1 98.31 236 ARG B N 1
ATOM 5252 C CA . ARG B 1 236 ? 3.934 16.031 21.297 1 98.31 236 ARG B CA 1
ATOM 5253 C C . ARG B 1 236 ? 3.639 14.891 20.328 1 98.31 236 ARG B C 1
ATOM 5255 O O . ARG B 1 236 ? 3.951 13.727 20.609 1 98.31 236 ARG B O 1
ATOM 5262 N N . ILE B 1 237 ? 3.029 15.328 19.141 1 98.44 237 ILE B N 1
ATOM 5263 C CA . ILE B 1 237 ? 2.623 14.258 18.234 1 98.44 237 ILE B CA 1
ATOM 5264 C C . ILE B 1 237 ? 3.051 14.594 16.812 1 98.44 237 ILE B C 1
ATOM 5266 O O . ILE B 1 237 ? 2.871 13.789 15.891 1 98.44 237 ILE B O 1
ATOM 5270 N N . ASP B 1 238 ? 3.633 15.75 16.578 1 98.75 238 ASP B N 1
ATOM 5271 C CA . ASP B 1 238 ? 4.223 16.156 15.305 1 98.75 238 ASP B CA 1
ATOM 5272 C C . ASP B 1 238 ? 5.746 16.047 15.352 1 98.75 238 ASP B C 1
ATOM 5274 O O . ASP B 1 238 ? 6.367 16.406 16.344 1 98.75 238 ASP B O 1
ATOM 5278 N N . TYR B 1 239 ? 6.332 15.555 14.25 1 98.88 239 TYR B N 1
ATOM 5279 C CA . TYR B 1 239 ? 7.75 15.219 14.344 1 98.88 239 TYR B CA 1
ATOM 5280 C C . TYR B 1 239 ? 8.5 15.641 13.086 1 98.88 239 TYR B C 1
ATOM 5282 O O . TYR B 1 239 ? 7.914 15.703 12 1 98.88 239 TYR B O 1
ATOM 5290 N N . VAL B 1 240 ? 9.727 15.984 13.234 1 98.88 240 VAL B N 1
ATOM 5291 C CA . VAL B 1 240 ? 10.766 16.016 12.219 1 98.88 240 VAL B CA 1
ATOM 5292 C C . VAL B 1 240 ? 11.852 14.984 12.555 1 98.88 240 VAL B C 1
ATOM 5294 O O . VAL B 1 240 ? 12.609 15.164 13.516 1 98.88 240 VAL B O 1
ATOM 5297 N N . LEU B 1 241 ? 11.852 13.922 11.812 1 98.88 241 LEU B N 1
ATOM 5298 C CA . LEU B 1 241 ? 12.828 12.852 12 1 98.88 241 LEU B CA 1
ATOM 5299 C C . LEU B 1 241 ? 13.766 12.758 10.797 1 98.88 241 LEU B C 1
ATOM 5301 O O . LEU B 1 241 ? 13.352 12.984 9.656 1 98.88 241 LEU B O 1
ATOM 5305 N N . TYR B 1 242 ? 15.016 12.453 11.094 1 98.62 242 TYR B N 1
ATOM 5306 C CA . TYR B 1 242 ? 15.969 12.445 9.992 1 98.62 242 TYR B CA 1
ATOM 5307 C C . TYR B 1 242 ? 17.109 11.477 10.266 1 98.62 242 TYR B C 1
ATOM 5309 O O . TYR B 1 242 ? 17.312 11.055 11.406 1 98.62 242 TYR B O 1
ATOM 5317 N N . LYS B 1 243 ? 17.844 11.086 9.219 1 97.62 243 LYS B N 1
ATOM 5318 C CA . LYS B 1 243 ? 19.109 10.359 9.32 1 97.62 243 LYS B CA 1
ATOM 5319 C C . LYS B 1 243 ? 19.922 10.5 8.039 1 97.62 243 LYS B C 1
ATOM 5321 O O . LYS B 1 243 ? 19.406 10.945 7.012 1 97.62 243 LYS B O 1
ATOM 5326 N N . ALA B 1 244 ? 21.172 10.234 8.156 1 95.06 244 ALA B N 1
ATOM 5327 C CA . ALA B 1 244 ? 22.062 10.203 7.008 1 95.06 244 ALA B CA 1
ATOM 5328 C C . ALA B 1 244 ? 22.812 8.875 6.934 1 95.06 244 ALA B C 1
ATOM 5330 O O . ALA B 1 244 ? 22.969 8.18 7.941 1 95.06 244 ALA B O 1
ATOM 5331 N N . VAL B 1 245 ? 23.078 8.445 5.699 1 88 245 VAL B N 1
ATOM 5332 C CA . VAL B 1 245 ? 23.844 7.227 5.516 1 88 245 VAL B CA 1
ATOM 5333 C C . VAL B 1 245 ? 25.312 7.488 5.848 1 88 245 VAL B C 1
ATOM 5335 O O . VAL B 1 245 ? 25.703 8.633 6.086 1 88 245 VAL B O 1
ATOM 5338 N N . SER B 1 246 ? 26 6.312 5.684 1 81.44 246 SER B N 1
ATOM 5339 C CA . SER B 1 246 ? 27.438 6.422 5.926 1 81.44 246 SER B CA 1
ATOM 5340 C C . SER B 1 246 ? 28.109 7.297 4.875 1 81.44 246 SER B C 1
ATOM 5342 O O . SER B 1 246 ? 27.75 7.258 3.699 1 81.44 246 SER B O 1
ATOM 5344 N N . GLY B 1 247 ? 28.891 8.211 5.32 1 85 247 GLY B N 1
ATOM 5345 C CA . GLY B 1 247 ? 29.594 9.141 4.445 1 85 247 GLY B CA 1
ATOM 5346 C C . GLY B 1 247 ? 29.078 10.57 4.574 1 85 247 GLY B C 1
ATOM 5347 O O . GLY B 1 247 ? 29.734 11.508 4.094 1 85 247 GLY B O 1
ATOM 5348 N N . PHE B 1 248 ? 27.891 10.625 5.23 1 91 248 PHE B N 1
ATOM 5349 C CA . PHE B 1 248 ? 27.328 11.953 5.465 1 91 248 PHE B CA 1
ATOM 5350 C C . PHE B 1 248 ? 27 12.148 6.941 1 91 248 PHE B C 1
ATOM 5352 O O . PHE B 1 248 ? 26.828 11.172 7.68 1 91 248 PHE B O 1
ATOM 5359 N N . TYR B 1 249 ? 27.109 13.375 7.324 1 92.56 249 TYR B N 1
ATOM 5360 C CA . TYR B 1 249 ? 26.672 13.773 8.656 1 92.56 249 TYR B CA 1
ATOM 5361 C C . TYR B 1 249 ? 25.547 14.805 8.57 1 92.56 249 TYR B C 1
ATOM 5363 O O . TYR B 1 249 ? 25.625 15.75 7.773 1 92.56 249 TYR B O 1
ATOM 5371 N N . ILE B 1 250 ? 24.5 14.539 9.328 1 95.38 250 ILE B N 1
ATOM 5372 C CA . ILE B 1 250 ? 23.375 15.469 9.359 1 95.38 250 ILE B CA 1
ATOM 5373 C C . ILE B 1 250 ? 23.109 15.914 10.789 1 95.38 250 ILE B C 1
ATOM 5375 O O . ILE B 1 250 ? 23.188 15.117 11.727 1 95.38 250 ILE B O 1
ATOM 5379 N N . SER B 1 251 ? 22.891 17.172 10.969 1 95.5 251 SER B N 1
ATOM 5380 C CA . SER B 1 251 ? 22.562 17.719 12.281 1 95.5 251 SER B CA 1
ATOM 5381 C C . SER B 1 251 ? 21.406 18.719 12.188 1 95.5 251 SER B C 1
ATOM 5383 O O . SER B 1 251 ? 21.156 19.297 11.133 1 95.5 251 SER B O 1
ATOM 5385 N N . CYS B 1 252 ? 20.656 18.797 13.25 1 97.94 252 CYS B N 1
ATOM 5386 C CA . CYS B 1 252 ? 19.609 19.812 13.383 1 97.94 252 CYS B CA 1
ATOM 5387 C C . CYS B 1 252 ? 20.141 21.047 14.102 1 97.94 252 CYS B C 1
ATOM 5389 O O . CYS B 1 252 ? 20.312 21.031 15.32 1 97.94 252 CYS B O 1
ATOM 5391 N N . LYS B 1 253 ? 20.375 22.094 13.383 1 97.5 253 LYS B N 1
ATOM 5392 C CA . LYS B 1 253 ? 20.938 23.312 13.969 1 97.5 253 LYS B CA 1
ATOM 5393 C C . LYS B 1 253 ? 19.891 24.031 14.828 1 97.5 253 LYS B C 1
ATOM 5395 O O . LYS B 1 253 ? 20.203 24.484 15.938 1 97.5 253 LYS B O 1
ATOM 5400 N N . THR B 1 254 ? 18.766 24.156 14.258 1 98 254 THR B N 1
ATOM 5401 C CA . THR B 1 254 ? 17.703 24.812 15 1 98 254 THR B CA 1
ATOM 5402 C C . THR B 1 254 ? 16.375 24.078 14.781 1 98 254 THR B C 1
ATOM 5404 O O . THR B 1 254 ? 16.125 23.562 13.695 1 98 254 THR B O 1
ATOM 5407 N N . LEU B 1 255 ? 15.586 23.969 15.789 1 98.44 255 LEU B N 1
ATOM 5408 C CA . LEU B 1 255 ? 14.188 23.562 15.734 1 98.44 255 LEU B CA 1
ATOM 5409 C C . LEU B 1 255 ? 13.297 24.562 16.453 1 98.44 255 LEU B C 1
ATOM 5411 O O . LEU B 1 255 ? 13.516 24.875 17.625 1 98.44 255 LEU B O 1
ATOM 5415 N N . LYS B 1 256 ? 12.375 25.125 15.688 1 97.44 256 LYS B N 1
ATOM 5416 C CA . LYS B 1 256 ? 11.453 26.125 16.234 1 97.44 256 LYS B CA 1
ATOM 5417 C C . LYS B 1 256 ? 10 25.688 16.016 1 97.44 256 LYS B C 1
ATOM 5419 O O . LYS B 1 256 ? 9.672 25.094 14.992 1 97.44 256 LYS B O 1
ATOM 5424 N N . SER B 1 257 ? 9.188 25.906 16.969 1 96 257 SER B N 1
ATOM 5425 C CA . SER B 1 257 ? 7.75 25.734 16.797 1 96 257 SER B CA 1
ATOM 5426 C C . SER B 1 257 ? 7.016 27.062 16.969 1 96 257 SER B C 1
ATOM 5428 O O . SER B 1 257 ? 7.539 27.984 17.594 1 96 257 SER B O 1
ATOM 5430 N N . THR B 1 258 ? 5.859 27.156 16.359 1 94.12 258 THR B N 1
ATOM 5431 C CA . THR B 1 258 ? 4.992 28.266 16.734 1 94.12 258 THR B CA 1
ATOM 5432 C C . THR B 1 258 ? 4.551 28.141 18.188 1 94.12 258 THR B C 1
ATOM 5434 O O . THR B 1 258 ? 4.664 27.078 18.781 1 94.12 258 THR B O 1
ATOM 5437 N N . THR B 1 259 ? 4.188 29.281 18.828 1 88.75 259 THR B N 1
ATOM 5438 C CA . THR B 1 259 ? 3.938 29.266 20.266 1 88.75 259 THR B CA 1
ATOM 5439 C C . THR B 1 259 ? 2.531 29.766 20.578 1 88.75 259 THR B C 1
ATOM 5441 O O . THR B 1 259 ? 2.348 30.609 21.469 1 88.75 259 THR B O 1
ATOM 5444 N N . GLY B 1 260 ? 1.581 29.188 20.016 1 74.94 260 GLY B N 1
ATOM 5445 C CA . GLY B 1 260 ? 0.196 29.469 20.359 1 74.94 260 GLY B CA 1
ATOM 5446 C C . GLY B 1 260 ? -0.345 30.719 19.703 1 74.94 260 GLY B C 1
ATOM 5447 O O . GLY B 1 260 ? -1.54 31.016 19.781 1 74.94 260 GLY B O 1
ATOM 5448 N N . HIS B 1 261 ? 0.589 31.484 19.219 1 77.44 261 HIS B N 1
ATOM 5449 C CA . HIS B 1 261 ? 0.179 32.656 18.469 1 77.44 261 HIS B CA 1
ATOM 5450 C C . HIS B 1 261 ? 0.646 32.594 17.016 1 77.44 261 HIS B C 1
ATOM 5452 O O . HIS B 1 261 ? 1.646 31.922 16.719 1 77.44 261 HIS B O 1
ATOM 5458 N N . GLY B 1 262 ? -0.253 32.969 16.203 1 69.38 262 GLY B N 1
ATOM 5459 C CA . GLY B 1 262 ? 0.134 33.031 14.805 1 69.38 262 GLY B CA 1
ATOM 5460 C C . GLY B 1 262 ? 1.247 34.031 14.531 1 69.38 262 GLY B C 1
ATOM 5461 O O . GLY B 1 262 ? 1.662 34.75 15.43 1 69.38 262 GLY B O 1
ATOM 5462 N N . PRO B 1 263 ? 1.718 33.906 13.352 1 64.69 263 PRO B N 1
ATOM 5463 C CA . PRO B 1 263 ? 2.678 34.938 12.977 1 64.69 263 PRO B CA 1
ATOM 5464 C C . PRO B 1 263 ? 2.109 36.344 13.125 1 64.69 263 PRO B C 1
ATOM 5466 O O . PRO B 1 263 ? 0.929 36.562 12.852 1 64.69 263 PRO B O 1
ATOM 5469 N N . TYR B 1 264 ? 2.791 37.188 13.695 1 62.56 264 TYR B N 1
ATOM 5470 C CA . TYR B 1 264 ? 2.457 38.594 13.891 1 62.56 264 TYR B CA 1
ATOM 5471 C C . TYR B 1 264 ? 1.359 38.75 14.93 1 62.56 264 TYR B C 1
ATOM 5473 O O . TYR B 1 264 ? 0.43 39.562 14.75 1 62.56 264 TYR B O 1
ATOM 5481 N N . ASN B 1 265 ? 1.33 37.938 15.812 1 64.5 265 ASN B N 1
ATOM 5482 C CA . ASN B 1 265 ? 0.501 38 17.016 1 64.5 265 ASN B CA 1
ATOM 5483 C C . ASN B 1 265 ? -0.972 37.781 16.688 1 64.5 265 ASN B C 1
ATOM 5485 O O . ASN B 1 265 ? -1.851 38.344 17.344 1 64.5 265 ASN B O 1
ATOM 5489 N N . GLY B 1 266 ? -1.106 37.062 15.688 1 76.94 266 GLY B N 1
ATOM 5490 C CA . GLY B 1 266 ? -2.479 36.688 15.383 1 76.94 266 GLY B CA 1
ATOM 5491 C C . GLY B 1 266 ? -2.842 35.281 15.867 1 76.94 266 GLY B C 1
ATOM 5492 O O . GLY B 1 266 ? -2.145 34.719 16.703 1 76.94 266 GLY B O 1
ATOM 5493 N N . THR B 1 267 ? -4.051 34.844 15.57 1 88.44 267 THR B N 1
ATOM 5494 C CA . THR B 1 267 ? -4.52 33.5 15.922 1 88.44 267 THR B CA 1
ATOM 5495 C C . THR B 1 267 ? -3.623 32.438 15.305 1 88.44 267 THR B C 1
ATOM 5497 O O . THR B 1 267 ? -3.006 32.656 14.266 1 88.44 267 THR B O 1
ATOM 5500 N N . PRO B 1 268 ? -3.484 31.391 15.984 1 94.5 268 PRO B N 1
ATOM 5501 C CA . PRO B 1 268 ? -2.605 30.328 15.492 1 94.5 268 PRO B CA 1
ATOM 5502 C C . PRO B 1 268 ? -3.006 29.828 14.109 1 94.5 268 PRO B C 1
ATOM 5504 O O . PRO B 1 268 ? -4.148 30.016 13.68 1 94.5 268 PRO B O 1
ATOM 5507 N N . LEU B 1 269 ? -2.062 29.219 13.398 1 95.94 269 LEU B N 1
ATOM 5508 C CA . LEU B 1 269 ? -2.299 28.703 12.062 1 95.94 269 LEU B CA 1
ATOM 5509 C C . LEU B 1 269 ? -3.148 27.438 12.117 1 95.94 269 LEU B C 1
ATOM 5511 O O . LEU B 1 269 ? -3.795 27.062 11.133 1 95.94 269 LEU B O 1
ATOM 5515 N N . SER B 1 270 ? -3.143 26.703 13.195 1 97.06 270 SER B N 1
ATOM 5516 C CA . SER B 1 270 ? -3.818 25.422 13.383 1 97.06 270 SER B CA 1
ATOM 5517 C C . SER B 1 270 ? -3.982 25.109 14.867 1 97.06 270 SER B C 1
ATOM 5519 O O . SER B 1 270 ? -3.529 25.859 15.727 1 97.06 270 SER B O 1
ATOM 5521 N N . ASP B 1 271 ? -4.723 24.047 15.156 1 96.44 271 ASP B N 1
ATOM 5522 C CA . ASP B 1 271 ? -4.754 23.547 16.516 1 96.44 271 ASP B CA 1
ATOM 5523 C C . ASP B 1 271 ? -3.461 22.797 16.859 1 96.44 271 ASP B C 1
ATOM 5525 O O . ASP B 1 271 ? -3.252 22.406 18 1 96.44 271 ASP B O 1
ATOM 5529 N N . HIS B 1 272 ? -2.574 22.594 15.891 1 97.81 272 HIS B N 1
ATOM 5530 C CA . HIS B 1 272 ? -1.213 22.109 16.094 1 97.81 272 HIS B CA 1
ATOM 5531 C C . HIS B 1 272 ? -0.2 23.234 15.945 1 97.81 272 HIS B C 1
ATOM 5533 O O . HIS B 1 272 ? -0.427 24.188 15.18 1 97.81 272 HIS B O 1
ATOM 5539 N N . GLU B 1 273 ? 0.903 23.188 16.656 1 97.31 273 GLU B N 1
ATOM 5540 C CA . GLU B 1 273 ? 2.023 24.094 16.422 1 97.31 273 GLU B CA 1
ATOM 5541 C C . GLU B 1 273 ? 2.895 23.625 15.266 1 97.31 273 GLU B C 1
ATOM 5543 O O . GLU B 1 273 ? 3.133 22.422 15.109 1 97.31 273 GLU B O 1
ATOM 5548 N N . ALA B 1 274 ? 3.285 24.547 14.445 1 97.88 274 ALA B N 1
ATOM 5549 C CA . ALA B 1 274 ? 4.152 24.234 13.312 1 97.88 274 ALA B CA 1
ATOM 5550 C C . ALA B 1 274 ? 5.574 23.938 13.773 1 97.88 274 ALA B C 1
ATOM 5552 O O . ALA B 1 274 ? 6.043 24.516 14.766 1 97.88 274 ALA B O 1
ATOM 5553 N N . LEU B 1 275 ? 6.211 23.062 13.117 1 98.56 275 LEU B N 1
ATOM 5554 C CA . LEU B 1 275 ? 7.621 22.797 13.352 1 98.56 275 LEU B CA 1
ATOM 5555 C C . LEU B 1 275 ? 8.477 23.312 12.203 1 98.56 275 LEU B C 1
ATOM 5557 O O . LEU B 1 275 ? 8.156 23.094 11.031 1 98.56 275 LEU B O 1
ATOM 5561 N N . MET B 1 276 ? 9.5 24.031 12.539 1 98.56 276 MET B N 1
ATOM 5562 C CA . MET B 1 276 ? 10.477 24.578 11.586 1 98.56 276 MET B CA 1
ATOM 5563 C C . MET B 1 276 ? 11.891 24.125 11.945 1 98.56 276 MET B C 1
ATOM 5565 O O . MET B 1 276 ? 12.414 24.516 12.992 1 98.56 276 MET B O 1
ATOM 5569 N N . ALA B 1 277 ? 12.469 23.391 11.102 1 98.69 277 ALA B N 1
ATOM 5570 C CA . ALA B 1 277 ? 13.789 22.828 11.383 1 98.69 277 ALA B CA 1
ATOM 5571 C C . ALA B 1 277 ? 14.812 23.297 10.344 1 98.69 277 ALA B C 1
ATOM 5573 O O . ALA B 1 277 ? 14.5 23.391 9.156 1 98.69 277 ALA B O 1
ATOM 5574 N N . THR B 1 278 ? 15.977 23.625 10.797 1 98.44 278 THR B N 1
ATOM 5575 C CA . THR B 1 278 ? 17.141 23.844 9.945 1 98.44 278 THR B CA 1
ATOM 5576 C C . THR B 1 278 ? 18.125 22.688 10.07 1 98.44 278 THR B C 1
ATOM 5578 O O . THR B 1 278 ? 18.781 22.531 11.109 1 98.44 278 THR B O 1
ATOM 5581 N N . LEU B 1 279 ? 18.219 21.938 9.047 1 97.94 279 LEU B N 1
ATOM 5582 C CA . LEU B 1 279 ? 19.094 20.781 9.016 1 97.94 279 LEU B CA 1
ATOM 5583 C C . LEU B 1 279 ? 20.344 21.062 8.18 1 97.94 279 LEU B C 1
ATOM 5585 O O . LEU B 1 279 ? 20.266 21.719 7.141 1 97.94 279 LEU B O 1
ATOM 5589 N N . CYS B 1 280 ? 21.453 20.625 8.641 1 96.31 280 CYS B N 1
ATOM 5590 C CA . CYS B 1 280 ? 22.719 20.781 7.926 1 96.31 280 CYS B CA 1
ATOM 5591 C C . CYS B 1 280 ? 23.344 19.438 7.605 1 96.31 280 CYS B C 1
ATOM 5593 O O . CYS B 1 280 ? 23.469 18.578 8.484 1 96.31 280 CYS B O 1
ATOM 5595 N N . VAL B 1 281 ? 23.688 19.25 6.359 1 95.12 281 VAL B N 1
ATOM 5596 C CA . VAL B 1 281 ? 24.297 18.016 5.895 1 95.12 281 VAL B CA 1
ATOM 5597 C C . VAL B 1 281 ? 25.719 18.281 5.398 1 95.12 281 VAL B C 1
ATOM 5599 O O . VAL B 1 281 ? 25.953 19.234 4.66 1 95.12 281 VAL B O 1
ATOM 5602 N N . ARG B 1 282 ? 26.688 17.531 5.832 1 92.06 282 ARG B N 1
ATOM 5603 C CA . ARG B 1 282 ? 28.062 17.641 5.375 1 92.06 282 ARG B CA 1
ATOM 5604 C C . ARG B 1 282 ? 28.641 16.266 5.066 1 92.06 282 ARG B C 1
ATOM 5606 O O . ARG B 1 282 ? 28.109 15.25 5.516 1 92.06 282 ARG B O 1
ATOM 5613 N N . HIS B 1 283 ? 29.625 16.281 4.207 1 88 283 HIS B N 1
ATOM 5614 C CA . HIS B 1 283 ? 30.344 15.039 3.979 1 88 283 HIS B CA 1
ATOM 5615 C C . HIS B 1 283 ? 31.141 14.633 5.207 1 88 283 HIS B C 1
ATOM 5617 O O . HIS B 1 283 ? 31.703 15.492 5.902 1 88 283 HIS B O 1
ATOM 5623 N N . SER B 1 284 ? 31.047 13.492 5.586 1 80.5 284 SER B N 1
ATOM 5624 C CA . SER B 1 284 ? 31.812 12.969 6.707 1 80.5 284 SER B CA 1
ATOM 5625 C C . SER B 1 284 ? 32.781 11.875 6.25 1 80.5 284 SER B C 1
ATOM 5627 O O . SER B 1 284 ? 32.438 11.062 5.383 1 80.5 284 SER B O 1
ATOM 5629 N N . PRO B 1 285 ? 34.219 12.156 6.484 1 67.94 285 PRO B N 1
ATOM 5630 C CA . PRO B 1 285 ? 35.125 11.055 6.145 1 67.94 285 PRO B CA 1
ATOM 5631 C C . PRO B 1 285 ? 34.625 9.703 6.637 1 67.94 285 PRO B C 1
ATOM 5633 O O . PRO B 1 285 ? 33.906 9.633 7.641 1 67.94 285 PRO B O 1
ATOM 5636 N N . LEU B 1 286 ? 34.656 8.758 5.699 1 59.19 286 LEU B N 1
ATOM 5637 C CA . LEU B 1 286 ? 34.219 7.41 6.035 1 59.19 286 LEU B CA 1
ATOM 5638 C C . LEU B 1 286 ? 34.688 7.008 7.426 1 59.19 286 LEU B C 1
ATOM 5640 O O . LEU B 1 286 ? 35.906 6.816 7.633 1 59.19 286 LEU B O 1
ATOM 5644 N N . GLN B 1 287 ? 34.719 7.957 8.312 1 48.97 287 GLN B N 1
ATOM 5645 C CA . GLN B 1 287 ? 35.188 7.34 9.547 1 48.97 287 GLN B CA 1
ATOM 5646 C C . GLN B 1 287 ? 34.688 5.906 9.68 1 48.97 287 GLN B C 1
ATOM 5648 O O . GLN B 1 287 ? 33.562 5.59 9.242 1 48.97 287 GLN B O 1
ATOM 5653 N N . GLN B 1 288 ? 35.688 4.914 9.602 1 43.03 288 GLN B N 1
ATOM 5654 C CA . GLN B 1 288 ? 35.281 3.58 10.047 1 43.03 288 GLN B CA 1
ATOM 5655 C C . GLN B 1 288 ? 34.188 3.654 11.094 1 43.03 288 GLN B C 1
ATOM 5657 O O . GLN B 1 288 ? 34.469 3.785 12.289 1 43.03 288 GLN B O 1
ATOM 5662 N N . ASN B 1 289 ? 33.469 4.582 11.008 1 38.72 289 ASN B N 1
ATOM 5663 C CA . ASN B 1 289 ? 32.438 4.508 12.047 1 38.72 289 ASN B CA 1
ATOM 5664 C C . ASN B 1 289 ? 31.984 3.07 12.297 1 38.72 289 ASN B C 1
ATOM 5666 O O . ASN B 1 289 ? 31.641 2.352 11.359 1 38.72 289 ASN B O 1
ATOM 5670 N N . PRO B 1 290 ? 32.531 2.555 13.359 1 37 290 PRO B N 1
ATOM 5671 C CA . PRO B 1 290 ? 32.031 1.191 13.602 1 37 290 PRO B CA 1
ATOM 5672 C C . PRO B 1 290 ? 30.594 0.984 13.148 1 37 290 PRO B C 1
ATOM 5674 O O . PRO B 1 290 ? 29.766 1.889 13.281 1 37 290 PRO B O 1
ATOM 5677 N N . SER B 1 291 ? 30.406 0.57 12.008 1 37.88 291 SER B N 1
ATOM 5678 C CA . SER B 1 291 ? 29.062 0.113 11.703 1 37.88 291 SER B CA 1
ATOM 5679 C C . SER B 1 291 ? 28.219 -0.006 12.969 1 37.88 291 SER B C 1
ATOM 5681 O O . SER B 1 291 ? 28.609 -0.692 13.922 1 37.88 291 SER B O 1
ATOM 5683 N N . PHE B 1 292 ? 27.75 0.983 13.508 1 34.69 292 PHE B N 1
ATOM 5684 C CA . PHE B 1 292 ? 26.734 0.737 14.523 1 34.69 292 PHE B CA 1
ATOM 5685 C C . PHE B 1 292 ? 26.031 -0.587 14.266 1 34.69 292 PHE B C 1
ATOM 5687 O O . PHE B 1 292 ? 24.984 -0.623 13.617 1 34.69 292 PHE B O 1
ATOM 5694 N N . VAL B 1 293 ? 26.688 -1.461 13.648 1 39.38 293 VAL B N 1
ATOM 5695 C CA . VAL B 1 293 ? 26.125 -2.781 13.883 1 39.38 293 VAL B CA 1
ATOM 5696 C C . VAL B 1 293 ? 25.641 -2.887 15.336 1 39.38 293 VAL B C 1
ATOM 5698 O O . VAL B 1 293 ? 26.422 -2.68 16.266 1 39.38 293 VAL B O 1
ATOM 5701 N N . HIS B 1 294 ? 24.516 -2.361 15.648 1 42.5 294 HIS B N 1
ATOM 5702 C CA . HIS B 1 294 ? 24.016 -2.664 16.984 1 42.5 294 HIS B CA 1
ATOM 5703 C C . HIS B 1 294 ? 24.719 -3.879 17.578 1 42.5 294 HIS B C 1
ATOM 5705 O O . HIS B 1 294 ? 24.594 -4.988 17.047 1 42.5 294 HIS B O 1
ATOM 5711 N N . GLY B 1 295 ? 25.875 -3.732 18.031 1 43.75 295 GLY B N 1
ATOM 5712 C CA . GLY B 1 295 ? 26.328 -4.848 18.844 1 43.75 295 GLY B CA 1
ATOM 5713 C C . GLY B 1 295 ? 25.203 -5.574 19.547 1 43.75 295 GLY B C 1
ATOM 5714 O O . GLY B 1 295 ? 24.047 -5.156 19.469 1 43.75 295 GLY B O 1
ATOM 5715 N N . PRO B 1 296 ? 25.531 -6.758 19.906 1 49.03 296 PRO B N 1
ATOM 5716 C CA . PRO B 1 296 ? 24.5 -7.531 20.594 1 49.03 296 PRO B CA 1
ATOM 5717 C C . PRO B 1 296 ? 23.703 -6.691 21.578 1 49.03 296 PRO B C 1
ATOM 5719 O O . PRO B 1 296 ? 22.484 -6.871 21.719 1 49.03 296 PRO B O 1
ATOM 5722 N N . ALA B 1 297 ? 24.375 -5.766 22.266 1 47.66 297 ALA B N 1
ATOM 5723 C CA . ALA B 1 297 ? 23.688 -4.992 23.297 1 47.66 297 ALA B CA 1
ATOM 5724 C C . ALA B 1 297 ? 22.75 -3.961 22.672 1 47.66 297 ALA B C 1
ATOM 5726 O O . ALA B 1 297 ? 21.703 -3.65 23.234 1 47.66 297 ALA B O 1
ATOM 5727 N N . GLY B 1 298 ? 23.125 -3.445 21.469 1 55.94 298 GLY B N 1
ATOM 5728 C CA . GLY B 1 298 ? 22.312 -2.434 20.797 1 55.94 298 GLY B CA 1
ATOM 5729 C C . GLY B 1 298 ? 21.047 -2.99 20.172 1 55.94 298 GLY B C 1
ATOM 5730 O O . GLY B 1 298 ? 20.125 -2.24 19.875 1 55.94 298 GLY B O 1
ATOM 5731 N N . ARG B 1 299 ? 21.047 -4.246 20.094 1 67.25 299 ARG B N 1
ATOM 5732 C CA . ARG B 1 299 ? 19.906 -4.902 19.469 1 67.25 299 ARG B CA 1
ATOM 5733 C C . ARG B 1 299 ? 18.828 -5.211 20.484 1 67.25 299 ARG B C 1
ATOM 5735 O O . ARG B 1 299 ? 17.672 -5.492 20.125 1 67.25 299 ARG B O 1
ATOM 5742 N N . LEU B 1 300 ? 19.125 -4.984 21.703 1 72.75 300 LEU B N 1
ATOM 5743 C CA . LEU B 1 300 ? 18.188 -5.387 22.766 1 72.75 300 LEU B CA 1
ATOM 5744 C C . LEU B 1 300 ? 16.969 -4.488 22.781 1 72.75 300 LEU B C 1
ATOM 5746 O O . LEU B 1 300 ? 15.836 -4.977 22.844 1 72.75 300 LEU B O 1
ATOM 5750 N N . PRO B 1 301 ? 17.156 -3.205 22.562 1 84.31 301 PRO B N 1
ATOM 5751 C CA . PRO B 1 301 ? 15.953 -2.363 22.547 1 84.31 301 PRO B CA 1
ATOM 5752 C C . PRO B 1 301 ? 15.039 -2.652 21.359 1 84.31 301 PRO B C 1
ATOM 5754 O O . PRO B 1 301 ? 13.812 -2.619 21.484 1 84.31 301 PRO B O 1
ATOM 5757 N N . LEU B 1 302 ? 15.617 -2.988 20.281 1 90.75 302 LEU B N 1
ATOM 5758 C CA . LEU B 1 302 ? 14.828 -3.291 19.094 1 90.75 302 LEU B CA 1
ATOM 5759 C C . LEU B 1 302 ? 14.016 -4.566 19.297 1 90.75 302 LEU B C 1
ATOM 5761 O O . LEU B 1 302 ? 12.812 -4.598 19 1 90.75 302 LEU B O 1
ATOM 5765 N N . ILE B 1 303 ? 14.641 -5.543 19.859 1 93.5 303 ILE B N 1
ATOM 5766 C CA . ILE B 1 303 ? 13.969 -6.82 20.078 1 93.5 303 ILE B CA 1
ATOM 5767 C C . ILE B 1 303 ? 12.805 -6.633 21.031 1 93.5 303 ILE B C 1
ATOM 5769 O O . ILE B 1 303 ? 11.727 -7.191 20.828 1 93.5 303 ILE B O 1
ATOM 5773 N N . SER B 1 304 ? 13.039 -5.859 22 1 95 304 SER B N 1
ATOM 5774 C CA . SER B 1 304 ? 12 -5.609 23 1 95 304 SER B CA 1
ATOM 5775 C C . SER B 1 304 ? 10.797 -4.906 22.375 1 95 304 SER B C 1
ATOM 5777 O O . SER B 1 304 ? 9.648 -5.285 22.625 1 95 304 SER B O 1
ATOM 5779 N N . VAL B 1 305 ? 11.078 -3.934 21.578 1 96.94 305 VAL B N 1
ATOM 5780 C CA . VAL B 1 305 ? 10 -3.174 20.953 1 96.94 305 VAL B CA 1
ATOM 5781 C C . VAL B 1 305 ? 9.266 -4.051 19.953 1 96.94 305 VAL B C 1
ATOM 5783 O O . VAL B 1 305 ? 8.039 -3.973 19.828 1 96.94 305 VAL B O 1
ATOM 5786 N N . LEU B 1 306 ? 9.984 -4.875 19.234 1 97.56 306 LEU B N 1
ATOM 5787 C CA . LEU B 1 306 ? 9.383 -5.789 18.281 1 97.56 306 LEU B CA 1
ATOM 5788 C C . LEU B 1 306 ? 8.461 -6.789 18.984 1 97.56 306 LEU B C 1
ATOM 5790 O O . LEU B 1 306 ? 7.367 -7.074 18.5 1 97.56 306 LEU B O 1
ATOM 5794 N N . ARG B 1 307 ? 8.875 -7.27 20.094 1 97.56 307 ARG B N 1
ATOM 5795 C CA . ARG B 1 307 ? 8.07 -8.219 20.859 1 97.56 307 ARG B CA 1
ATOM 5796 C C . ARG B 1 307 ? 6.809 -7.566 21.406 1 97.56 307 ARG B C 1
ATOM 5798 O O . ARG B 1 307 ? 5.738 -8.172 21.406 1 97.56 307 ARG B O 1
ATOM 5805 N N . GLU B 1 308 ? 7.02 -6.391 21.891 1 98.06 308 GLU B N 1
ATOM 5806 C CA . GLU B 1 308 ? 5.863 -5.66 22.391 1 98.06 308 GLU B CA 1
ATOM 5807 C C . GLU B 1 308 ? 4.852 -5.398 21.281 1 98.06 308 GLU B C 1
ATOM 5809 O O . GLU B 1 308 ? 3.643 -5.535 21.484 1 98.06 308 GLU B O 1
ATOM 5814 N N . ALA B 1 309 ? 5.348 -4.98 20.141 1 98.5 309 ALA B N 1
ATOM 5815 C CA . ALA B 1 309 ? 4.473 -4.75 19 1 98.5 309 ALA B CA 1
ATOM 5816 C C . ALA B 1 309 ? 3.752 -6.035 18.594 1 98.5 309 ALA B C 1
ATOM 5818 O O . ALA B 1 309 ? 2.553 -6.016 18.312 1 98.5 309 ALA B O 1
ATOM 5819 N N . TRP B 1 310 ? 4.496 -7.137 18.578 1 98.38 310 TRP B N 1
ATOM 5820 C CA . TRP B 1 310 ? 3.926 -8.438 18.234 1 98.38 310 TRP B CA 1
ATOM 5821 C C . TRP B 1 310 ? 2.787 -8.797 19.188 1 98.38 310 TRP B C 1
ATOM 5823 O O . TRP B 1 310 ? 1.735 -9.273 18.766 1 98.38 310 TRP B O 1
ATOM 5833 N N . THR B 1 311 ? 3.002 -8.547 20.422 1 98.38 311 THR B N 1
ATOM 5834 C CA . THR B 1 311 ? 2.006 -8.852 21.453 1 98.38 311 THR B CA 1
ATOM 5835 C C . THR B 1 311 ? 0.773 -7.969 21.281 1 98.38 311 THR B C 1
ATOM 5837 O O . THR B 1 311 ? -0.358 -8.453 21.359 1 98.38 311 THR B O 1
ATOM 5840 N N . GLU B 1 312 ? 1.041 -6.684 21.078 1 98.19 312 GLU B N 1
ATOM 5841 C CA . GLU B 1 312 ? -0.067 -5.75 20.906 1 98.19 312 GLU B CA 1
ATOM 5842 C C . GLU B 1 312 ? -0.919 -6.125 19.688 1 98.19 312 GLU B C 1
ATOM 5844 O O . GLU B 1 312 ? -2.148 -6.047 19.75 1 98.19 312 GLU B O 1
ATOM 5849 N N . LEU B 1 313 ? -0.303 -6.5 18.641 1 98.56 313 LEU B N 1
ATOM 5850 C CA . LEU B 1 313 ? -1.035 -6.914 17.438 1 98.56 313 LEU B CA 1
ATOM 5851 C C . LEU B 1 313 ? -1.807 -8.203 17.703 1 98.56 313 LEU B C 1
ATOM 5853 O O . LEU B 1 313 ? -2.9 -8.391 17.156 1 98.56 313 LEU B O 1
ATOM 5857 N N . GLY B 1 314 ? -1.207 -9.094 18.484 1 98.5 314 GLY B N 1
ATOM 5858 C CA . GLY B 1 314 ? -1.933 -10.297 18.875 1 98.5 314 GLY B CA 1
ATOM 5859 C C . GLY B 1 314 ? -3.24 -9.992 19.578 1 98.5 314 GLY B C 1
ATOM 5860 O O . GLY B 1 314 ? -4.254 -10.648 19.328 1 98.5 314 GLY B O 1
ATOM 5861 N N . LEU B 1 315 ? -3.174 -9.031 20.469 1 98.25 315 LEU B N 1
ATOM 5862 C CA . LEU B 1 315 ? -4.383 -8.609 21.156 1 98.25 315 LEU B CA 1
ATOM 5863 C C . LEU B 1 315 ? -5.398 -8.031 20.172 1 98.25 315 LEU B C 1
ATOM 5865 O O . LEU B 1 315 ? -6.598 -8.297 20.281 1 98.25 315 LEU B O 1
ATOM 5869 N N . GLY B 1 316 ? -4.895 -7.258 19.25 1 98.31 316 GLY B N 1
ATOM 5870 C CA . GLY B 1 316 ? -5.77 -6.719 18.219 1 98.31 316 GLY B CA 1
ATOM 5871 C C . GLY B 1 316 ? -6.434 -7.793 17.375 1 98.31 316 GLY B C 1
ATOM 5872 O O . GLY B 1 316 ? -7.617 -7.688 17.047 1 98.31 316 GLY B O 1
ATOM 5873 N N . ILE B 1 317 ? -5.711 -8.805 17.016 1 98.44 317 ILE B N 1
ATOM 5874 C CA . ILE B 1 317 ? -6.23 -9.922 16.234 1 98.44 317 ILE B CA 1
ATOM 5875 C C . ILE B 1 317 ? -7.332 -10.633 17.016 1 98.44 317 ILE B C 1
ATOM 5877 O O . ILE B 1 317 ? -8.398 -10.922 16.484 1 98.44 317 ILE B O 1
ATOM 5881 N N . ALA B 1 318 ? -7.047 -10.891 18.266 1 98.44 318 ALA B N 1
ATOM 5882 C CA . ALA B 1 318 ? -8.031 -11.555 19.109 1 98.44 318 ALA B CA 1
ATOM 5883 C C . ALA B 1 318 ? -9.328 -10.75 19.188 1 98.44 318 ALA B C 1
ATOM 5885 O O . ALA B 1 318 ? -10.422 -11.312 19.109 1 98.44 318 ALA B O 1
ATOM 5886 N N . GLN B 1 319 ? -9.188 -9.477 19.359 1 98.06 319 GLN B N 1
ATOM 5887 C CA . GLN B 1 319 ? -10.352 -8.602 19.422 1 98.06 319 GLN B CA 1
ATOM 5888 C C . GLN B 1 319 ? -11.133 -8.625 18.109 1 98.06 319 GLN B C 1
ATOM 5890 O O . GLN B 1 319 ? -12.359 -8.695 18.094 1 98.06 319 GLN B O 1
ATOM 5895 N N . ALA B 1 320 ? -10.43 -8.469 17 1 98.19 320 ALA B N 1
ATOM 5896 C CA . ALA B 1 320 ? -11.07 -8.508 15.695 1 98.19 320 ALA B CA 1
ATOM 5897 C C . ALA B 1 320 ? -11.805 -9.82 15.477 1 98.19 320 ALA B C 1
ATOM 5899 O O . ALA B 1 320 ? -12.93 -9.836 14.977 1 98.19 320 ALA B O 1
ATOM 5900 N N . ARG B 1 321 ? -11.203 -10.891 15.875 1 98.06 321 ARG B N 1
ATOM 5901 C CA . ARG B 1 321 ? -11.82 -12.203 15.719 1 98.06 321 ARG B CA 1
ATOM 5902 C C . ARG B 1 321 ? -13.039 -12.344 16.625 1 98.06 321 ARG B C 1
ATOM 5904 O O . ARG B 1 321 ? -14.023 -12.984 16.25 1 98.06 321 ARG B O 1
ATOM 5911 N N . TRP B 1 322 ? -12.945 -11.82 17.781 1 98.25 322 TRP B N 1
ATOM 5912 C CA . TRP B 1 322 ? -14.094 -11.836 18.688 1 98.25 322 TRP B CA 1
ATOM 5913 C C . TRP B 1 322 ? -15.281 -11.117 18.062 1 98.25 322 TRP B C 1
ATOM 5915 O O . TRP B 1 322 ? -16.406 -11.617 18.078 1 98.25 322 TRP B O 1
ATOM 5925 N N . TRP B 1 323 ? -15.047 -9.922 17.516 1 97.69 323 TRP B N 1
ATOM 5926 C CA . TRP B 1 323 ? -16.109 -9.156 16.875 1 97.69 323 TRP B CA 1
ATOM 5927 C C . TRP B 1 323 ? -16.672 -9.906 15.672 1 97.69 323 TRP B C 1
ATOM 5929 O O . TRP B 1 323 ? -17.875 -9.875 15.43 1 97.69 323 TRP B O 1
ATOM 5939 N N . ALA B 1 324 ? -15.797 -10.531 14.914 1 97.69 324 ALA B N 1
ATOM 5940 C CA . ALA B 1 324 ? -16.266 -11.32 13.773 1 97.69 324 ALA B CA 1
ATOM 5941 C C . ALA B 1 324 ? -17.141 -12.477 14.227 1 97.69 324 ALA B C 1
ATOM 5943 O O . ALA B 1 324 ? -18.203 -12.727 13.633 1 97.69 324 ALA B O 1
ATOM 5944 N N . ALA B 1 325 ? -16.734 -13.148 15.305 1 98 325 ALA B N 1
ATOM 5945 C CA . ALA B 1 325 ? -17.531 -14.25 15.844 1 98 325 ALA B CA 1
ATOM 5946 C C . ALA B 1 325 ? -18.875 -13.75 16.344 1 98 325 ALA B C 1
ATOM 5948 O O . ALA B 1 325 ? -19.906 -14.383 16.109 1 98 325 ALA B O 1
ATOM 5949 N N . PHE B 1 326 ? -18.828 -12.68 17.078 1 98.25 326 PHE B N 1
ATOM 5950 C CA . PHE B 1 326 ? -20.062 -12.078 17.578 1 98.25 326 PHE B CA 1
ATOM 5951 C C . PHE B 1 326 ? -21.016 -11.734 16.438 1 98.25 326 PHE B C 1
ATOM 5953 O O . PHE B 1 326 ? -22.203 -12.07 16.5 1 98.25 326 PHE B O 1
ATOM 5960 N N . ALA B 1 327 ? -20.453 -11.07 15.445 1 98.06 327 ALA B N 1
ATOM 5961 C CA . ALA B 1 327 ? -21.266 -10.719 14.281 1 98.06 327 ALA B CA 1
ATOM 5962 C C . ALA B 1 327 ? -21.797 -11.969 13.602 1 98.06 327 ALA B C 1
ATOM 5964 O O . ALA B 1 327 ? -22.938 -11.984 13.133 1 98.06 327 ALA B O 1
ATOM 5965 N N . GLY B 1 328 ? -20.984 -12.984 13.539 1 97.81 328 GLY B N 1
ATOM 5966 C CA . GLY B 1 328 ? -21.453 -14.25 12.992 1 97.81 328 GLY B CA 1
ATOM 5967 C C . GLY B 1 328 ? -22.641 -14.836 13.734 1 97.81 328 GLY B C 1
ATOM 5968 O O . GLY B 1 328 ? -23.594 -15.32 13.125 1 97.81 328 GLY B O 1
ATOM 5969 N N . ASN B 1 329 ? -22.609 -14.766 15.023 1 98.06 329 ASN B N 1
ATOM 5970 C CA . ASN B 1 329 ? -23.719 -15.242 15.844 1 98.06 329 ASN B CA 1
ATOM 5971 C C . ASN B 1 329 ? -24.984 -14.414 15.617 1 98.06 329 ASN B C 1
ATOM 5973 O O . ASN B 1 329 ? -26.094 -14.953 15.586 1 98.06 329 ASN B O 1
ATOM 5977 N N . VAL B 1 330 ? -24.766 -13.141 15.477 1 97.88 330 VAL B N 1
ATOM 5978 C CA . VAL B 1 330 ? -25.906 -12.266 15.219 1 97.88 330 VAL B CA 1
ATOM 5979 C C . VAL B 1 330 ? -26.531 -12.625 13.875 1 97.88 330 VAL B C 1
ATOM 5981 O O . VAL B 1 330 ? -27.766 -12.625 13.742 1 97.88 330 VAL B O 1
ATOM 5984 N N . ILE B 1 331 ? -25.719 -12.867 12.883 1 97.62 331 ILE B N 1
ATOM 5985 C CA . ILE B 1 331 ? -26.234 -13.289 11.586 1 97.62 331 ILE B CA 1
ATOM 5986 C C . ILE B 1 331 ? -27.047 -14.578 11.742 1 97.62 331 ILE B C 1
ATOM 5988 O O . ILE B 1 331 ? -28.156 -14.68 11.227 1 97.62 331 ILE B O 1
ATOM 5992 N N . GLY B 1 332 ? -26.547 -15.555 12.492 1 97.31 332 GLY B N 1
ATOM 5993 C CA . GLY B 1 332 ? -27.25 -16.812 12.719 1 97.31 332 GLY B CA 1
ATOM 5994 C C . GLY B 1 332 ? -28.594 -16.641 13.383 1 97.31 332 GLY B C 1
ATOM 5995 O O . GLY B 1 332 ? -29.609 -17.172 12.914 1 97.31 332 GLY B O 1
ATOM 5996 N N . VAL B 1 333 ? -28.656 -15.875 14.414 1 97.5 333 VAL B N 1
ATOM 5997 C CA . VAL B 1 333 ? -29.906 -15.609 15.141 1 97.5 333 VAL B CA 1
ATOM 5998 C C . VAL B 1 333 ? -30.875 -14.852 14.242 1 97.5 333 VAL B C 1
ATOM 6000 O O . VAL B 1 333 ? -32.062 -15.148 14.227 1 97.5 333 VAL B O 1
ATOM 6003 N N . GLY B 1 334 ? -30.297 -13.898 13.562 1 97 334 GLY B N 1
ATOM 6004 C CA . GLY B 1 334 ? -31.141 -13.141 12.648 1 97 334 GLY B CA 1
ATOM 6005 C C . GLY B 1 334 ? -31.766 -14 11.562 1 97 334 GLY B C 1
ATOM 6006 O O . GLY B 1 334 ? -32.938 -13.812 11.219 1 97 334 GLY B O 1
ATOM 6007 N N . LEU B 1 335 ? -31.031 -14.906 10.969 1 96.56 335 LEU B N 1
ATOM 6008 C CA . LEU B 1 335 ? -31.547 -15.797 9.93 1 96.56 335 LEU B CA 1
ATOM 6009 C C . LEU B 1 335 ? -32.594 -16.734 10.508 1 96.56 335 LEU B C 1
ATOM 6011 O O . LEU B 1 335 ? -33.625 -17 9.859 1 96.56 335 LEU B O 1
ATOM 6015 N N . LEU B 1 336 ? -32.438 -17.188 11.75 1 96.94 336 LEU B N 1
ATOM 6016 C CA . LEU B 1 336 ? -33.438 -18.016 12.414 1 96.94 336 LEU B CA 1
ATOM 6017 C C . LEU B 1 336 ? -34.719 -17.234 12.641 1 96.94 336 LEU B C 1
ATOM 6019 O O . LEU B 1 336 ? -35.812 -17.766 12.438 1 96.94 336 LEU B O 1
ATOM 6023 N N . LEU B 1 337 ? -34.531 -15.992 13.055 1 95.88 337 LEU B N 1
ATOM 6024 C CA . LEU B 1 337 ? -35.688 -15.133 13.266 1 95.88 337 LEU B CA 1
ATOM 6025 C C . LEU B 1 337 ? -36.406 -14.883 11.953 1 95.88 337 LEU B C 1
ATOM 6027 O O . LEU B 1 337 ? -37.656 -14.797 11.938 1 95.88 337 LEU B O 1
ATOM 6031 N N . LEU B 1 338 ? -35.688 -14.758 10.898 1 94.12 338 LEU B N 1
ATOM 6032 C CA . LEU B 1 338 ? -36.312 -14.547 9.602 1 94.12 338 LEU B CA 1
ATOM 6033 C C . LEU B 1 338 ? -37.156 -15.758 9.195 1 94.12 338 LEU B C 1
ATOM 6035 O O . LEU B 1 338 ? -38.25 -15.602 8.648 1 94.12 338 LEU B O 1
ATOM 6039 N N . VAL B 1 339 ? -36.688 -16.938 9.469 1 94.38 339 VAL B N 1
ATOM 6040 C CA . VAL B 1 339 ? -37.438 -18.156 9.18 1 94.38 339 VAL B CA 1
ATOM 6041 C C . VAL B 1 339 ? -38.719 -18.188 10.023 1 94.38 339 VAL B C 1
ATOM 6043 O O . VAL B 1 339 ? -39.812 -18.5 9.516 1 94.38 339 VAL B O 1
ATOM 6046 N N . LEU B 1 340 ? -38.594 -17.797 11.266 1 94 340 LEU B N 1
ATOM 6047 C CA . LEU B 1 340 ? -39.719 -17.766 12.164 1 94 340 LEU B CA 1
ATOM 6048 C C . LEU B 1 340 ? -40.781 -16.75 11.688 1 94 340 LEU B C 1
ATOM 6050 O O . LEU B 1 340 ? -41.969 -17.016 11.742 1 94 340 LEU B O 1
ATOM 6054 N N . LEU B 1 341 ? -40.281 -15.656 11.266 1 92.25 341 LEU B N 1
ATOM 6055 C CA . LEU B 1 341 ? -41.156 -14.617 10.789 1 92.25 341 LEU B CA 1
ATOM 6056 C C . LEU B 1 341 ? -41.875 -15.055 9.508 1 92.25 341 LEU B C 1
ATOM 6058 O O . LEU B 1 341 ? -43.031 -14.695 9.289 1 92.25 341 LEU B O 1
ATOM 6062 N N . CYS B 1 342 ? -41.219 -15.805 8.633 1 90.19 342 CYS B N 1
ATOM 6063 C CA . CYS B 1 342 ? -41.844 -16.328 7.43 1 90.19 342 CYS B CA 1
ATOM 6064 C C . CYS B 1 342 ? -42.969 -17.312 7.777 1 90.19 342 CYS B C 1
ATOM 6066 O O . CYS B 1 342 ? -44.031 -17.312 7.141 1 90.19 342 CYS B O 1
ATOM 6068 N N . VAL B 1 343 ? -42.781 -18.062 8.844 1 91.44 343 VAL B N 1
ATOM 6069 C CA . VAL B 1 343 ? -43.781 -19.016 9.297 1 91.44 343 VAL B CA 1
ATOM 6070 C C . VAL B 1 343 ? -44.969 -18.266 9.898 1 91.44 343 VAL B C 1
ATOM 6072 O O . VAL B 1 343 ? -46.125 -18.609 9.648 1 91.44 343 VAL B O 1
ATOM 6075 N N . LEU B 1 344 ? -44.719 -17.188 10.609 1 89.88 344 LEU B N 1
ATOM 6076 C CA . LEU B 1 344 ? -45.75 -16.391 11.234 1 89.88 344 LEU B CA 1
ATOM 6077 C C . LEU B 1 344 ? -46.562 -15.641 10.195 1 89.88 344 LEU B C 1
ATOM 6079 O O . LEU B 1 344 ? -47.781 -15.414 10.375 1 89.88 344 LEU B O 1
ATOM 6083 N N . ALA B 1 345 ? -45.938 -15.234 9.164 1 87.25 345 ALA B N 1
ATOM 6084 C CA . ALA B 1 345 ? -46.594 -14.484 8.109 1 87.25 345 ALA B CA 1
ATOM 6085 C C . ALA B 1 345 ? -47.625 -15.359 7.379 1 87.25 345 ALA B C 1
ATOM 6087 O O . ALA B 1 345 ? -48.562 -14.844 6.797 1 87.25 345 ALA B O 1
ATOM 6088 N N . ALA B 1 346 ? -47.344 -16.656 7.391 1 87.5 346 ALA B N 1
ATOM 6089 C CA . ALA B 1 346 ? -48.281 -17.578 6.75 1 87.5 346 ALA B CA 1
ATOM 6090 C C . ALA B 1 346 ? -49.562 -17.734 7.562 1 87.5 346 ALA B C 1
ATOM 6092 O O . ALA B 1 346 ? -50.594 -18.141 7.031 1 87.5 346 ALA B O 1
ATOM 6093 N N . GLU B 1 347 ? -49.469 -17.297 8.836 1 85.88 347 GLU B N 1
ATOM 6094 C CA . GLU B 1 347 ? -50.656 -17.328 9.688 1 85.88 347 GLU B CA 1
ATOM 6095 C C . GLU B 1 347 ? -51.406 -16 9.641 1 85.88 347 GLU B C 1
ATOM 6097 O O . GLU B 1 347 ? -50.812 -14.93 9.789 1 85.88 347 GLU B O 1
ATOM 6102 N N . GLU B 1 348 ? -52.688 -15.961 9.336 1 78.31 348 GLU B N 1
ATOM 6103 C CA . GLU B 1 348 ? -53.5 -14.773 9.078 1 78.31 348 GLU B CA 1
ATOM 6104 C C . GLU B 1 348 ? -53.438 -13.797 10.242 1 78.31 348 GLU B C 1
ATOM 6106 O O . GLU B 1 348 ? -53.281 -12.586 10.047 1 78.31 348 GLU B O 1
ATOM 6111 N N . GLY B 1 349 ? -53.344 -14.141 11.492 1 81.88 349 GLY B N 1
ATOM 6112 C CA . GLY B 1 349 ? -53.406 -13.258 12.648 1 81.88 349 GLY B CA 1
ATOM 6113 C C . GLY B 1 349 ? -52.094 -12.562 12.938 1 81.88 349 GLY B C 1
ATOM 6114 O O . GLY B 1 349 ? -52.062 -11.5 13.562 1 81.88 349 GLY B O 1
ATOM 6115 N N . ALA B 1 350 ? -50.969 -13.039 12.367 1 85.44 350 ALA B N 1
ATOM 6116 C CA . ALA B 1 350 ? -49.656 -12.508 12.75 1 85.44 350 ALA B CA 1
ATOM 6117 C C . ALA B 1 350 ? -48.938 -11.938 11.547 1 85.44 350 ALA B C 1
ATOM 6119 O O . ALA B 1 350 ? -47.75 -11.539 11.656 1 85.44 350 ALA B O 1
ATOM 6120 N N . ARG B 1 351 ? -49.594 -11.828 10.508 1 81.94 351 ARG B N 1
ATOM 6121 C CA . ARG B 1 351 ? -48.969 -11.461 9.234 1 81.94 351 ARG B CA 1
ATOM 6122 C C . ARG B 1 351 ? -48.438 -10.023 9.273 1 81.94 351 ARG B C 1
ATOM 6124 O O . ARG B 1 351 ? -47.312 -9.758 8.859 1 81.94 351 ARG B O 1
ATOM 6131 N N . GLU B 1 352 ? -49.25 -9.172 9.852 1 78.12 352 GLU B N 1
ATOM 6132 C CA . GLU B 1 352 ? -48.844 -7.766 9.875 1 78.12 352 GLU B CA 1
ATOM 6133 C C . GLU B 1 352 ? -47.594 -7.559 10.727 1 78.12 352 GLU B C 1
ATOM 6135 O O . GLU B 1 352 ? -46.688 -6.84 10.32 1 78.12 352 GLU B O 1
ATOM 6140 N N . VAL B 1 353 ? -47.625 -8.203 11.805 1 82.44 353 VAL B N 1
ATOM 6141 C CA . VAL B 1 353 ? -46.469 -8.062 12.719 1 82.44 353 VAL B CA 1
ATOM 6142 C C . VAL B 1 353 ? -45.25 -8.688 12.086 1 82.44 353 VAL B C 1
ATOM 6144 O O . VAL B 1 353 ? -44.125 -8.148 12.211 1 82.44 353 VAL B O 1
ATOM 6147 N N . ALA B 1 354 ? -45.438 -9.719 11.367 1 85.31 354 ALA B N 1
ATOM 6148 C CA . ALA B 1 354 ? -44.312 -10.406 10.711 1 85.31 354 ALA B CA 1
ATOM 6149 C C . ALA B 1 354 ? -43.688 -9.531 9.633 1 85.31 354 ALA B C 1
ATOM 6151 O O . ALA B 1 354 ? -42.469 -9.438 9.531 1 85.31 354 ALA B O 1
ATOM 6152 N N . ILE B 1 355 ? -44.5 -8.914 9.023 1 77.81 355 ILE B N 1
ATOM 6153 C CA . ILE B 1 355 ? -44.031 -8.07 7.938 1 77.81 355 ILE B CA 1
ATOM 6154 C C . ILE B 1 355 ? -43.312 -6.84 8.516 1 77.81 355 ILE B C 1
ATOM 6156 O O . ILE B 1 355 ? -42.281 -6.41 7.992 1 77.81 355 ILE B O 1
ATOM 6160 N N . LEU B 1 356 ? -43.844 -6.34 9.602 1 80.12 356 LEU B N 1
ATOM 6161 C CA . LEU B 1 356 ? -43.281 -5.16 10.234 1 80.12 356 LEU B CA 1
ATOM 6162 C C . LEU B 1 356 ? -41.875 -5.461 10.773 1 80.12 356 LEU B C 1
ATOM 6164 O O . LEU B 1 356 ? -41 -4.605 10.734 1 80.12 356 LEU B O 1
ATOM 6168 N N . LEU B 1 357 ? -41.656 -6.672 11.141 1 87.62 357 LEU B N 1
ATOM 6169 C CA . LEU B 1 357 ? -40.406 -7.027 11.789 1 87.62 357 LEU B CA 1
ATOM 6170 C C . LEU B 1 357 ? -39.406 -7.574 10.781 1 87.62 357 LEU B C 1
ATOM 6172 O O . LEU B 1 357 ? -38.219 -7.676 11.07 1 87.62 357 LEU B O 1
ATOM 6176 N N . TRP B 1 358 ? -39.906 -7.824 9.586 1 84.81 358 TRP B N 1
ATOM 6177 C CA . TRP B 1 358 ? -39.062 -8.438 8.562 1 84.81 358 TRP B CA 1
ATOM 6178 C C . TRP B 1 358 ? -37.969 -7.473 8.102 1 84.81 358 TRP B C 1
ATOM 6180 O O . TRP B 1 358 ? -36.812 -7.836 8.039 1 84.81 358 TRP B O 1
ATOM 6190 N N . THR B 1 359 ? -38.312 -6.215 7.918 1 84 359 THR B N 1
ATOM 6191 C CA . THR B 1 359 ? -37.375 -5.242 7.348 1 84 359 THR B CA 1
ATOM 6192 C C . THR B 1 359 ? -36.25 -4.926 8.328 1 84 359 THR B C 1
ATOM 6194 O O . THR B 1 359 ? -35.062 -5.004 7.977 1 84 359 THR B O 1
ATOM 6197 N N . PRO B 1 360 ? -36.656 -4.684 9.531 1 87.56 360 PRO B N 1
ATOM 6198 C CA . PRO B 1 360 ? -35.562 -4.422 10.477 1 87.56 360 PRO B CA 1
ATOM 6199 C C . PRO B 1 360 ? -34.656 -5.637 10.688 1 87.56 360 PRO B C 1
ATOM 6201 O O . PRO B 1 360 ? -33.438 -5.484 10.922 1 87.56 360 PRO B O 1
ATOM 6204 N N . ASN B 1 361 ? -35.281 -6.789 10.578 1 91.94 361 ASN B N 1
ATOM 6205 C CA . ASN B 1 361 ? -34.469 -7.988 10.758 1 91.94 361 ASN B CA 1
ATOM 6206 C C . ASN B 1 361 ? -33.5 -8.203 9.586 1 91.94 361 ASN B C 1
ATOM 6208 O O . ASN B 1 361 ? -32.375 -8.617 9.773 1 91.94 361 ASN B O 1
ATOM 6212 N N . VAL B 1 362 ? -33.969 -7.961 8.453 1 89.69 362 VAL B N 1
ATOM 6213 C CA . VAL B 1 362 ? -33.125 -8.039 7.277 1 89.69 362 VAL B CA 1
ATOM 6214 C C . VAL B 1 362 ? -31.984 -7.035 7.398 1 89.69 362 VAL B C 1
ATOM 6216 O O . VAL B 1 362 ? -30.828 -7.355 7.113 1 89.69 362 VAL B O 1
ATOM 6219 N N . GLY B 1 363 ? -32.344 -5.871 7.844 1 89.75 363 GLY B N 1
ATOM 6220 C CA . GLY B 1 363 ? -31.312 -4.855 8.086 1 89.75 363 GLY B CA 1
ATOM 6221 C C . GLY B 1 363 ? -30.266 -5.285 9.094 1 89.75 363 GLY B C 1
ATOM 6222 O O . GLY B 1 363 ? -29.078 -5.031 8.914 1 89.75 363 GLY B O 1
ATOM 6223 N N . LEU B 1 364 ? -30.734 -5.922 10.031 1 92.94 364 LEU B N 1
ATOM 6224 C CA . LEU B 1 364 ? -29.828 -6.391 11.086 1 92.94 364 LEU B CA 1
ATOM 6225 C C . LEU B 1 364 ? -28.875 -7.449 10.539 1 92.94 364 LEU B C 1
ATOM 6227 O O . LEU B 1 364 ? -27.688 -7.422 10.844 1 92.94 364 LEU B O 1
ATOM 6231 N N . VAL B 1 365 ? -29.391 -8.352 9.781 1 95.19 365 VAL B N 1
ATOM 6232 C CA . VAL B 1 365 ? -28.578 -9.422 9.227 1 95.19 365 VAL B CA 1
ATOM 6233 C C . VAL B 1 365 ? -27.547 -8.844 8.25 1 95.19 365 VAL B C 1
ATOM 6235 O O . VAL B 1 365 ? -26.375 -9.219 8.281 1 95.19 365 VAL B O 1
ATOM 6238 N N . LEU B 1 366 ? -27.984 -7.895 7.453 1 91.62 366 LEU B N 1
ATOM 6239 C CA . LEU B 1 366 ? -27.078 -7.266 6.5 1 91.62 366 LEU B CA 1
ATOM 6240 C C . LEU B 1 366 ? -26 -6.445 7.227 1 91.62 366 LEU B C 1
ATOM 6242 O O . LEU B 1 366 ? -24.828 -6.496 6.863 1 91.62 366 LEU B O 1
ATOM 6246 N N . GLY B 1 367 ? -26.453 -5.73 8.203 1 93.62 367 GLY B N 1
ATOM 6247 C CA . GLY B 1 367 ? -25.516 -4.969 9.008 1 93.62 367 GLY B CA 1
ATOM 6248 C C . GLY B 1 367 ? -24.484 -5.836 9.711 1 93.62 367 GLY B C 1
ATOM 6249 O O . GLY B 1 367 ? -23.297 -5.523 9.695 1 93.62 367 GLY B O 1
ATOM 6250 N N . ALA B 1 368 ? -24.969 -6.918 10.266 1 96.5 368 ALA B N 1
ATOM 6251 C CA . ALA B 1 368 ? -24.062 -7.867 10.922 1 96.5 368 ALA B CA 1
ATOM 6252 C C . ALA B 1 368 ? -23.109 -8.492 9.914 1 96.5 368 ALA B C 1
ATOM 6254 O O . ALA B 1 368 ? -21.953 -8.773 10.234 1 96.5 368 ALA B O 1
ATOM 6255 N N . GLY B 1 369 ? -23.625 -8.75 8.781 1 95.81 369 GLY B N 1
ATOM 6256 C CA . GLY B 1 369 ? -22.766 -9.266 7.719 1 95.81 369 GLY B CA 1
ATOM 6257 C C . GLY B 1 369 ? -21.641 -8.32 7.352 1 95.81 369 GLY B C 1
ATOM 6258 O O . GLY B 1 369 ? -20.484 -8.742 7.184 1 95.81 369 GLY B O 1
ATOM 6259 N N . ALA B 1 370 ? -21.922 -7.043 7.242 1 93 370 ALA B N 1
ATOM 6260 C CA . ALA B 1 370 ? -20.906 -6.031 6.949 1 93 370 ALA B CA 1
ATOM 6261 C C . ALA B 1 370 ? -19.859 -5.969 8.055 1 93 370 ALA B C 1
ATOM 6263 O O . ALA B 1 370 ? -18.656 -5.891 7.781 1 93 370 ALA B O 1
ATOM 6264 N N . VAL B 1 371 ? -20.328 -6.043 9.227 1 96.5 371 VAL B N 1
ATOM 6265 C CA . VAL B 1 371 ? -19.422 -6.008 10.375 1 96.5 371 VAL B CA 1
ATOM 6266 C C . VAL B 1 371 ? -18.531 -7.25 10.375 1 96.5 371 VAL B C 1
ATOM 6268 O O . VAL B 1 371 ? -17.328 -7.164 10.641 1 96.5 371 VAL B O 1
ATOM 6271 N N . TYR B 1 372 ? -19.156 -8.375 10.109 1 96.75 372 TYR B N 1
ATOM 6272 C CA . TYR B 1 372 ? -18.422 -9.633 10.039 1 96.75 372 TYR B CA 1
ATOM 6273 C C . TYR B 1 372 ? -17.297 -9.547 9.016 1 96.75 372 TYR B C 1
ATOM 6275 O O . TYR B 1 372 ? -16.141 -9.867 9.32 1 96.75 372 TYR B O 1
ATOM 6283 N N . LEU B 1 373 ? -17.641 -9.102 7.844 1 93.94 373 LEU B N 1
ATOM 6284 C CA . LEU B 1 373 ? -16.656 -9.016 6.766 1 93.94 373 LEU B CA 1
ATOM 6285 C C . LEU B 1 373 ? -15.555 -8.016 7.105 1 93.94 373 LEU B C 1
ATOM 6287 O O . LEU B 1 373 ? -14.383 -8.258 6.82 1 93.94 373 LEU B O 1
ATOM 6291 N N . PHE B 1 374 ? -15.906 -6.93 7.699 1 94.75 374 PHE B N 1
ATOM 6292 C CA . PHE B 1 374 ? -14.93 -5.914 8.07 1 94.75 374 PHE B CA 1
ATOM 6293 C C . PHE B 1 374 ? -13.906 -6.48 9.055 1 94.75 374 PHE B C 1
ATOM 6295 O O . PHE B 1 374 ? -12.703 -6.312 8.859 1 94.75 374 PHE B O 1
ATOM 6302 N N . HIS B 1 375 ? -14.438 -7.113 10.039 1 97.19 375 HIS B N 1
ATOM 6303 C CA . HIS B 1 375 ? -13.531 -7.566 11.086 1 97.19 375 HIS B CA 1
ATOM 6304 C C . HIS B 1 375 ? -12.711 -8.773 10.625 1 97.19 375 HIS B C 1
ATOM 6306 O O . HIS B 1 375 ? -11.602 -8.992 11.109 1 97.19 375 HIS B O 1
ATOM 6312 N N . MET B 1 376 ? -13.273 -9.516 9.68 1 95.12 376 MET B N 1
ATOM 6313 C CA . MET B 1 376 ? -12.469 -10.562 9.047 1 95.12 376 MET B CA 1
ATOM 6314 C C . MET B 1 376 ? -11.281 -9.953 8.312 1 95.12 376 MET B C 1
ATOM 6316 O O . MET B 1 376 ? -10.156 -10.453 8.414 1 95.12 376 MET B O 1
ATOM 6320 N N . GLN B 1 377 ? -11.531 -8.961 7.59 1 94.69 377 GLN B N 1
ATOM 6321 C CA . GLN B 1 377 ? -10.469 -8.266 6.863 1 94.69 377 GLN B CA 1
ATOM 6322 C C . GLN B 1 377 ? -9.469 -7.625 7.824 1 94.69 377 GLN B C 1
ATOM 6324 O O . GLN B 1 377 ? -8.266 -7.652 7.578 1 94.69 377 GLN B O 1
ATOM 6329 N N . GLU B 1 378 ? -10 -7.012 8.844 1 96.5 378 GLU B N 1
ATOM 6330 C CA . GLU B 1 378 ? -9.148 -6.41 9.859 1 96.5 378 GLU B CA 1
ATOM 6331 C C . GLU B 1 378 ? -8.188 -7.438 10.461 1 96.5 378 GLU B C 1
ATOM 6333 O O . GLU B 1 378 ? -6.992 -7.18 10.57 1 96.5 378 GLU B O 1
ATOM 6338 N N . ALA B 1 379 ? -8.742 -8.594 10.828 1 96.62 379 ALA B N 1
ATOM 6339 C CA . ALA B 1 379 ? -7.922 -9.648 11.414 1 96.62 379 ALA B CA 1
ATOM 6340 C C . ALA B 1 379 ? -6.824 -10.094 10.453 1 96.62 379 ALA B C 1
ATOM 6342 O O . ALA B 1 379 ? -5.676 -10.281 10.859 1 96.62 379 ALA B O 1
ATOM 6343 N N . LYS B 1 380 ? -7.156 -10.227 9.25 1 94.75 380 LYS B N 1
ATOM 6344 C CA . LYS B 1 380 ? -6.18 -10.633 8.25 1 94.75 380 LYS B CA 1
ATOM 6345 C C . LYS B 1 380 ? -5.07 -9.594 8.102 1 94.75 380 LYS B C 1
ATOM 6347 O O . LYS B 1 380 ? -3.896 -9.945 7.973 1 94.75 380 LYS B O 1
ATOM 6352 N N . GLY B 1 381 ? -5.477 -8.328 8.055 1 95.5 381 GLY B N 1
ATOM 6353 C CA . GLY B 1 381 ? -4.5 -7.254 7.98 1 95.5 381 GLY B CA 1
ATOM 6354 C C . GLY B 1 381 ? -3.551 -7.23 9.164 1 95.5 381 GLY B C 1
ATOM 6355 O O . GLY B 1 381 ? -2.344 -7.039 8.992 1 95.5 381 GLY B O 1
ATOM 6356 N N . LEU B 1 382 ? -4.102 -7.438 10.336 1 97.94 382 LEU B N 1
ATOM 6357 C CA . LEU B 1 382 ? -3.281 -7.461 11.539 1 97.94 382 LEU B CA 1
ATOM 6358 C C . LEU B 1 382 ? -2.371 -8.68 11.555 1 97.94 382 LEU B C 1
ATOM 6360 O O . LEU B 1 382 ? -1.212 -8.594 11.969 1 97.94 382 LEU B O 1
ATOM 6364 N N . CYS B 1 383 ? -2.896 -9.812 11.102 1 96.75 383 CYS B N 1
ATOM 6365 C CA . CYS B 1 383 ? -2.107 -11.039 11.039 1 96.75 383 CYS B CA 1
ATOM 6366 C C . CYS B 1 383 ? -0.919 -10.875 10.094 1 96.75 383 CYS B C 1
ATOM 6368 O O . CYS B 1 383 ? 0.167 -11.391 10.367 1 96.75 383 CYS B O 1
ATOM 6370 N N . ARG B 1 384 ? -1.132 -10.219 8.984 1 96.56 384 ARG B N 1
ATOM 6371 C CA . ARG B 1 384 ? -0.051 -9.953 8.039 1 96.56 384 ARG B CA 1
ATOM 6372 C C . ARG B 1 384 ? 1.108 -9.242 8.727 1 96.56 384 ARG B C 1
ATOM 6374 O O . ARG B 1 384 ? 2.26 -9.664 8.617 1 96.56 384 ARG B O 1
ATOM 6381 N N . VAL B 1 385 ? 0.804 -8.203 9.461 1 97.94 385 VAL B N 1
ATOM 6382 C CA . VAL B 1 385 ? 1.827 -7.41 10.133 1 97.94 385 VAL B CA 1
ATOM 6383 C C . VAL B 1 385 ? 2.496 -8.242 11.219 1 97.94 385 VAL B C 1
ATOM 6385 O O . VAL B 1 385 ? 3.719 -8.219 11.367 1 97.94 385 VAL B O 1
ATOM 6388 N N . GLN B 1 386 ? 1.673 -8.961 11.953 1 98 386 GLN B N 1
ATOM 6389 C CA . GLN B 1 386 ? 2.213 -9.781 13.039 1 98 386 GLN B CA 1
ATOM 6390 C C . GLN B 1 386 ? 3.174 -10.836 12.5 1 98 386 GLN B C 1
ATOM 6392 O O . GLN B 1 386 ? 4.211 -11.109 13.109 1 98 386 GLN B O 1
ATOM 6397 N N . THR B 1 387 ? 2.865 -11.43 11.375 1 96.69 387 THR B N 1
ATOM 6398 C CA . THR B 1 387 ? 3.717 -12.438 10.766 1 96.69 387 THR B CA 1
ATOM 6399 C C . THR B 1 387 ? 5.035 -11.828 10.297 1 96.69 387 THR B C 1
ATOM 6401 O O . THR B 1 387 ? 6.086 -12.469 10.391 1 96.69 387 THR B O 1
ATOM 6404 N N . GLU B 1 388 ? 4.965 -10.656 9.75 1 97.12 388 GLU B N 1
ATOM 6405 C CA . GLU B 1 388 ? 6.191 -9.961 9.367 1 97.12 388 GLU B CA 1
ATOM 6406 C C . GLU B 1 388 ? 7.086 -9.703 10.578 1 97.12 388 GLU B C 1
ATOM 6408 O O . GLU B 1 388 ? 8.305 -9.891 10.508 1 97.12 388 GLU B O 1
ATOM 6413 N N . LEU B 1 389 ? 6.445 -9.25 11.672 1 97.69 389 LEU B N 1
ATOM 6414 C CA . LEU B 1 389 ? 7.195 -9.016 12.898 1 97.69 389 LEU B CA 1
ATOM 6415 C C . LEU B 1 389 ? 7.82 -10.305 13.414 1 97.69 389 LEU B C 1
ATOM 6417 O O . LEU B 1 389 ? 8.969 -10.312 13.867 1 97.69 389 LEU B O 1
ATOM 6421 N N . GLN B 1 390 ? 7.043 -11.352 13.344 1 96.81 390 GLN B N 1
ATOM 6422 C CA . GLN B 1 390 ? 7.539 -12.648 13.781 1 96.81 390 GLN B CA 1
ATOM 6423 C C . GLN B 1 390 ? 8.758 -13.078 12.969 1 96.81 390 GLN B C 1
ATOM 6425 O O . GLN B 1 390 ? 9.711 -13.633 13.516 1 96.81 390 GLN B O 1
ATOM 6430 N N . HIS B 1 391 ? 8.695 -12.852 11.695 1 96.12 391 HIS B N 1
ATOM 6431 C CA . HIS B 1 391 ? 9.82 -13.172 10.82 1 96.12 391 HIS B CA 1
ATOM 6432 C C . HIS B 1 391 ? 11.07 -12.398 11.227 1 96.12 391 HIS B C 1
ATOM 6434 O O . HIS B 1 391 ? 12.156 -12.977 11.312 1 96.12 391 HIS B O 1
ATOM 6440 N N . VAL B 1 392 ? 10.93 -11.156 11.5 1 95.81 392 VAL B N 1
ATOM 6441 C CA . VAL B 1 392 ? 12.047 -10.305 11.883 1 95.81 392 VAL B CA 1
ATOM 6442 C C . VAL B 1 392 ? 12.609 -10.758 13.227 1 95.81 392 VAL B C 1
ATOM 6444 O O . VAL B 1 392 ? 13.828 -10.812 13.414 1 95.81 392 VAL B O 1
ATOM 6447 N N . LEU B 1 393 ? 11.727 -11.055 14.156 1 95.12 393 LEU B N 1
ATOM 6448 C CA . LEU B 1 393 ? 12.133 -11.516 15.477 1 95.12 393 LEU B CA 1
ATOM 6449 C C . LEU B 1 393 ? 12.922 -12.82 15.375 1 95.12 393 LEU B C 1
ATOM 6451 O O . LEU B 1 393 ? 13.922 -13.008 16.062 1 95.12 393 LEU B O 1
ATOM 6455 N N . GLY B 1 394 ? 12.469 -13.688 14.492 1 92.19 394 GLY B N 1
ATOM 6456 C CA . GLY B 1 394 ? 13.188 -14.938 14.266 1 92.19 394 GLY B CA 1
ATOM 6457 C C . GLY B 1 394 ? 14.578 -14.734 13.711 1 92.19 394 GLY B C 1
ATOM 6458 O O . GLY B 1 394 ? 15.531 -15.391 14.148 1 92.19 394 GLY B O 1
ATOM 6459 N N . ARG B 1 395 ? 14.719 -13.859 12.859 1 90.38 395 ARG B N 1
ATOM 6460 C CA . ARG B 1 395 ? 16.016 -13.57 12.242 1 90.38 395 ARG B CA 1
ATOM 6461 C C . ARG B 1 395 ? 16.953 -12.906 13.234 1 90.38 395 ARG B C 1
ATOM 6463 O O . ARG B 1 395 ? 18.156 -13.203 13.258 1 90.38 395 ARG B O 1
ATOM 6470 N N . GLU B 1 396 ? 16.406 -11.992 13.992 1 85.5 396 GLU B N 1
ATOM 6471 C CA . GLU B 1 396 ? 17.219 -11.305 14.984 1 85.5 396 GLU B CA 1
ATOM 6472 C C . GLU B 1 396 ? 17.703 -12.266 16.062 1 85.5 396 GLU B C 1
ATOM 6474 O O . GLU B 1 396 ? 18.828 -12.133 16.562 1 85.5 396 GLU B O 1
ATOM 6479 N N . SER B 1 397 ? 16.875 -13.172 16.406 1 82.94 397 SER B N 1
ATOM 6480 C CA . SER B 1 397 ? 17.25 -14.164 17.406 1 82.94 397 SER B CA 1
ATOM 6481 C C . SER B 1 397 ? 18.328 -15.109 16.875 1 82.94 397 SER B C 1
ATOM 6483 O O . SER B 1 397 ? 19.25 -15.469 17.594 1 82.94 397 SER B O 1
ATOM 6485 N N . GLU B 1 398 ? 18.219 -15.492 15.656 1 81.81 398 GLU B N 1
ATOM 6486 C CA . GLU B 1 398 ? 19.234 -16.328 15.023 1 81.81 398 GLU B CA 1
ATOM 6487 C C . GLU B 1 398 ? 20.562 -15.602 14.93 1 81.81 398 GLU B C 1
ATOM 6489 O O . GLU B 1 398 ? 21.625 -16.203 15.141 1 81.81 398 GLU B O 1
ATOM 6494 N N . ALA B 1 399 ? 20.516 -14.406 14.648 1 76.75 399 ALA B N 1
ATOM 6495 C CA . ALA B 1 399 ? 21.719 -13.602 14.547 1 76.75 399 ALA B CA 1
ATOM 6496 C C . ALA B 1 399 ? 22.406 -13.461 15.906 1 76.75 399 ALA B C 1
ATOM 6498 O O . ALA B 1 399 ? 23.625 -13.477 16 1 76.75 399 ALA B O 1
ATOM 6499 N N . GLN B 1 400 ? 21.609 -13.352 16.922 1 74.38 400 GLN B N 1
ATOM 6500 C CA . GLN B 1 400 ? 22.156 -13.258 18.281 1 74.38 400 GLN B CA 1
ATOM 6501 C C . GLN B 1 400 ? 22.812 -14.57 18.703 1 74.38 400 GLN B C 1
ATOM 6503 O O . GLN B 1 400 ? 23.859 -14.562 19.344 1 74.38 400 GLN B O 1
ATOM 6508 N N . ASP B 1 401 ? 22.141 -15.586 18.328 1 72.94 401 ASP B N 1
ATOM 6509 C CA . ASP B 1 401 ? 22.688 -16.906 18.672 1 72.94 401 ASP B CA 1
ATOM 6510 C C . ASP B 1 401 ? 24.016 -17.141 17.953 1 72.94 401 ASP B C 1
ATOM 6512 O O . ASP B 1 401 ? 24.969 -17.672 18.547 1 72.94 401 ASP B O 1
ATOM 6516 N N . LEU B 1 402 ? 24.047 -16.734 16.781 1 70.81 402 LEU B N 1
ATOM 6517 C CA . LEU B 1 402 ? 25.266 -16.906 16.016 1 70.81 402 LEU B CA 1
ATOM 6518 C C . LEU B 1 402 ? 26.391 -16.031 16.578 1 70.81 402 LEU B C 1
ATOM 6520 O O . LEU B 1 402 ? 27.547 -16.453 16.609 1 70.81 402 LEU B O 1
ATOM 6524 N N . SER B 1 403 ? 26.016 -14.867 16.938 1 68.44 403 SER B N 1
ATOM 6525 C CA . SER B 1 403 ? 27 -13.961 17.516 1 68.44 403 SER B CA 1
ATOM 6526 C C . SER B 1 403 ? 27.516 -14.469 18.859 1 68.44 403 SER B C 1
ATOM 6528 O O . SER B 1 403 ? 28.703 -14.359 19.156 1 68.44 403 SER B O 1
ATOM 6530 N N . SER B 1 404 ? 26.641 -15.055 19.625 1 69.62 404 SER B N 1
ATOM 6531 C CA . SER B 1 404 ? 27.031 -15.617 20.922 1 69.62 404 SER B CA 1
ATOM 6532 C C . SER B 1 404 ? 27.938 -16.844 20.734 1 69.62 404 SER B C 1
ATOM 6534 O O . SER B 1 404 ? 28.906 -17.016 21.469 1 69.62 404 SER B O 1
ATOM 6536 N N . GLU B 1 405 ? 27.562 -17.578 19.766 1 67.88 405 GLU B N 1
ATOM 6537 C CA . GLU B 1 405 ? 28.375 -18.766 19.469 1 67.88 405 GLU B CA 1
ATOM 6538 C C . GLU B 1 405 ? 29.766 -18.375 18.969 1 67.88 405 GLU B C 1
ATOM 6540 O O . GLU B 1 405 ? 30.766 -19.016 19.312 1 67.88 405 GLU B O 1
ATOM 6545 N N . ALA B 1 406 ? 29.781 -17.406 18.266 1 70.19 406 ALA B N 1
ATOM 6546 C CA . ALA B 1 406 ? 31.062 -16.922 17.766 1 70.19 406 ALA B CA 1
ATOM 6547 C C . ALA B 1 406 ? 31.922 -16.375 18.891 1 70.19 406 ALA B C 1
ATOM 6549 O O . ALA B 1 406 ? 33.125 -16.609 18.922 1 70.19 406 ALA B O 1
ATOM 6550 N N . GLN B 1 407 ? 31.312 -15.617 19.828 1 68.19 407 GLN B N 1
ATOM 6551 C CA . GLN B 1 407 ? 32.031 -15.086 20.969 1 68.19 407 GLN B CA 1
ATOM 6552 C C . GLN B 1 407 ? 32.562 -16.219 21.859 1 68.19 407 GLN B C 1
ATOM 6554 O O . GLN B 1 407 ? 33.688 -16.156 22.344 1 68.19 407 GLN B O 1
ATOM 6559 N N . LEU B 1 408 ? 31.75 -17.219 22 1 67.81 408 LEU B N 1
ATOM 6560 C CA . LEU B 1 408 ? 32.156 -18.391 22.781 1 67.81 408 LEU B CA 1
ATOM 6561 C C . LEU B 1 408 ? 33.312 -19.125 22.109 1 67.81 408 LEU B C 1
ATOM 6563 O O . LEU B 1 408 ? 34.25 -19.547 22.781 1 67.81 408 LEU B O 1
ATOM 6567 N N . ALA B 1 409 ? 33.25 -19.203 20.859 1 71.25 409 ALA B N 1
ATOM 6568 C CA . ALA B 1 409 ? 34.312 -19.859 20.109 1 71.25 409 ALA B CA 1
ATOM 6569 C C . ALA B 1 409 ? 35.625 -19.078 20.219 1 71.25 409 ALA B C 1
ATOM 6571 O O . ALA B 1 409 ? 36.688 -19.672 20.344 1 71.25 409 ALA B O 1
ATOM 6572 N N . LEU B 1 410 ? 35.5 -17.75 20.172 1 70.69 410 LEU B N 1
ATOM 6573 C CA . LEU B 1 410 ? 36.656 -16.891 20.328 1 70.69 410 LEU B CA 1
ATOM 6574 C C . LEU B 1 410 ? 37.25 -17.016 21.734 1 70.69 410 LEU B C 1
ATOM 6576 O O . LEU B 1 410 ? 38.469 -17.031 21.906 1 70.69 410 LEU B O 1
ATOM 6580 N N . LEU B 1 411 ? 36.469 -17.203 22.734 1 69.69 411 LEU B N 1
ATOM 6581 C CA . LEU B 1 411 ? 36.906 -17.359 24.109 1 69.69 411 LEU B CA 1
ATOM 6582 C C . LEU B 1 411 ? 37.562 -18.719 24.328 1 69.69 411 LEU B C 1
ATOM 6584 O O . LEU B 1 411 ? 38.562 -18.828 25.031 1 69.69 411 LEU B O 1
ATOM 6588 N N . LEU B 1 412 ? 37 -19.672 23.641 1 70.69 412 LEU B N 1
ATOM 6589 C CA . LEU B 1 412 ? 37.562 -21.016 23.766 1 70.69 412 LEU B CA 1
ATOM 6590 C C . LEU B 1 412 ? 38.875 -21.141 22.984 1 70.69 412 LEU B C 1
ATOM 6592 O O . LEU B 1 412 ? 39.75 -21.891 23.375 1 70.69 412 LEU B O 1
ATOM 6596 N N . GLY B 1 413 ? 38.844 -20.484 21.906 1 69.69 413 GLY B N 1
ATOM 6597 C CA . GLY B 1 413 ? 40.094 -20.469 21.141 1 69.69 413 GLY B CA 1
ATOM 6598 C C . GLY B 1 413 ? 41.219 -19.766 21.859 1 69.69 413 GLY B C 1
ATOM 6599 O O . GLY B 1 413 ? 42.406 -20.141 21.703 1 69.69 413 GLY B O 1
ATOM 6600 N N . GLN B 1 414 ? 40.938 -18.766 22.562 1 66.81 414 GLN B N 1
ATOM 6601 C CA . GLN B 1 414 ? 41.938 -18.047 23.344 1 66.81 414 GLN B CA 1
ATOM 6602 C C . GLN B 1 414 ? 42.438 -18.891 24.516 1 66.81 414 GLN B C 1
ATOM 6604 O O . GLN B 1 414 ? 43.625 -18.797 24.891 1 66.81 414 GLN B O 1
ATOM 6609 N N . ASP B 1 415 ? 41.719 -19.656 25.047 1 64.31 415 ASP B N 1
ATOM 6610 C CA . ASP B 1 415 ? 42.156 -20.5 26.156 1 64.31 415 ASP B CA 1
ATOM 6611 C C . ASP B 1 415 ? 43.031 -21.641 25.672 1 64.31 415 ASP B C 1
ATOM 6613 O O . ASP B 1 415 ? 43.906 -22.109 26.391 1 64.31 415 ASP B O 1
ATOM 6617 N N . GLY B 1 416 ? 42.875 -22.078 24.453 1 57.38 416 GLY B N 1
ATOM 6618 C CA . GLY B 1 416 ? 43.719 -23.141 23.922 1 57.38 416 GLY B CA 1
ATOM 6619 C C . GLY B 1 416 ? 45.125 -22.688 23.609 1 57.38 416 GLY B C 1
ATOM 6620 O O . GLY B 1 416 ? 46 -23.516 23.328 1 57.38 416 GLY B O 1
ATOM 6621 N N . ARG B 1 417 ? 45.344 -21.516 23.391 1 56.84 417 ARG B N 1
ATOM 6622 C CA . ARG B 1 417 ? 46.719 -21.062 23.156 1 56.84 417 ARG B CA 1
ATOM 6623 C C . ARG B 1 417 ? 47.469 -20.875 24.453 1 56.84 417 ARG B C 1
ATOM 6625 O O . ARG B 1 417 ? 48.688 -20.688 24.453 1 56.84 417 ARG B O 1
ATOM 6632 N N . GLN B 1 418 ? 46.812 -20.641 25.5 1 50.03 418 GLN B N 1
ATOM 6633 C CA . GLN B 1 418 ? 47.562 -20.469 26.75 1 50.03 418 GLN B CA 1
ATOM 6634 C C . GLN B 1 418 ? 47.875 -21.812 27.391 1 50.03 418 GLN B C 1
ATOM 6636 O O . GLN B 1 418 ? 48.562 -21.859 28.406 1 50.03 418 GLN B O 1
ATOM 6641 N N . SER B 1 419 ? 47.438 -22.875 26.734 1 40.12 419 SER B N 1
ATOM 6642 C CA . SER B 1 419 ? 48.062 -24.094 27.266 1 40.12 419 SER B CA 1
ATOM 6643 C C . SER B 1 419 ? 49.281 -24.5 26.484 1 40.12 419 SER B C 1
ATOM 6645 O O . SER B 1 419 ? 49.312 -24.359 25.25 1 40.12 419 SER B O 1
#

Sequence (838 aa):
MKPNFSLRLRVFNLNCWGIPYLSKHRCDRMKRLGDFLNMESFDLALLEEVWSEQDFQFLRQKLSFSYPDAHYFRSGIIGSGLCVFSKHPIQEIIQHVYTLNGYPYMIHHGDWFCGKAVGLLVFHLSGLVLNAYITHLHAEYSRQKDIYLAHRVAQAWELAQFIHHTSKKADVVLLCGDLNMHPKDLGCCLLKEWTGLHDAYLETQDFKGFEEGYTMVPENYYVSQQDLGPFPSGIRIDYVLYKAVSGFYISCKTLKSTTGHGPYNGTPLSDHEALMATLCVRHSPLQQNPSFVHGPAGRLPLISVLREAWTELGLGIAQARWWAAFAGNVIGVGLLLLVLLCVLAAEEGAREVAILLWTPNVGLVLGAGAVYLFHMQEAKGLCRVQTELQHVLGRESEAQDLSSEAQLALLLGQDGRQSMKPNFSLRLRVFNLNCWGIPYLSKHRCDRMKRLGDFLNMESFDLALLEEVWSEQDFQFLRQKLSFSYPDAHYFRSGIIGSGLCVFSKHPIQEIIQHVYTLNGYPYMIHHGDWFCGKAVGLLVFHLSGLVLNAYITHLHAEYSRQKDIYLAHRVAQAWELAQFIHHTSKKADVVLLCGDLNMHPKDLGCCLLKEWTGLHDAYLETQDFKGFEEGYTMVPENYYVSQQDLGPFPSGIRIDYVLYKAVSGFYISCKTLKSTTGHGPYNGTPLSDHEALMATLCVRHSPLQQNPSFVHGPAGRLPLISVLREAWTELGLGIAQARWWAAFAGNVIGVGLLLLVLLCVLAAEEGAREVAILLWTPNVGLVLGAGAVYLFHMQEAKGLCRVQTELQHVLGRESEAQDLSSEAQLALLLGQDGRQS

Foldseek 3Di:
DPPWDKDKFKEKEDAQLQDPPPDPPNVVLLVLVLVVCQVVLGQKYKYAQQQDVVSVVVSCVSCCVSFVDKDAAADFQRGQRIMMTHNADWDDKDKAFALDQDDPVPVVQPRNRHRWIKMWTWGQDPNFIEIEIETDHHAQLDPVDGLCLLVLLLVLLVVLVVCVVPCPPGQKYKYWYFSNDACPRLSNLLNCLSNVWDFQVVFEPEEAEAPPQFFAAPLAPRDDCSNCHPHHGHGHGITIIMDGDQQKDKGWHYKYWDYNAPPPRHHHSHSTIMIITIMMMTGDPSPVPVPCPVPVVRCVSNLVSLVVSLVSLVVVLVVLVVLLVVLVVQLVVLVVVLVVLVVQCVPPVCVVVSVVVNVVSVVSNVVSVVSNVVSVSVSVSSVVSSVVSVVVSVVSVVVSVVVVVVVVVVVVVVVVVVD/DPPWDKDKFKEKEDAQLQDPPPDPPNVVLLVLVLVVCQVVLGQKYKYAQQQDVVSVVVSCVSCCVSFVDKDAAADFQRGQRIMMTHNADWDDKDKAFALDQDDPVPVVQPRNRHRWIKMWTWGQDPNFIEIEIETDHHAQLDPVDGLCLLVLLLVLLVVLVVCVVPCPPGQKYKYWYFSNDACPRLSNLLNCLSNVWDFQVVFEPEEAEAPPQFFAAPLAPRDDCSNCHPHHGHGHGTTIIMDGDQQKDKGWHYKYWDYNAPPPRHHHSHSTIMIITIMMMTGDPSPVPVPCPVPVVRCVSNLVSLVVSLVSLVVVLVVLVVLLVVLVVQLVVLVVVLVVLVVQCVPPVCVVVSVVVNVVSVVSNVVSVVSNVVSVSVSVSSVVSSVVSVVVSVVSVVVSVVVVVVVVVVVVVVVVVVD

=== Feature glossary ===
The record interleaves many kinds of information about one protein. Here is each kind framed as the question it answers.

Q: What are the backbone torsion angles?
A: φ (phi) and ψ (psi) are the two rotatable backbone dihedrals per residue: φ is the C(i-1)–N–Cα–C torsion, ψ is the N–Cα–C–N(i+1) torsion, both in degrees on (−180°, 180°]. α-helical residues cluster near (−60°, −45°); β-strand residues near (−120°, +130°). A Ramachandran plot is simply a scatter of (φ, ψ) for every residue.

Q: What is the amino-acid chain?
A: This is the polypeptide sequence — one letter per residue, N-terminus first. Length ranges from a few dozen residues for small domains to over a thousand for large multi-domain proteins.

Q: How mobile is each atom in the crystal?
A: For experimental (PDB) structures, the B-factor (temperature factor) quantifies the positional spread of each atom in the crystal — a combination of thermal vibration and static disorder — in units of Å². High B-factors mark flexible loops or poorly resolved regions; low B-factors mark the rigid, well-ordered core.

Q: Are the domains correctly placed relative to each other?
A: Predicted Aligned Error (PAE) is an AlphaFold confidence matrix: entry (i, j) is the expected error in the position of residue j, in ångströms, when the prediction is superimposed on the true structure at residue i. Low PAE within a block of residues means that block is internally rigid and well-predicted; high PAE between two blocks means their relative placement is uncertain even if each block individually is confident.

Q: How confident is the AlphaFold model at each residue?
A: pLDDT is the predicted lDDT-Cα score: AlphaFold's confidence that the local environment of each residue (all inter-atomic distances within 15 Å) is correctly placed. It is a per-residue number between 0 and 100, with higher meaning more reliable.

Q: What family and function is it annotated with?
A: Functional annotations link the protein to curated databases. InterPro entries identify conserved domains and families by matching the sequence against member-database signatures (Pfam, PROSITE, CDD, …). Gene Ontology (GO) terms describe molecular function, biological process, and cellular component in a controlled vocabulary. CATH places the structure in a hierarchical fold classification (Class/Architecture/Topology/Homologous-superfamily). The organism is the source species.

Q: How big and how compact is the whole molecule?
A: Three whole-structure scalars: the radius of gyration (RMS distance of Cα from centroid, in Å), the count of Cα–Cα contacts (pairs closer than 8 Å and separated by more than four residues in sequence — i.e. tertiary, not local, contacts), and the bounding-box dimensions. Together they distinguish compact globular folds from extended fibres or disordered chains.

Q: What known structures does this most resemble?
A: The Foldseek neighbor list gives the closest experimentally determined structures in the PDB, ranked by structural alignment. TM-score near 1 means near-identical fold; near 0.3 means only rough topology match. This is how one finds what a novel AlphaFold prediction most resembles in the solved-structure universe.

Q: Which residues are buried vs exposed?
A: SASA measures how much of the protein is reachable by solvent. It is computed by rolling a water-sized probe over the atomic surface and summing the exposed area (Å²). Per-residue SASA distinguishes core (buried, low SASA) from surface (exposed, high SASA) residues; total SASA is a whole-molecule size measure.

Q: Which residues are in helices, strands, or loops?
A: Eight-state secondary structure (DSSP): H is the canonical α-helix, G the tighter 3₁₀-helix, I the wider π-helix; E/B are β-structure, T and S are turns and bends, and '-' is everything else. DSSP derives these from the pattern of main-chain N–H···O=C hydrogen bonds, not from the sequence.

Q: Where is each backbone atom in 3D?
A: Structure coordinates are given as an mmCIF _atom_site loop: one row per atom with element, residue name, chain id, sequence number, and x/y/z position in Å. Only the four main-chain atoms per residue are included here; side chains are omitted to keep the record compact.

Q: What if only a Cα trace is available?
A: Three-state secondary structure (P-SEA) collapses the eight DSSP classes into helix (a), strand (b), and coil (c). P-SEA assigns these from Cα geometry alone — distances and angles — without requiring backbone oxygens, so it works on any Cα trace.

Q: What do the rendered images show?
A: The six renders are orthographic views along the three Cartesian axes in both directions. Representation (cartoon, sticks, or surface) and color scheme (sequence-rainbow or by-chain) vary across proteins so the training set covers all the common visualization conventions.

Q: What does the local fold look like, residue by residue?
A: Foldseek's 3Di representation compresses backbone geometry into a per-residue letter drawn from a learned twenty-state alphabet. It captures the tertiary interaction pattern around each residue — which residues are packed against it in space, regardless of where they are in sequence.

Q: What do the diagnostic plots show?
A: The contact map is a binary N×N matrix image: pixel (i, j) is dark where Cα_i and Cα_j are within 8 Å and |i−j|>4. Because the |i−j|>4 filter removes local helical contacts, off-diagonal stripes parallel to the main diagonal indicate parallel β-sheets; stripes perpendicular to it indicate antiparallel β-sheets. The Ramachandran plot scatters every residue's (φ, ψ) pair against the sterically allowed regions. The PAE heatmap renders the predicted-aligned-error matrix.